Protein AF-0000000066704402 (afdb_homodimer)

pLDDT: mean 85.17, std 9.84, range [38.25, 98.12]

Nearest PDB structures (foldseek):
  8tnw-assembly1_B  TM=9.140E-01  e=1.285E-34  Homo sapiens
  7lhv-assembly1_B  TM=8.878E-01  e=1.174E-30  Arabidopsis thaliana
  5iof-assembly1_A  TM=8.509E-01  e=1.534E-12  Deinococcus geothermalis DSM 11300
  6ki1-assembly1_A  TM=8.478E-01  e=1.401E-11  Synechocystis sp. PCC 6803
  6ki1-assembly2_B  TM=8.402E-01  e=5.428E-11  Synechocystis sp. PCC 6803

Solvent-accessible surface area (backbone atoms only — not comparable to full-atom values): 57068 Å² total; per-residue (Å²): 70,51,48,16,54,52,30,71,45,60,45,54,34,28,52,44,13,34,25,54,26,24,54,48,28,55,73,48,37,60,53,47,43,63,48,33,15,72,32,66,63,59,22,41,53,48,19,52,54,48,52,55,49,51,47,54,54,53,63,72,35,66,79,51,45,70,65,51,71,70,49,58,66,66,56,54,50,47,46,51,42,8,24,42,12,26,46,20,10,49,50,31,42,50,35,40,74,67,62,50,54,64,61,46,34,62,56,31,63,39,34,48,44,17,31,46,37,16,34,46,50,51,54,50,60,69,42,49,38,51,36,28,58,45,87,75,82,90,61,67,40,78,94,46,29,40,26,52,62,52,47,52,51,52,48,65,70,48,53,80,66,45,36,64,67,38,34,50,51,19,53,50,43,37,49,51,45,50,44,34,63,70,55,46,32,61,58,41,34,75,75,37,75,60,71,73,64,48,67,58,50,50,47,51,50,44,19,51,49,30,59,75,65,40,31,50,78,77,65,63,41,59,49,67,38,89,33,72,57,63,80,70,68,76,40,80,55,55,67,88,51,45,75,78,37,45,66,61,18,50,53,50,36,51,51,35,49,38,50,30,52,50,49,40,50,54,53,21,57,75,70,70,52,78,67,53,57,61,49,38,38,44,20,52,14,50,21,16,39,53,20,8,28,42,49,7,50,61,54,22,46,44,64,70,57,23,48,50,35,49,68,63,58,53,84,38,44,60,56,45,48,52,52,22,51,52,48,49,47,38,38,62,69,43,26,65,71,46,25,42,22,38,45,27,53,35,46,28,51,50,58,61,60,43,49,68,46,54,59,45,58,57,52,53,58,52,25,64,69,54,34,64,67,51,28,50,36,18,47,45,5,20,48,35,13,44,36,37,35,59,68,61,5,49,53,51,21,41,53,48,50,54,48,48,55,52,45,46,52,42,39,60,91,38,36,40,74,40,49,45,12,36,36,78,97,53,88,45,67,42,47,39,90,79,37,77,74,34,51,74,56,85,45,48,45,34,43,33,42,30,29,49,32,28,46,66,28,33,64,59,51,48,53,51,51,50,51,53,49,55,59,46,52,72,74,47,57,93,88,60,65,40,36,39,34,37,39,32,56,24,39,43,43,67,40,71,53,19,52,53,46,50,50,50,46,51,53,53,31,50,77,68,58,32,47,72,31,41,14,28,62,40,70,72,50,49,52,46,37,61,56,64,52,43,51,81,77,48,52,68,86,38,54,29,79,34,62,58,57,46,50,52,49,51,52,52,52,49,51,53,51,51,50,53,52,53,56,52,68,74,98,68,49,47,18,54,52,31,69,46,60,45,54,34,28,53,42,11,34,24,53,28,23,56,46,28,54,73,47,37,60,50,47,43,63,50,34,14,73,31,65,62,59,22,40,52,48,19,52,53,49,52,54,50,51,47,52,57,52,64,72,34,66,80,51,44,70,64,50,70,70,49,57,66,65,57,54,49,47,45,50,42,8,24,42,13,26,46,21,10,48,52,31,42,51,35,39,76,67,61,50,53,65,61,46,35,60,57,32,63,39,34,49,45,16,31,45,36,15,35,45,51,52,53,49,59,70,42,49,38,51,35,27,57,45,86,74,82,91,62,68,40,79,95,45,29,41,25,51,62,52,48,53,52,50,49,64,69,47,53,81,66,43,36,64,68,38,34,50,51,19,51,50,44,37,49,52,45,49,44,34,62,68,55,46,33,62,58,42,34,74,75,38,75,59,72,74,65,48,69,58,50,50,47,52,50,43,18,50,49,29,59,75,64,39,31,49,75,76,66,62,42,60,48,67,38,89,32,72,56,64,80,70,68,75,40,80,55,54,66,88,51,47,75,77,37,46,67,60,20,49,53,50,35,51,50,35,49,38,50,30,52,49,50,40,51,55,53,21,57,73,68,70,50,76,66,52,57,60,48,38,40,42,21,52,14,49,20,16,38,54,20,9,28,41,50,8,51,63,52,22,44,44,65,70,58,24,49,49,35,50,68,65,57,52,82,37,43,61,55,44,48,52,53,23,50,50,48,50,46,37,39,61,69,44,24,64,72,46,25,44,22,38,45,25,51,35,45,26,52,50,58,61,62,44,48,68,47,55,58,46,58,58,50,54,59,52,24,64,69,54,34,64,66,51,30,48,36,18,48,45,4,19,49,34,13,42,35,38,34,57,70,60,4,49,53,51,22,42,51,47,50,55,48,47,55,52,44,46,53,42,39,61,89,39,35,38,75,40,49,45,12,39,36,80,99,53,88,46,66,42,46,40,92,79,36,77,74,34,53,71,57,86,46,48,46,34,42,32,41,30,30,52,33,29,46,67,27,32,64,59,51,47,53,49,52,51,51,53,49,55,60,47,52,73,75,45,57,93,88,60,63,40,36,40,34,36,36,32,57,24,39,41,44,67,40,71,53,20,51,53,47,50,51,50,45,51,54,54,31,50,75,68,58,33,47,72,32,42,14,29,62,41,70,71,51,49,53,45,38,61,56,64,52,42,53,81,78,47,52,68,86,39,53,29,79,33,60,58,58,46,50,52,49,50,53,51,53,48,51,52,52,51,50,53,52,51,55,52,66,74,97

Sequence (1142 aa):
MAYSALANVNAVIGLYTSLFPTLVYVIFGTSKHINLGMFAVVALMTGNALERRMEDIFDKNTTDLYNLQMIDNTILTVRLMATLTFTVGFVMAIFAILQLHFLTVYLADPVVGGFTIGAACHVFASQMPKLIGIQIPSRYGPFGLFKLPYFLFDFVTLLKDANLCVVIISVISIVILMLGKYILNPSIQQRIRIPMPFELFVMILGTLMTYMLELNVKQKVAIVGFIPSKLPMPTLPEFKYFSAFILDALVIAIVIYSFTASVGKVFAKKHGYHINPSQELKAIALCQLIGGILSCHPASASLSRALLNSELGATSELSSVVAALVVLLVILLVGPLLYYLPTCVLVSVIVVALQGMFLRANEAVHYWKTSKIDLLIWLISFLGTFLWNVSEGLGVAIIFAILTVIIRTQWFEFAKAVTLGEIKDTELYRDICRYSESLVSPTIVIYRYDAPLLFLNSDLFIKKALAIVDDKMKMLNESETLYLIIDASGFTCIDYTGIERLKDLSQELRNRNVEIFMAASKAEARILFAKCNIYEVIPSINFFPSIHDAVLFANNAQQIKQKKNICKEQKMAYSALANVNAVIGLYTSLFPTLVYVIFGTSKHINLGMFAVVALMTGNALERRMEDIFDKNTTDLYNLQMIDNTILTVRLMATLTFTVGFVMAIFAILQLHFLTVYLADPVVGGFTIGAACHVFASQMPKLIGIQIPSRYGPFGLFKLPYFLFDFVTLLKDANLCVVIISVISIVILMLGKYILNPSIQQRIRIPMPFELFVMILGTLMTYMLELNVKQKVAIVGFIPSKLPMPTLPEFKYFSAFILDALVIAIVIYSFTASVGKVFAKKHGYHINPSQELKAIALCQLIGGILSCHPASASLSRALLNSELGATSELSSVVAALVVLLVILLVGPLLYYLPTCVLVSVIVVALQGMFLRANEAVHYWKTSKIDLLIWLISFLGTFLWNVSEGLGVAIIFAILTVIIRTQWFEFAKAVTLGEIKDTELYRDICRYSESLVSPTIVIYRYDAPLLFLNSDLFIKKALAIVDDKMKMLNESETLYLIIDASGFTCIDYTGIERLKDLSQELRNRNVEIFMAASKAEARILFAKCNIYEVIPSINFFPSIHDAVLFANNAQQIKQKKNICKEQK

Organism: Brugia malayi (NCBI:txid6279)

Foldseek 3Di:
DLLCVLLVAAPLLQLLQQFQLLVLCQVQFDFFLWGKTDDNLLSNLNSVLLVVVVCVVCVVCPPCVVVVVPVDPRVVSLLQQLQLLQLLLVLLVVCLVVVVLVLLVLCDPLLCLQLLQLSLLVSLLSLVCLQFVHDDDFDADVVRWQRNVVSVVRCVVCSVVGQPVSNVLLVVLLVQVVCLVPPVQVVVCVVPVARDPSLVVSQLVQLVVCVVVVCCPVRVFAASAAQALDFADFDDHDCVCSVVSNLSSNLSSSVQLSQQVVLRQVVCVVVVHDTDSSSNSNSLSVSSNRCSRRSHHRMHTDNVSSVSSVSSPRDGSVVSVVVSVVSNCCSNPVRRSRRRGGSSSSSSVSNSVSVVSNVSVCVLVVCVVPPPLSNVLNNQLNCLCNGHNSRRSSVRSSVSSVVVVLCLQADDVRFDKFKWFAAPPDLDTDGCVVDVRGDDDLQETEIETQHAQEPRHLVVVLVVQVVVVVVSVVVDDPLGEHEYEYECLNRPDYDPNSLVSVLVSLVVCVVVRYHYAYEQHDPRRVVVCVVNVVCVRPPPVRYYDHPSVNVVVVVVVRVVSVVVVVVVVVD/DLLCVLLVAAPLLQLLQQFQLLVLCQVQFDFFLWGKTDDNLLSNLNSVLLVVVVCVVCVVCPPCVVVVVPVDPRVVSLLQLLQLLQLLLVLLVVCLVVVVLVLLVLCDPLLCLQLLQLSLLVSLLSLVCLQFVHDDDFDADVVRWQRNVVSVVRCVVCSVVGQPVSNVLLVVLLVQVVCLVPPVQVVVCVVPLARDPSLVVSQLVQLVVCVVVVCCPVRVFAASAAQALDFAAFDDHDCVCSVVSNLSSNLSSSVQLSQQVVLSQVVCVVVVHDTDSSSNSNSLSVSSNRCSRRSHGRMHTDNVSSVSSVSSPRDGSVVSVVVSVVSNCCSNPVRRSRRRGGSSSSSSVSNSVSVVSNVSVCVLVVCVVPPPLSNVLNNQLNCLCNGHNSSRSSVRSSVSSVVVVLCLQADDVNFDKFKWFADPPDLDTDGCVVDVRGDDDLQETEIETQHAQEPRHLVVVLVVQVVVVVVSVVVDDPLGEHEYEYECLNRPDYDPNSLVSVLVSLVVCVVVRHHYAYEQHDPRRVVVCVVNVVCVRPPPVRYYDHPSVNVVVVVVVRVVSVVVVVVVVVD

Structure (mmCIF, N/CA/C/O backbone):
data_AF-0000000066704402-model_v1
#
loop_
_entity.id
_entity.type
_entity.pdbx_description
1 polymer 'STAS domain-containing protein'
#
loop_
_atom_site.group_PDB
_atom_site.id
_atom_site.type_symbol
_atom_site.label_atom_id
_atom_site.label_alt_id
_atom_site.label_comp_id
_atom_site.label_asym_id
_atom_site.label_entity_id
_atom_site.label_seq_id
_atom_site.pdbx_PDB_ins_code
_atom_site.Cartn_x
_atom_site.Cartn_y
_atom_site.Cartn_z
_atom_site.occupancy
_atom_site.B_iso_or_equiv
_atom_site.auth_seq_id
_atom_site.auth_comp_id
_atom_site.auth_asym_id
_atom_site.auth_atom_id
_atom_site.pdbx_PDB_model_num
ATOM 1 N N . MET A 1 1 ? -15.234 -32.188 -14.461 1 78.44 1 MET A N 1
ATOM 2 C CA . MET A 1 1 ? -16.562 -32.5 -13.945 1 78.44 1 MET A CA 1
ATOM 3 C C . MET A 1 1 ? -16.594 -32.375 -12.422 1 78.44 1 MET A C 1
ATOM 5 O O . MET A 1 1 ? -17.547 -31.844 -11.867 1 78.44 1 MET A O 1
ATOM 9 N N . ALA A 1 2 ? -15.578 -32.844 -11.844 1 78.06 2 ALA A N 1
ATOM 10 C CA . ALA A 1 2 ? -15.516 -32.75 -10.383 1 78.06 2 ALA A CA 1
ATOM 11 C C . ALA A 1 2 ? -15.531 -31.312 -9.914 1 78.06 2 ALA A C 1
ATOM 13 O O . ALA A 1 2 ? -16.188 -30.984 -8.922 1 78.06 2 ALA A O 1
ATOM 14 N N . TYR A 1 3 ? -14.914 -30.453 -10.594 1 86.5 3 TYR A N 1
ATOM 15 C CA . TYR A 1 3 ? -14.812 -29.062 -10.188 1 86.5 3 TYR A CA 1
ATOM 16 C C . TYR A 1 3 ? -16.125 -28.312 -10.445 1 86.5 3 TYR A C 1
ATOM 18 O O . TYR A 1 3 ? -16.391 -27.281 -9.844 1 86.5 3 TYR A O 1
ATOM 26 N N . SER A 1 4 ? -16.922 -28.828 -11.32 1 86.62 4 SER A N 1
ATOM 27 C CA . SER A 1 4 ? -18.234 -28.25 -11.539 1 86.62 4 SER A CA 1
ATOM 28 C C . SER A 1 4 ? -19.109 -28.359 -10.289 1 86.62 4 SER A C 1
ATOM 30 O O . SER A 1 4 ? -19.906 -27.453 -10 1 86.62 4 SER A O 1
ATOM 32 N N . ALA A 1 5 ? -18.906 -29.438 -9.68 1 79.94 5 ALA A N 1
ATOM 33 C CA . ALA A 1 5 ? -19.625 -29.609 -8.422 1 79.94 5 ALA A CA 1
ATOM 34 C C . ALA A 1 5 ? -19.188 -28.562 -7.395 1 79.94 5 ALA A C 1
ATOM 36 O O . ALA A 1 5 ? -20.016 -28.094 -6.605 1 79.94 5 ALA A O 1
ATOM 37 N N . LEU A 1 6 ? -17.984 -28.266 -7.449 1 82 6 LEU A N 1
ATOM 38 C CA . LEU A 1 6 ? -17.438 -27.25 -6.543 1 82 6 LEU A CA 1
ATOM 39 C C . LEU A 1 6 ? -18.031 -25.875 -6.84 1 82 6 LEU A C 1
ATOM 41 O O . LEU A 1 6 ? -18.219 -25.062 -5.93 1 82 6 LEU A O 1
ATOM 45 N N . ALA A 1 7 ? -18.328 -25.625 -8.031 1 88.06 7 ALA A N 1
ATOM 46 C CA . ALA A 1 7 ? -18.922 -24.359 -8.461 1 88.06 7 ALA A CA 1
ATOM 47 C C . ALA A 1 7 ? -20.453 -24.422 -8.398 1 88.06 7 ALA A C 1
ATOM 49 O O . ALA A 1 7 ? -21.125 -23.453 -8.742 1 88.06 7 ALA A O 1
ATOM 50 N N . ASN A 1 8 ? -20.984 -25.594 -8.016 1 82.69 8 ASN A N 1
ATOM 51 C CA . ASN A 1 8 ? -22.422 -25.812 -7.91 1 82.69 8 ASN A CA 1
ATOM 52 C C . ASN A 1 8 ? -23.109 -25.672 -9.266 1 82.69 8 ASN A C 1
ATOM 54 O O . ASN A 1 8 ? -24.141 -25.016 -9.375 1 82.69 8 ASN A O 1
ATOM 58 N N . VAL A 1 9 ? -22.484 -26.141 -10.266 1 88.06 9 VAL A N 1
ATOM 59 C CA . VAL A 1 9 ? -23.062 -26.156 -11.602 1 88.06 9 VAL A CA 1
ATOM 60 C C . VAL A 1 9 ? -23.062 -27.578 -12.156 1 88.06 9 VAL A C 1
ATOM 62 O O . VAL A 1 9 ? -22.484 -28.484 -11.547 1 88.06 9 VAL A O 1
ATOM 65 N N . ASN A 1 10 ? -23.734 -27.719 -13.242 1 86.75 10 ASN A N 1
ATOM 66 C CA . ASN A 1 10 ? -23.844 -29.031 -13.875 1 86.75 10 ASN A CA 1
ATOM 67 C C . ASN A 1 10 ? -22.484 -29.531 -14.352 1 86.75 10 ASN A C 1
ATOM 69 O O . ASN A 1 10 ? -21.656 -28.734 -14.805 1 86.75 10 ASN A O 1
ATOM 73 N N . ALA A 1 11 ? -22.266 -30.812 -14.32 1 86.5 11 ALA A N 1
ATOM 74 C CA . ALA A 1 11 ? -21 -31.453 -14.633 1 86.5 11 ALA A CA 1
ATOM 75 C C . ALA A 1 11 ? -20.578 -31.156 -16.078 1 86.5 11 ALA A C 1
ATOM 77 O O . ALA A 1 11 ? -19.375 -31.094 -16.375 1 86.5 11 ALA A O 1
ATOM 78 N N . VAL A 1 12 ? -21.562 -30.906 -16.922 1 88.19 12 VAL A N 1
ATOM 79 C CA . VAL A 1 12 ? -21.266 -30.703 -18.328 1 88.19 12 VAL A CA 1
ATOM 80 C C . VAL A 1 12 ? -20.453 -29.422 -18.516 1 88.19 12 VAL A C 1
ATOM 82 O O . VAL A 1 12 ? -19.672 -29.297 -19.469 1 88.19 12 VAL A O 1
ATOM 85 N N . ILE A 1 13 ? -20.625 -28.516 -17.625 1 91.69 13 ILE A N 1
ATOM 86 C CA . ILE A 1 13 ? -19.922 -27.234 -17.688 1 91.69 13 ILE A CA 1
ATOM 87 C C . ILE A 1 13 ? -18.406 -27.469 -17.609 1 91.69 13 ILE A C 1
ATOM 89 O O . ILE A 1 13 ? -17.641 -26.75 -18.25 1 91.69 13 ILE A O 1
ATOM 93 N N . GLY A 1 14 ? -18.047 -28.422 -16.828 1 91.62 14 GLY A N 1
ATOM 94 C CA . GLY A 1 14 ? -16.625 -28.781 -16.766 1 91.62 14 GLY A CA 1
ATOM 95 C C . GLY A 1 14 ? -16.062 -29.203 -18.109 1 91.62 14 GLY A C 1
ATOM 96 O O . GLY A 1 14 ? -14.938 -28.844 -18.453 1 91.62 14 GLY A O 1
ATOM 97 N N . LEU A 1 15 ? -16.875 -29.922 -18.828 1 90.44 15 LEU A N 1
ATOM 98 C CA . LEU A 1 15 ? -16.453 -30.391 -20.141 1 90.44 15 LEU A CA 1
ATOM 99 C C . LEU A 1 15 ? -16.406 -29.234 -21.141 1 90.44 15 LEU A C 1
ATOM 101 O O . LEU A 1 15 ? -15.453 -29.109 -21.906 1 90.44 15 LEU A O 1
ATOM 105 N N . TYR A 1 16 ? -17.438 -28.406 -21.109 1 93.94 16 TYR A N 1
ATOM 106 C CA . TYR A 1 16 ? -17.453 -27.234 -21.969 1 93.94 16 TYR A CA 1
ATOM 107 C C . TYR A 1 16 ? -16.219 -26.359 -21.734 1 93.94 16 TYR A C 1
ATOM 109 O O . TYR A 1 16 ? -15.609 -25.859 -22.672 1 93.94 16 TYR A O 1
ATOM 117 N N . THR A 1 17 ? -15.867 -26.219 -20.453 1 95.44 17 THR A N 1
ATOM 118 C CA . THR A 1 17 ? -14.781 -25.328 -20.047 1 95.44 17 THR A CA 1
ATOM 119 C C . THR A 1 17 ? -13.43 -25.891 -20.484 1 95.44 17 THR A C 1
ATOM 121 O O . THR A 1 17 ? -12.477 -25.125 -20.688 1 95.44 17 THR A O 1
ATOM 124 N N . SER A 1 18 ? -13.328 -27.156 -20.609 1 93.62 18 SER A N 1
ATOM 125 C CA . SER A 1 18 ? -12.086 -27.781 -21.062 1 93.62 18 SER A CA 1
ATOM 126 C C . SER A 1 18 ? -11.992 -27.797 -22.578 1 93.62 18 SER A C 1
ATOM 128 O O . SER A 1 18 ? -10.914 -28.047 -23.141 1 93.62 18 SER A O 1
ATOM 130 N N . LEU A 1 19 ? -13.086 -27.547 -23.25 1 94.19 19 LEU A N 1
ATOM 131 C CA . LEU A 1 19 ? -13.133 -27.641 -24.703 1 94.19 19 LEU A CA 1
ATOM 132 C C . LEU A 1 19 ? -12.922 -26.266 -25.344 1 94.19 19 LEU A C 1
ATOM 134 O O . LEU A 1 19 ? -11.891 -26.031 -25.969 1 94.19 19 LEU A O 1
ATOM 138 N N . PHE A 1 20 ? -13.766 -25.344 -25.078 1 95.5 20 PHE A N 1
ATOM 139 C CA . PHE A 1 20 ? -13.812 -24.109 -25.844 1 95.5 20 PHE A CA 1
ATOM 140 C C . PHE A 1 20 ? -12.648 -23.188 -25.484 1 95.5 20 PHE A C 1
ATOM 142 O O . PHE A 1 20 ? -11.922 -22.719 -26.359 1 95.5 20 PHE A O 1
ATOM 149 N N . PRO A 1 21 ? -12.477 -22.922 -24.188 1 95.75 21 PRO A N 1
ATOM 150 C CA . PRO A 1 21 ? -11.336 -22.078 -23.859 1 95.75 21 PRO A CA 1
ATOM 151 C C . PRO A 1 21 ? -10.008 -22.656 -24.344 1 95.75 21 PRO A C 1
ATOM 153 O O . PRO A 1 21 ? -9.109 -21.891 -24.734 1 95.75 21 PRO A O 1
ATOM 156 N N . THR A 1 22 ? -9.891 -23.938 -24.281 1 94.69 22 THR A N 1
ATOM 157 C CA . THR A 1 22 ? -8.664 -24.578 -24.75 1 94.69 22 THR A CA 1
ATOM 158 C C . THR A 1 22 ? -8.445 -24.312 -26.234 1 94.69 22 THR A C 1
ATOM 160 O O . THR A 1 22 ? -7.328 -24.016 -26.656 1 94.69 22 THR A O 1
ATOM 163 N N . LEU A 1 23 ? -9.469 -24.375 -27.016 1 94.75 23 LEU A N 1
ATOM 164 C CA . LEU A 1 23 ? -9.375 -24.141 -28.453 1 94.75 23 LEU A CA 1
ATOM 165 C C . LEU A 1 23 ? -9 -22.688 -28.734 1 94.75 23 LEU A C 1
ATOM 167 O O . LEU A 1 23 ? -8.211 -22.406 -29.641 1 94.75 23 LEU A O 1
ATOM 171 N N . VAL A 1 24 ? -9.578 -21.828 -28 1 95.31 24 VAL A N 1
ATOM 172 C CA . VAL A 1 24 ? -9.273 -20.406 -28.172 1 95.31 24 VAL A CA 1
ATOM 173 C C . VAL A 1 24 ? -7.82 -20.141 -27.766 1 95.31 24 VAL A C 1
ATOM 175 O O . VAL A 1 24 ? -7.113 -19.391 -28.453 1 95.31 24 VAL A O 1
ATOM 178 N N . TYR A 1 25 ? -7.379 -20.75 -26.688 1 95.31 25 TYR A N 1
ATOM 179 C CA . TYR A 1 25 ? -6.031 -20.516 -26.172 1 95.31 25 TYR A CA 1
ATOM 180 C C . TYR A 1 25 ? -4.98 -21.016 -27.156 1 95.31 25 TYR A C 1
ATOM 182 O O . TYR A 1 25 ? -3.91 -20.422 -27.281 1 95.31 25 TYR A O 1
ATOM 190 N N . VAL A 1 26 ? -5.262 -22.062 -27.844 1 93.12 26 VAL A N 1
ATOM 191 C CA . VAL A 1 26 ? -4.324 -22.641 -28.797 1 93.12 26 VAL A CA 1
ATOM 192 C C . VAL A 1 26 ? -4.031 -21.609 -29.906 1 93.12 26 VAL A C 1
ATOM 194 O O . VAL A 1 26 ? -2.906 -21.547 -30.406 1 93.12 26 VAL A O 1
ATOM 197 N N . ILE A 1 27 ? -4.977 -20.812 -30.172 1 93.62 27 ILE A N 1
ATOM 198 C CA . ILE A 1 27 ? -4.844 -19.844 -31.266 1 93.62 27 ILE A CA 1
ATOM 199 C C . ILE A 1 27 ? -4.09 -18.609 -30.766 1 93.62 27 ILE A C 1
ATOM 201 O O . ILE A 1 27 ? -3.225 -18.078 -31.453 1 93.62 27 ILE A O 1
ATOM 205 N N . PHE A 1 28 ? -4.375 -18.219 -29.531 1 94.25 28 PHE A N 1
ATOM 206 C CA . PHE A 1 28 ? -3.891 -16.906 -29.125 1 94.25 28 PHE A CA 1
ATOM 207 C C . PHE A 1 28 ? -2.838 -17.047 -28.031 1 94.25 28 PHE A C 1
ATOM 209 O O . PHE A 1 28 ? -2.102 -16.094 -27.75 1 94.25 28 PHE A O 1
ATOM 216 N N . GLY A 1 29 ? -2.77 -18.141 -27.375 1 92 29 GLY A N 1
ATOM 217 C CA . GLY A 1 29 ? -1.843 -18.328 -26.266 1 92 29 GLY A CA 1
ATOM 218 C C . GLY A 1 29 ? -0.403 -18.484 -26.703 1 92 29 GLY A C 1
ATOM 219 O O . GLY A 1 29 ? -0.138 -18.719 -27.891 1 92 29 GLY A O 1
ATOM 220 N N . THR A 1 30 ? 0.527 -18.328 -25.75 1 90.56 30 THR A N 1
ATOM 221 C CA . THR A 1 30 ? 1.942 -18.422 -26.094 1 90.56 30 THR A CA 1
ATOM 222 C C . THR A 1 30 ? 2.584 -19.641 -25.438 1 90.56 30 THR A C 1
ATOM 224 O O . THR A 1 30 ? 3.723 -20 -25.75 1 90.56 30 THR A O 1
ATOM 227 N N . SER A 1 31 ? 1.905 -20.297 -24.562 1 91 31 SER A N 1
ATOM 228 C CA . SER A 1 31 ? 2.451 -21.484 -23.922 1 91 31 SER A CA 1
ATOM 229 C C . SER A 1 31 ? 2.068 -22.75 -24.672 1 91 31 SER A C 1
ATOM 231 O O . SER A 1 31 ? 0.92 -22.906 -25.094 1 91 31 SER A O 1
ATOM 233 N N . LYS A 1 32 ? 2.973 -23.609 -24.75 1 90 32 LYS A N 1
ATOM 234 C CA . LYS A 1 32 ? 2.756 -24.859 -25.484 1 90 32 LYS A CA 1
ATOM 235 C C . LYS A 1 32 ? 2.234 -25.953 -24.578 1 90 32 LYS A C 1
ATOM 237 O O . LYS A 1 32 ? 1.709 -26.969 -25.047 1 90 32 LYS A O 1
ATOM 242 N N . HIS A 1 33 ? 2.316 -25.734 -23.375 1 89.06 33 HIS A N 1
ATOM 243 C CA . HIS A 1 33 ? 2.061 -26.844 -22.438 1 89.06 33 HIS A CA 1
ATOM 244 C C . HIS A 1 33 ? 0.813 -26.578 -21.609 1 89.06 33 HIS A C 1
ATOM 246 O O . HIS A 1 33 ? 0.329 -27.469 -20.906 1 89.06 33 HIS A O 1
ATOM 252 N N . ILE A 1 34 ? 0.255 -25.375 -21.719 1 90 34 ILE A N 1
ATOM 253 C CA . ILE A 1 34 ? -0.893 -25.031 -20.891 1 90 34 ILE A CA 1
ATOM 254 C C . ILE A 1 34 ? -2.182 -25.484 -21.578 1 90 34 ILE A C 1
ATOM 256 O O . ILE A 1 34 ? -2.381 -25.234 -22.766 1 90 34 ILE A O 1
ATOM 260 N N . ASN A 1 35 ? -3.002 -26.188 -20.828 1 90.12 35 ASN A N 1
ATOM 261 C CA . ASN A 1 35 ? -4.387 -26.484 -21.172 1 90.12 35 ASN A CA 1
ATOM 262 C C . ASN A 1 35 ? -5.363 -25.844 -20.188 1 90.12 35 ASN A C 1
ATOM 264 O O . ASN A 1 35 ? -5.312 -26.125 -19 1 90.12 35 ASN A O 1
ATOM 268 N N . LEU A 1 36 ? -6.23 -25.078 -20.781 1 93 36 LEU A N 1
ATOM 269 C CA . LEU A 1 36 ? -7.152 -24.359 -19.906 1 93 36 LEU A CA 1
ATOM 270 C C . LEU A 1 36 ? -8.32 -25.25 -19.5 1 93 36 LEU A C 1
ATOM 272 O O . LEU A 1 36 ? -8.734 -26.125 -20.266 1 93 36 LEU A O 1
ATOM 276 N N . GLY A 1 37 ? -8.82 -25.156 -18.391 1 93.44 37 GLY A N 1
ATOM 277 C CA . GLY A 1 37 ? -9.961 -25.844 -17.812 1 93.44 37 GLY A CA 1
ATOM 278 C C . GLY A 1 37 ? -10.383 -25.281 -16.469 1 93.44 37 GLY A C 1
ATOM 279 O O . GLY A 1 37 ? -10.141 -24.094 -16.188 1 93.44 37 GLY A O 1
ATOM 280 N N . MET A 1 38 ? -11.039 -26.062 -15.781 1 92.56 38 MET A N 1
ATOM 281 C CA . MET A 1 38 ? -11.469 -25.594 -14.461 1 92.56 38 MET A CA 1
ATOM 282 C C . MET A 1 38 ? -10.375 -25.828 -13.422 1 92.56 38 MET A C 1
ATOM 284 O O . MET A 1 38 ? -9.547 -26.734 -13.57 1 92.56 38 MET A O 1
ATOM 288 N N . PHE A 1 39 ? -10.344 -25 -12.539 1 89.19 39 PHE A N 1
ATOM 289 C CA . PHE A 1 39 ? -9.391 -25.016 -11.445 1 89.19 39 PHE A CA 1
ATOM 290 C C . PHE A 1 39 ? -10.102 -24.906 -10.102 1 89.19 39 PHE A C 1
ATOM 292 O O . PHE A 1 39 ? -11.078 -24.172 -9.969 1 89.19 39 PHE A O 1
ATOM 299 N N . ALA A 1 40 ? -9.633 -25.672 -9.172 1 85.75 40 ALA A N 1
ATOM 300 C CA . ALA A 1 40 ? -10.328 -25.859 -7.902 1 85.75 40 ALA A CA 1
ATOM 301 C C . ALA A 1 40 ? -10.602 -24.516 -7.23 1 85.75 40 ALA A C 1
ATOM 303 O O . ALA A 1 40 ? -11.727 -24.234 -6.805 1 85.75 40 ALA A O 1
ATOM 304 N N . VAL A 1 41 ? -9.625 -23.719 -7.156 1 85.94 41 VAL A N 1
ATOM 305 C CA . VAL A 1 41 ? -9.734 -22.453 -6.434 1 85.94 41 VAL A CA 1
ATOM 306 C C . VAL A 1 41 ? -10.719 -21.531 -7.152 1 85.94 41 VAL A C 1
ATOM 308 O O . VAL A 1 41 ? -11.562 -20.906 -6.516 1 85.94 41 VAL A O 1
ATOM 311 N N . VAL A 1 42 ? -10.625 -21.453 -8.383 1 92.19 42 VAL A N 1
ATOM 312 C CA . VAL A 1 42 ? -11.5 -20.609 -9.172 1 92.19 42 VAL A CA 1
ATOM 313 C C . VAL A 1 42 ? -12.938 -21.141 -9.102 1 92.19 42 VAL A C 1
ATOM 315 O O . VAL A 1 42 ? -13.891 -20.359 -9.07 1 92.19 42 VAL A O 1
ATOM 318 N N . ALA A 1 43 ? -13.016 -22.453 -9.07 1 92.81 43 ALA A N 1
ATOM 319 C CA . ALA A 1 43 ? -14.336 -23.078 -8.953 1 92.81 43 ALA A CA 1
ATOM 320 C C . ALA A 1 43 ? -15 -22.688 -7.641 1 92.81 43 ALA A C 1
ATOM 322 O O . ALA A 1 43 ? -16.188 -22.375 -7.609 1 92.81 43 ALA A O 1
ATOM 323 N N . LEU A 1 44 ? -14.234 -22.781 -6.684 1 87.19 44 LEU A N 1
ATOM 324 C CA . LEU A 1 44 ? -14.758 -22.406 -5.375 1 87.19 44 LEU A CA 1
ATOM 325 C C . LEU A 1 44 ? -15.172 -20.938 -5.355 1 87.19 44 LEU A C 1
ATOM 327 O O . LEU A 1 44 ? -16.234 -20.594 -4.84 1 87.19 44 LEU A O 1
ATOM 331 N N . MET A 1 45 ? -14.336 -20.078 -5.891 1 90.31 45 MET A N 1
ATOM 332 C CA . MET A 1 45 ? -14.625 -18.641 -5.926 1 90.31 45 MET A CA 1
ATOM 333 C C . MET A 1 45 ? -15.883 -18.359 -6.734 1 90.31 45 MET A C 1
ATOM 335 O O . MET A 1 45 ? -16.703 -17.531 -6.34 1 90.31 45 MET A O 1
ATOM 339 N N . THR A 1 46 ? -15.977 -19 -7.781 1 93.81 46 THR A N 1
ATOM 340 C CA . THR A 1 46 ? -17.156 -18.844 -8.633 1 93.81 46 THR A CA 1
ATOM 341 C C . THR A 1 46 ? -18.406 -19.328 -7.914 1 93.81 46 THR A C 1
ATOM 343 O O . THR A 1 46 ? -19.453 -18.672 -7.969 1 93.81 46 THR A O 1
ATOM 346 N N . GLY A 1 47 ? -18.312 -20.5 -7.32 1 90.25 47 GLY A N 1
ATOM 347 C CA . GLY A 1 47 ? -19.438 -21.016 -6.559 1 90.25 47 GLY A CA 1
ATOM 348 C C . GLY A 1 47 ? -19.922 -20.062 -5.484 1 90.25 47 GLY A C 1
ATOM 349 O O . GLY A 1 47 ? -21.125 -19.844 -5.336 1 90.25 47 GLY A O 1
ATOM 350 N N . ASN A 1 48 ? -19 -19.531 -4.805 1 86 48 ASN A N 1
ATOM 351 C CA . ASN A 1 48 ? -19.344 -18.578 -3.758 1 86 48 ASN A CA 1
ATOM 352 C C . ASN A 1 48 ? -20.031 -17.344 -4.328 1 86 48 ASN A C 1
ATOM 354 O O . ASN A 1 48 ? -20.984 -16.828 -3.742 1 86 48 ASN A O 1
ATOM 358 N N . ALA A 1 49 ? -19.5 -16.844 -5.375 1 90.75 49 ALA A N 1
ATOM 359 C CA . ALA A 1 49 ? -20.078 -15.664 -6.023 1 90.75 49 ALA A CA 1
ATOM 360 C C . ALA A 1 49 ? -21.5 -15.938 -6.477 1 90.75 49 ALA A C 1
ATOM 362 O O . ALA A 1 49 ? -22.391 -15.094 -6.312 1 90.75 49 ALA A O 1
ATOM 363 N N . LEU A 1 50 ? -21.719 -17.109 -7.039 1 91.56 50 LEU A N 1
ATOM 364 C CA . LEU A 1 50 ? -23.047 -17.5 -7.516 1 91.56 50 LEU A CA 1
ATOM 365 C C . LEU A 1 50 ? -24.016 -17.625 -6.355 1 91.56 50 LEU A C 1
ATOM 367 O O . LEU A 1 50 ? -25.172 -17.188 -6.457 1 91.56 50 LEU A O 1
ATOM 371 N N . GLU A 1 51 ? -23.547 -18.266 -5.332 1 85.75 51 GLU A N 1
ATOM 372 C CA . GLU A 1 51 ? -24.391 -18.438 -4.152 1 85.75 51 GLU A CA 1
ATOM 373 C C . GLU A 1 51 ? -24.828 -17.094 -3.586 1 85.75 51 GLU A C 1
ATOM 375 O O . GLU A 1 51 ? -25.984 -16.906 -3.221 1 85.75 51 GLU A O 1
ATOM 380 N N . ARG A 1 52 ? -23.969 -16.188 -3.502 1 84.81 52 ARG A N 1
ATOM 381 C CA . ARG A 1 52 ? -24.281 -14.867 -2.973 1 84.81 52 ARG A CA 1
ATOM 382 C C . ARG A 1 52 ? -25.297 -14.141 -3.855 1 84.81 52 ARG A C 1
ATOM 384 O O . ARG A 1 52 ? -26.188 -13.469 -3.352 1 84.81 52 ARG A O 1
ATOM 391 N N . ARG A 1 53 ? -25.109 -14.266 -5.125 1 87.38 53 ARG A N 1
ATOM 392 C CA . ARG A 1 53 ? -26.016 -13.594 -6.055 1 87.38 53 ARG A CA 1
ATOM 393 C C . ARG A 1 53 ? -27.406 -14.227 -6.035 1 87.38 53 ARG A C 1
ATOM 395 O O . ARG A 1 53 ? -28.406 -13.523 -6.145 1 87.38 53 ARG A O 1
ATOM 402 N N . MET A 1 54 ? -27.391 -15.531 -5.965 1 85.44 54 MET A N 1
ATOM 403 C CA . MET A 1 54 ? -28.672 -16.234 -5.891 1 85.44 54 MET A CA 1
ATOM 404 C C . MET A 1 54 ? -29.438 -15.852 -4.629 1 85.44 54 MET A C 1
ATOM 406 O O . MET A 1 54 ? -30.656 -15.68 -4.664 1 85.44 54 MET A O 1
ATOM 410 N N . GLU A 1 55 ? -28.719 -15.68 -3.582 1 81.5 55 GLU A N 1
ATOM 411 C CA . GLU A 1 55 ? -29.344 -15.227 -2.338 1 81.5 55 GLU A CA 1
ATOM 412 C C . GLU A 1 55 ? -29.922 -13.828 -2.479 1 81.5 55 GLU A C 1
ATOM 414 O O . GLU A 1 55 ? -31 -13.531 -1.956 1 81.5 55 GLU A O 1
ATOM 419 N N . ASP A 1 56 ? -29.219 -12.992 -3.146 1 80.19 56 ASP A N 1
ATOM 420 C CA . ASP A 1 56 ? -29.672 -11.625 -3.381 1 80.19 56 ASP A CA 1
ATOM 421 C C . ASP A 1 56 ? -30.953 -11.602 -4.207 1 80.19 56 ASP A C 1
ATOM 423 O O . ASP A 1 56 ? -31.844 -10.781 -3.969 1 80.19 56 ASP A O 1
ATOM 427 N N . ILE A 1 57 ? -31.031 -12.508 -5.137 1 76.94 57 ILE A N 1
ATOM 428 C CA . ILE A 1 57 ? -32.188 -12.57 -6.039 1 76.94 57 ILE A CA 1
ATOM 429 C C . ILE A 1 57 ? -33.375 -13.148 -5.305 1 76.94 57 ILE A C 1
ATOM 431 O O . ILE A 1 57 ? -34.5 -12.664 -5.465 1 76.94 57 ILE A O 1
ATOM 435 N N . PHE A 1 58 ? -33.094 -14.117 -4.465 1 71.06 58 PHE A N 1
ATOM 436 C CA . PHE A 1 58 ? -34.188 -14.781 -3.756 1 71.06 58 PHE A CA 1
ATOM 437 C C . PHE A 1 58 ? -34.625 -13.945 -2.57 1 71.06 58 PHE A C 1
ATOM 439 O O . PHE A 1 58 ? -35.812 -13.961 -2.215 1 71.06 58 PHE A O 1
ATOM 446 N N . ASP A 1 59 ? -33.75 -13.32 -1.799 1 60.56 59 ASP A N 1
ATOM 447 C CA . ASP A 1 59 ? -34.094 -12.484 -0.658 1 60.56 59 ASP A CA 1
ATOM 448 C C . ASP A 1 59 ? -34.875 -11.25 -1.106 1 60.56 59 ASP A C 1
ATOM 450 O O . ASP A 1 59 ? -35.844 -10.852 -0.453 1 60.56 59 ASP A O 1
ATOM 454 N N . LYS A 1 60 ? -34.438 -10.531 -1.924 1 54.03 60 LYS A N 1
ATOM 455 C CA . LYS A 1 60 ? -35.125 -9.305 -2.322 1 54.03 60 LYS A CA 1
ATOM 456 C C . LYS A 1 60 ? -36.5 -9.602 -2.918 1 54.03 60 LYS A C 1
ATOM 458 O O . LYS A 1 60 ? -37.375 -8.758 -2.865 1 54.03 60 LYS A O 1
ATOM 463 N N . ASN A 1 61 ? -36.688 -10.5 -3.688 1 49.22 61 ASN A N 1
ATOM 464 C CA . ASN A 1 61 ? -37.969 -10.75 -4.359 1 49.22 61 ASN A CA 1
ATOM 465 C C . ASN A 1 61 ? -38.844 -11.68 -3.545 1 49.22 61 ASN A C 1
ATOM 467 O O . ASN A 1 61 ? -38.812 -12.898 -3.703 1 49.22 61 ASN A O 1
ATOM 471 N N . THR A 1 62 ? -39.25 -11.492 -2.412 1 43.44 62 THR A N 1
ATOM 472 C CA . THR A 1 62 ? -40.344 -12.148 -1.725 1 43.44 62 THR A CA 1
ATOM 473 C C . THR A 1 62 ? -41.469 -12.469 -2.701 1 43.44 62 THR A C 1
ATOM 475 O O . THR A 1 62 ? -42.094 -13.523 -2.594 1 43.44 62 THR A O 1
ATOM 478 N N . THR A 1 63 ? -42 -11.438 -3.328 1 38.69 63 THR A N 1
ATOM 479 C CA . THR A 1 63 ? -43.219 -11.586 -4.137 1 38.69 63 THR A CA 1
ATOM 480 C C . THR A 1 63 ? -42.969 -12.516 -5.312 1 38.69 63 THR A C 1
ATOM 482 O O . THR A 1 63 ? -43.875 -13.211 -5.77 1 38.69 63 THR A O 1
ATOM 485 N N . ASP A 1 64 ? -41.875 -12.414 -6.004 1 38.84 64 ASP A N 1
ATOM 486 C CA . ASP A 1 64 ? -41.688 -13.18 -7.234 1 38.84 64 ASP A CA 1
ATOM 487 C C . ASP A 1 64 ? -41.219 -14.602 -6.938 1 38.84 64 ASP A C 1
ATOM 489 O O . ASP A 1 64 ? -40.719 -15.297 -7.824 1 38.84 64 ASP A O 1
ATOM 493 N N . LEU A 1 65 ? -41.031 -14.984 -5.82 1 40.91 65 LEU A N 1
ATOM 494 C CA . LEU A 1 65 ? -40.781 -16.359 -5.371 1 40.91 65 LEU A CA 1
ATOM 495 C C . LEU A 1 65 ? -41.688 -17.328 -6.113 1 40.91 65 LEU A C 1
ATOM 497 O O . LEU A 1 65 ? -41.281 -18.453 -6.438 1 40.91 65 LEU A O 1
ATOM 501 N N . TYR A 1 66 ? -42.906 -16.922 -6.219 1 38.72 66 TYR A N 1
ATOM 502 C CA . TYR A 1 66 ? -43.844 -17.766 -6.93 1 38.72 66 TYR A CA 1
ATOM 503 C C . TYR A 1 66 ? -43.375 -18.031 -8.359 1 38.72 66 TYR A C 1
ATOM 505 O O . TYR A 1 66 ? -43.469 -19.156 -8.859 1 38.72 66 TYR A O 1
ATOM 513 N N . ASN A 1 67 ? -42.938 -17.016 -9.047 1 39.84 67 ASN A N 1
ATOM 514 C CA . ASN A 1 67 ? -42.562 -17.188 -10.445 1 39.84 67 ASN A CA 1
ATOM 515 C C . ASN A 1 67 ? -41.188 -17.859 -10.57 1 39.84 67 ASN A C 1
ATOM 517 O O . ASN A 1 67 ? -40.906 -18.469 -11.602 1 39.84 67 ASN A O 1
ATOM 521 N N . LEU A 1 68 ? -40.312 -17.719 -9.68 1 43.59 68 LEU A N 1
ATOM 522 C CA . LEU A 1 68 ? -38.969 -18.328 -9.711 1 43.59 68 LEU A CA 1
ATOM 523 C C . LEU A 1 68 ? -39.031 -19.797 -9.289 1 43.59 68 LEU A C 1
ATOM 525 O O . LEU A 1 68 ? -38.062 -20.531 -9.422 1 43.59 68 LEU A O 1
ATOM 529 N N . GLN A 1 69 ? -40 -20.203 -8.531 1 42.19 69 GLN A N 1
ATOM 530 C CA . GLN A 1 69 ? -40.188 -21.625 -8.297 1 42.19 69 GLN A CA 1
ATOM 531 C C . GLN A 1 69 ? -40.188 -22.406 -9.602 1 42.19 69 GLN A C 1
ATOM 533 O O . GLN A 1 69 ? -39.812 -23.578 -9.633 1 42.19 69 GLN A O 1
ATOM 538 N N . MET A 1 70 ? -40.781 -21.797 -10.648 1 42.56 70 MET A N 1
ATOM 539 C CA . MET A 1 70 ? -40.906 -22.516 -11.914 1 42.56 70 MET A CA 1
ATOM 540 C C . MET A 1 70 ? -39.594 -22.469 -12.695 1 42.56 70 MET A C 1
ATOM 542 O O . MET A 1 70 ? -39.469 -23.141 -13.719 1 42.56 70 MET A O 1
ATOM 546 N N . ILE A 1 71 ? -38.812 -21.391 -12.633 1 47.47 71 ILE A N 1
ATOM 547 C CA . ILE A 1 71 ? -37.594 -21.391 -13.414 1 47.47 71 ILE A CA 1
ATOM 548 C C . ILE A 1 71 ? -36.594 -22.359 -12.812 1 47.47 71 ILE A C 1
ATOM 550 O O . ILE A 1 71 ? -36.312 -22.328 -11.609 1 47.47 71 ILE A O 1
ATOM 554 N N . ASP A 1 72 ? -36.188 -23.422 -13.484 1 62.53 72 ASP A N 1
ATOM 555 C CA . ASP A 1 72 ? -35.188 -24.453 -13.18 1 62.53 72 ASP A CA 1
ATOM 556 C C . ASP A 1 72 ? -33.906 -23.828 -12.633 1 62.53 72 ASP A C 1
ATOM 558 O O . ASP A 1 72 ? -33.219 -23.094 -13.336 1 62.53 72 ASP A O 1
ATOM 562 N N . ASN A 1 73 ? -33.781 -23.703 -11.328 1 73.81 73 ASN A N 1
ATOM 56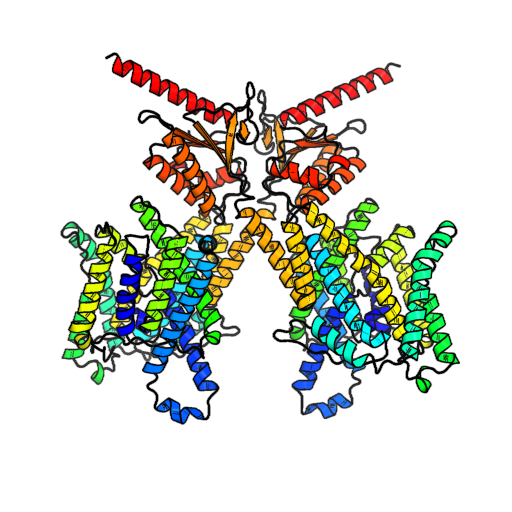3 C CA . ASN A 1 73 ? -32.625 -23.203 -10.57 1 73.81 73 ASN A CA 1
ATOM 564 C C . ASN A 1 73 ? -31.312 -23.547 -11.258 1 73.81 73 ASN A C 1
ATOM 566 O O . ASN A 1 73 ? -30.359 -22.75 -11.211 1 73.81 73 ASN A O 1
ATOM 570 N N . THR A 1 74 ? -31.406 -24.562 -12.023 1 78.19 74 THR A N 1
ATOM 571 C CA . THR A 1 74 ? -30.188 -25.016 -12.688 1 78.19 74 THR A CA 1
ATOM 572 C C . THR A 1 74 ? -29.875 -24.125 -13.891 1 78.19 74 THR A C 1
ATOM 574 O O . THR A 1 74 ? -28.703 -23.797 -14.133 1 78.19 74 THR A O 1
ATOM 577 N N . ILE A 1 75 ? -30.906 -23.672 -14.555 1 82.19 75 ILE A N 1
ATOM 578 C CA . ILE A 1 75 ? -30.719 -22.844 -15.742 1 82.19 75 ILE A CA 1
ATOM 579 C C . ILE A 1 75 ? -30.25 -21.438 -15.328 1 82.19 75 ILE A C 1
ATOM 581 O O . ILE A 1 75 ? -29.375 -20.859 -15.961 1 82.19 75 ILE A O 1
ATOM 585 N N . LEU A 1 76 ? -30.844 -21.031 -14.281 1 86.94 76 LEU A N 1
ATOM 586 C CA . LEU A 1 76 ? -30.469 -19.703 -13.789 1 86.94 76 LEU A CA 1
ATOM 587 C C . LEU A 1 76 ? -29.016 -19.688 -13.312 1 86.94 76 LEU A C 1
ATOM 589 O O . LEU A 1 76 ? -28.297 -18.734 -13.562 1 86.94 76 LEU A O 1
ATOM 593 N N . THR A 1 77 ? -28.625 -20.719 -12.664 1 89.44 77 THR A N 1
ATOM 594 C CA . THR A 1 77 ? -27.25 -20.812 -12.156 1 89.44 77 THR A CA 1
ATOM 595 C C . THR A 1 77 ? -26.25 -20.797 -13.305 1 89.44 77 THR A C 1
ATOM 597 O O . THR A 1 77 ? -25.188 -20.172 -13.203 1 89.44 77 THR A O 1
ATOM 600 N N . VAL A 1 78 ? -26.625 -21.453 -14.367 1 90 78 VAL A N 1
ATOM 601 C CA . VAL A 1 78 ? -25.75 -21.531 -15.523 1 90 78 VAL A CA 1
ATOM 602 C C . VAL A 1 78 ? -25.656 -20.172 -16.203 1 90 78 VAL A C 1
ATOM 604 O O . VAL A 1 78 ? -24.578 -19.75 -16.625 1 90 78 VAL A O 1
ATOM 607 N N . ARG A 1 79 ? -26.734 -19.484 -16.203 1 91.38 79 ARG A N 1
ATOM 608 C CA . ARG A 1 79 ? -26.75 -18.156 -16.812 1 91.38 79 ARG A CA 1
ATOM 609 C C . ARG A 1 79 ? -25.938 -17.172 -15.992 1 91.38 79 ARG A C 1
ATOM 611 O O . ARG A 1 79 ? -25.219 -16.328 -16.547 1 91.38 79 ARG A O 1
ATOM 618 N N . LEU A 1 80 ? -26.078 -17.297 -14.742 1 93.81 80 LEU A N 1
ATOM 619 C CA . LEU A 1 80 ? -25.312 -16.438 -13.852 1 93.81 80 LEU A CA 1
ATOM 620 C C . LEU A 1 80 ? -23.828 -16.734 -13.961 1 93.81 80 LEU A C 1
ATOM 622 O O . LEU A 1 80 ? -23 -15.812 -13.961 1 93.81 80 LEU A O 1
ATOM 626 N N . MET A 1 81 ? -23.516 -17.969 -14.047 1 94.69 81 MET A N 1
ATOM 627 C CA . MET A 1 81 ? -22.109 -18.359 -14.195 1 94.69 81 MET A CA 1
ATOM 628 C C . MET A 1 81 ? -21.531 -17.828 -15.492 1 94.69 81 MET A C 1
ATOM 630 O O . MET A 1 81 ? -20.422 -17.297 -15.516 1 94.69 81 MET A O 1
ATOM 634 N N . ALA A 1 82 ? -22.344 -18 -16.516 1 95.06 82 ALA A N 1
ATOM 635 C CA . ALA A 1 82 ? -21.906 -17.516 -17.828 1 95.06 82 ALA A CA 1
ATOM 636 C C . ALA A 1 82 ? -21.688 -16 -17.797 1 95.06 82 ALA A C 1
ATOM 638 O O . ALA A 1 82 ? -20.734 -15.5 -18.391 1 95.06 82 ALA A O 1
ATOM 639 N N . THR A 1 83 ? -22.531 -15.359 -17.141 1 95.81 83 THR A N 1
ATOM 640 C CA . THR A 1 83 ? -22.406 -13.914 -17 1 95.81 83 THR A CA 1
ATOM 641 C C . THR A 1 83 ? -21.141 -13.555 -16.219 1 95.81 83 THR A C 1
ATOM 643 O O . THR A 1 83 ? -20.438 -12.617 -16.578 1 95.81 83 THR A O 1
ATOM 646 N N . LEU A 1 84 ? -20.922 -14.25 -15.18 1 96.62 84 LEU A N 1
ATOM 647 C CA . LEU A 1 84 ? -19.719 -14.031 -14.391 1 96.62 84 LEU A CA 1
ATOM 648 C C . LEU A 1 84 ? -18.469 -14.273 -15.227 1 96.62 84 LEU A C 1
ATOM 650 O O . LEU A 1 84 ? -17.516 -13.484 -15.18 1 96.62 84 LEU A O 1
ATOM 654 N N . THR A 1 85 ? -18.484 -15.336 -15.984 1 97.5 85 THR A N 1
ATOM 655 C CA . THR A 1 85 ? -17.344 -15.664 -16.844 1 97.5 85 THR A CA 1
ATOM 656 C C . THR A 1 85 ? -17.094 -14.555 -17.859 1 97.5 85 THR A C 1
ATOM 658 O O . THR A 1 85 ? -15.945 -14.156 -18.078 1 97.5 85 THR A O 1
ATOM 661 N N . PHE A 1 86 ? -18.125 -14.109 -18.375 1 97.19 86 PHE A N 1
ATOM 662 C CA . PHE A 1 86 ? -18.016 -13.016 -19.328 1 97.19 86 PHE A CA 1
ATOM 663 C C . PHE A 1 86 ? -17.469 -11.766 -18.641 1 97.19 86 PHE A C 1
ATOM 665 O O . PHE A 1 86 ? -16.641 -11.055 -19.219 1 97.19 86 PHE A O 1
ATOM 672 N N . THR A 1 87 ? -17.984 -11.508 -17.516 1 96.81 87 THR A N 1
ATOM 673 C CA . THR A 1 87 ? -17.531 -10.344 -16.766 1 96.81 87 THR A CA 1
ATOM 674 C C . THR A 1 87 ? -16.047 -10.461 -16.438 1 96.81 87 THR A C 1
ATOM 676 O O . THR A 1 87 ? -15.312 -9.469 -16.469 1 96.81 87 THR A O 1
ATOM 679 N N . VAL A 1 88 ? -15.57 -11.625 -16.094 1 97.19 88 VAL A N 1
ATOM 680 C CA . VAL A 1 88 ? -14.156 -11.875 -15.852 1 97.19 88 VAL A CA 1
ATOM 681 C C . VAL A 1 88 ? -13.352 -11.562 -17.109 1 97.19 88 VAL A C 1
ATOM 683 O O . VAL A 1 88 ? -12.305 -10.914 -17.047 1 97.19 88 VAL A O 1
ATOM 686 N N . GLY A 1 89 ? -13.898 -12.047 -18.188 1 97.44 89 GLY A N 1
ATOM 687 C CA . GLY A 1 89 ? -13.25 -11.75 -19.469 1 97.44 89 GLY A CA 1
ATOM 688 C C . GLY A 1 89 ? -13.203 -10.266 -19.781 1 97.44 89 GLY A C 1
ATOM 689 O O . GLY A 1 89 ? -12.188 -9.766 -20.266 1 97.44 89 GLY A O 1
ATOM 690 N N . PHE A 1 90 ? -14.211 -9.617 -19.453 1 96.38 90 PHE A N 1
ATOM 691 C CA . PHE A 1 90 ? -14.289 -8.18 -19.688 1 96.38 90 PHE A CA 1
ATOM 692 C C . PHE A 1 90 ? -13.258 -7.441 -18.844 1 96.38 90 PHE A C 1
ATOM 694 O O . PHE A 1 90 ? -12.562 -6.559 -19.344 1 96.38 90 PHE A O 1
ATOM 701 N N . VAL A 1 91 ? -13.227 -7.789 -17.656 1 95.56 91 VAL A N 1
ATOM 702 C CA . VAL A 1 91 ? -12.258 -7.18 -16.75 1 95.56 91 VAL A CA 1
ATOM 703 C C . VAL A 1 91 ? -10.836 -7.441 -17.266 1 95.56 91 VAL A C 1
ATOM 705 O O . VAL A 1 91 ? -10 -6.535 -17.266 1 95.56 91 VAL A O 1
ATOM 708 N N . MET A 1 92 ? -10.57 -8.617 -17.672 1 96.62 92 MET A N 1
ATOM 709 C CA . MET A 1 92 ? -9.25 -8.969 -18.188 1 96.62 92 MET A CA 1
ATOM 710 C C . MET A 1 92 ? -8.953 -8.211 -19.469 1 96.62 92 MET A C 1
ATOM 712 O O . MET A 1 92 ? -7.801 -7.855 -19.734 1 96.62 92 MET A O 1
ATOM 716 N N . ALA A 1 93 ? -10.008 -8.023 -20.219 1 96.5 93 ALA A N 1
ATOM 717 C CA . ALA A 1 93 ? -9.828 -7.234 -21.438 1 96.5 93 ALA A CA 1
ATOM 718 C C . ALA A 1 93 ? -9.414 -5.805 -21.109 1 96.5 93 ALA A C 1
ATOM 720 O O . ALA A 1 93 ? -8.555 -5.227 -21.781 1 96.5 93 ALA A O 1
ATOM 721 N N . ILE A 1 94 ? -10 -5.32 -20.125 1 95.25 94 ILE A N 1
ATOM 722 C CA . ILE A 1 94 ? -9.633 -3.984 -19.688 1 95.25 94 ILE A CA 1
ATOM 723 C C . ILE A 1 94 ? -8.18 -3.984 -19.203 1 95.25 94 ILE A C 1
ATOM 725 O O . ILE A 1 94 ? -7.414 -3.068 -19.516 1 95.25 94 ILE A O 1
ATOM 729 N N . PHE A 1 95 ? -7.84 -5.02 -18.469 1 93.44 95 PHE A N 1
ATOM 730 C CA . PHE A 1 95 ? -6.453 -5.152 -18.031 1 93.44 95 PHE A CA 1
ATOM 731 C C . PHE A 1 95 ? -5.508 -5.176 -19.219 1 93.44 95 PHE A C 1
ATOM 733 O O . PHE A 1 95 ? -4.438 -4.57 -19.188 1 93.44 95 PHE A O 1
ATOM 740 N N . ALA A 1 96 ? -5.918 -5.879 -20.219 1 93.75 96 ALA A N 1
ATOM 741 C CA . ALA A 1 96 ? -5.082 -6.035 -21.406 1 93.75 96 ALA A CA 1
ATOM 742 C C . ALA A 1 96 ? -4.922 -4.711 -22.141 1 93.75 96 ALA A C 1
ATOM 744 O O . ALA A 1 96 ? -3.826 -4.371 -22.594 1 93.75 96 ALA A O 1
ATOM 745 N N . ILE A 1 97 ? -5.992 -4.008 -22.219 1 93.62 97 ILE A N 1
ATOM 746 C CA . ILE A 1 97 ? -5.969 -2.723 -22.906 1 93.62 97 ILE A CA 1
ATOM 747 C C . ILE A 1 97 ? -5.094 -1.74 -22.141 1 93.62 97 ILE A C 1
ATOM 749 O O . ILE A 1 97 ? -4.328 -0.98 -22.734 1 93.62 97 ILE A O 1
ATOM 753 N N . LEU A 1 98 ? -5.125 -1.885 -20.859 1 89.81 98 LEU A N 1
ATOM 754 C CA . LEU A 1 98 ? -4.352 -0.984 -20.016 1 89.81 98 LEU A CA 1
ATOM 755 C C . LEU A 1 98 ? -2.939 -1.52 -19.797 1 89.81 98 LEU A C 1
ATOM 757 O O . LEU A 1 98 ? -2.16 -0.941 -19.031 1 89.81 98 LEU A O 1
ATOM 761 N N . GLN A 1 99 ? -2.641 -2.678 -20.375 1 87.06 99 GLN A N 1
ATOM 762 C CA . GLN A 1 99 ? -1.328 -3.312 -20.312 1 87.06 99 GLN A CA 1
ATOM 763 C C . GLN A 1 99 ? -0.917 -3.598 -18.875 1 87.06 99 GLN A C 1
ATOM 765 O O . GLN A 1 99 ? 0.213 -3.305 -18.469 1 87.06 99 GLN A O 1
ATOM 770 N N . LEU A 1 100 ? -1.916 -4.078 -18.141 1 84.5 100 LEU A N 1
ATOM 771 C CA . LEU A 1 100 ? -1.673 -4.375 -16.734 1 84.5 100 LEU A CA 1
ATOM 772 C C . LEU A 1 100 ? -1.16 -5.801 -16.562 1 84.5 100 LEU A C 1
ATOM 774 O O . LEU A 1 100 ? -1.575 -6.504 -15.641 1 84.5 100 LEU A O 1
ATOM 778 N N . HIS A 1 101 ? -0.302 -6.203 -17.5 1 80.25 101 HIS A N 1
ATOM 779 C CA . HIS A 1 101 ? 0.252 -7.551 -17.406 1 80.25 101 HIS A CA 1
ATOM 780 C C . HIS A 1 101 ? 1.28 -7.645 -16.281 1 80.25 101 HIS A C 1
ATOM 782 O O . HIS A 1 101 ? 1.649 -8.742 -15.867 1 80.25 101 HIS A O 1
ATOM 788 N N . PHE A 1 102 ? 1.612 -6.492 -15.688 1 76.69 102 PHE A N 1
ATOM 789 C CA . PHE A 1 102 ? 2.594 -6.461 -14.609 1 76.69 102 PHE A CA 1
ATOM 790 C C . PHE A 1 102 ? 1.959 -6.875 -13.289 1 76.69 102 PHE A C 1
ATOM 792 O O . PHE A 1 102 ? 2.662 -7.117 -12.305 1 76.69 102 PHE A O 1
ATOM 799 N N . LEU A 1 103 ? 0.714 -7.07 -13.297 1 76.31 103 LEU A N 1
ATOM 800 C CA . LEU A 1 103 ? -0.013 -7.406 -12.078 1 76.31 103 LEU A CA 1
ATOM 801 C C . LEU A 1 103 ? 0.489 -8.727 -11.5 1 76.31 103 LEU A C 1
ATOM 803 O O . LEU A 1 103 ? 0.345 -8.969 -10.297 1 76.31 103 LEU A O 1
ATOM 807 N N . THR A 1 104 ? 1.128 -9.539 -12.32 1 76.31 104 THR A N 1
ATOM 808 C CA . THR A 1 104 ? 1.604 -10.836 -11.867 1 76.31 104 THR A CA 1
ATOM 809 C C . THR A 1 104 ? 2.742 -10.68 -10.859 1 76.31 104 THR A C 1
ATOM 811 O O . THR A 1 104 ? 3.01 -11.586 -10.07 1 76.31 104 THR A O 1
ATOM 814 N N . VAL A 1 105 ? 3.324 -9.5 -10.867 1 77.81 105 VAL A N 1
ATOM 815 C CA . VAL A 1 105 ? 4.516 -9.297 -10.047 1 77.81 105 VAL A CA 1
ATOM 816 C C . VAL A 1 105 ? 4.117 -9.203 -8.578 1 77.81 105 VAL A C 1
ATOM 818 O O . VAL A 1 105 ? 4.922 -9.492 -7.691 1 77.81 105 VAL A O 1
ATOM 821 N N . TYR A 1 106 ? 2.904 -8.938 -8.359 1 77.38 106 TYR A N 1
ATOM 822 C CA . TYR A 1 106 ? 2.457 -8.75 -6.98 1 77.38 106 TYR A CA 1
ATOM 823 C C . TYR A 1 106 ? 2.164 -10.086 -6.316 1 77.38 106 TYR A C 1
ATOM 825 O O . TYR A 1 106 ? 2.012 -10.164 -5.094 1 77.38 106 TYR A O 1
ATOM 833 N N . LEU A 1 107 ? 2.119 -11.094 -7.098 1 78.88 107 LEU A N 1
ATOM 834 C CA . LEU A 1 107 ? 1.977 -12.43 -6.539 1 78.88 107 LEU A CA 1
ATOM 835 C C . LEU A 1 107 ? 3.34 -13.086 -6.352 1 78.88 107 LEU A C 1
ATOM 837 O O . LEU A 1 107 ? 3.697 -14.008 -7.09 1 78.88 107 LEU A O 1
ATOM 841 N N . ALA A 1 108 ? 4.043 -12.672 -5.312 1 83.06 108 ALA A N 1
ATOM 842 C CA . ALA A 1 108 ? 5.34 -13.242 -4.949 1 83.06 108 ALA A CA 1
ATOM 843 C C . ALA A 1 108 ? 5.215 -14.727 -4.629 1 83.06 108 ALA A C 1
ATOM 845 O O . ALA A 1 108 ? 4.121 -15.219 -4.355 1 83.06 108 ALA A O 1
ATOM 846 N N . ASP A 1 109 ? 6.254 -15.375 -4.645 1 83.12 109 ASP A N 1
ATOM 847 C CA . ASP A 1 109 ? 6.266 -16.812 -4.402 1 83.12 109 ASP A CA 1
ATOM 848 C C . ASP A 1 109 ? 5.66 -17.141 -3.039 1 83.12 109 ASP A C 1
ATOM 850 O O . ASP A 1 109 ? 4.812 -18.031 -2.93 1 83.12 109 ASP A O 1
ATOM 854 N N . PRO A 1 110 ? 6.039 -16.375 -2.062 1 88.81 110 PRO A N 1
ATOM 855 C CA . PRO A 1 110 ? 5.457 -16.703 -0.757 1 88.81 110 PRO A CA 1
ATOM 856 C C . PRO A 1 110 ? 3.951 -16.438 -0.703 1 88.81 110 PRO A C 1
ATOM 858 O O . PRO A 1 110 ? 3.225 -17.141 0.008 1 88.81 110 PRO A O 1
ATOM 861 N N . VAL A 1 111 ? 3.482 -15.422 -1.393 1 88.81 111 VAL A N 1
ATOM 862 C CA . VAL A 1 111 ? 2.053 -15.133 -1.442 1 88.81 111 VAL A CA 1
ATOM 863 C C . VAL A 1 111 ? 1.314 -16.297 -2.088 1 88.81 111 VAL A C 1
ATOM 865 O O . VAL A 1 111 ? 0.319 -16.797 -1.547 1 88.81 111 VAL A O 1
ATOM 868 N N . VAL A 1 112 ? 1.822 -16.766 -3.213 1 83.06 112 VAL A N 1
ATOM 869 C CA . VAL A 1 112 ? 1.198 -17.859 -3.955 1 83.06 112 VAL A CA 1
ATOM 870 C C . VAL A 1 112 ? 1.221 -19.141 -3.119 1 83.06 112 VAL A C 1
ATOM 872 O O . VAL A 1 112 ? 0.234 -19.875 -3.076 1 83.06 112 VAL A O 1
ATOM 875 N N . GLY A 1 113 ? 2.357 -19.391 -2.475 1 85.19 113 GLY A N 1
ATOM 876 C CA . GLY A 1 113 ? 2.479 -20.578 -1.649 1 85.19 113 GLY A CA 1
ATOM 877 C C . GLY A 1 113 ? 1.466 -20.625 -0.521 1 85.19 113 GLY A C 1
ATOM 878 O O . GLY A 1 113 ? 0.712 -21.594 -0.4 1 85.19 113 GLY A O 1
ATOM 879 N N . GLY A 1 114 ? 1.42 -19.609 0.291 1 90.12 114 GLY A N 1
ATOM 880 C CA . GLY A 1 114 ? 0.484 -19.547 1.402 1 90.12 114 GLY A CA 1
ATOM 881 C C . GLY A 1 114 ? -0.968 -19.562 0.961 1 90.12 114 GLY A C 1
ATOM 882 O O . GLY A 1 114 ? -1.796 -20.266 1.543 1 90.12 114 GLY A O 1
ATOM 883 N N . PHE A 1 115 ? -1.237 -18.828 -0.023 1 87.25 115 PHE A N 1
ATOM 884 C CA . PHE A 1 115 ? -2.588 -18.734 -0.563 1 87.25 115 PHE A CA 1
ATOM 885 C C . PHE A 1 115 ? -3.07 -20.078 -1.073 1 87.25 115 PHE A C 1
ATOM 887 O O . PHE A 1 115 ? -4.219 -20.469 -0.849 1 87.25 115 PHE A O 1
ATOM 894 N N . THR A 1 116 ? -2.215 -20.75 -1.808 1 83.62 116 THR A N 1
ATOM 895 C CA . THR A 1 116 ? -2.564 -22.047 -2.395 1 83.62 116 THR A CA 1
ATOM 896 C C . THR A 1 116 ? -2.955 -23.047 -1.31 1 83.62 116 THR A C 1
ATOM 898 O O . THR A 1 116 ? -3.949 -23.766 -1.447 1 83.62 116 THR A O 1
ATOM 901 N N . ILE A 1 117 ? -2.254 -23.078 -0.256 1 89.62 117 ILE A N 1
ATOM 902 C CA . ILE A 1 117 ? -2.57 -24 0.83 1 89.62 117 ILE A CA 1
ATOM 903 C C . ILE A 1 117 ? -3.869 -23.562 1.509 1 89.62 117 ILE A C 1
ATOM 905 O O . ILE A 1 117 ? -4.703 -24.406 1.854 1 89.62 117 ILE A O 1
ATOM 909 N N . GLY A 1 118 ? -3.951 -22.297 1.764 1 90.75 118 GLY A N 1
ATOM 910 C CA . GLY A 1 118 ? -5.195 -21.812 2.334 1 90.75 118 GLY A CA 1
ATOM 911 C C . GLY A 1 118 ? -6.41 -22.141 1.483 1 90.75 118 GLY A C 1
ATOM 912 O O . GLY A 1 118 ? -7.434 -22.594 2 1 90.75 118 GLY A O 1
ATOM 913 N N . ALA A 1 119 ? -6.262 -21.906 0.215 1 86.81 119 ALA A N 1
ATOM 914 C CA . ALA A 1 119 ? -7.348 -22.203 -0.718 1 86.81 119 ALA A CA 1
ATOM 915 C C . ALA A 1 119 ? -7.641 -23.703 -0.756 1 86.81 119 ALA A C 1
ATOM 917 O O . ALA A 1 119 ? -8.805 -24.109 -0.861 1 86.81 119 ALA A O 1
ATOM 918 N N . ALA A 1 120 ? -6.602 -24.5 -0.725 1 88.94 120 ALA A N 1
ATOM 919 C CA . ALA A 1 120 ? -6.77 -25.953 -0.704 1 88.94 120 ALA A CA 1
ATOM 920 C C . ALA A 1 120 ? -7.598 -26.391 0.503 1 88.94 120 ALA A C 1
ATOM 922 O O . ALA A 1 120 ? -8.43 -27.297 0.398 1 88.94 120 ALA A O 1
ATOM 923 N N . CYS A 1 121 ? -7.387 -25.75 1.591 1 91.12 121 CYS A N 1
ATOM 924 C CA . CYS A 1 121 ? -8.156 -26.062 2.791 1 91.12 121 CYS A CA 1
ATOM 925 C C . CYS A 1 121 ? -9.633 -25.766 2.584 1 91.12 121 CYS A C 1
ATOM 927 O O . CYS A 1 121 ? -10.5 -26.531 3.006 1 91.12 121 CYS A O 1
ATOM 929 N N . HIS A 1 122 ? -9.859 -24.688 1.979 1 88.19 122 HIS A N 1
ATOM 930 C CA . HIS A 1 122 ? -11.25 -24.328 1.711 1 88.19 122 HIS A CA 1
ATOM 931 C C . HIS A 1 122 ? -11.898 -25.312 0.74 1 88.19 122 HIS A C 1
ATOM 933 O O . HIS A 1 122 ? -13.055 -25.688 0.917 1 88.19 122 HIS A O 1
ATOM 939 N N . VAL A 1 123 ? -11.188 -25.656 -0.292 1 86.5 123 VAL A N 1
ATOM 940 C CA . VAL A 1 123 ? -11.703 -26.625 -1.265 1 86.5 123 VAL A CA 1
ATOM 941 C C . VAL A 1 123 ? -11.969 -27.953 -0.581 1 86.5 123 VAL A C 1
ATOM 943 O O . VAL A 1 123 ? -13.031 -28.562 -0.762 1 86.5 123 VAL A O 1
ATOM 946 N N . PHE A 1 124 ? -11.07 -28.375 0.2 1 89.5 124 PHE A N 1
ATOM 947 C CA . PHE A 1 124 ? -11.211 -29.641 0.916 1 89.5 124 PHE A CA 1
ATOM 948 C C . PHE A 1 124 ? -12.422 -29.609 1.835 1 89.5 124 PHE A C 1
ATOM 950 O O . PHE A 1 124 ? -13.211 -30.547 1.859 1 89.5 124 PHE A O 1
ATOM 957 N N . ALA A 1 125 ? -12.539 -28.562 2.553 1 88.19 125 ALA A N 1
ATOM 958 C CA . ALA A 1 125 ? -13.656 -28.422 3.479 1 88.19 125 ALA A CA 1
ATOM 959 C C . ALA A 1 125 ? -14.984 -28.438 2.732 1 88.19 125 ALA A C 1
ATOM 961 O O . ALA A 1 125 ? -15.969 -29.016 3.211 1 88.19 125 ALA A O 1
ATOM 962 N N . SER A 1 126 ? -15.008 -27.844 1.626 1 84.44 126 SER A N 1
ATOM 963 C CA . SER A 1 126 ? -16.234 -27.781 0.837 1 84.44 126 SER A CA 1
ATOM 964 C C . SER A 1 126 ? -16.625 -29.141 0.301 1 84.44 126 SER A C 1
ATOM 966 O O . SER A 1 126 ? -17.812 -29.406 0.047 1 84.44 126 SER A O 1
ATOM 968 N N . GLN A 1 127 ? -15.664 -30 0.153 1 85.62 127 GLN A N 1
ATOM 969 C CA . GLN A 1 127 ? -15.93 -31.297 -0.437 1 85.62 127 GLN A CA 1
ATOM 970 C C . GLN A 1 127 ? -16.172 -32.344 0.643 1 85.62 127 GLN A C 1
ATOM 972 O O . GLN A 1 127 ? -16.797 -33.375 0.38 1 85.62 127 GLN A O 1
ATOM 977 N N . MET A 1 128 ? -15.883 -32.125 1.821 1 88.69 128 MET A N 1
ATOM 978 C CA . MET A 1 128 ? -15.922 -33.094 2.916 1 88.69 128 MET A CA 1
ATOM 979 C C . MET A 1 128 ? -17.344 -33.625 3.123 1 88.69 128 MET A C 1
ATOM 981 O O . MET A 1 128 ? -17.547 -34.812 3.266 1 88.69 128 MET A O 1
ATOM 985 N N . PRO A 1 129 ? -18.344 -32.781 3.102 1 88.81 129 PRO A N 1
ATOM 986 C CA . PRO A 1 129 ? -19.703 -33.281 3.309 1 88.81 129 PRO A CA 1
ATOM 987 C C . PRO A 1 129 ? -20.141 -34.281 2.217 1 88.81 129 PRO A C 1
ATOM 989 O O . PRO A 1 129 ? -20.859 -35.219 2.496 1 88.81 129 PRO A O 1
ATOM 992 N N . LYS A 1 130 ? -19.688 -34.094 1.041 1 88.25 130 LYS A N 1
ATOM 993 C CA . LYS A 1 130 ? -20.062 -34.969 -0.087 1 88.25 130 LYS A CA 1
ATOM 994 C C . LYS A 1 130 ? -19.375 -36.312 0.001 1 88.25 130 LYS A C 1
ATOM 996 O O . LYS A 1 130 ? -19.828 -37.281 -0.588 1 88.25 130 LYS A O 1
ATOM 1001 N N . LEU A 1 131 ? -18.281 -36.344 0.732 1 90.75 131 LEU A N 1
ATOM 1002 C CA . LEU A 1 131 ? -17.562 -37.594 0.924 1 90.75 131 LEU A CA 1
ATOM 1003 C C . LEU A 1 131 ? -18.297 -38.5 1.896 1 90.75 131 LEU A C 1
ATOM 1005 O O . LEU A 1 131 ? -18.125 -39.719 1.87 1 90.75 131 LEU A O 1
ATOM 1009 N N . ILE A 1 132 ? -19.172 -37.875 2.717 1 91.12 132 ILE A N 1
ATOM 1010 C CA . ILE A 1 132 ? -19.875 -38.656 3.723 1 91.12 132 ILE A CA 1
ATOM 1011 C C . ILE A 1 132 ? -21.375 -38.594 3.461 1 91.12 132 ILE A C 1
ATOM 1013 O O . ILE A 1 132 ? -22.172 -39.219 4.195 1 91.12 132 ILE A O 1
ATOM 1017 N N . GLY A 1 133 ? -21.812 -37.938 2.467 1 88.88 133 GLY A N 1
ATOM 1018 C CA . GLY A 1 133 ? -23.203 -37.906 2.029 1 88.88 133 GLY A CA 1
ATOM 1019 C C . GLY A 1 133 ? -24.094 -37.062 2.916 1 88.88 133 GLY A C 1
ATOM 1020 O O . GLY A 1 133 ? -25.234 -37.438 3.201 1 88.88 133 GLY A O 1
ATOM 1021 N N . ILE A 1 134 ? -23.562 -36.031 3.48 1 85.81 134 ILE A N 1
ATOM 1022 C CA . ILE A 1 134 ? -24.359 -35.156 4.328 1 85.81 134 ILE A CA 1
ATOM 1023 C C . ILE A 1 134 ? -24.375 -33.75 3.75 1 85.81 134 ILE A C 1
ATOM 1025 O O . ILE A 1 134 ? -23.547 -33.406 2.896 1 85.81 134 ILE A O 1
ATOM 1029 N N . GLN A 1 135 ? -25.406 -33.062 4.078 1 82.5 135 GLN A N 1
ATOM 1030 C CA . GLN A 1 135 ? -25.484 -31.641 3.699 1 82.5 135 GLN A CA 1
ATOM 1031 C C . GLN A 1 135 ? -25.297 -30.734 4.91 1 82.5 135 GLN A C 1
ATOM 1033 O O . GLN A 1 135 ? -25.922 -30.938 5.949 1 82.5 135 GLN A O 1
ATOM 1038 N N . ILE A 1 136 ? -24.297 -29.891 4.805 1 80.62 136 ILE A N 1
ATOM 1039 C CA . ILE A 1 136 ? -24.031 -28.953 5.891 1 80.62 136 ILE A CA 1
ATOM 1040 C C . ILE A 1 136 ? -24.266 -27.516 5.41 1 80.62 136 ILE A C 1
ATOM 1042 O O . ILE A 1 136 ? -23.688 -27.078 4.422 1 80.62 136 ILE A O 1
ATOM 1046 N N . PRO A 1 137 ? -25.156 -26.859 6.039 1 73.69 137 PRO A N 1
ATOM 1047 C CA . PRO A 1 137 ? -25.391 -25.469 5.645 1 73.69 137 PRO A CA 1
ATOM 1048 C C . PRO A 1 137 ? -24.188 -24.562 5.945 1 73.69 137 PRO A C 1
ATOM 1050 O O . PRO A 1 137 ? -23.438 -24.828 6.887 1 73.69 137 PRO A O 1
ATOM 1053 N N . SER A 1 138 ? -23.953 -23.594 5.156 1 69.75 138 SER A N 1
ATOM 1054 C CA . SER A 1 138 ? -22.812 -22.688 5.328 1 69.75 138 SER A CA 1
ATOM 1055 C C . SER A 1 138 ? -23.094 -21.672 6.441 1 69.75 138 SER A C 1
ATOM 1057 O O . SER A 1 138 ? -24.188 -21.109 6.52 1 69.75 138 SER A O 1
ATOM 1059 N N . ARG A 1 139 ? -22.25 -21.641 7.531 1 68.5 139 ARG A N 1
ATOM 1060 C CA . ARG A 1 139 ? -22.312 -20.656 8.609 1 68.5 139 ARG A CA 1
ATOM 1061 C C . ARG A 1 139 ? -21.125 -19.703 8.555 1 68.5 139 ARG A C 1
ATOM 1063 O O . ARG A 1 139 ? -20.016 -20.109 8.203 1 68.5 139 ARG A O 1
ATOM 1070 N N . TYR A 1 140 ? -21.5 -18.438 8.594 1 65.94 140 TYR A N 1
ATOM 1071 C CA . TYR A 1 140 ? -20.422 -17.453 8.586 1 65.94 140 TYR A CA 1
ATOM 1072 C C . TYR A 1 140 ? -20.328 -16.75 9.93 1 65.94 140 TYR A C 1
ATOM 1074 O O . TYR A 1 140 ? -21.344 -16.578 10.617 1 65.94 140 TYR A O 1
ATOM 1082 N N . GLY A 1 141 ? -19.094 -16.609 10.438 1 62.66 141 GLY A N 1
ATOM 1083 C CA . GLY A 1 141 ? -18.906 -15.789 11.625 1 62.66 141 GLY A CA 1
ATOM 1084 C C . GLY A 1 141 ? -19.016 -14.297 11.352 1 62.66 141 GLY A C 1
ATOM 1085 O O . GLY A 1 141 ? -19.359 -13.891 10.242 1 62.66 141 GLY A O 1
ATOM 1086 N N . PRO A 1 142 ? -18.719 -13.555 12.445 1 64.5 142 PRO A N 1
ATOM 1087 C CA . PRO A 1 142 ? -18.719 -12.109 12.242 1 64.5 142 PRO A CA 1
ATOM 1088 C C . PRO A 1 142 ? -17.703 -11.664 11.195 1 64.5 142 PRO A C 1
ATOM 1090 O O . PRO A 1 142 ? -16.594 -12.227 11.117 1 64.5 142 PRO A O 1
ATOM 1093 N N . PHE A 1 143 ? -18.062 -10.875 10.297 1 60.38 143 PHE A N 1
ATOM 1094 C CA . PHE A 1 143 ? -17.266 -10.32 9.219 1 60.38 143 PHE A CA 1
ATOM 1095 C C . PHE A 1 143 ? -16.844 -11.414 8.234 1 60.38 143 PHE A C 1
ATOM 1097 O O . PHE A 1 143 ? -15.875 -11.258 7.496 1 60.38 143 PHE A O 1
ATOM 1104 N N . GLY A 1 144 ? -17.547 -12.562 8.352 1 66.62 144 GLY A N 1
ATOM 1105 C CA . GLY A 1 144 ? -17.266 -13.656 7.434 1 66.62 144 GLY A CA 1
ATOM 1106 C C . GLY A 1 144 ? -16.031 -14.445 7.812 1 66.62 144 GLY A C 1
ATOM 1107 O O . GLY A 1 144 ? -15.516 -15.234 7.016 1 66.62 144 GLY A O 1
ATOM 1108 N N . LEU A 1 145 ? -15.586 -14.117 9.102 1 74.88 145 LEU A N 1
ATOM 1109 C CA . LEU A 1 145 ? -14.359 -14.758 9.555 1 74.88 145 LEU A CA 1
ATOM 1110 C C . LEU A 1 145 ? -14.648 -16.109 10.188 1 74.88 145 LEU A C 1
ATOM 1112 O O . LEU A 1 145 ? -15.773 -16.375 10.609 1 74.88 145 LEU A O 1
ATOM 1116 N N . PHE A 1 146 ? -13.719 -17.016 10.125 1 79.81 146 PHE A N 1
ATOM 1117 C CA . PHE A 1 146 ? -13.719 -18.312 10.797 1 79.81 146 PHE A CA 1
ATOM 1118 C C . PHE A 1 146 ? -14.727 -19.25 10.156 1 79.81 146 PHE A C 1
ATOM 1120 O O . PHE A 1 146 ? -15.398 -20.016 10.852 1 79.81 146 PHE A O 1
ATOM 1127 N N . LYS A 1 147 ? -14.875 -19.109 8.945 1 80 147 LYS A N 1
ATOM 1128 C CA . LYS A 1 147 ? -15.766 -20 8.203 1 80 147 LYS A CA 1
ATOM 1129 C C . LYS A 1 147 ? -15.336 -21.453 8.359 1 80 147 LYS A C 1
ATOM 1131 O O . LYS A 1 147 ? -16.172 -22.328 8.633 1 80 147 LYS A O 1
ATOM 1136 N N . LEU A 1 148 ? -14.086 -21.703 8.281 1 85.25 148 LEU A N 1
ATOM 1137 C CA . LEU A 1 148 ? -13.578 -23.062 8.273 1 85.25 148 LEU A CA 1
ATOM 1138 C C . LEU A 1 148 ? -13.672 -23.703 9.656 1 85.25 148 LEU A C 1
ATOM 1140 O O . LEU A 1 148 ? -14.125 -24.844 9.797 1 85.25 148 LEU A O 1
ATOM 1144 N N . PRO A 1 149 ? -13.328 -22.922 10.703 1 82 149 PRO A N 1
ATOM 1145 C CA . PRO A 1 149 ? -13.484 -23.516 12.031 1 82 149 PRO A CA 1
ATOM 1146 C C . PRO A 1 149 ? -14.93 -23.844 12.367 1 82 149 PRO A C 1
ATOM 1148 O O . PRO A 1 149 ? -15.211 -24.875 12.992 1 82 149 PRO A O 1
ATOM 1151 N N . TYR A 1 150 ? -15.852 -23.016 12.023 1 83.19 150 TYR A N 1
ATOM 1152 C CA . TYR A 1 150 ? -17.266 -23.297 12.242 1 83.19 150 TYR A CA 1
ATOM 1153 C C . TYR A 1 150 ? -17.703 -24.531 11.453 1 83.19 150 TYR A C 1
ATOM 1155 O O . TYR A 1 150 ? -18.469 -25.359 11.953 1 83.19 150 TYR A O 1
ATOM 1163 N N . PHE A 1 151 ? -17.25 -24.594 10.234 1 84.56 151 PHE A N 1
ATOM 1164 C CA . PHE A 1 151 ? -17.578 -25.734 9.391 1 84.56 151 PHE A CA 1
ATOM 1165 C C . PHE A 1 151 ? -17.078 -27.031 10.016 1 84.56 151 PHE A C 1
ATOM 1167 O O . PHE A 1 151 ? -17.797 -28.047 10.023 1 84.56 151 PHE A O 1
ATOM 1174 N N . LEU A 1 152 ? -15.836 -26.984 10.547 1 84.81 152 LEU A N 1
ATOM 1175 C CA . LEU A 1 152 ? -15.25 -28.188 11.141 1 84.81 152 LEU A CA 1
ATOM 1176 C C . LEU A 1 152 ? -16.047 -28.625 12.359 1 84.81 152 LEU A C 1
ATOM 1178 O O . LEU A 1 152 ? -16.234 -29.828 12.57 1 84.81 152 LEU A O 1
ATOM 1182 N N . PHE A 1 153 ? -16.5 -27.656 13.047 1 84.25 153 PHE A N 1
ATOM 1183 C CA . PHE A 1 153 ? -17.312 -27.969 14.219 1 84.25 153 PHE A CA 1
ATOM 1184 C C . PHE A 1 153 ? -18.625 -28.641 13.797 1 84.25 153 PHE A C 1
ATOM 1186 O O . PHE A 1 153 ? -19.016 -29.641 14.383 1 84.25 153 PHE A O 1
ATOM 1193 N N . ASP A 1 154 ? -19.234 -28.109 12.82 1 85.88 154 ASP A N 1
ATOM 1194 C CA . ASP A 1 154 ? -20.5 -28.672 12.336 1 85.88 154 ASP A CA 1
ATOM 1195 C C . ASP A 1 154 ? -20.297 -30.047 11.695 1 85.88 154 ASP A C 1
ATOM 1197 O O . ASP A 1 154 ? -21.141 -30.922 11.82 1 85.88 154 ASP A O 1
ATOM 1201 N N . PHE A 1 155 ? -19.266 -30.172 11.062 1 88.62 155 PHE A N 1
ATOM 1202 C CA . PHE A 1 155 ? -18.953 -31.438 10.391 1 88.62 155 PHE A CA 1
ATOM 1203 C C . PHE A 1 155 ? -18.797 -32.562 11.406 1 88.62 155 PHE A C 1
ATOM 1205 O O . PHE A 1 155 ? -19.312 -33.656 11.203 1 88.62 155 PHE A O 1
ATOM 1212 N N . VAL A 1 156 ? -18.125 -32.281 12.5 1 87.62 156 VAL A N 1
ATOM 1213 C CA . VAL A 1 156 ? -17.875 -33.281 13.523 1 87.62 156 VAL A CA 1
ATOM 1214 C C . VAL A 1 156 ? -19.203 -33.688 14.195 1 87.62 156 VAL A C 1
ATOM 1216 O O . VAL A 1 156 ? -19.422 -34.844 14.523 1 87.62 156 VAL A O 1
ATOM 1219 N N . THR A 1 157 ? -20.062 -32.719 14.305 1 86.94 157 THR A N 1
ATOM 1220 C CA . THR A 1 157 ? -21.344 -32.969 14.969 1 86.94 157 THR A CA 1
ATOM 1221 C C . THR A 1 157 ? -22.25 -33.812 14.086 1 86.94 157 THR A C 1
ATOM 1223 O O . THR A 1 157 ? -23.078 -34.562 14.594 1 86.94 157 THR A O 1
ATOM 1226 N N . LEU A 1 158 ? -22.109 -33.75 12.766 1 87.62 158 LEU A N 1
ATOM 1227 C CA . LEU A 1 158 ? -23.016 -34.406 11.859 1 87.62 158 LEU A CA 1
ATOM 1228 C C . LEU A 1 158 ? -22.406 -35.719 11.336 1 87.62 158 LEU A C 1
ATOM 1230 O O . LEU A 1 158 ? -22.984 -36.375 10.477 1 87.62 158 LEU A O 1
ATOM 1234 N N . LEU A 1 159 ? -21.297 -36.062 11.836 1 88.25 159 LEU A N 1
ATOM 1235 C CA . LEU A 1 159 ? -20.594 -37.25 11.406 1 88.25 159 LEU A CA 1
ATOM 1236 C C . LEU A 1 159 ? -21.438 -38.5 11.688 1 88.25 159 LEU A C 1
ATOM 1238 O O . LEU A 1 159 ? -21.328 -39.5 10.961 1 88.25 159 LEU A O 1
ATOM 1242 N N . LYS A 1 160 ? -22.281 -38.375 12.648 1 87.38 160 LYS A N 1
ATOM 1243 C CA . LYS A 1 160 ? -23.109 -39.5 13.031 1 87.38 160 LYS A CA 1
ATOM 1244 C C . LYS A 1 160 ? -24.172 -39.781 11.977 1 87.38 160 LYS A C 1
ATOM 1246 O O . LYS A 1 160 ? -24.656 -40.906 11.859 1 87.38 160 LYS A O 1
ATOM 1251 N N . ASP A 1 161 ? -24.5 -38.812 11.219 1 88.81 161 ASP A N 1
ATOM 1252 C CA . ASP A 1 161 ? -25.547 -38.938 10.203 1 88.81 161 ASP A CA 1
ATOM 1253 C C . ASP A 1 161 ? -24.953 -39.312 8.852 1 88.81 161 ASP A C 1
ATOM 1255 O O . ASP A 1 161 ? -25.625 -39.281 7.828 1 88.81 161 ASP A O 1
ATOM 1259 N N . ALA A 1 162 ? -23.766 -39.844 8.883 1 91.75 162 ALA A N 1
ATOM 1260 C CA . ALA A 1 162 ? -23.062 -40.125 7.633 1 91.75 162 ALA A CA 1
ATOM 1261 C C . ALA A 1 162 ? -23.672 -41.375 6.957 1 91.75 162 ALA A C 1
ATOM 1263 O O . ALA A 1 162 ? -24.078 -42.312 7.629 1 91.75 162 ALA A O 1
ATOM 1264 N N . ASN A 1 163 ? -23.781 -41.281 5.641 1 92.19 163 ASN A N 1
ATOM 1265 C CA . ASN A 1 163 ? -24.188 -42.438 4.844 1 92.19 163 ASN A CA 1
ATOM 1266 C C . ASN A 1 163 ? -23.031 -43.406 4.656 1 92.19 163 ASN A C 1
ATOM 1268 O O . ASN A 1 163 ? -22.094 -43.125 3.916 1 92.19 163 ASN A O 1
ATOM 1272 N N . LEU A 1 164 ? -23.094 -44.469 5.199 1 92.12 164 LEU A N 1
ATOM 1273 C CA . LEU A 1 164 ? -22 -45.469 5.234 1 92.12 164 LEU A CA 1
ATOM 1274 C C . LEU A 1 164 ? -21.656 -45.938 3.826 1 92.12 164 LEU A C 1
ATOM 1276 O O . LEU A 1 164 ? -20.484 -46.219 3.531 1 92.12 164 LEU A O 1
ATOM 1280 N N . CYS A 1 165 ? -22.656 -46.031 3.012 1 92.38 165 CYS A N 1
ATOM 1281 C CA . CYS A 1 165 ? -22.406 -46.438 1.636 1 92.38 165 CYS A CA 1
ATOM 1282 C C . CYS A 1 165 ? -21.547 -45.406 0.902 1 92.38 165 CYS A C 1
ATOM 1284 O O . CYS A 1 165 ? -20.609 -45.781 0.183 1 92.38 165 CYS A O 1
ATOM 1286 N N . VAL A 1 166 ? -21.859 -44.219 1.126 1 93.94 166 VAL A N 1
ATOM 1287 C CA . VAL A 1 166 ? -21.125 -43.125 0.485 1 93.94 166 VAL A CA 1
ATOM 1288 C C . VAL A 1 166 ? -19.688 -43.094 1.009 1 93.94 166 VAL A C 1
ATOM 1290 O O . VAL A 1 166 ? -18.75 -42.906 0.239 1 93.94 166 VAL A O 1
ATOM 1293 N N . VAL A 1 167 ? -19.484 -43.375 2.234 1 94.19 167 VAL A N 1
ATOM 1294 C CA . VAL A 1 167 ? -18.172 -43.344 2.861 1 94.19 167 VAL A CA 1
ATOM 1295 C C . VAL A 1 167 ? -17.312 -44.469 2.283 1 94.19 167 VAL A C 1
ATOM 1297 O O . VAL A 1 167 ? -16.141 -44.281 1.979 1 94.19 167 VAL A O 1
ATOM 1300 N N . ILE A 1 168 ? -17.906 -45.531 2.115 1 94.25 168 ILE A N 1
ATOM 1301 C CA . ILE A 1 168 ? -17.188 -46.719 1.606 1 94.25 168 ILE A CA 1
ATOM 1302 C C . ILE A 1 168 ? -16.766 -46.469 0.165 1 94.25 168 ILE A C 1
ATOM 1304 O O . ILE A 1 168 ? -15.609 -46.719 -0.2 1 94.25 168 ILE A O 1
ATOM 1308 N N . ILE A 1 169 ? -17.672 -45.969 -0.586 1 93.88 169 ILE A N 1
ATOM 1309 C CA . ILE A 1 169 ? -17.359 -45.688 -1.979 1 93.88 169 ILE A CA 1
ATOM 1310 C C . ILE A 1 169 ? -16.234 -44.656 -2.047 1 93.88 169 ILE A C 1
ATOM 1312 O O . ILE A 1 169 ? -15.305 -44.812 -2.848 1 93.88 169 ILE A O 1
ATOM 1316 N N . SER A 1 170 ? -16.297 -43.688 -1.216 1 95.06 170 SER A N 1
ATOM 1317 C CA . SER A 1 170 ? -15.289 -42.625 -1.195 1 95.06 170 SER A CA 1
ATOM 1318 C C . SER A 1 170 ? -13.922 -43.188 -0.793 1 95.06 170 SER A C 1
ATOM 1320 O O . SER A 1 170 ? -12.914 -42.906 -1.441 1 95.06 170 SER A O 1
ATOM 1322 N N . VAL A 1 171 ? -13.859 -43.938 0.221 1 95.19 171 VAL A N 1
ATOM 1323 C CA . VAL A 1 171 ? -12.602 -44.5 0.724 1 95.19 171 VAL A CA 1
ATOM 1324 C C . VAL A 1 171 ? -11.977 -45.406 -0.329 1 95.19 171 VAL A C 1
ATOM 1326 O O . VAL A 1 171 ? -10.773 -45.312 -0.589 1 95.19 171 VAL A O 1
ATOM 1329 N N . ILE A 1 172 ? -12.828 -46.188 -0.919 1 94.69 172 ILE A N 1
ATOM 1330 C CA . ILE A 1 172 ? -12.344 -47.094 -1.941 1 94.69 172 ILE A CA 1
ATOM 1331 C C . ILE A 1 172 ? -11.805 -46.312 -3.133 1 94.69 172 ILE A C 1
ATOM 1333 O O . ILE A 1 172 ? -10.742 -46.625 -3.676 1 94.69 172 ILE A O 1
ATOM 1337 N N . SER A 1 173 ? -12.586 -45.375 -3.514 1 94.62 173 SER A N 1
ATOM 1338 C CA . SER A 1 173 ? -12.164 -44.531 -4.633 1 94.62 173 SER A CA 1
ATOM 1339 C C . SER A 1 173 ? -10.836 -43.844 -4.332 1 94.62 173 SER A C 1
ATOM 1341 O O . SER A 1 173 ? -9.93 -43.844 -5.176 1 94.62 173 SER A O 1
ATOM 1343 N N . ILE A 1 174 ? -10.641 -43.281 -3.188 1 94.12 174 ILE A N 1
ATOM 1344 C CA . ILE A 1 174 ? -9.43 -42.594 -2.793 1 94.12 174 ILE A CA 1
ATOM 1345 C C . ILE A 1 174 ? -8.258 -43.562 -2.754 1 94.12 174 ILE A C 1
ATOM 1347 O O . ILE A 1 174 ? -7.164 -43.25 -3.234 1 94.12 174 ILE A O 1
ATOM 1351 N N . VAL A 1 175 ? -8.477 -44.688 -2.238 1 94.19 175 VAL A N 1
ATOM 1352 C CA . VAL A 1 175 ? -7.438 -45.719 -2.117 1 94.19 175 VAL A CA 1
ATOM 1353 C C . VAL A 1 175 ? -6.969 -46.125 -3.506 1 94.19 175 VAL A C 1
ATOM 1355 O O . VAL A 1 175 ? -5.766 -46.25 -3.756 1 94.19 175 VAL A O 1
ATOM 1358 N N . ILE A 1 176 ? -7.902 -46.375 -4.402 1 93.25 176 ILE A N 1
ATOM 1359 C CA . ILE A 1 176 ? -7.562 -46.812 -5.758 1 93.25 176 ILE A CA 1
ATOM 1360 C C . ILE A 1 176 ? -6.762 -45.688 -6.449 1 93.25 176 ILE A C 1
ATOM 1362 O O . ILE A 1 176 ? -5.766 -45.969 -7.121 1 93.25 176 ILE A O 1
ATOM 1366 N N . LEU A 1 177 ? -7.188 -44.531 -6.285 1 91.69 177 LEU A N 1
ATOM 1367 C CA . LEU A 1 177 ? -6.508 -43.406 -6.906 1 91.69 177 LEU A CA 1
ATOM 1368 C C . LEU A 1 177 ? -5.105 -43.219 -6.332 1 91.69 177 LEU A C 1
ATOM 1370 O O . LEU A 1 177 ? -4.152 -42.969 -7.074 1 91.69 177 LEU A O 1
ATOM 1374 N N . MET A 1 178 ? -4.984 -43.375 -5.051 1 91.38 178 MET A N 1
ATOM 1375 C CA . MET A 1 178 ? -3.684 -43.25 -4.398 1 91.38 178 MET A CA 1
ATOM 1376 C C . MET A 1 178 ? -2.742 -44.375 -4.816 1 91.38 178 MET A C 1
ATOM 1378 O O . MET A 1 178 ? -1.559 -44.125 -5.066 1 91.38 178 MET A O 1
ATOM 1382 N N . LEU A 1 179 ? -3.262 -45.531 -4.844 1 90.31 179 LEU A N 1
ATOM 1383 C CA . LEU A 1 179 ? -2.475 -46.688 -5.285 1 90.31 179 LEU A CA 1
ATOM 1384 C C . LEU A 1 179 ? -2.061 -46.531 -6.746 1 90.31 179 LEU A C 1
ATOM 1386 O O . LEU A 1 179 ? -0.944 -46.875 -7.121 1 90.31 179 LEU A O 1
ATOM 1390 N N . GLY A 1 180 ? -2.932 -46.125 -7.48 1 87.56 180 GLY A N 1
ATOM 1391 C CA . GLY A 1 180 ? -2.613 -45.844 -8.875 1 87.56 180 GLY A CA 1
ATOM 1392 C C . GLY A 1 180 ? -1.54 -44.812 -9.055 1 87.56 180 GLY A C 1
ATOM 1393 O O . GLY A 1 180 ? -0.595 -45 -9.82 1 87.56 180 GLY A O 1
ATOM 1394 N N . LYS A 1 181 ? -1.659 -43.781 -8.328 1 82.69 181 LYS A N 1
ATOM 1395 C CA . LYS A 1 181 ? -0.756 -42.656 -8.453 1 82.69 181 LYS A CA 1
ATOM 1396 C C . LYS A 1 181 ? 0.637 -43 -7.93 1 82.69 181 LYS A C 1
ATOM 1398 O O . LYS A 1 181 ? 1.642 -42.656 -8.555 1 82.69 181 LYS A O 1
ATOM 1403 N N . TYR A 1 182 ? 0.8 -43.688 -6.875 1 83.69 182 TYR A N 1
ATOM 1404 C CA . TYR A 1 182 ? 2.088 -43.844 -6.207 1 83.69 182 TYR A CA 1
ATOM 1405 C C . TYR A 1 182 ? 2.703 -45.188 -6.512 1 83.69 182 TYR A C 1
ATOM 1407 O O . TYR A 1 182 ? 3.928 -45.344 -6.531 1 83.69 182 TYR A O 1
ATOM 1415 N N . ILE A 1 183 ? 1.941 -46.156 -6.801 1 82.81 183 ILE A N 1
ATOM 1416 C CA . ILE A 1 183 ? 2.49 -47.5 -6.934 1 82.81 183 ILE A CA 1
ATOM 1417 C C . ILE A 1 183 ? 2.428 -47.938 -8.398 1 82.81 183 ILE A C 1
ATOM 1419 O O . ILE A 1 183 ? 3.434 -48.375 -8.961 1 82.81 183 ILE A O 1
ATOM 1423 N N . LEU A 1 184 ? 1.307 -47.781 -8.953 1 82.44 184 LEU A N 1
ATOM 1424 C CA . LEU A 1 184 ? 1.1 -48.406 -10.266 1 82.44 184 LEU A CA 1
ATOM 1425 C C . LEU A 1 184 ? 1.664 -47.5 -11.375 1 82.44 184 LEU A C 1
ATOM 1427 O O . LEU A 1 184 ? 2.287 -48 -12.312 1 82.44 184 LEU A O 1
ATOM 1431 N N . ASN A 1 185 ? 1.437 -46.25 -11.258 1 80 185 ASN A N 1
ATOM 1432 C CA . ASN A 1 185 ? 1.84 -45.344 -12.328 1 80 185 ASN A CA 1
ATOM 1433 C C . ASN A 1 185 ? 3.355 -45.344 -12.508 1 80 185 ASN A C 1
ATOM 1435 O O . ASN A 1 185 ? 3.85 -45.375 -13.641 1 80 185 ASN A O 1
ATOM 1439 N N . PRO A 1 186 ? 4.16 -45.219 -11.414 1 77.12 186 PRO A N 1
ATOM 1440 C CA . PRO A 1 186 ? 5.609 -45.25 -11.617 1 77.12 186 PRO A CA 1
ATOM 1441 C C . PRO A 1 186 ? 6.09 -46.531 -12.289 1 77.12 186 PRO A C 1
ATOM 1443 O O . PRO A 1 186 ? 7.012 -46.5 -13.109 1 77.12 186 PRO A O 1
ATOM 1446 N N . SER A 1 187 ? 5.477 -47.562 -12.023 1 76.19 187 SER A N 1
ATOM 1447 C CA . SER A 1 187 ? 5.848 -48.875 -12.609 1 76.19 187 SER A CA 1
ATOM 1448 C C . SER A 1 187 ? 5.379 -48.969 -14.055 1 76.19 187 SER A C 1
ATOM 1450 O O . SER A 1 187 ? 6.078 -49.531 -14.898 1 76.19 187 SER A O 1
ATOM 1452 N N . ILE A 1 188 ? 4.238 -48.469 -14.289 1 76.5 188 ILE A N 1
ATOM 1453 C CA . ILE A 1 188 ? 3.66 -48.562 -15.625 1 76.5 188 ILE A CA 1
ATOM 1454 C C . ILE A 1 188 ? 4.383 -47.594 -16.562 1 76.5 188 ILE A C 1
ATOM 1456 O O . ILE A 1 188 ? 4.602 -47.906 -17.734 1 76.5 188 ILE A O 1
ATOM 1460 N N . GLN A 1 189 ? 4.633 -46.406 -16.016 1 73.06 189 GLN A N 1
ATOM 1461 C CA . GLN A 1 189 ? 5.305 -45.406 -16.812 1 73.06 189 GLN A CA 1
ATOM 1462 C C . GLN A 1 189 ? 6.68 -45.875 -17.281 1 73.06 189 GLN A C 1
ATOM 1464 O O . GLN A 1 189 ? 7.188 -45.438 -18.312 1 73.06 189 GLN A O 1
ATOM 1469 N N . GLN A 1 190 ? 7.367 -46.688 -16.469 1 66 190 GLN A N 1
ATOM 1470 C CA . GLN A 1 190 ? 8.633 -47.312 -16.891 1 66 190 GLN A CA 1
ATOM 1471 C C . GLN A 1 190 ? 8.445 -48.156 -18.141 1 66 190 GLN A C 1
ATOM 1473 O O . GLN A 1 190 ? 9.352 -48.281 -18.953 1 66 190 GLN A O 1
ATOM 1478 N N . ARG A 1 191 ? 7.305 -48.656 -18.219 1 65.44 191 ARG A N 1
ATOM 1479 C CA . ARG A 1 191 ? 7.062 -49.562 -19.328 1 65.44 191 ARG A CA 1
ATOM 1480 C C . ARG A 1 191 ? 6.363 -48.844 -20.484 1 65.44 191 ARG A C 1
ATOM 1482 O O . ARG A 1 191 ? 6.758 -49 -21.641 1 65.44 191 ARG A O 1
ATOM 1489 N N . ILE A 1 192 ? 5.293 -48.031 -20.062 1 68.5 192 ILE A N 1
ATOM 1490 C CA . ILE A 1 192 ? 4.543 -47.281 -21.062 1 68.5 192 ILE A CA 1
ATOM 1491 C C . ILE A 1 192 ? 4.656 -45.781 -20.797 1 68.5 192 ILE A C 1
ATOM 1493 O O . ILE A 1 192 ? 4.492 -45.344 -19.656 1 68.5 192 ILE A O 1
ATOM 1497 N N . ARG A 1 193 ? 5.129 -45.062 -21.5 1 63.16 193 ARG A N 1
ATOM 1498 C CA . ARG A 1 193 ? 5.477 -43.656 -21.375 1 63.16 193 ARG A CA 1
ATOM 1499 C C . ARG A 1 193 ? 4.242 -42.812 -21.078 1 63.16 193 ARG A C 1
ATOM 1501 O O . ARG A 1 193 ? 4.348 -41.594 -20.875 1 63.16 193 ARG A O 1
ATOM 1508 N N . ILE A 1 194 ? 3.021 -43.625 -21.125 1 66.62 194 ILE A N 1
ATOM 1509 C CA . ILE A 1 194 ? 1.8 -42.875 -20.922 1 66.62 194 ILE A CA 1
ATOM 1510 C C . ILE A 1 194 ? 1.211 -43.219 -19.547 1 66.62 194 ILE A C 1
ATOM 1512 O O . ILE A 1 194 ? 0.998 -44.375 -19.234 1 66.62 194 ILE A O 1
ATOM 1516 N N . PRO A 1 195 ? 0.975 -42.219 -18.734 1 70.31 195 PRO A N 1
ATOM 1517 C CA . PRO A 1 195 ? 0.359 -42.531 -17.453 1 70.31 195 PRO A CA 1
ATOM 1518 C C . PRO A 1 195 ? -1.086 -43 -17.578 1 70.31 195 PRO A C 1
ATOM 1520 O O . PRO A 1 195 ? -1.823 -42.5 -18.438 1 70.31 195 PRO A O 1
ATOM 1523 N N . MET A 1 196 ? -1.413 -44.062 -16.953 1 73.31 196 MET A N 1
ATOM 1524 C CA . MET A 1 196 ? -2.773 -44.594 -16.969 1 73.31 196 MET A CA 1
ATOM 1525 C C . MET A 1 196 ? -3.73 -43.656 -16.25 1 73.31 196 MET A C 1
ATOM 1527 O O . MET A 1 196 ? -3.426 -43.188 -15.148 1 73.31 196 MET A O 1
ATOM 1531 N N . PRO A 1 197 ? -4.805 -43.25 -16.938 1 78.56 197 PRO A N 1
ATOM 1532 C CA . PRO A 1 197 ? -5.789 -42.375 -16.312 1 78.56 197 PRO A CA 1
ATOM 1533 C C . PRO A 1 197 ? -6.637 -43.094 -15.266 1 78.56 197 PRO A C 1
ATOM 1535 O O . PRO A 1 197 ? -7.801 -43.406 -15.516 1 78.56 197 PRO A O 1
ATOM 1538 N N . PHE A 1 198 ? -6.109 -43.312 -14.055 1 82.38 198 PHE A N 1
ATOM 1539 C CA . PHE A 1 198 ? -6.809 -44.031 -12.984 1 82.38 198 PHE A CA 1
ATOM 1540 C C . PHE A 1 198 ? -8.102 -43.312 -12.617 1 82.38 198 PHE A C 1
ATOM 1542 O O . PHE A 1 198 ? -9.062 -43.938 -12.164 1 82.38 198 PHE A O 1
ATOM 1549 N N . GLU A 1 199 ? -8.141 -42.031 -12.789 1 84.56 199 GLU A N 1
ATOM 1550 C CA . GLU A 1 199 ? -9.352 -41.281 -12.523 1 84.56 199 GLU A CA 1
ATOM 1551 C C . GLU A 1 199 ? -10.508 -41.75 -13.398 1 84.56 199 GLU A C 1
ATOM 1553 O O . GLU A 1 199 ? -11.633 -41.875 -12.922 1 84.56 199 GLU A O 1
ATOM 1558 N N . LEU A 1 200 ? -10.18 -42 -14.648 1 81.94 200 LEU A N 1
ATOM 1559 C CA . LEU A 1 200 ? -11.203 -42.469 -15.562 1 81.94 200 LEU A CA 1
ATOM 1560 C C . LEU A 1 200 ? -11.695 -43.875 -15.148 1 81.94 200 LEU A C 1
ATOM 1562 O O . LEU A 1 200 ? -12.898 -44.156 -15.227 1 81.94 200 LEU A O 1
ATOM 1566 N N . PHE A 1 201 ? -10.773 -44.625 -14.734 1 85.69 201 PHE A N 1
ATOM 1567 C CA . PHE A 1 201 ? -11.125 -45.969 -14.328 1 85.69 201 PHE A CA 1
ATOM 1568 C C . PHE A 1 201 ? -12.055 -45.969 -13.125 1 85.69 201 PHE A C 1
ATOM 1570 O O . PHE A 1 201 ? -13.047 -46.688 -13.086 1 85.69 201 PHE A O 1
ATOM 1577 N N . VAL A 1 202 ? -11.688 -45.188 -12.172 1 90.06 202 VAL A N 1
ATOM 1578 C CA . VAL A 1 202 ? -12.492 -45.094 -10.961 1 90.06 202 VAL A CA 1
ATOM 1579 C C . VAL A 1 202 ? -13.875 -44.562 -11.305 1 90.06 202 VAL A C 1
ATOM 1581 O O . VAL A 1 202 ? -14.883 -45 -10.727 1 90.06 202 VAL A O 1
ATOM 1584 N N . MET A 1 203 ? -13.984 -43.688 -12.195 1 88.31 203 MET A N 1
ATOM 1585 C CA . MET A 1 203 ? -15.266 -43.125 -12.602 1 88.31 203 MET A CA 1
ATOM 1586 C C . MET A 1 203 ? -16.125 -44.156 -13.305 1 88.31 203 MET A C 1
ATOM 1588 O O . MET A 1 203 ? -17.328 -44.25 -13.055 1 88.31 203 MET A O 1
ATOM 1592 N N . ILE A 1 204 ? -15.508 -44.906 -14.164 1 87.94 204 ILE A N 1
ATOM 1593 C CA . ILE A 1 204 ? -16.219 -45.969 -14.883 1 87.94 204 ILE A CA 1
ATOM 1594 C C . ILE A 1 204 ? -16.719 -47.031 -13.906 1 87.94 204 ILE A C 1
ATOM 1596 O O . ILE A 1 204 ? -17.875 -47.438 -13.945 1 87.94 204 ILE A O 1
ATOM 1600 N N . LEU A 1 205 ? -15.781 -47.375 -13.102 1 91.12 205 LEU A N 1
ATOM 1601 C CA . LEU A 1 205 ? -16.125 -48.406 -12.117 1 91.12 205 LEU A CA 1
ATOM 1602 C C . LEU A 1 205 ? -17.234 -47.906 -11.195 1 91.12 205 LEU A C 1
ATOM 1604 O O . LEU A 1 205 ? -18.141 -48.656 -10.859 1 91.12 205 LEU A O 1
ATOM 1608 N N . GLY A 1 206 ? -17.094 -46.719 -10.711 1 91.62 206 GLY A N 1
ATOM 1609 C CA . GLY A 1 206 ? -18.125 -46.156 -9.859 1 91.62 206 GLY A CA 1
ATOM 1610 C C . GLY A 1 206 ? -19.484 -46.094 -10.539 1 91.62 206 GLY A C 1
ATOM 1611 O O . GLY A 1 206 ? -20.5 -46.375 -9.922 1 91.62 206 GLY A O 1
ATOM 1612 N N . THR A 1 207 ? -19.5 -45.719 -11.781 1 91 207 THR A N 1
ATOM 1613 C CA . THR A 1 207 ? -20.734 -45.625 -12.555 1 91 207 THR A CA 1
ATOM 1614 C C . THR A 1 207 ? -21.375 -47 -12.719 1 91 207 THR A C 1
ATOM 1616 O O . THR A 1 207 ? -22.578 -47.156 -12.539 1 91 207 THR A O 1
ATOM 1619 N N . LEU A 1 208 ? -20.562 -47.969 -13.047 1 92.44 208 LEU A N 1
ATOM 1620 C CA . LEU A 1 208 ? -21.062 -49.312 -13.273 1 92.44 208 LEU A CA 1
ATOM 1621 C C . LEU A 1 208 ? -21.609 -49.906 -11.984 1 92.44 208 LEU A C 1
ATOM 1623 O O . LEU A 1 208 ? -22.656 -50.562 -12.008 1 92.44 208 LEU A O 1
ATOM 1627 N N . MET A 1 209 ? -20.938 -49.688 -10.969 1 93 209 MET A N 1
ATOM 1628 C CA . MET A 1 209 ? -21.375 -50.219 -9.688 1 93 209 MET A CA 1
ATOM 1629 C C . MET A 1 209 ? -22.703 -49.594 -9.273 1 93 209 MET A C 1
ATOM 1631 O O . MET A 1 209 ? -23.594 -50.312 -8.781 1 93 209 MET A O 1
ATOM 1635 N N . THR A 1 210 ? -22.828 -48.344 -9.375 1 92.19 210 THR A N 1
ATOM 1636 C CA . THR A 1 210 ? -24.062 -47.656 -8.992 1 92.19 210 THR A CA 1
ATOM 1637 C C . THR A 1 210 ? -25.219 -48.062 -9.891 1 92.19 210 THR A C 1
ATOM 1639 O O . THR A 1 210 ? -26.359 -48.188 -9.438 1 92.19 210 THR A O 1
ATOM 1642 N N . TYR A 1 211 ? -24.922 -48.281 -11.148 1 90.62 211 TYR A N 1
ATOM 1643 C CA . TYR A 1 211 ? -25.938 -48.719 -12.094 1 90.62 211 TYR A CA 1
ATOM 1644 C C . TYR A 1 211 ? -26.406 -50.125 -11.781 1 90.62 211 TYR A C 1
ATOM 1646 O O . TYR A 1 211 ? -27.609 -50.406 -11.727 1 90.62 211 TYR A O 1
ATOM 1654 N N . MET A 1 212 ? -25.516 -51.031 -11.5 1 92.81 212 MET A N 1
ATOM 1655 C CA . MET A 1 212 ? -25.828 -52.438 -11.297 1 92.81 212 MET A CA 1
ATOM 1656 C C . MET A 1 212 ? -26.5 -52.656 -9.938 1 92.81 212 MET A C 1
ATOM 1658 O O . MET A 1 212 ? -27.422 -53.469 -9.828 1 92.81 212 MET A O 1
ATOM 1662 N N . LEU A 1 213 ? -26.078 -51.906 -8.969 1 92.62 213 LEU A N 1
ATOM 1663 C CA . LEU A 1 213 ? -26.578 -52.125 -7.621 1 92.62 213 LEU A CA 1
ATOM 1664 C C . LEU A 1 213 ? -27.656 -51.125 -7.262 1 92.62 213 LEU A C 1
ATOM 1666 O O . LEU A 1 213 ? -28.219 -51.156 -6.168 1 92.62 213 LEU A O 1
ATOM 1670 N N . GLU A 1 214 ? -28.016 -50.188 -8.148 1 90.12 214 GLU A N 1
ATOM 1671 C CA . GLU A 1 214 ? -29.031 -49.156 -7.941 1 90.12 214 GLU A CA 1
ATOM 1672 C C . GLU A 1 214 ? -28.797 -48.406 -6.625 1 90.12 214 GLU A C 1
ATOM 1674 O O . GLU A 1 214 ? -29.719 -48.281 -5.812 1 90.12 214 GLU A O 1
ATOM 1679 N N . LEU A 1 215 ? -27.703 -48.062 -6.438 1 89.19 215 LEU A N 1
ATOM 1680 C CA . LEU A 1 215 ? -27.312 -47.469 -5.172 1 89.19 215 LEU A CA 1
ATOM 1681 C C . LEU A 1 215 ? -27.969 -46.094 -5.004 1 89.19 215 LEU A C 1
ATOM 1683 O O . LEU A 1 215 ? -28.125 -45.594 -3.881 1 89.19 215 LEU A O 1
ATOM 1687 N N . ASN A 1 216 ? -28.312 -45.406 -6.039 1 87.81 216 ASN A N 1
ATOM 1688 C CA . ASN A 1 216 ? -28.969 -44.125 -5.988 1 87.81 216 ASN A CA 1
ATOM 1689 C C . ASN A 1 216 ? -30.344 -44.188 -5.344 1 87.81 216 ASN A C 1
ATOM 1691 O O . ASN A 1 216 ? -30.75 -43.281 -4.613 1 87.81 216 ASN A O 1
ATOM 1695 N N . VAL A 1 217 ? -31 -45.188 -5.559 1 85.56 217 VAL A N 1
ATOM 1696 C CA . VAL A 1 217 ? -32.375 -45.375 -5.059 1 85.56 217 VAL A CA 1
ATOM 1697 C C . VAL A 1 217 ? -32.344 -46.062 -3.699 1 85.56 217 VAL A C 1
ATOM 1699 O O . VAL A 1 217 ? -32.969 -45.594 -2.744 1 85.56 217 VAL A O 1
ATOM 1702 N N . LYS A 1 218 ? -31.516 -47.062 -3.615 1 87.38 218 LYS A N 1
ATOM 1703 C CA . LYS A 1 218 ? -31.531 -47.906 -2.426 1 87.38 218 LYS A CA 1
ATOM 1704 C C . LYS A 1 218 ? -30.75 -47.281 -1.282 1 87.38 218 LYS A C 1
ATOM 1706 O O . LYS A 1 218 ? -31.156 -47.375 -0.12 1 87.38 218 LYS A O 1
ATOM 1711 N N . GLN A 1 219 ? -29.719 -46.625 -1.61 1 87.88 219 GLN A N 1
ATOM 1712 C CA . GLN A 1 219 ? -28.844 -46.125 -0.559 1 87.88 219 GLN A CA 1
ATOM 1713 C C . GLN A 1 219 ? -28.734 -44.625 -0.602 1 87.88 219 GLN A C 1
ATOM 1715 O O . GLN A 1 219 ? -27.906 -44.031 0.097 1 87.88 219 GLN A O 1
ATOM 1720 N N . LYS A 1 220 ? -29.391 -44 -1.431 1 88.56 220 LYS A N 1
ATOM 1721 C CA . LYS A 1 220 ? -29.469 -42.531 -1.526 1 88.56 220 LYS A CA 1
ATOM 1722 C C . LYS A 1 220 ? -28.109 -41.938 -1.855 1 88.56 220 LYS A C 1
ATOM 1724 O O . LYS A 1 220 ? -27.703 -40.938 -1.262 1 88.56 220 LYS A O 1
ATOM 1729 N N . VAL A 1 221 ? -27.438 -42.656 -2.646 1 89.38 221 VAL A N 1
ATOM 1730 C CA . VAL A 1 221 ? -26.156 -42.125 -3.125 1 89.38 221 VAL A CA 1
ATOM 1731 C C . VAL A 1 221 ? -26.422 -41.031 -4.18 1 89.38 221 VAL A C 1
ATOM 1733 O O . VAL A 1 221 ? -27.156 -41.281 -5.148 1 89.38 221 VAL A O 1
ATOM 1736 N N . ALA A 1 222 ? -25.859 -39.906 -3.93 1 88.81 222 ALA A N 1
ATOM 1737 C CA . ALA A 1 222 ? -26.047 -38.812 -4.879 1 88.81 222 ALA A CA 1
ATOM 1738 C C . ALA A 1 222 ? -25.312 -39.094 -6.184 1 88.81 222 ALA A C 1
ATOM 1740 O O . ALA A 1 222 ? -24.156 -39.531 -6.172 1 88.81 222 ALA A O 1
ATOM 1741 N N . ILE A 1 223 ? -25.953 -38.875 -7.293 1 88.31 223 ILE A N 1
ATOM 1742 C CA . ILE A 1 223 ? -25.359 -39.125 -8.602 1 88.31 223 ILE A CA 1
ATOM 1743 C C . ILE A 1 223 ? -25.328 -37.812 -9.406 1 88.31 223 ILE A C 1
ATOM 1745 O O . ILE A 1 223 ? -26 -36.844 -9.047 1 88.31 223 ILE A O 1
ATOM 1749 N N . VAL A 1 224 ? -24.562 -37.719 -10.438 1 85.06 224 VAL A N 1
ATOM 1750 C CA . VAL A 1 224 ? -24.375 -36.531 -11.281 1 85.06 224 VAL A CA 1
ATOM 1751 C C . VAL A 1 224 ? -25.672 -36.25 -12.039 1 85.06 224 VAL A C 1
ATOM 1753 O O . VAL A 1 224 ? -26.078 -35.094 -12.141 1 85.06 224 VAL A O 1
ATOM 1756 N N . GLY A 1 225 ? -26.344 -37.219 -12.523 1 81.31 225 GLY A N 1
ATOM 1757 C CA . GLY A 1 225 ? -27.609 -37.031 -13.219 1 81.31 225 GLY A CA 1
ATOM 1758 C C . GLY A 1 225 ? -27.438 -36.812 -14.711 1 81.31 225 GLY A C 1
ATOM 1759 O O . GLY A 1 225 ? -26.469 -37.281 -15.305 1 81.31 225 GLY A O 1
ATOM 1760 N N . PHE A 1 226 ? -28.297 -36.062 -15.305 1 79.75 226 PHE A N 1
ATOM 1761 C CA . PHE A 1 226 ? -28.391 -35.969 -16.75 1 79.75 226 PHE A CA 1
ATOM 1762 C C . PHE A 1 226 ? -27.328 -35 -17.297 1 79.75 226 PHE A C 1
ATOM 1764 O O . PHE A 1 226 ? -27.219 -33.875 -16.844 1 79.75 226 PHE A O 1
ATOM 1771 N N . ILE A 1 227 ? -26.453 -35.531 -18.188 1 80.31 227 ILE A N 1
ATOM 1772 C CA . ILE A 1 227 ? -25.484 -34.719 -18.922 1 80.31 227 ILE A CA 1
ATOM 1773 C C . ILE A 1 227 ? -25.922 -34.594 -20.375 1 80.31 227 ILE A C 1
ATOM 1775 O O . ILE A 1 227 ? -25.969 -35.562 -21.109 1 80.31 227 ILE A O 1
ATOM 1779 N N . PRO A 1 228 ? -26.266 -33.375 -20.781 1 80.25 228 PRO A N 1
ATOM 1780 C CA . PRO A 1 228 ? -26.703 -33.219 -22.156 1 80.25 228 PRO A CA 1
ATOM 1781 C C . PRO A 1 228 ? -25.609 -33.562 -23.172 1 80.25 228 PRO A C 1
ATOM 1783 O O . PRO A 1 228 ? -24.422 -33.25 -22.938 1 80.25 228 PRO A O 1
ATOM 1786 N N . SER A 1 229 ? -25.938 -34.281 -24.219 1 82.69 229 SER A N 1
ATOM 1787 C CA . SER A 1 229 ? -25 -34.625 -25.266 1 82.69 229 SER A CA 1
ATOM 1788 C C . SER A 1 229 ? -25.016 -33.594 -26.391 1 82.69 229 SER A C 1
ATOM 1790 O O . SER A 1 229 ? -25.125 -33.969 -27.562 1 82.69 229 SER A O 1
ATOM 1792 N N . LYS A 1 230 ? -25.141 -32.375 -26.016 1 84.25 230 LYS A N 1
ATOM 1793 C CA . LYS A 1 230 ? -25.156 -31.297 -27 1 84.25 230 LYS A CA 1
ATOM 1794 C C . LYS A 1 230 ? -24.219 -30.156 -26.609 1 84.25 230 LYS A C 1
ATOM 1796 O O . LYS A 1 230 ? -23.844 -30.031 -25.438 1 84.25 230 LYS A O 1
ATOM 1801 N N . LEU A 1 231 ? -23.844 -29.547 -27.609 1 89.38 231 LEU A N 1
ATOM 1802 C CA . LEU A 1 231 ? -23.031 -28.359 -27.375 1 89.38 231 LEU A CA 1
ATOM 1803 C C . LEU A 1 231 ? -23.891 -27.188 -26.922 1 89.38 231 LEU A C 1
ATOM 1805 O O . LEU A 1 231 ? -25.078 -27.109 -27.266 1 89.38 231 LEU A O 1
ATOM 1809 N N . PRO A 1 232 ? -23.359 -26.422 -26.062 1 88.62 232 PRO A N 1
ATOM 1810 C CA . PRO A 1 232 ? -24.156 -25.297 -25.562 1 88.62 232 PRO A CA 1
ATOM 1811 C C . PRO A 1 232 ? -24.484 -24.281 -26.656 1 88.62 232 PRO A C 1
ATOM 1813 O O . PRO A 1 232 ? -23.672 -24.062 -27.562 1 88.62 232 PRO A O 1
ATOM 1816 N N . MET A 1 233 ? -25.625 -23.734 -26.578 1 88.5 233 MET A N 1
ATOM 1817 C CA . MET A 1 233 ? -26 -22.641 -27.484 1 88.5 233 MET A CA 1
ATOM 1818 C C . MET A 1 233 ? -25.438 -21.312 -26.984 1 88.5 233 MET A C 1
ATOM 1820 O O . MET A 1 233 ? -25.469 -21.016 -25.781 1 88.5 233 MET A O 1
ATOM 1824 N N . PRO A 1 234 ? -24.828 -20.625 -27.906 1 92.31 234 PRO A N 1
ATOM 1825 C CA . PRO A 1 234 ? -24.312 -19.312 -27.5 1 92.31 234 PRO A CA 1
ATOM 1826 C C . PRO A 1 234 ? -25.391 -18.406 -26.906 1 92.31 234 PRO A C 1
ATOM 1828 O O . PRO A 1 234 ? -26.5 -18.328 -27.453 1 92.31 234 PRO A O 1
ATOM 1831 N N . THR A 1 235 ? -25.188 -17.984 -25.766 1 89.44 235 THR A N 1
ATOM 1832 C CA . THR A 1 235 ? -26.125 -17.094 -25.109 1 89.44 235 THR A CA 1
ATOM 1833 C C . THR A 1 235 ? -25.406 -15.836 -24.625 1 89.44 235 THR A C 1
ATOM 1835 O O . THR A 1 235 ? -24.25 -15.898 -24.188 1 89.44 235 THR A O 1
ATOM 1838 N N . LEU A 1 236 ? -26.125 -14.742 -24.734 1 89.75 236 LEU A N 1
ATOM 1839 C CA . LEU A 1 236 ? -25.562 -13.492 -24.266 1 89.75 236 LEU A CA 1
ATOM 1840 C C . LEU A 1 236 ? -25.672 -13.391 -22.75 1 89.75 236 LEU A C 1
ATOM 1842 O O . LEU A 1 236 ? -26.656 -13.836 -22.156 1 89.75 236 LEU A O 1
ATOM 1846 N N . PRO A 1 237 ? -24.672 -12.867 -22.188 1 88.75 237 PRO A N 1
ATOM 1847 C CA . PRO A 1 237 ? -24.719 -12.695 -20.734 1 88.75 237 PRO A CA 1
ATOM 1848 C C . PRO A 1 237 ? -25.844 -11.773 -20.281 1 88.75 237 PRO A C 1
ATOM 1850 O O . PRO A 1 237 ? -26.328 -10.953 -21.062 1 88.75 237 PRO A O 1
ATOM 1853 N N . GLU A 1 238 ? -26.266 -12.016 -19.141 1 90.38 238 GLU A N 1
ATOM 1854 C CA . GLU A 1 238 ? -27.266 -11.125 -18.547 1 90.38 238 GLU A CA 1
ATOM 1855 C C . GLU A 1 238 ? -26.609 -9.875 -17.969 1 90.38 238 GLU A C 1
ATOM 1857 O O . GLU A 1 238 ? -26.188 -9.867 -16.812 1 90.38 238 GLU A O 1
ATOM 1862 N N . PHE A 1 239 ? -26.719 -8.844 -18.609 1 89.44 239 PHE A N 1
ATOM 1863 C CA . PHE A 1 239 ? -25.984 -7.625 -18.281 1 89.44 239 PHE A CA 1
ATOM 1864 C C . PHE A 1 239 ? -26.516 -6.98 -17.016 1 89.44 239 PHE A C 1
ATOM 1866 O O . PHE A 1 239 ? -25.828 -6.18 -16.375 1 89.44 239 PHE A O 1
ATOM 1873 N N . LYS A 1 240 ? -27.75 -7.355 -16.641 1 88.44 240 LYS A N 1
ATOM 1874 C CA . LYS A 1 240 ? -28.344 -6.801 -15.422 1 88.44 240 LYS A CA 1
ATOM 1875 C C . LYS A 1 240 ? -27.516 -7.156 -14.195 1 88.44 240 LYS A C 1
ATOM 1877 O O . LYS A 1 240 ? -27.5 -6.414 -13.211 1 88.44 240 LYS A O 1
ATOM 1882 N N . TYR A 1 241 ? -26.859 -8.266 -14.367 1 88.56 241 TYR A N 1
ATOM 1883 C CA . TYR A 1 241 ? -26.109 -8.719 -13.211 1 88.56 241 TYR A CA 1
ATOM 1884 C C . TYR A 1 241 ? -24.625 -8.352 -13.336 1 88.56 241 TYR A C 1
ATOM 1886 O O . TYR A 1 241 ? -23.828 -8.688 -12.469 1 88.56 241 TYR A O 1
ATOM 1894 N N . PHE A 1 242 ? -24.297 -7.617 -14.258 1 89.81 242 PHE A N 1
ATOM 1895 C CA . PHE A 1 242 ? -22.906 -7.281 -14.578 1 89.81 242 PHE A CA 1
ATOM 1896 C C . PHE A 1 242 ? -22.281 -6.469 -13.461 1 89.81 242 PHE A C 1
ATOM 1898 O O . PHE A 1 242 ? -21.172 -6.77 -13.016 1 89.81 242 PHE A O 1
ATOM 1905 N N . SER A 1 243 ? -22.953 -5.516 -12.93 1 87.62 243 SER A N 1
ATOM 1906 C CA . SER A 1 243 ? -22.422 -4.633 -11.906 1 87.62 243 SER A CA 1
ATOM 1907 C C . SER A 1 243 ? -22.234 -5.371 -10.586 1 87.62 243 SER A C 1
ATOM 1909 O O . SER A 1 243 ? -21.281 -5.094 -9.844 1 87.62 243 SER A O 1
ATOM 1911 N N . ALA A 1 244 ? -23.094 -6.281 -10.383 1 87.88 244 ALA A N 1
ATOM 1912 C CA . ALA A 1 244 ? -23.031 -7.027 -9.125 1 87.88 244 ALA A CA 1
ATOM 1913 C C . ALA A 1 244 ? -21.828 -7.973 -9.109 1 87.88 244 ALA A C 1
ATOM 1915 O O . ALA A 1 244 ? -21.328 -8.32 -8.039 1 87.88 244 ALA A O 1
ATOM 1916 N N . PHE A 1 245 ? -21.375 -8.398 -10.305 1 93 245 PHE A N 1
ATOM 1917 C CA . PHE A 1 245 ? -20.312 -9.398 -10.383 1 93 245 PHE A CA 1
ATOM 1918 C C . PHE A 1 245 ? -18.953 -8.742 -10.562 1 93 245 PHE A C 1
ATOM 1920 O O . PHE A 1 245 ? -17.922 -9.422 -10.562 1 93 245 PHE A O 1
ATOM 1927 N N . ILE A 1 246 ? -18.844 -7.484 -10.633 1 92 246 ILE A N 1
ATOM 1928 C CA . ILE A 1 246 ? -17.625 -6.801 -11.031 1 92 246 ILE A CA 1
ATOM 1929 C C . ILE A 1 246 ? -16.531 -7.051 -10 1 92 246 ILE A C 1
ATOM 1931 O O . ILE A 1 246 ? -15.383 -7.301 -10.359 1 92 246 ILE A O 1
ATOM 1935 N N . LEU A 1 247 ? -16.859 -6.984 -8.758 1 86.56 247 LEU A N 1
ATOM 1936 C CA . LEU A 1 247 ? -15.859 -7.168 -7.719 1 86.56 247 LEU A CA 1
ATOM 1937 C C . LEU A 1 247 ? -15.359 -8.609 -7.691 1 86.56 247 LEU A C 1
ATOM 1939 O O . LEU A 1 247 ? -14.164 -8.859 -7.562 1 86.56 247 LEU A O 1
ATOM 1943 N N . ASP A 1 248 ? -16.281 -9.539 -7.789 1 90.56 248 ASP A N 1
ATOM 1944 C CA . ASP A 1 248 ? -15.891 -10.945 -7.863 1 90.56 248 ASP A CA 1
ATOM 1945 C C . ASP A 1 248 ? -15.031 -11.211 -9.094 1 90.56 248 ASP A C 1
ATOM 1947 O O . ASP A 1 248 ? -14.031 -11.93 -9.016 1 90.56 248 ASP A O 1
ATOM 1951 N N . ALA A 1 249 ? -15.508 -10.562 -10.148 1 95.25 249 ALA A N 1
ATOM 1952 C CA . ALA A 1 249 ? -14.812 -10.773 -11.422 1 95.25 249 ALA A CA 1
ATOM 1953 C C . ALA A 1 249 ? -13.383 -10.242 -11.352 1 95.25 249 ALA A C 1
ATOM 1955 O O . ALA A 1 249 ? -12.469 -10.836 -11.922 1 95.25 249 ALA A O 1
ATOM 1956 N N . LEU A 1 250 ? -13.172 -9.195 -10.695 1 91.12 250 LEU A N 1
ATOM 1957 C CA . LEU A 1 250 ? -11.852 -8.594 -10.562 1 91.12 250 LEU A CA 1
ATOM 1958 C C . LEU A 1 250 ? -10.898 -9.539 -9.836 1 91.12 250 LEU A C 1
ATOM 1960 O O . LEU A 1 250 ? -9.781 -9.766 -10.297 1 91.12 250 LEU A O 1
ATOM 1964 N N . VAL A 1 251 ? -11.328 -10.117 -8.797 1 86.75 251 VAL A N 1
ATOM 1965 C CA . VAL A 1 251 ? -10.5 -10.984 -7.977 1 86.75 251 VAL A CA 1
ATOM 1966 C C . VAL A 1 251 ? -10.203 -12.281 -8.727 1 86.75 251 VAL A C 1
ATOM 1968 O O . VAL A 1 251 ? -9.062 -12.742 -8.766 1 86.75 251 VAL A O 1
ATOM 1971 N N . ILE A 1 252 ? -11.219 -12.797 -9.328 1 93.5 252 ILE A N 1
ATOM 1972 C CA . ILE A 1 252 ? -11.07 -14.047 -10.07 1 93.5 252 ILE A CA 1
ATOM 1973 C C . ILE A 1 252 ? -10.125 -13.828 -11.25 1 93.5 252 ILE A C 1
ATOM 1975 O O . ILE A 1 252 ? -9.281 -14.68 -11.539 1 93.5 252 ILE A O 1
ATOM 1979 N N . ALA A 1 253 ? -10.266 -12.672 -11.859 1 94.5 253 ALA A N 1
ATOM 1980 C CA . ALA A 1 253 ? -9.406 -12.344 -12.992 1 94.5 253 ALA A CA 1
ATOM 1981 C C . ALA A 1 253 ? -7.941 -12.312 -12.578 1 94.5 253 ALA A C 1
ATOM 1983 O O . ALA A 1 253 ? -7.078 -12.852 -13.273 1 94.5 253 ALA A O 1
ATOM 1984 N N . ILE A 1 254 ? -7.688 -11.766 -11.484 1 88.62 254 ILE A N 1
ATOM 1985 C CA . ILE A 1 254 ? -6.316 -11.641 -11 1 88.62 254 ILE A CA 1
ATOM 1986 C C . ILE A 1 254 ? -5.758 -13.023 -10.672 1 88.62 254 ILE A C 1
ATOM 1988 O O . ILE A 1 254 ? -4.621 -13.344 -11.031 1 88.62 254 ILE A O 1
ATOM 1992 N N . VAL A 1 255 ? -6.551 -13.844 -10.117 1 86.44 255 VAL A N 1
ATOM 1993 C CA . VAL A 1 255 ? -6.121 -15.18 -9.727 1 86.44 255 VAL A CA 1
ATOM 1994 C C . VAL A 1 255 ? -5.84 -16.031 -10.969 1 86.44 255 VAL A C 1
ATOM 1996 O O . VAL A 1 255 ? -4.785 -16.656 -11.07 1 86.44 255 VAL A O 1
ATOM 1999 N N . ILE A 1 256 ? -6.77 -15.953 -11.844 1 93.06 256 ILE A N 1
ATOM 2000 C CA . ILE A 1 256 ? -6.633 -16.766 -13.047 1 93.06 256 ILE A CA 1
ATOM 2001 C C . ILE A 1 256 ? -5.395 -16.344 -13.82 1 93.06 256 ILE A C 1
ATOM 2003 O O . ILE A 1 256 ? -4.582 -17.172 -14.219 1 93.06 256 ILE A O 1
ATOM 2007 N N . TYR A 1 257 ? -5.234 -15.086 -13.992 1 91.75 257 TYR A N 1
ATOM 2008 C CA . TYR A 1 257 ? -4.105 -14.609 -14.781 1 91.75 257 TYR A CA 1
ATOM 2009 C C . TYR A 1 257 ? -2.785 -14.914 -14.086 1 91.75 257 TYR A C 1
ATOM 2011 O O . TYR A 1 257 ? -1.85 -15.422 -14.711 1 91.75 257 TYR A O 1
ATOM 2019 N N . SER A 1 258 ? -2.74 -14.609 -12.867 1 82.69 258 SER A N 1
ATOM 2020 C CA . SER A 1 258 ? -1.495 -14.797 -12.125 1 82.69 258 SER A CA 1
ATOM 2021 C C . SER A 1 258 ? -1.086 -16.266 -12.094 1 82.69 258 SER A C 1
ATOM 2023 O O . SER A 1 258 ? 0.083 -16.594 -12.305 1 82.69 258 SER A O 1
ATOM 2025 N N . PHE A 1 259 ? -2.049 -17.094 -11.852 1 82.25 259 PHE A N 1
ATOM 2026 C CA . PHE A 1 259 ? -1.757 -18.516 -11.766 1 82.25 259 PHE A CA 1
ATOM 2027 C C . PHE A 1 259 ? -1.402 -19.078 -13.141 1 82.25 259 PHE A C 1
ATOM 2029 O O . PHE A 1 259 ? -0.441 -19.844 -13.273 1 82.25 259 PHE A O 1
ATOM 2036 N N . THR A 1 260 ? -2.158 -18.703 -14.102 1 90.44 260 THR A N 1
ATOM 2037 C CA . THR A 1 260 ? -1.927 -19.203 -15.445 1 90.44 260 THR A CA 1
ATOM 2038 C C . THR A 1 260 ? -0.579 -18.734 -15.984 1 90.44 260 THR A C 1
ATOM 2040 O O . THR A 1 260 ? 0.173 -19.516 -16.562 1 90.44 260 THR A O 1
ATOM 2043 N N . ALA A 1 261 ? -0.279 -17.484 -15.75 1 85.12 261 ALA A N 1
ATOM 2044 C CA . ALA A 1 261 ? 1 -16.938 -16.188 1 85.12 261 ALA A CA 1
ATOM 2045 C C . ALA A 1 261 ? 2.164 -17.609 -15.469 1 85.12 261 ALA A C 1
ATOM 2047 O O . ALA A 1 261 ? 3.201 -17.891 -16.078 1 85.12 261 ALA A O 1
ATOM 2048 N N . SER A 1 262 ? 1.999 -17.891 -14.273 1 77.88 262 SER A N 1
ATOM 2049 C CA . SER A 1 262 ? 3.047 -18.531 -13.492 1 77.88 262 SER A CA 1
ATOM 2050 C C . SER A 1 262 ? 3.312 -19.953 -13.977 1 77.88 262 SER A C 1
ATOM 2052 O O . SER A 1 262 ? 4.469 -20.359 -14.117 1 77.88 262 SER A O 1
ATOM 2054 N N . VAL A 1 263 ? 2.266 -20.672 -14.195 1 83 263 VAL A N 1
ATOM 2055 C CA . VAL A 1 263 ? 2.396 -22.031 -14.711 1 83 263 VAL A CA 1
ATOM 2056 C C . VAL A 1 263 ? 3.064 -22.016 -16.078 1 83 263 VAL A C 1
ATOM 2058 O O . VAL A 1 263 ? 3.947 -22.828 -16.359 1 83 263 VAL A O 1
ATOM 2061 N N . GLY A 1 264 ? 2.641 -21.094 -16.859 1 85.38 264 GLY A N 1
ATOM 2062 C CA . GLY A 1 264 ? 3.258 -20.938 -18.156 1 85.38 264 GLY A CA 1
ATOM 2063 C C . GLY A 1 264 ? 4.746 -20.672 -18.094 1 85.38 264 GLY A C 1
ATOM 2064 O O . GLY A 1 264 ? 5.527 -21.25 -18.844 1 85.38 264 GLY A O 1
ATOM 2065 N N . LYS A 1 265 ? 5.168 -19.891 -17.219 1 76.56 265 LYS A N 1
ATOM 2066 C CA . LYS A 1 265 ? 6.574 -19.531 -17.078 1 76.56 265 LYS A CA 1
ATOM 2067 C C . LYS A 1 265 ? 7.402 -20.734 -16.609 1 76.56 265 LYS A C 1
ATOM 2069 O O . LYS A 1 265 ? 8.539 -20.906 -17.047 1 76.56 265 LYS A O 1
ATOM 2074 N N . VAL A 1 266 ? 6.852 -21.5 -15.789 1 75.38 266 VAL A N 1
ATOM 2075 C CA . VAL A 1 266 ? 7.539 -22.672 -15.258 1 75.38 266 VAL A CA 1
ATOM 2076 C C . VAL A 1 266 ? 7.887 -23.625 -16.391 1 75.38 266 VAL A C 1
ATOM 2078 O O . VAL A 1 266 ? 9.023 -24.094 -16.5 1 75.38 266 VAL A O 1
ATOM 2081 N N . PHE A 1 267 ? 7.012 -23.875 -17.25 1 82.69 267 PHE A N 1
ATOM 2082 C CA . PHE A 1 267 ? 7.238 -24.875 -18.281 1 82.69 267 PHE A CA 1
ATOM 2083 C C . PHE A 1 267 ? 7.973 -24.266 -19.469 1 82.69 267 PHE A C 1
ATOM 2085 O O . PHE A 1 267 ? 8.688 -24.953 -20.188 1 82.69 267 PHE A O 1
ATOM 2092 N N . ALA A 1 268 ? 7.758 -22.922 -19.578 1 81.56 268 ALA A N 1
ATOM 2093 C CA . ALA A 1 268 ? 8.57 -22.25 -20.594 1 81.56 268 ALA A CA 1
ATOM 2094 C C . ALA A 1 268 ? 10.055 -22.328 -20.25 1 81.56 268 ALA A C 1
ATOM 2096 O O . ALA A 1 268 ? 10.891 -22.609 -21.109 1 81.56 268 ALA A O 1
ATOM 2097 N N . LYS A 1 269 ? 10.336 -22.188 -19.109 1 70.88 269 LYS A N 1
ATOM 2098 C CA . LYS A 1 269 ? 11.711 -22.297 -18.625 1 70.88 269 LYS A CA 1
ATOM 2099 C C . LYS A 1 269 ? 12.242 -23.719 -18.781 1 70.88 269 LYS A C 1
ATOM 2101 O O . LYS A 1 269 ? 13.367 -23.922 -19.234 1 70.88 269 LYS A O 1
ATOM 2106 N N . LYS A 1 270 ? 11.445 -24.609 -18.375 1 75.06 270 LYS A N 1
ATOM 2107 C CA . LYS A 1 270 ? 11.836 -26.016 -18.422 1 75.06 270 LYS A CA 1
ATOM 2108 C C . LYS A 1 270 ? 12.133 -26.453 -19.844 1 75.06 270 LYS A C 1
ATOM 2110 O O . LYS A 1 270 ? 13.047 -27.25 -20.078 1 75.06 270 LYS A O 1
ATOM 2115 N N . HIS A 1 271 ? 11.422 -25.922 -20.719 1 81.88 271 HIS A N 1
ATOM 2116 C CA . HIS A 1 271 ? 11.547 -26.406 -22.094 1 81.88 271 HIS A CA 1
ATOM 2117 C C . HIS A 1 271 ? 12.258 -25.391 -22.969 1 81.88 271 HIS A C 1
ATOM 2119 O O . HIS A 1 271 ? 12.305 -25.531 -24.188 1 81.88 271 HIS A O 1
ATOM 2125 N N . GLY A 1 272 ? 12.656 -24.281 -22.375 1 73.12 272 GLY A N 1
ATOM 2126 C CA . GLY A 1 272 ? 13.57 -23.375 -23.047 1 73.12 272 GLY A CA 1
ATOM 2127 C C . GLY A 1 272 ? 12.867 -22.438 -24.031 1 73.12 272 GLY A C 1
ATOM 2128 O O . GLY A 1 272 ? 13.305 -22.281 -25.172 1 73.12 272 GLY A O 1
ATOM 2129 N N . TYR A 1 273 ? 11.648 -22.031 -23.812 1 79.38 273 TYR A N 1
ATOM 2130 C CA . TYR A 1 273 ? 10.992 -21.016 -24.609 1 79.38 273 TYR A CA 1
ATOM 2131 C C . TYR A 1 273 ? 10.477 -19.875 -23.719 1 79.38 273 TYR A C 1
ATOM 2133 O O . TYR A 1 273 ? 10.75 -19.844 -22.531 1 79.38 273 TYR A O 1
ATOM 2141 N N . HIS A 1 274 ? 9.938 -18.781 -24.391 1 78.19 274 HIS A N 1
ATOM 2142 C CA . HIS A 1 274 ? 9.477 -17.625 -23.609 1 78.19 274 HIS A CA 1
ATOM 2143 C C . HIS A 1 274 ? 7.992 -17.359 -23.859 1 78.19 274 HIS A C 1
ATOM 2145 O O . HIS A 1 274 ? 7.488 -17.609 -24.953 1 78.19 274 HIS A O 1
ATOM 2151 N N . ILE A 1 275 ? 7.363 -16.953 -22.812 1 84.44 275 ILE A N 1
ATOM 2152 C CA . ILE A 1 275 ? 5.969 -16.547 -22.922 1 84.44 275 ILE A CA 1
ATOM 2153 C C . ILE A 1 275 ? 5.871 -15.023 -22.875 1 84.44 275 ILE A C 1
ATOM 2155 O O . ILE A 1 275 ? 6.645 -14.367 -22.156 1 84.44 275 ILE A O 1
ATOM 2159 N N . ASN A 1 276 ? 5.004 -14.477 -23.625 1 86.62 276 ASN A N 1
ATOM 2160 C CA . ASN A 1 276 ? 4.734 -13.039 -23.609 1 86.62 276 ASN A CA 1
ATOM 2161 C C . ASN A 1 276 ? 3.566 -12.703 -22.688 1 86.62 276 ASN A C 1
ATOM 2163 O O . ASN A 1 276 ? 2.41 -12.961 -23.016 1 86.62 276 ASN A O 1
ATOM 2167 N N . PRO A 1 277 ? 3.857 -12.07 -21.656 1 85.69 277 PRO A N 1
ATOM 2168 C CA . PRO A 1 277 ? 2.807 -11.82 -20.672 1 85.69 277 PRO A CA 1
ATOM 2169 C C . PRO A 1 277 ? 1.652 -10.992 -21.234 1 85.69 277 PRO A C 1
ATOM 2171 O O . PRO A 1 277 ? 0.491 -11.234 -20.891 1 85.69 277 PRO A O 1
ATOM 2174 N N . SER A 1 278 ? 1.93 -10.039 -22.031 1 88.69 278 SER A N 1
ATOM 2175 C CA . SER A 1 278 ? 0.887 -9.203 -22.625 1 88.69 278 SER A CA 1
ATOM 2176 C C . SER A 1 278 ? -0.042 -10.016 -23.516 1 88.69 278 SER A C 1
ATOM 2178 O O . SER A 1 278 ? -1.263 -9.859 -23.469 1 88.69 278 SER A O 1
ATOM 2180 N N . GLN A 1 279 ? 0.576 -10.867 -24.25 1 92.44 279 GLN A N 1
ATOM 2181 C CA . GLN A 1 279 ? -0.209 -11.727 -25.125 1 92.44 279 GLN A CA 1
ATOM 2182 C C . GLN A 1 279 ? -0.993 -12.766 -24.328 1 92.44 279 GLN A C 1
ATOM 2184 O O . GLN A 1 279 ? -2.109 -13.125 -24.703 1 92.44 279 GLN A O 1
ATOM 2189 N N . GLU A 1 280 ? -0.398 -13.242 -23.344 1 93.44 280 GLU A N 1
ATOM 2190 C CA . GLU A 1 280 ? -1.091 -14.203 -22.484 1 93.44 280 GLU A CA 1
ATOM 2191 C C . GLU A 1 280 ? -2.352 -13.586 -21.875 1 93.44 280 GLU A C 1
ATOM 2193 O O . GLU A 1 280 ? -3.4 -14.234 -21.828 1 93.44 280 GLU A O 1
ATOM 2198 N N . LEU A 1 281 ? -2.223 -12.375 -21.422 1 94.81 281 LEU A N 1
ATOM 2199 C CA . LEU A 1 281 ? -3.369 -11.695 -20.828 1 94.81 281 LEU A CA 1
ATOM 2200 C C . LEU A 1 281 ? -4.488 -11.523 -21.844 1 94.81 281 LEU A C 1
ATOM 2202 O O . LEU A 1 281 ? -5.66 -11.766 -21.547 1 94.81 281 LEU A O 1
ATOM 2206 N N . LYS A 1 282 ? -4.148 -11.156 -23.047 1 96.12 282 LYS A N 1
ATOM 2207 C CA . LYS A 1 282 ? -5.133 -11.008 -24.109 1 96.12 282 LYS A CA 1
ATOM 2208 C C . LYS A 1 282 ? -5.781 -12.352 -24.453 1 96.12 282 LYS A C 1
ATOM 2210 O O . LYS A 1 282 ? -7 -12.422 -24.641 1 96.12 282 LYS A O 1
ATOM 2215 N N . ALA A 1 283 ? -4.949 -13.32 -24.531 1 96.25 283 ALA A N 1
ATOM 2216 C CA . ALA A 1 283 ? -5.438 -14.656 -24.875 1 96.25 283 ALA A CA 1
ATOM 2217 C C . ALA A 1 283 ? -6.418 -15.164 -23.828 1 96.25 283 ALA A C 1
ATOM 2219 O O . ALA A 1 283 ? -7.492 -15.672 -24.156 1 96.25 283 ALA A O 1
ATOM 2220 N N . ILE A 1 284 ? -6.117 -15.055 -22.594 1 96.69 284 ILE A N 1
ATOM 2221 C CA . ILE A 1 284 ? -6.965 -15.555 -21.516 1 96.69 284 ILE A CA 1
ATOM 2222 C C . ILE A 1 284 ? -8.25 -14.742 -21.453 1 96.69 284 ILE A C 1
ATOM 2224 O O . ILE A 1 284 ? -9.32 -15.281 -21.156 1 96.69 284 ILE A O 1
ATOM 2228 N N . ALA A 1 285 ? -8.109 -13.422 -21.688 1 97.5 285 ALA A N 1
ATOM 2229 C CA . ALA A 1 285 ? -9.297 -12.578 -21.734 1 97.5 285 ALA A CA 1
ATOM 2230 C C . ALA A 1 285 ? -10.281 -13.07 -22.797 1 97.5 285 ALA A C 1
ATOM 2232 O O . ALA A 1 285 ? -11.477 -13.188 -22.531 1 97.5 285 ALA A O 1
ATOM 2233 N N . LEU A 1 286 ? -9.766 -13.344 -23.922 1 97.38 286 LEU A N 1
ATOM 2234 C CA . LEU A 1 286 ? -10.609 -13.82 -25.016 1 97.38 286 LEU A CA 1
ATOM 2235 C C . LEU A 1 286 ? -11.219 -15.18 -24.672 1 97.38 286 LEU A C 1
ATOM 2237 O O . LEU A 1 286 ? -12.352 -15.461 -25.062 1 97.38 286 LEU A O 1
ATOM 2241 N N . CYS A 1 287 ? -10.453 -16.016 -24.047 1 97.5 287 CYS A N 1
ATOM 2242 C CA . CYS A 1 287 ? -10.961 -17.312 -23.625 1 97.5 287 CYS A CA 1
ATOM 2243 C C . CYS A 1 287 ? -12.172 -17.156 -22.719 1 97.5 287 CYS A C 1
ATOM 2245 O O . CYS A 1 287 ? -13.164 -17.891 -22.859 1 97.5 287 CYS A O 1
ATOM 2247 N N . GLN A 1 288 ? -12.078 -16.203 -21.781 1 98.12 288 GLN A N 1
ATOM 2248 C CA . GLN A 1 288 ? -13.188 -15.992 -20.859 1 98.12 288 GLN A CA 1
ATOM 2249 C C . GLN A 1 288 ? -14.391 -15.383 -21.578 1 98.12 288 GLN A C 1
ATOM 2251 O O . GLN A 1 288 ? -15.531 -15.758 -21.312 1 98.12 288 GLN A O 1
ATOM 2256 N N . LEU A 1 289 ? -14.156 -14.422 -22.484 1 97.25 289 LEU A N 1
ATOM 2257 C CA . LEU A 1 289 ? -15.242 -13.766 -23.203 1 97.25 289 LEU A CA 1
ATOM 2258 C C . LEU A 1 289 ? -16.016 -14.766 -24.047 1 97.25 289 LEU A C 1
ATOM 2260 O O . LEU A 1 289 ? -17.25 -14.828 -23.984 1 97.25 289 LEU A O 1
ATOM 2264 N N . ILE A 1 290 ? -15.289 -15.547 -24.766 1 96.69 290 ILE A N 1
ATOM 2265 C CA . ILE A 1 290 ? -15.922 -16.547 -25.625 1 96.69 290 ILE A CA 1
ATOM 2266 C C . ILE A 1 290 ? -16.531 -17.656 -24.766 1 96.69 290 ILE A C 1
ATOM 2268 O O . ILE A 1 290 ? -17.641 -18.125 -25.062 1 96.69 290 ILE A O 1
ATOM 2272 N N . GLY A 1 291 ? -15.836 -18.031 -23.75 1 96.06 291 GLY A N 1
ATOM 2273 C CA . GLY A 1 291 ? -16.375 -19.031 -22.844 1 96.06 291 GLY A CA 1
ATOM 2274 C C . GLY A 1 291 ? -17.672 -18.594 -22.188 1 96.06 291 GLY A C 1
ATOM 2275 O O . GLY A 1 291 ? -18.578 -19.406 -22.016 1 96.06 291 GLY A O 1
ATOM 2276 N N . GLY A 1 292 ? -17.703 -17.297 -21.812 1 96 292 GLY A N 1
ATOM 2277 C CA . GLY A 1 292 ? -18.906 -16.781 -21.203 1 96 292 GLY A CA 1
ATOM 2278 C C . GLY A 1 292 ? -20.109 -16.859 -22.125 1 96 292 GLY A C 1
ATOM 2279 O O . GLY A 1 292 ? -21.234 -17.109 -21.672 1 96 292 GLY A O 1
ATOM 2280 N N . ILE A 1 293 ? -19.906 -16.75 -23.359 1 95.94 293 ILE A N 1
ATOM 2281 C CA . ILE A 1 293 ? -20.984 -16.797 -24.344 1 95.94 293 ILE A CA 1
ATOM 2282 C C . ILE A 1 293 ? -21.406 -18.25 -24.578 1 95.94 293 ILE A C 1
ATOM 2284 O O . ILE A 1 293 ? -22.562 -18.531 -24.875 1 95.94 293 ILE A O 1
ATOM 2288 N N . LEU A 1 294 ? -20.5 -19.172 -24.328 1 95.81 294 LEU A N 1
ATOM 2289 C CA . LEU A 1 294 ? -20.75 -20.578 -24.578 1 95.81 294 LEU A CA 1
ATOM 2290 C C . LEU A 1 294 ? -20.984 -21.328 -23.281 1 95.81 294 LEU A C 1
ATOM 2292 O O . LEU A 1 294 ? -20.672 -22.531 -23.172 1 95.81 294 LEU A O 1
ATOM 2296 N N . SER A 1 295 ? -21.328 -20.609 -22.234 1 93.69 295 SER A N 1
ATOM 2297 C CA . SER A 1 295 ? -21.75 -21.172 -20.953 1 93.69 295 SER A CA 1
ATOM 2298 C C . SER A 1 295 ? -20.609 -21.938 -20.281 1 93.69 295 SER A C 1
ATOM 2300 O O . SER A 1 295 ? -20.828 -23.016 -19.734 1 93.69 295 SER A O 1
ATOM 2302 N N . CYS A 1 296 ? -19.453 -21.422 -20.438 1 95.88 296 CYS A N 1
ATOM 2303 C CA . CYS A 1 296 ? -18.297 -22.016 -19.766 1 95.88 296 CYS A CA 1
ATOM 2304 C C . CYS A 1 296 ? -18.016 -21.344 -18.438 1 95.88 296 CYS A C 1
ATOM 2306 O O . CYS A 1 296 ? -18.453 -20.203 -18.219 1 95.88 296 CYS A O 1
ATOM 2308 N N . HIS A 1 297 ? -17.453 -22.094 -17.594 1 96.31 297 HIS A N 1
ATOM 2309 C CA . HIS A 1 297 ? -16.875 -21.578 -16.344 1 96.31 297 HIS A CA 1
ATOM 2310 C C . HIS A 1 297 ? -15.578 -20.812 -16.625 1 96.31 297 HIS A C 1
ATOM 2312 O O . HIS A 1 297 ? -14.953 -20.984 -17.672 1 96.31 297 HIS A O 1
ATOM 2318 N N . PRO A 1 298 ? -15.227 -19.844 -15.766 1 97.06 298 PRO A N 1
ATOM 2319 C CA . PRO A 1 298 ? -13.906 -19.234 -15.953 1 97.06 298 PRO A CA 1
ATOM 2320 C C . PRO A 1 298 ? -12.789 -20.281 -16.031 1 97.06 298 PRO A C 1
ATOM 2322 O O . PRO A 1 298 ? -12.656 -21.109 -15.133 1 97.06 298 PRO A O 1
ATOM 2325 N N . ALA A 1 299 ? -12.094 -20.156 -17.031 1 96.75 299 ALA A N 1
ATOM 2326 C CA . ALA A 1 299 ? -11.078 -21.172 -17.312 1 96.75 299 ALA A CA 1
ATOM 2327 C C . ALA A 1 299 ? -9.703 -20.719 -16.812 1 96.75 299 ALA A C 1
ATOM 2329 O O . ALA A 1 299 ? -9.367 -19.531 -16.906 1 96.75 299 ALA A O 1
ATOM 2330 N N . SER A 1 300 ? -8.969 -21.609 -16.281 1 94.38 300 SER A N 1
ATOM 2331 C CA . SER A 1 300 ? -7.625 -21.344 -15.766 1 94.38 300 SER A CA 1
ATOM 2332 C C . SER A 1 300 ? -6.684 -22.5 -16.078 1 94.38 300 SER A C 1
ATOM 2334 O O . SER A 1 300 ? -7.129 -23.594 -16.453 1 94.38 300 SER A O 1
ATOM 2336 N N . ALA A 1 301 ? -5.406 -22.188 -15.945 1 91.12 301 ALA A N 1
ATOM 2337 C CA . ALA A 1 301 ? -4.402 -23.234 -16.062 1 91.12 301 ALA A CA 1
ATOM 2338 C C . ALA A 1 301 ? -4.316 -24.062 -14.781 1 91.12 301 ALA A C 1
ATOM 2340 O O . ALA A 1 301 ? -4.859 -23.656 -13.742 1 91.12 301 ALA A O 1
ATOM 2341 N N . SER A 1 302 ? -3.811 -25.25 -14.945 1 84.44 302 SER A N 1
ATOM 2342 C CA . SER A 1 302 ? -3.539 -26.141 -13.82 1 84.44 302 SER A CA 1
ATOM 2343 C C . SER A 1 302 ? -2.125 -26.703 -13.891 1 84.44 302 SER A C 1
ATOM 2345 O O . SER A 1 302 ? -1.639 -27.031 -14.977 1 84.44 302 SER A O 1
ATOM 2347 N N . LEU A 1 303 ? -1.528 -26.719 -12.781 1 76.94 303 LEU A N 1
ATOM 2348 C CA . LEU A 1 303 ? -0.168 -27.234 -12.734 1 76.94 303 LEU A CA 1
ATOM 2349 C C . LEU A 1 303 ? -0.145 -28.719 -13.094 1 76.94 303 LEU A C 1
ATOM 2351 O O . LEU A 1 303 ? 0.754 -29.188 -13.797 1 76.94 303 LEU A O 1
ATOM 2355 N N . SER A 1 304 ? -1.11 -29.453 -12.555 1 74.62 304 SER A N 1
ATOM 2356 C CA . SER A 1 304 ? -1.168 -30.891 -12.789 1 74.62 304 SER A CA 1
ATOM 2357 C C . SER A 1 304 ? -1.366 -31.203 -14.266 1 74.62 304 SER A C 1
ATOM 2359 O O . SER A 1 304 ? -0.686 -32.062 -14.82 1 74.62 304 SER A O 1
ATOM 2361 N N . ARG A 1 305 ? -2.217 -30.5 -14.93 1 82.19 305 ARG A N 1
ATOM 2362 C CA . ARG A 1 305 ? -2.475 -30.719 -16.344 1 82.19 305 ARG A CA 1
ATOM 2363 C C . ARG A 1 305 ? -1.269 -30.328 -17.203 1 82.19 305 ARG A C 1
ATOM 2365 O O . ARG A 1 305 ? -0.925 -31.016 -18.156 1 82.19 305 ARG A O 1
ATOM 2372 N N . ALA A 1 306 ? -0.69 -29.234 -16.828 1 85.31 306 ALA A N 1
ATOM 2373 C CA . ALA A 1 306 ? 0.482 -28.781 -17.578 1 85.31 306 ALA A CA 1
ATOM 2374 C C . ALA A 1 306 ? 1.652 -29.734 -17.406 1 85.31 306 ALA A C 1
ATOM 2376 O O . ALA A 1 306 ? 2.4 -30 -18.359 1 85.31 306 ALA A O 1
ATOM 2377 N N . LEU A 1 307 ? 1.791 -30.25 -16.234 1 79.19 307 LEU A N 1
ATOM 2378 C CA . LEU A 1 307 ? 2.848 -31.203 -15.969 1 79.19 307 LEU A CA 1
ATOM 2379 C C . LEU A 1 307 ? 2.65 -32.469 -16.781 1 79.19 307 LEU A C 1
ATOM 2381 O O . LEU A 1 307 ? 3.609 -33.031 -17.344 1 79.19 307 LEU A O 1
ATOM 2385 N N . LEU A 1 308 ? 1.463 -32.906 -16.797 1 76.25 308 LEU A N 1
ATOM 2386 C CA . LEU A 1 308 ? 1.148 -34.094 -17.578 1 76.25 308 LEU A CA 1
ATOM 2387 C C . LEU A 1 308 ? 1.455 -33.875 -19.047 1 76.25 308 LEU A C 1
ATOM 2389 O O . LEU A 1 308 ? 2.012 -34.75 -19.719 1 76.25 308 LEU A O 1
ATOM 2393 N N . ASN A 1 309 ? 1.058 -32.75 -19.516 1 84.5 309 ASN A N 1
ATOM 2394 C CA . ASN A 1 309 ? 1.337 -32.406 -20.906 1 84.5 309 ASN A CA 1
ATOM 2395 C C . ASN A 1 309 ? 2.838 -32.344 -21.188 1 84.5 309 ASN A C 1
ATOM 2397 O O . ASN A 1 309 ? 3.289 -32.781 -22.234 1 84.5 309 ASN A O 1
ATOM 2401 N N . SER A 1 310 ? 3.592 -31.828 -20.312 1 82.81 310 SER A N 1
ATOM 2402 C CA . SER A 1 310 ? 5.043 -31.75 -20.438 1 82.81 310 SER A CA 1
ATOM 2403 C C . SER A 1 310 ? 5.68 -33.125 -20.422 1 82.81 310 SER A C 1
ATOM 2405 O O . SER A 1 310 ? 6.57 -33.438 -21.219 1 82.81 310 SER A O 1
ATOM 2407 N N . GLU A 1 311 ? 5.172 -33.938 -19.531 1 76.56 311 GLU A N 1
ATOM 2408 C CA . GLU A 1 311 ? 5.738 -35.281 -19.359 1 76.56 311 GLU A CA 1
ATOM 2409 C C . GLU A 1 311 ? 5.41 -36.188 -20.562 1 76.56 311 GLU A C 1
ATOM 2411 O O . GLU A 1 311 ? 6.184 -37.094 -20.891 1 76.56 311 GLU A O 1
ATOM 2416 N N . LEU A 1 312 ? 4.32 -35.906 -21.141 1 78.75 312 LEU A N 1
ATOM 2417 C CA . LEU A 1 312 ? 3.91 -36.656 -22.312 1 78.75 312 LEU A CA 1
ATOM 2418 C C . LEU A 1 312 ? 4.645 -36.188 -23.562 1 78.75 312 LEU A C 1
ATOM 2420 O O . LEU A 1 312 ? 4.457 -36.75 -24.641 1 78.75 312 LEU A O 1
ATOM 2424 N N . GLY A 1 313 ? 5.465 -35.156 -23.344 1 76.06 313 GLY A N 1
ATOM 2425 C CA . GLY A 1 313 ? 6.344 -34.719 -24.422 1 76.06 313 GLY A CA 1
ATOM 2426 C C . GLY A 1 313 ? 5.676 -33.75 -25.391 1 76.06 313 GLY A C 1
ATOM 2427 O O . GLY A 1 313 ? 6.023 -33.719 -26.578 1 76.06 313 GLY A O 1
ATOM 2428 N N . ALA A 1 314 ? 4.684 -33.125 -24.922 1 80.25 314 ALA A N 1
ATOM 2429 C CA . ALA A 1 314 ? 4.02 -32.156 -25.797 1 80.25 314 ALA A CA 1
ATOM 2430 C C . ALA A 1 314 ? 5 -31.094 -26.281 1 80.25 314 ALA A C 1
ATOM 2432 O O . ALA A 1 314 ? 5.785 -30.562 -25.484 1 80.25 314 ALA A O 1
ATOM 2433 N N . THR A 1 315 ? 5.066 -30.906 -27.609 1 77.44 315 THR A N 1
ATOM 2434 C CA . THR A 1 315 ? 6.023 -29.953 -28.156 1 77.44 315 THR A CA 1
ATOM 2435 C C . THR A 1 315 ? 5.301 -28.781 -28.828 1 77.44 315 THR A C 1
ATOM 2437 O O . THR A 1 315 ? 5.926 -27.781 -29.172 1 77.44 315 THR A O 1
ATOM 2440 N N . SER A 1 316 ? 4.051 -29 -29 1 81.12 316 SER A N 1
ATOM 2441 C CA . SER A 1 316 ? 3.312 -27.922 -29.672 1 81.12 316 SER A CA 1
ATOM 2442 C C . SER A 1 316 ? 1.915 -27.766 -29.078 1 81.12 316 SER A C 1
ATOM 2444 O O . SER A 1 316 ? 1.471 -28.609 -28.297 1 81.12 316 SER A O 1
ATOM 2446 N N . GLU A 1 317 ? 1.26 -26.719 -29.516 1 82.62 317 GLU A N 1
ATOM 2447 C CA . GLU A 1 317 ? -0.092 -26.438 -29.047 1 82.62 317 GLU A CA 1
ATOM 2448 C C . GLU A 1 317 ? -1.102 -27.422 -29.625 1 82.62 317 GLU A C 1
ATOM 2450 O O . GLU A 1 317 ? -2.23 -27.516 -29.141 1 82.62 317 GLU A O 1
ATOM 2455 N N . LEU A 1 318 ? -0.65 -28.25 -30.484 1 82.81 318 LEU A N 1
ATOM 2456 C CA . LEU A 1 318 ? -1.525 -29.219 -31.141 1 82.81 318 LEU A CA 1
ATOM 2457 C C . LEU A 1 318 ? -1.99 -30.281 -30.141 1 82.81 318 LEU A C 1
ATOM 2459 O O . LEU A 1 318 ? -3.072 -30.859 -30.312 1 82.81 318 LEU A O 1
ATOM 2463 N N . SER A 1 319 ? -1.158 -30.531 -29.172 1 84.12 319 SER A N 1
ATOM 2464 C CA . SER A 1 319 ? -1.549 -31.469 -28.125 1 84.12 319 SER A CA 1
ATOM 2465 C C . SER A 1 319 ? -2.828 -31.016 -27.422 1 84.12 319 SER A C 1
ATOM 2467 O O . SER A 1 319 ? -3.67 -31.844 -27.062 1 84.12 319 SER A O 1
ATOM 2469 N N . SER A 1 320 ? -2.984 -29.75 -27.328 1 88.12 320 SER A N 1
ATOM 2470 C CA . SER A 1 320 ? -4.176 -29.203 -26.672 1 88.12 320 SER A CA 1
ATOM 2471 C C . SER A 1 320 ? -5.402 -29.328 -27.578 1 88.12 320 SER A C 1
ATOM 2473 O O . SER A 1 320 ? -6.523 -29.5 -27.094 1 88.12 320 SER A O 1
ATOM 2475 N N . VAL A 1 321 ? -5.195 -29.312 -28.844 1 90.81 321 VAL A N 1
ATOM 2476 C CA . VAL A 1 321 ? -6.285 -29.484 -29.797 1 90.81 321 VAL A CA 1
ATOM 2477 C C . VAL A 1 321 ? -6.805 -30.906 -29.734 1 90.81 321 VAL A C 1
ATOM 2479 O O . VAL A 1 321 ? -8.016 -31.141 -29.734 1 90.81 321 VAL A O 1
ATOM 2482 N N . VAL A 1 322 ? -5.922 -31.781 -29.656 1 88.44 322 VAL A N 1
ATOM 2483 C CA . VAL A 1 322 ? -6.293 -33.188 -29.562 1 88.44 322 VAL A CA 1
ATOM 2484 C C . VAL A 1 322 ? -7.055 -33.438 -28.266 1 88.44 322 VAL A C 1
ATOM 2486 O O . VAL A 1 322 ? -8.078 -34.125 -28.25 1 88.44 322 VAL A O 1
ATOM 2489 N N . ALA A 1 323 ? -6.512 -32.875 -27.234 1 87 323 ALA A N 1
ATOM 2490 C CA . ALA A 1 323 ? -7.191 -33.031 -25.938 1 87 323 ALA A CA 1
ATOM 2491 C C . ALA A 1 323 ? -8.609 -32.469 -26.016 1 87 323 ALA A C 1
ATOM 2493 O O . ALA A 1 323 ? -9.547 -33.062 -25.484 1 87 323 ALA A O 1
ATOM 2494 N N . ALA A 1 324 ? -8.742 -31.344 -26.672 1 90.88 324 ALA A N 1
ATOM 2495 C CA . ALA A 1 324 ? -10.047 -30.719 -26.812 1 90.88 324 ALA A CA 1
ATOM 2496 C C . ALA A 1 324 ? -10.984 -31.578 -27.656 1 90.88 324 ALA A C 1
ATOM 2498 O O . ALA A 1 324 ? -12.18 -31.688 -27.359 1 90.88 324 ALA A O 1
ATOM 2499 N N . LEU A 1 325 ? -10.492 -32.156 -28.625 1 90.81 325 LEU A N 1
ATOM 2500 C CA . LEU A 1 325 ? -11.289 -33.031 -29.5 1 90.81 325 LEU A CA 1
ATOM 2501 C C . LEU A 1 325 ? -11.75 -34.281 -28.75 1 90.81 325 LEU A C 1
ATOM 2503 O O . LEU A 1 325 ? -12.867 -34.75 -28.969 1 90.81 325 LEU A O 1
ATOM 2507 N N . VAL A 1 326 ? -10.906 -34.75 -27.969 1 87.81 326 VAL A N 1
ATOM 2508 C CA . VAL A 1 326 ? -11.273 -35.906 -27.156 1 87.81 326 VAL A CA 1
ATOM 2509 C C . VAL A 1 326 ? -12.414 -35.531 -26.203 1 87.81 326 VAL A C 1
ATOM 2511 O O . VAL A 1 326 ? -13.352 -36.312 -26.016 1 87.81 326 VAL A O 1
ATOM 2514 N N . VAL A 1 327 ? -12.305 -34.406 -25.609 1 89.75 327 VAL A N 1
ATOM 2515 C CA . VAL A 1 327 ? -13.352 -33.938 -24.719 1 89.75 327 VAL A CA 1
ATOM 2516 C C . VAL A 1 327 ? -14.656 -33.781 -25.5 1 89.75 327 VAL A C 1
ATOM 2518 O O . VAL A 1 327 ? -15.734 -34.094 -24.984 1 89.75 327 VAL A O 1
ATOM 2521 N N . LEU A 1 328 ? -14.547 -33.25 -26.672 1 90.56 328 LEU A N 1
ATOM 2522 C CA . LEU A 1 328 ? -15.719 -33.125 -27.531 1 90.56 328 LEU A CA 1
ATOM 2523 C C . LEU A 1 328 ? -16.375 -34.469 -27.781 1 90.56 328 LEU A C 1
ATOM 2525 O O . LEU A 1 328 ? -17.609 -34.594 -27.719 1 90.56 328 LEU A O 1
ATOM 2529 N N . LEU A 1 329 ? -15.586 -35.438 -28 1 88.12 329 LEU A N 1
ATOM 2530 C CA . LEU A 1 329 ? -16.109 -36.781 -28.219 1 88.12 329 LEU A CA 1
ATOM 2531 C C . LEU A 1 329 ? -16.781 -37.312 -26.953 1 88.12 329 LEU A C 1
ATOM 2533 O O . LEU A 1 329 ? -17.812 -38 -27.031 1 88.12 329 LEU A O 1
ATOM 2537 N N . VAL A 1 330 ? -16.172 -37 -25.906 1 85.19 330 VAL A N 1
ATOM 2538 C CA . VAL A 1 330 ? -16.75 -37.438 -24.641 1 85.19 330 VAL A CA 1
ATOM 2539 C C . VAL A 1 330 ? -18.109 -36.781 -24.438 1 85.19 330 VAL A C 1
ATOM 2541 O O . VAL A 1 330 ? -19.062 -37.438 -24 1 85.19 330 VAL A O 1
ATOM 2544 N N . ILE A 1 331 ? -18.25 -35.562 -24.719 1 86.56 331 ILE A N 1
ATOM 2545 C CA . ILE A 1 331 ? -19.5 -34.844 -24.562 1 86.56 331 ILE A CA 1
ATOM 2546 C C . ILE A 1 331 ? -20.578 -35.469 -25.453 1 86.56 331 ILE A C 1
ATOM 2548 O O . ILE A 1 331 ? -21.703 -35.688 -25.016 1 86.56 331 ILE A O 1
ATOM 2552 N N . LEU A 1 332 ? -20.219 -35.812 -26.641 1 86.25 332 LEU A N 1
ATOM 2553 C CA . LEU A 1 332 ? -21.188 -36.25 -27.641 1 86.25 332 LEU A CA 1
ATOM 2554 C C . LEU A 1 332 ? -21.547 -37.719 -27.469 1 86.25 332 LEU A C 1
ATOM 2556 O O . LEU A 1 332 ? -22.688 -38.125 -27.703 1 86.25 332 LEU A O 1
ATOM 2560 N N . LEU A 1 333 ? -20.531 -38.531 -26.953 1 85.12 333 LEU A N 1
ATOM 2561 C CA . LEU A 1 333 ? -20.75 -39.969 -26.969 1 85.12 333 LEU A CA 1
ATOM 2562 C C . LEU A 1 333 ? -20.875 -40.5 -25.562 1 85.12 333 LEU A C 1
ATOM 2564 O O . LEU A 1 333 ? -21.625 -41.469 -25.312 1 85.12 333 LEU A O 1
ATOM 2568 N N . VAL A 1 334 ? -20.172 -40 -24.656 1 81.81 334 VAL A N 1
ATOM 2569 C CA . VAL A 1 334 ? -20.016 -40.625 -23.344 1 81.81 334 VAL A CA 1
ATOM 2570 C C . VAL A 1 334 ? -20.906 -39.906 -22.328 1 81.81 334 VAL A C 1
ATOM 2572 O O . VAL A 1 334 ? -21.219 -40.469 -21.281 1 81.81 334 VAL A O 1
ATOM 2575 N N . GLY A 1 335 ? -21.312 -38.781 -22.562 1 78.19 335 GLY A N 1
ATOM 2576 C CA . GLY A 1 335 ? -22.078 -37.938 -21.656 1 78.19 335 GLY A CA 1
ATOM 2577 C C . GLY A 1 335 ? -23.234 -38.688 -21 1 78.19 335 GLY A C 1
ATOM 2578 O O . GLY A 1 335 ? -23.266 -38.812 -19.766 1 78.19 335 GLY A O 1
ATOM 2579 N N . PRO A 1 336 ? -24.109 -39.281 -21.734 1 79.5 336 PRO A N 1
ATOM 2580 C CA . PRO A 1 336 ? -25.281 -39.969 -21.172 1 79.5 336 PRO A CA 1
ATOM 2581 C C . PRO A 1 336 ? -24.906 -41.188 -20.328 1 79.5 336 PRO A C 1
ATOM 2583 O O . PRO A 1 336 ? -25.641 -41.562 -19.406 1 79.5 336 PRO A O 1
ATOM 2586 N N . LEU A 1 337 ? -23.734 -41.688 -20.594 1 83.06 337 LEU A N 1
ATOM 2587 C CA . LEU A 1 337 ? -23.297 -42.875 -19.891 1 83.06 337 LEU A CA 1
ATOM 2588 C C . LEU A 1 337 ? -22.844 -42.531 -18.469 1 83.06 337 LEU A C 1
ATOM 2590 O O . LEU A 1 337 ? -22.766 -43.406 -17.609 1 83.06 337 LEU A O 1
ATOM 2594 N N . LEU A 1 338 ? -22.609 -41.312 -18.266 1 83.81 338 LEU A N 1
ATOM 2595 C CA . LEU A 1 338 ? -22.094 -40.906 -16.969 1 83.81 338 LEU A CA 1
ATOM 2596 C C . LEU A 1 338 ? -23.219 -40.469 -16.031 1 83.81 338 LEU A C 1
ATOM 2598 O O . LEU A 1 338 ? -22.969 -39.906 -14.961 1 83.81 338 LEU A O 1
ATOM 2602 N N . TYR A 1 339 ? -24.391 -40.781 -16.344 1 85.12 339 TYR A N 1
ATOM 2603 C CA . TYR A 1 339 ? -25.578 -40.438 -15.57 1 85.12 339 TYR A CA 1
ATOM 2604 C C . TYR A 1 339 ? -25.5 -40.969 -14.148 1 85.12 339 TYR A C 1
ATOM 2606 O O . TYR A 1 339 ? -25.781 -40.25 -13.188 1 85.12 339 TYR A O 1
ATOM 2614 N N . TYR A 1 340 ? -25.016 -42.156 -14 1 89.69 340 TYR A N 1
ATOM 2615 C CA . TYR A 1 340 ? -25.062 -42.844 -12.711 1 89.69 340 TYR A CA 1
ATOM 2616 C C . TYR A 1 340 ? -23.75 -42.656 -11.953 1 89.69 340 TYR A C 1
ATOM 2618 O O . TYR A 1 340 ? -23.5 -43.312 -10.945 1 89.69 340 TYR A O 1
ATOM 2626 N N . LEU A 1 341 ? -22.969 -41.781 -12.398 1 90.5 341 LEU A N 1
ATOM 2627 C CA . LEU A 1 341 ? -21.703 -41.5 -11.719 1 90.5 341 LEU A CA 1
ATOM 2628 C C . LEU A 1 341 ? -21.953 -40.906 -10.344 1 90.5 341 LEU A C 1
ATOM 2630 O O . LEU A 1 341 ? -22.578 -39.844 -10.227 1 90.5 341 LEU A O 1
ATOM 2634 N N . PRO A 1 342 ? -21.5 -41.625 -9.32 1 91.62 342 PRO A N 1
ATOM 2635 C CA . PRO A 1 342 ? -21.688 -41.062 -7.98 1 91.62 342 PRO A CA 1
ATOM 2636 C C . PRO A 1 342 ? -20.875 -39.812 -7.75 1 91.62 342 PRO A C 1
ATOM 2638 O O . PRO A 1 342 ? -19.703 -39.75 -8.117 1 91.62 342 PRO A O 1
ATOM 2641 N N . THR A 1 343 ? -21.422 -38.875 -7.117 1 89.5 343 THR A N 1
ATOM 2642 C CA . THR A 1 343 ? -20.766 -37.594 -6.832 1 89.5 343 THR A CA 1
ATOM 2643 C C . THR A 1 343 ? -19.562 -37.781 -5.902 1 89.5 343 THR A C 1
ATOM 2645 O O . THR A 1 343 ? -18.562 -37.094 -6.012 1 89.5 343 THR A O 1
ATOM 2648 N N . CYS A 1 344 ? -19.625 -38.719 -5.066 1 91.56 344 CYS A N 1
ATOM 2649 C CA . CYS A 1 344 ? -18.547 -38.938 -4.109 1 91.56 344 CYS A CA 1
ATOM 2650 C C . CYS A 1 344 ? -17.281 -39.406 -4.816 1 91.56 344 CYS A C 1
ATOM 2652 O O . CYS A 1 344 ? -16.172 -39.188 -4.324 1 91.56 344 CYS A O 1
ATOM 2654 N N . VAL A 1 345 ? -17.453 -40.062 -5.93 1 91.12 345 VAL A N 1
ATOM 2655 C CA . VAL A 1 345 ? -16.312 -40.469 -6.719 1 91.12 345 VAL A CA 1
ATOM 2656 C C . VAL A 1 345 ? -15.594 -39.25 -7.281 1 91.12 345 VAL A C 1
ATOM 2658 O O . VAL A 1 345 ? -14.359 -39.156 -7.25 1 91.12 345 VAL A O 1
ATOM 2661 N N . LEU A 1 346 ? -16.344 -38.344 -7.766 1 85.81 346 LEU A N 1
ATOM 2662 C CA . LEU A 1 346 ? -15.789 -37.125 -8.289 1 85.81 346 LEU A CA 1
ATOM 2663 C C . LEU A 1 346 ? -15.062 -36.344 -7.195 1 85.81 346 LEU A C 1
ATOM 2665 O O . LEU A 1 346 ? -13.977 -35.812 -7.422 1 85.81 346 LEU A O 1
ATOM 2669 N N . VAL A 1 347 ? -15.609 -36.281 -6.078 1 89.62 347 VAL A N 1
ATOM 2670 C CA . VAL A 1 347 ? -15.031 -35.562 -4.941 1 89.62 347 VAL A CA 1
ATOM 2671 C C . VAL A 1 347 ? -13.719 -36.219 -4.531 1 89.62 347 VAL A C 1
ATOM 2673 O O . VAL A 1 347 ? -12.758 -35.531 -4.152 1 89.62 347 VAL A O 1
ATOM 2676 N N . SER A 1 348 ? -13.727 -37.531 -4.617 1 91.31 348 SER A N 1
ATOM 2677 C CA . SER A 1 348 ? -12.516 -38.281 -4.281 1 91.31 348 SER A CA 1
ATOM 2678 C C . SER A 1 348 ? -11.359 -37.906 -5.207 1 91.31 348 SER A C 1
ATOM 2680 O O . SER A 1 348 ? -10.211 -37.812 -4.773 1 91.31 348 SER A O 1
ATOM 2682 N N . VAL A 1 349 ? -11.742 -37.688 -6.395 1 86.31 349 VAL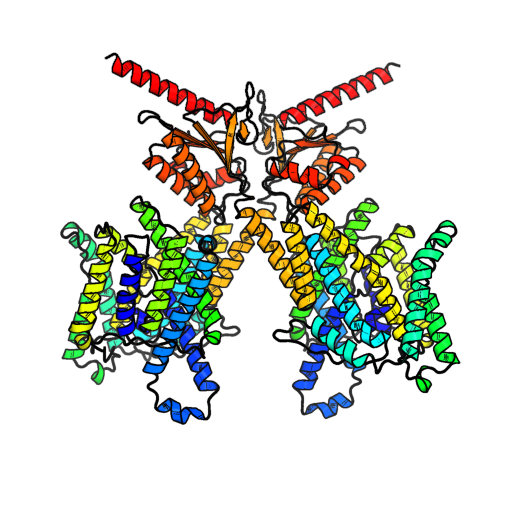 A N 1
ATOM 2683 C CA . VAL A 1 349 ? -10.734 -37.25 -7.367 1 86.31 349 VAL A CA 1
ATOM 2684 C C . VAL A 1 349 ? -10.172 -35.906 -6.977 1 86.31 349 VAL A C 1
ATOM 2686 O O . VAL A 1 349 ? -8.961 -35.688 -7.043 1 86.31 349 VAL A O 1
ATOM 2689 N N . ILE A 1 350 ? -10.953 -35.031 -6.539 1 85.38 350 ILE A N 1
ATOM 2690 C CA . ILE A 1 350 ? -10.539 -33.688 -6.133 1 85.38 350 ILE A CA 1
ATOM 2691 C C . ILE A 1 350 ? -9.609 -33.75 -4.93 1 85.38 350 ILE A C 1
ATOM 2693 O O . ILE A 1 350 ? -8.562 -33.094 -4.898 1 85.38 350 ILE A O 1
ATOM 2697 N N . VAL A 1 351 ? -9.969 -34.531 -4 1 88.81 351 VAL A N 1
ATOM 2698 C CA . VAL A 1 351 ? -9.234 -34.656 -2.748 1 88.81 351 VAL A CA 1
ATOM 2699 C C . VAL A 1 351 ? -7.816 -35.156 -3.023 1 88.81 351 VAL A C 1
ATOM 2701 O O . VAL A 1 351 ? -6.848 -34.625 -2.455 1 88.81 351 VAL A O 1
ATOM 2704 N N . VAL A 1 352 ? -7.754 -36.125 -3.914 1 87 352 VAL A N 1
ATOM 2705 C CA . VAL A 1 352 ? -6.441 -36.656 -4.238 1 87 352 VAL A CA 1
ATOM 2706 C C . VAL A 1 352 ? -5.629 -35.625 -5.012 1 87 352 VAL A C 1
ATOM 2708 O O . VAL A 1 352 ? -4.414 -35.531 -4.84 1 87 352 VAL A O 1
ATOM 2711 N N . ALA A 1 353 ? -6.297 -34.938 -5.828 1 80.38 353 ALA A N 1
ATOM 2712 C CA . ALA A 1 353 ? -5.629 -33.906 -6.617 1 80.38 353 ALA A CA 1
ATOM 2713 C C . ALA A 1 353 ? -5.094 -32.781 -5.727 1 80.38 353 ALA A C 1
ATOM 2715 O O . ALA A 1 353 ? -4.102 -32.125 -6.066 1 80.38 353 ALA A O 1
ATOM 2716 N N . LEU A 1 354 ? -5.676 -32.531 -4.602 1 86.56 354 LEU A N 1
ATOM 2717 C CA . LEU A 1 354 ? -5.309 -31.453 -3.686 1 86.56 354 LEU A CA 1
ATOM 2718 C C . LEU A 1 354 ? -4 -31.781 -2.971 1 86.56 354 LEU A C 1
ATOM 2720 O O . LEU A 1 354 ? -3.377 -30.891 -2.383 1 86.56 354 LEU A O 1
ATOM 2724 N N . GLN A 1 355 ? -3.582 -33 -3.045 1 86.12 355 GLN A N 1
ATOM 2725 C CA . GLN A 1 355 ? -2.381 -33.438 -2.328 1 86.12 355 GLN A CA 1
ATOM 2726 C C . GLN A 1 355 ? -1.168 -32.625 -2.764 1 86.12 355 GLN A C 1
ATOM 2728 O O . GLN A 1 355 ? -0.347 -32.219 -1.934 1 86.12 355 GLN A O 1
ATOM 2733 N N . GLY A 1 356 ? -1.081 -32.344 -4.039 1 79.38 356 GLY A N 1
ATOM 2734 C CA . GLY A 1 356 ? 0.025 -31.547 -4.547 1 79.38 356 GLY A CA 1
ATOM 2735 C C . GLY A 1 356 ? 0.061 -30.141 -3.975 1 79.38 356 GLY A C 1
ATOM 2736 O O . GLY A 1 356 ? 1.137 -29.594 -3.723 1 79.38 356 GLY A O 1
ATOM 2737 N N . MET A 1 357 ? -1.05 -29.625 -3.754 1 81.81 357 MET A N 1
ATOM 2738 C CA . MET A 1 357 ? -1.147 -28.281 -3.207 1 81.81 357 MET A CA 1
ATOM 2739 C C . MET A 1 357 ? -0.742 -28.266 -1.736 1 81.81 357 MET A C 1
ATOM 2741 O O . MET A 1 357 ? -0.044 -27.344 -1.294 1 81.81 357 MET A O 1
ATOM 2745 N N . PHE A 1 358 ? -1.06 -29.312 -1.022 1 87.31 358 PHE A N 1
ATOM 2746 C CA . PHE A 1 358 ? -0.768 -29.391 0.405 1 87.31 358 PHE A CA 1
ATOM 2747 C C . PHE A 1 358 ? 0.724 -29.594 0.643 1 87.31 358 PHE A C 1
ATOM 2749 O O . PHE A 1 358 ? 1.255 -29.188 1.677 1 87.31 358 PHE A O 1
ATOM 2756 N N . LEU A 1 359 ? 1.39 -30.156 -0.322 1 84.88 359 LEU A N 1
ATOM 2757 C CA . LEU A 1 359 ? 2.822 -30.406 -0.192 1 84.88 359 LEU A CA 1
ATOM 2758 C C . LEU A 1 359 ? 3.602 -29.094 -0.214 1 84.88 359 LEU A C 1
ATOM 2760 O O . LEU A 1 359 ? 4.75 -29.047 0.226 1 84.88 359 LEU A O 1
ATOM 2764 N N . ARG A 1 360 ? 3.014 -28.062 -0.684 1 82.19 360 ARG A N 1
ATOM 2765 C CA . ARG A 1 360 ? 3.672 -26.75 -0.72 1 82.19 360 ARG A CA 1
ATOM 2766 C C . ARG A 1 360 ? 3.82 -26.172 0.683 1 82.19 360 ARG A C 1
ATOM 2768 O O . ARG A 1 360 ? 4.488 -25.156 0.873 1 82.19 360 ARG A O 1
ATOM 2775 N N . ALA A 1 361 ? 3.258 -26.812 1.627 1 88.69 361 ALA A N 1
ATOM 2776 C CA . ALA A 1 361 ? 3.393 -26.391 3.016 1 88.69 361 ALA A CA 1
ATOM 2777 C C . ALA A 1 361 ? 4.848 -26.453 3.471 1 88.69 361 ALA A C 1
ATOM 2779 O O . ALA A 1 361 ? 5.258 -25.703 4.367 1 88.69 361 ALA A O 1
ATOM 2780 N N . ASN A 1 362 ? 5.609 -27.281 2.742 1 89.69 362 ASN A N 1
ATOM 2781 C CA . ASN A 1 362 ? 7.02 -27.438 3.076 1 89.69 362 ASN A CA 1
ATOM 2782 C C . ASN A 1 362 ? 7.809 -26.156 2.781 1 89.69 362 ASN A C 1
ATOM 2784 O O . ASN A 1 362 ? 8.906 -25.969 3.305 1 89.69 362 ASN A O 1
ATOM 2788 N N . GLU A 1 363 ? 7.25 -25.359 1.98 1 88.62 363 GLU A N 1
ATOM 2789 C CA . GLU A 1 363 ? 7.91 -24.094 1.65 1 88.62 363 GLU A CA 1
ATOM 2790 C C . GLU A 1 363 ? 8.07 -23.219 2.887 1 88.62 363 GLU A C 1
ATOM 2792 O O . GLU A 1 363 ? 9 -22.406 2.965 1 88.62 363 GLU A O 1
ATOM 2797 N N . ALA A 1 364 ? 7.16 -23.391 3.844 1 91.62 364 ALA A N 1
ATOM 2798 C CA . ALA A 1 364 ? 7.223 -22.609 5.074 1 91.62 364 ALA A CA 1
ATOM 2799 C C . ALA A 1 364 ? 8.523 -22.859 5.824 1 91.62 364 ALA A C 1
ATOM 2801 O O . ALA A 1 364 ? 9.109 -21.953 6.398 1 91.62 364 ALA A O 1
ATOM 2802 N N . VAL A 1 365 ? 8.953 -24.109 5.742 1 90.56 365 VAL A N 1
ATOM 2803 C CA . VAL A 1 365 ? 10.195 -24.469 6.414 1 90.56 365 VAL A CA 1
ATOM 2804 C C . VAL A 1 365 ? 11.383 -23.844 5.699 1 90.56 365 VAL A C 1
ATOM 2806 O O . VAL A 1 365 ? 12.328 -23.375 6.344 1 90.56 365 VAL A O 1
ATOM 2809 N N . HIS A 1 366 ? 11.242 -23.844 4.465 1 87.94 366 HIS A N 1
ATOM 2810 C CA . HIS A 1 366 ? 12.305 -23.234 3.672 1 87.94 366 HIS A CA 1
ATOM 2811 C C . HIS A 1 366 ? 12.406 -21.734 3.951 1 87.94 366 HIS A C 1
ATOM 2813 O O . HIS A 1 366 ? 13.5 -21.203 4.129 1 87.94 366 HIS A O 1
ATOM 2819 N N . TYR A 1 367 ? 11.281 -21.078 4.012 1 90.5 367 TYR A N 1
ATOM 2820 C CA . TYR A 1 367 ? 11.289 -19.641 4.277 1 90.5 367 TYR A CA 1
ATOM 2821 C C . TYR A 1 367 ? 11.781 -19.359 5.691 1 90.5 367 TYR A C 1
ATOM 2823 O O . TYR A 1 367 ? 12.422 -18.328 5.934 1 90.5 367 TYR A O 1
ATOM 2831 N N . TRP A 1 368 ? 11.469 -20.281 6.613 1 89.88 368 TRP A N 1
ATOM 2832 C CA . TRP A 1 368 ? 11.914 -20.125 7.996 1 89.88 368 TRP A CA 1
ATOM 2833 C C . TRP A 1 368 ? 13.438 -20.078 8.078 1 89.88 368 TRP A C 1
ATOM 2835 O O . TRP A 1 368 ? 14 -19.328 8.875 1 89.88 368 TRP A O 1
ATOM 2845 N N . LYS A 1 369 ? 14.062 -20.781 7.168 1 88.56 369 LYS A N 1
ATOM 2846 C CA . LYS A 1 369 ? 15.516 -20.891 7.176 1 88.56 369 LYS A CA 1
ATOM 2847 C C . LYS A 1 369 ? 16.156 -19.766 6.363 1 88.56 369 LYS A C 1
ATOM 2849 O O . LYS A 1 369 ? 17.328 -19.438 6.547 1 88.56 369 LYS A O 1
ATOM 2854 N N . THR A 1 370 ? 15.453 -19.188 5.555 1 87.06 370 THR A N 1
ATOM 2855 C CA . THR A 1 370 ? 16.062 -18.266 4.609 1 87.06 370 THR A CA 1
ATOM 2856 C C . THR A 1 370 ? 15.711 -16.812 4.953 1 87.06 370 THR A C 1
ATOM 2858 O O . THR A 1 370 ? 16.594 -15.961 5.078 1 87.06 370 THR A O 1
ATOM 2861 N N . SER A 1 371 ? 14.367 -16.5 5.086 1 88 371 SER A N 1
ATOM 2862 C CA . SER A 1 371 ? 13.961 -15.117 5.301 1 88 371 SER A CA 1
ATOM 2863 C C . SER A 1 371 ? 12.719 -15.039 6.176 1 88 371 SER A C 1
ATOM 2865 O O . SER A 1 371 ? 11.664 -15.562 5.812 1 88 371 SER A O 1
ATOM 2867 N N . LYS A 1 372 ? 12.781 -14.281 7.152 1 87.88 372 LYS A N 1
ATOM 2868 C CA . LYS A 1 372 ? 11.664 -14.141 8.078 1 87.88 372 LYS A CA 1
ATOM 2869 C C . LYS A 1 372 ? 10.555 -13.289 7.477 1 87.88 372 LYS A C 1
ATOM 2871 O O . LYS A 1 372 ? 9.375 -13.523 7.746 1 87.88 372 LYS A O 1
ATOM 2876 N N . ILE A 1 373 ? 10.93 -12.367 6.688 1 87.12 373 ILE A N 1
ATOM 2877 C CA . ILE A 1 373 ? 9.922 -11.508 6.062 1 87.12 373 ILE A CA 1
ATOM 2878 C C . ILE A 1 373 ? 9.109 -12.32 5.055 1 87.12 373 ILE A C 1
ATOM 2880 O O . ILE A 1 373 ? 7.883 -12.211 5.004 1 87.12 373 ILE A O 1
ATOM 2884 N N . ASP A 1 374 ? 9.773 -13.109 4.297 1 90.31 374 ASP A N 1
ATOM 2885 C CA . ASP A 1 374 ? 9.078 -13.938 3.322 1 90.31 374 ASP A CA 1
ATOM 2886 C C . ASP A 1 374 ? 8.203 -14.984 4.012 1 90.31 374 ASP A C 1
ATOM 2888 O O . ASP A 1 374 ? 7.141 -15.344 3.51 1 90.31 374 ASP A O 1
ATOM 2892 N N . LEU A 1 375 ? 8.695 -15.438 5.156 1 93.12 375 LEU A N 1
ATOM 2893 C CA . LEU A 1 375 ? 7.875 -16.344 5.953 1 93.12 375 LEU A CA 1
ATOM 2894 C C . LEU A 1 375 ? 6.598 -15.656 6.422 1 93.12 375 LEU A C 1
ATOM 2896 O O . LEU A 1 375 ? 5.52 -16.25 6.391 1 93.12 375 LEU A O 1
ATOM 2900 N N . LEU A 1 376 ? 6.738 -14.469 6.832 1 93.38 376 LEU A N 1
ATOM 2901 C CA . LEU A 1 376 ? 5.574 -13.727 7.301 1 93.38 376 LEU A CA 1
ATOM 2902 C C . LEU A 1 376 ? 4.57 -13.523 6.172 1 93.38 376 LEU A C 1
ATOM 2904 O O . LEU A 1 376 ? 3.357 -13.57 6.398 1 93.38 376 LEU A O 1
ATOM 2908 N N . ILE A 1 377 ? 5.094 -13.242 5 1 92.31 377 ILE A N 1
ATOM 2909 C CA . ILE A 1 377 ? 4.215 -13.094 3.846 1 92.31 377 ILE A CA 1
ATOM 2910 C C . ILE A 1 377 ? 3.459 -14.398 3.602 1 92.31 377 ILE A C 1
ATOM 2912 O O . ILE A 1 377 ? 2.244 -14.383 3.393 1 92.31 377 ILE A O 1
ATOM 2916 N N . TRP A 1 378 ? 4.191 -15.469 3.672 1 93.12 378 TRP A N 1
ATOM 2917 C CA . TRP A 1 378 ? 3.594 -16.781 3.475 1 93.12 378 TRP A CA 1
ATOM 2918 C C . TRP A 1 378 ? 2.537 -17.062 4.539 1 93.12 378 TRP A C 1
ATOM 2920 O O . TRP A 1 378 ? 1.43 -17.516 4.219 1 93.12 378 TRP A O 1
ATOM 2930 N N . LEU A 1 379 ? 2.795 -16.766 5.781 1 95.69 379 LEU A N 1
ATOM 2931 C CA . LEU A 1 379 ? 1.907 -17.047 6.906 1 95.69 379 LEU A CA 1
ATOM 2932 C C . LEU A 1 379 ? 0.65 -16.188 6.832 1 95.69 379 LEU A C 1
ATOM 2934 O O . LEU A 1 379 ? -0.454 -16.672 7.09 1 95.69 379 LEU A O 1
ATOM 2938 N N . ILE A 1 380 ? 0.796 -14.984 6.531 1 94.31 380 ILE A N 1
ATOM 2939 C CA . ILE A 1 380 ? -0.35 -14.086 6.438 1 94.31 380 ILE A CA 1
ATOM 2940 C C . ILE A 1 380 ? -1.229 -14.492 5.258 1 94.31 380 ILE A C 1
ATOM 2942 O O . ILE A 1 380 ? -2.457 -14.43 5.34 1 94.31 380 ILE A O 1
ATOM 2946 N N . SER A 1 381 ? -0.564 -14.797 4.191 1 92.12 381 SER A N 1
ATOM 2947 C CA . SER A 1 381 ? -1.311 -15.297 3.041 1 92.12 381 SER A CA 1
ATOM 2948 C C . SER A 1 381 ? -2.115 -16.547 3.4 1 92.12 381 SER A C 1
ATOM 2950 O O . SER A 1 381 ? -3.299 -16.641 3.07 1 92.12 381 SER A O 1
ATOM 2952 N N . PHE A 1 382 ? -1.521 -17.484 4.125 1 93.5 382 PHE A N 1
ATOM 2953 C CA . PHE A 1 382 ? -2.17 -18.719 4.535 1 93.5 382 PHE A CA 1
ATOM 2954 C C . PHE A 1 382 ? -3.281 -18.453 5.539 1 93.5 382 PHE A C 1
ATOM 2956 O O . PHE A 1 382 ? -4.43 -18.844 5.328 1 93.5 382 PHE A O 1
ATOM 2963 N N . LEU A 1 383 ? -2.957 -17.719 6.559 1 94.12 383 LEU A N 1
ATOM 2964 C CA . LEU A 1 383 ? -3.904 -17.469 7.641 1 94.12 383 LEU A CA 1
ATOM 2965 C C . LEU A 1 383 ? -5.051 -16.578 7.168 1 94.12 383 LEU A C 1
ATOM 2967 O O . LEU A 1 383 ? -6.195 -16.766 7.586 1 94.12 383 LEU A O 1
ATOM 2971 N N . GLY A 1 384 ? -4.699 -15.562 6.352 1 91.5 384 GLY A N 1
ATOM 2972 C CA . GLY A 1 384 ? -5.754 -14.727 5.797 1 91.5 384 GLY A CA 1
ATOM 2973 C C . GLY A 1 384 ? -6.758 -15.508 4.969 1 91.5 384 GLY A C 1
ATOM 2974 O O . GLY A 1 384 ? -7.969 -15.305 5.098 1 91.5 384 GLY A O 1
ATOM 2975 N N . THR A 1 385 ? -6.285 -16.422 4.152 1 88.88 385 THR A 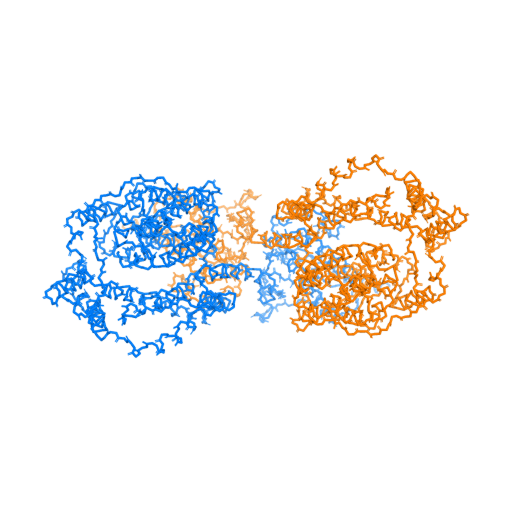N 1
ATOM 2976 C CA . THR A 1 385 ? -7.164 -17.234 3.326 1 88.88 385 THR A CA 1
ATOM 2977 C C . THR A 1 385 ? -7.887 -18.281 4.176 1 88.88 385 THR A C 1
ATOM 2979 O O . THR A 1 385 ? -9.094 -18.469 4.035 1 88.88 385 THR A O 1
ATOM 2982 N N . PHE A 1 386 ? -7.191 -18.875 5.113 1 90.5 386 PHE A N 1
ATOM 2983 C CA . PHE A 1 386 ? -7.73 -19.938 5.949 1 90.5 386 PHE A CA 1
ATOM 2984 C C . PHE A 1 386 ? -8.812 -19.406 6.879 1 90.5 386 PHE A C 1
ATOM 2986 O O . PHE A 1 386 ? -9.859 -20.031 7.051 1 90.5 386 PHE A O 1
ATOM 2993 N N . LEU A 1 387 ? -8.617 -18.234 7.438 1 89.44 387 LEU A N 1
ATOM 2994 C CA . LEU A 1 387 ? -9.508 -17.703 8.469 1 89.44 387 LEU A CA 1
ATOM 2995 C C . LEU A 1 387 ? -10.641 -16.906 7.848 1 89.44 387 LEU A C 1
ATOM 2997 O O . LEU A 1 387 ? -11.703 -16.75 8.453 1 89.44 387 LEU A O 1
ATOM 3001 N N . TRP A 1 388 ? -10.484 -16.344 6.695 1 86.81 388 TRP A N 1
ATOM 3002 C CA . TRP A 1 388 ? -11.516 -15.531 6.059 1 86.81 388 TRP A CA 1
ATOM 3003 C C . TRP A 1 388 ? -12.125 -16.266 4.863 1 86.81 388 TRP A C 1
ATOM 3005 O O . TRP A 1 388 ? -12.844 -17.25 5.035 1 86.81 388 TRP A O 1
ATOM 3015 N N . ASN A 1 389 ? -11.758 -16.016 3.662 1 84.12 389 ASN A N 1
ATOM 3016 C CA . ASN A 1 389 ? -12.141 -16.641 2.396 1 84.12 389 ASN A CA 1
ATOM 3017 C C . ASN A 1 389 ? -11.047 -16.469 1.342 1 84.12 389 ASN A C 1
ATOM 3019 O O . ASN A 1 389 ? -10.102 -15.703 1.538 1 84.12 389 ASN A O 1
ATOM 3023 N N . VAL A 1 390 ? -11.25 -17.156 0.357 1 83.69 390 VAL A N 1
ATOM 3024 C CA . VAL A 1 390 ? -10.227 -17.219 -0.684 1 83.69 390 VAL A CA 1
ATOM 3025 C C . VAL A 1 390 ? -10.031 -15.828 -1.296 1 83.69 390 VAL A C 1
ATOM 3027 O O . VAL A 1 390 ? -8.906 -15.359 -1.447 1 83.69 390 VAL A O 1
ATOM 3030 N N . SER A 1 391 ? -11.117 -15.125 -1.579 1 82.12 391 SER A N 1
ATOM 3031 C CA . SER A 1 391 ? -11.031 -13.828 -2.242 1 82.12 391 SER A CA 1
ATOM 3032 C C . SER A 1 391 ? -10.422 -12.773 -1.317 1 82.12 391 SER A C 1
ATOM 3034 O O . SER A 1 391 ? -9.484 -12.07 -1.698 1 82.12 391 SER A O 1
ATOM 3036 N N . GLU A 1 392 ? -10.922 -12.703 -0.093 1 83.44 392 GLU A N 1
ATOM 3037 C CA . GLU A 1 392 ? -10.43 -11.734 0.877 1 83.44 392 GLU A CA 1
ATOM 3038 C C . GLU A 1 392 ? -9 -12.062 1.313 1 83.44 392 GLU A C 1
ATOM 3040 O O . GLU A 1 392 ? -8.195 -11.164 1.543 1 83.44 392 GLU A O 1
ATOM 3045 N N . GLY A 1 393 ? -8.781 -13.328 1.412 1 86.69 393 GLY A N 1
ATOM 3046 C CA . GLY A 1 393 ? -7.441 -13.75 1.795 1 86.69 393 GLY A CA 1
ATOM 3047 C C . GLY A 1 393 ? -6.379 -13.32 0.803 1 86.69 393 GLY A C 1
ATOM 3048 O O . GLY A 1 393 ? -5.297 -12.875 1.197 1 86.69 393 GLY A O 1
ATOM 3049 N N . LEU A 1 394 ? -6.715 -13.43 -0.429 1 84.69 394 LEU A N 1
ATOM 3050 C CA . LEU A 1 394 ? -5.773 -12.992 -1.453 1 84.69 394 LEU A CA 1
ATOM 3051 C C . LEU A 1 394 ? -5.523 -11.492 -1.361 1 84.69 394 LEU A C 1
ATOM 3053 O O . LEU A 1 394 ? -4.383 -11.039 -1.482 1 84.69 394 LEU A O 1
ATOM 3057 N N . GLY A 1 395 ? -6.609 -10.773 -1.225 1 85.19 395 GLY A N 1
ATOM 3058 C CA . GLY A 1 395 ? -6.469 -9.336 -1.063 1 85.19 395 GLY A CA 1
ATOM 3059 C C . GLY A 1 395 ? -5.547 -8.953 0.078 1 85.19 395 GLY A C 1
ATOM 3060 O O . GLY A 1 395 ? -4.652 -8.117 -0.092 1 85.19 395 GLY A O 1
ATOM 3061 N N . VAL A 1 396 ? -5.707 -9.602 1.171 1 87.88 396 VAL A N 1
ATOM 3062 C CA . VAL A 1 396 ? -4.895 -9.336 2.354 1 87.88 396 VAL A CA 1
ATOM 3063 C C . VAL A 1 396 ? -3.438 -9.703 2.072 1 87.88 396 VAL A C 1
ATOM 3065 O O . VAL A 1 396 ? -2.521 -8.992 2.494 1 87.88 396 VAL A O 1
ATOM 3068 N N . ALA A 1 397 ? -3.275 -10.789 1.429 1 89.75 397 ALA A N 1
ATOM 3069 C CA . ALA A 1 397 ? -1.93 -11.273 1.124 1 89.75 397 ALA A CA 1
ATOM 3070 C C . ALA A 1 397 ? -1.184 -10.281 0.233 1 89.75 397 ALA A C 1
ATOM 3072 O O . ALA A 1 397 ? -0.023 -9.953 0.493 1 89.75 397 ALA A O 1
ATOM 3073 N N . ILE A 1 398 ? -1.835 -9.773 -0.756 1 85.75 398 ILE A N 1
ATOM 3074 C CA . ILE A 1 398 ? -1.219 -8.852 -1.697 1 85.75 398 ILE A CA 1
ATOM 3075 C C . ILE A 1 398 ? -0.894 -7.535 -0.989 1 85.75 398 ILE A C 1
ATOM 3077 O O . ILE A 1 398 ? 0.209 -7.004 -1.131 1 85.75 398 ILE A O 1
ATOM 3081 N N . ILE A 1 399 ? -1.796 -7.055 -0.208 1 86.38 399 ILE A N 1
ATOM 3082 C CA . ILE A 1 399 ? -1.603 -5.809 0.523 1 86.38 399 ILE A CA 1
ATOM 3083 C C . ILE A 1 399 ? -0.415 -5.945 1.474 1 86.38 399 ILE A C 1
ATOM 3085 O O . ILE A 1 399 ? 0.422 -5.043 1.566 1 86.38 399 ILE A O 1
ATOM 3089 N N . PHE A 1 400 ? -0.356 -7.047 2.09 1 88.94 400 PHE A N 1
ATOM 3090 C CA . PHE A 1 400 ? 0.737 -7.258 3.031 1 88.94 400 PHE A CA 1
ATOM 3091 C C . PHE A 1 400 ? 2.07 -7.352 2.301 1 88.94 400 PHE A C 1
ATOM 3093 O O . PHE A 1 400 ? 3.08 -6.824 2.77 1 88.94 400 PHE A O 1
ATOM 3100 N N . ALA A 1 401 ? 2.047 -8.062 1.231 1 88.62 401 ALA A N 1
ATOM 3101 C CA . ALA A 1 401 ? 3.27 -8.164 0.44 1 88.62 401 ALA A CA 1
ATOM 3102 C C . ALA A 1 401 ? 3.775 -6.781 0.037 1 88.62 401 ALA A C 1
ATOM 3104 O O . ALA A 1 401 ? 4.973 -6.5 0.121 1 88.62 401 ALA A O 1
ATOM 3105 N N . ILE A 1 402 ? 2.873 -5.957 -0.354 1 84.12 402 ILE A N 1
ATOM 3106 C CA . ILE A 1 402 ? 3.217 -4.598 -0.754 1 84.12 402 ILE A CA 1
ATOM 3107 C C . ILE A 1 402 ? 3.744 -3.822 0.452 1 84.12 402 ILE A C 1
ATOM 3109 O O . ILE A 1 402 ? 4.723 -3.08 0.342 1 84.12 402 ILE A O 1
ATOM 3113 N N . LEU A 1 403 ? 3.117 -4.031 1.57 1 84.44 403 LEU A N 1
ATOM 3114 C CA . LEU A 1 403 ? 3.521 -3.346 2.793 1 84.44 403 LEU A CA 1
ATOM 3115 C C . LEU A 1 403 ? 4.934 -3.754 3.203 1 84.44 403 LEU A C 1
ATOM 3117 O O . LEU A 1 403 ? 5.664 -2.957 3.795 1 84.44 403 LEU A O 1
ATOM 3121 N N . THR A 1 404 ? 5.316 -4.969 2.92 1 85.62 404 THR A N 1
ATOM 3122 C CA . THR A 1 404 ? 6.648 -5.43 3.293 1 85.62 404 THR A CA 1
ATOM 3123 C C . THR A 1 404 ? 7.719 -4.695 2.486 1 85.62 404 THR A C 1
ATOM 3125 O O . THR A 1 404 ? 8.844 -4.527 2.951 1 85.62 404 THR A O 1
ATOM 3128 N N . VAL A 1 405 ? 7.41 -4.297 1.309 1 82.69 405 VAL A N 1
ATOM 3129 C CA . VAL A 1 405 ? 8.352 -3.518 0.509 1 82.69 405 VAL A CA 1
ATOM 3130 C C . VAL A 1 405 ? 8.602 -2.166 1.174 1 82.69 405 VAL A C 1
ATOM 3132 O O . VAL A 1 405 ? 9.734 -1.688 1.219 1 82.69 405 VAL A O 1
ATOM 3135 N N . ILE A 1 406 ? 7.562 -1.673 1.678 1 81.88 406 ILE A N 1
ATOM 3136 C CA . ILE A 1 406 ? 7.652 -0.394 2.373 1 81.88 406 ILE A CA 1
ATOM 3137 C C . ILE A 1 406 ? 8.445 -0.564 3.666 1 81.88 406 ILE A C 1
ATOM 3139 O O . ILE A 1 406 ? 9.32 0.251 3.977 1 81.88 406 ILE A O 1
ATOM 3143 N N . ILE A 1 407 ? 8.195 -1.639 4.312 1 79.06 407 ILE A N 1
ATOM 3144 C CA . ILE A 1 407 ? 8.852 -1.906 5.586 1 79.06 407 ILE A CA 1
ATOM 3145 C C . ILE A 1 407 ? 10.344 -2.152 5.359 1 79.06 407 ILE A C 1
ATOM 3147 O O . ILE A 1 407 ? 11.18 -1.714 6.152 1 79.06 407 ILE A O 1
ATOM 3151 N N . ARG A 1 408 ? 10.617 -2.785 4.27 1 77 408 ARG A N 1
ATOM 3152 C CA . ARG A 1 408 ? 12.016 -3.049 3.934 1 77 408 ARG A CA 1
ATOM 3153 C C . ARG A 1 408 ? 12.758 -1.752 3.641 1 77 408 ARG A C 1
ATOM 3155 O O . ARG A 1 408 ? 13.953 -1.64 3.922 1 77 408 ARG A O 1
ATOM 3162 N N . THR A 1 409 ? 12.07 -0.894 3.094 1 73.62 409 THR A N 1
ATOM 3163 C CA . THR A 1 409 ? 12.672 0.391 2.762 1 73.62 409 THR A CA 1
ATOM 3164 C C . THR A 1 409 ? 12.812 1.262 4.004 1 73.62 409 THR A C 1
ATOM 3166 O O . THR A 1 409 ? 13.758 2.045 4.117 1 73.62 409 THR A O 1
ATOM 3169 N N . GLN A 1 410 ? 11.859 1.102 4.906 1 70.5 410 GLN A N 1
ATOM 3170 C CA . GLN A 1 410 ? 11.805 1.98 6.07 1 70.5 410 GLN A CA 1
ATOM 3171 C C . GLN A 1 410 ? 12.664 1.438 7.211 1 70.5 410 GLN A C 1
ATOM 3173 O O . GLN A 1 410 ? 13.344 2.201 7.902 1 70.5 410 GLN A O 1
ATOM 3178 N N . TRP A 1 411 ? 12.5 0.17 7.523 1 62.41 411 TRP A N 1
ATOM 3179 C CA . TRP A 1 411 ? 12.992 -0.34 8.797 1 62.41 411 TRP A CA 1
ATOM 3180 C C . TRP A 1 411 ? 14.492 -0.63 8.727 1 62.41 411 TRP A C 1
ATOM 3182 O O . TRP A 1 411 ? 15.008 -0.994 7.672 1 62.41 411 TRP A O 1
ATOM 3192 N N . PHE A 1 412 ? 15.023 -0.244 9.766 1 58.28 412 PHE A N 1
ATOM 3193 C CA . PHE A 1 412 ? 16.406 -0.093 10.195 1 58.28 412 PHE A CA 1
ATOM 3194 C C . PHE A 1 412 ? 17.234 -1.303 9.789 1 58.28 412 PHE A C 1
ATOM 3196 O O . PHE A 1 412 ? 18.406 -1.164 9.414 1 58.28 412 PHE A O 1
ATOM 3203 N N . GLU A 1 413 ? 16.531 -2.357 9.914 1 55.75 413 GLU A N 1
ATOM 3204 C CA . GLU A 1 413 ? 17.375 -3.537 9.711 1 55.75 413 GLU A CA 1
ATOM 3205 C C . GLU A 1 413 ? 17.75 -3.689 8.242 1 55.75 413 GLU A C 1
ATOM 3207 O O . GLU A 1 413 ? 18.797 -4.27 7.922 1 55.75 413 GLU A O 1
ATOM 3212 N N . PHE A 1 414 ? 17.047 -2.795 7.543 1 51.41 414 PHE A N 1
ATOM 3213 C CA . PHE A 1 414 ? 17.297 -3.008 6.125 1 51.41 414 PHE A CA 1
ATOM 3214 C C . PHE A 1 414 ? 17.938 -1.774 5.496 1 51.41 414 PHE A C 1
ATOM 3216 O O . PHE A 1 414 ? 18.781 -1.892 4.605 1 51.41 414 PHE A O 1
ATOM 3223 N N . ALA A 1 415 ? 17.531 -0.652 6.035 1 56.56 415 ALA A N 1
ATOM 3224 C CA . ALA A 1 415 ? 18.234 0.567 5.641 1 56.56 415 ALA A CA 1
ATOM 3225 C C . ALA A 1 415 ? 19.5 0.763 6.469 1 56.56 415 ALA A C 1
ATOM 3227 O O . ALA A 1 415 ? 19.5 1.508 7.453 1 56.56 415 ALA A O 1
ATOM 3228 N N . LYS A 1 416 ? 20.531 0.01 6.102 1 66 416 LYS A N 1
ATOM 3229 C CA . LYS A 1 416 ? 21.734 -0.075 6.926 1 66 416 LYS A CA 1
ATOM 3230 C C . LYS A 1 416 ? 22.594 1.175 6.77 1 66 416 LYS A C 1
ATOM 3232 O O . LYS A 1 416 ? 22.828 1.642 5.652 1 66 416 LYS A O 1
ATOM 3237 N N . ALA A 1 417 ? 22.734 1.787 7.891 1 71.06 417 ALA A N 1
ATOM 3238 C CA . ALA A 1 417 ? 23.672 2.906 8.008 1 71.06 417 ALA A CA 1
ATOM 3239 C C . ALA A 1 417 ? 25 2.451 8.586 1 71.06 417 ALA A C 1
ATOM 3241 O O . ALA A 1 417 ? 25.062 1.949 9.711 1 71.06 417 ALA A O 1
ATOM 3242 N N . VAL A 1 418 ? 26.031 2.428 7.66 1 75.69 418 VAL A N 1
ATOM 3243 C CA . VAL A 1 418 ? 27.312 1.876 8.102 1 75.69 418 VAL A CA 1
ATOM 3244 C C . VAL A 1 418 ? 28.391 2.945 8.008 1 75.69 418 VAL A C 1
ATOM 3246 O O . VAL A 1 418 ? 28.312 3.848 7.176 1 75.69 418 VAL A O 1
ATOM 3249 N N . THR A 1 419 ? 29.234 2.871 8.898 1 81.38 419 THR A N 1
ATOM 3250 C CA . THR A 1 419 ? 30.438 3.695 8.836 1 81.38 419 THR A CA 1
ATOM 3251 C C . THR A 1 419 ? 31.562 2.947 8.133 1 81.38 419 THR A C 1
ATOM 3253 O O . THR A 1 419 ? 31.797 1.763 8.398 1 81.38 419 THR A O 1
ATOM 3256 N N . LEU A 1 420 ? 32.125 3.564 7.188 1 82.62 420 LEU A N 1
ATOM 3257 C CA . LEU A 1 420 ? 33.156 2.898 6.367 1 82.62 420 LEU A CA 1
ATOM 3258 C C . LEU A 1 420 ? 34.562 3.279 6.82 1 82.62 420 LEU A C 1
ATOM 3260 O O . LEU A 1 420 ? 34.75 4.363 7.363 1 82.62 420 LEU A O 1
ATOM 3264 N N . GLY A 1 421 ? 35.375 2.311 6.738 1 82.75 421 GLY A N 1
ATOM 3265 C CA . GLY A 1 421 ? 36.812 2.496 6.918 1 82.75 421 GLY A CA 1
ATOM 3266 C C . GLY A 1 421 ? 37.625 2.045 5.719 1 82.75 421 GLY A C 1
ATOM 3267 O O . GLY A 1 421 ? 37.125 1.265 4.895 1 82.75 421 GLY A O 1
ATOM 3268 N N . GLU A 1 422 ? 38.719 2.605 5.539 1 85.38 422 GLU A N 1
ATOM 3269 C CA . GLU A 1 422 ? 39.562 2.275 4.398 1 85.38 422 GLU A CA 1
ATOM 3270 C C . GLU A 1 422 ? 40.281 0.958 4.625 1 85.38 422 GLU A C 1
ATOM 3272 O O . GLU A 1 422 ? 40.812 0.703 5.719 1 85.38 422 GLU A O 1
ATOM 3277 N N . ILE A 1 423 ? 40.219 0.098 3.611 1 79.44 423 ILE A N 1
ATOM 3278 C CA . ILE A 1 423 ? 41.031 -1.11 3.66 1 79.44 423 ILE A CA 1
ATOM 3279 C C . ILE A 1 423 ? 42.469 -0.777 3.279 1 79.44 423 ILE A C 1
ATOM 3281 O O . ILE A 1 423 ? 42.719 -0.18 2.23 1 79.44 423 ILE A O 1
ATOM 3285 N N . LYS A 1 424 ? 43.344 -1.222 4.047 1 77.69 424 LYS A N 1
ATOM 3286 C CA . LYS A 1 424 ? 44.75 -0.868 3.896 1 77.69 424 LYS A CA 1
ATOM 3287 C C . LYS A 1 424 ? 45.25 -1.171 2.486 1 77.69 424 LYS A C 1
ATOM 3289 O O . LYS A 1 424 ? 44.969 -2.232 1.934 1 77.69 424 LYS A O 1
ATOM 3294 N N . ASP A 1 425 ? 45.875 -0.241 1.842 1 72.88 425 ASP A N 1
ATOM 3295 C CA . ASP A 1 425 ? 46.594 -0.368 0.568 1 72.88 425 ASP A CA 1
ATOM 3296 C C . ASP A 1 425 ? 45.594 -0.533 -0.587 1 72.88 425 ASP A C 1
ATOM 3298 O O . ASP A 1 425 ? 45.938 -1.133 -1.612 1 72.88 425 ASP A O 1
ATOM 3302 N N . THR A 1 426 ? 44.375 -0.174 -0.291 1 74.94 426 THR A N 1
ATOM 3303 C CA . THR A 1 426 ? 43.375 -0.224 -1.367 1 74.94 426 THR A CA 1
ATOM 3304 C C . THR A 1 426 ? 42.562 1.062 -1.412 1 74.94 426 THR A C 1
ATOM 3306 O O . THR A 1 426 ? 42.719 1.934 -0.553 1 74.94 426 THR A O 1
ATOM 3309 N N . GLU A 1 427 ? 41.812 1.252 -2.391 1 77 427 GLU A N 1
ATOM 3310 C CA . GLU A 1 427 ? 40.906 2.389 -2.502 1 77 427 GLU A CA 1
ATOM 3311 C C . GLU A 1 427 ? 39.469 1.981 -2.191 1 77 427 GLU A C 1
ATOM 3313 O O . GLU A 1 427 ? 38.531 2.635 -2.635 1 77 427 GLU A O 1
ATOM 3318 N N . LEU A 1 428 ? 39.5 0.855 -1.404 1 79.88 428 LEU A N 1
ATOM 3319 C CA . LEU A 1 428 ? 38.188 0.34 -1.082 1 79.88 428 LEU A CA 1
ATOM 3320 C C . LEU A 1 428 ? 37.781 0.699 0.348 1 79.88 428 LEU A C 1
ATOM 3322 O O . LEU A 1 428 ? 38.625 0.674 1.25 1 79.88 428 LEU A O 1
ATOM 3326 N N . TYR A 1 429 ? 36.688 1.091 0.534 1 83.69 429 TYR A N 1
ATOM 3327 C CA . TYR A 1 429 ? 36.125 1.434 1.833 1 83.69 429 TYR A CA 1
ATOM 3328 C C . TYR A 1 429 ? 35 0.455 2.223 1 83.69 429 TYR A C 1
ATOM 3330 O O . TYR A 1 429 ? 34.094 0.197 1.438 1 83.69 429 TYR A O 1
ATOM 3338 N N . ARG A 1 430 ? 35.156 -0.137 3.375 1 80.88 430 ARG A N 1
ATOM 3339 C CA . ARG A 1 430 ? 34.219 -1.162 3.807 1 80.88 430 ARG A CA 1
ATOM 3340 C C . ARG A 1 430 ? 33.719 -0.904 5.234 1 80.88 430 ARG A C 1
ATOM 3342 O O . ARG A 1 430 ? 34.281 -0.055 5.934 1 80.88 430 ARG A O 1
ATOM 3349 N N . ASP A 1 431 ? 32.75 -1.638 5.582 1 80.94 431 ASP A N 1
ATOM 3350 C CA . ASP A 1 431 ? 32.125 -1.5 6.895 1 80.94 431 ASP A CA 1
ATOM 3351 C C . ASP A 1 431 ? 33.125 -1.804 8.008 1 80.94 431 ASP A C 1
ATOM 3353 O O . ASP A 1 431 ? 33.719 -2.889 8.055 1 80.94 431 ASP A O 1
ATOM 3357 N N . ILE A 1 432 ? 33.188 -0.88 8.914 1 79.56 432 ILE A N 1
ATOM 3358 C CA . ILE A 1 432 ? 34.188 -0.989 9.977 1 79.56 432 ILE A CA 1
ATOM 3359 C C . ILE A 1 432 ? 33.812 -2.119 10.93 1 79.56 432 ILE A C 1
ATOM 3361 O O . ILE A 1 432 ? 34.688 -2.738 11.547 1 79.56 432 ILE A O 1
ATOM 3365 N N . CYS A 1 433 ? 32.562 -2.336 11.047 1 75.44 433 CYS A N 1
ATOM 3366 C CA . CYS A 1 433 ? 32.094 -3.352 11.984 1 75.44 433 CYS A CA 1
ATOM 3367 C C . CYS A 1 433 ? 32.344 -4.754 11.445 1 75.44 433 CYS A C 1
ATOM 3369 O O . CYS A 1 433 ? 32.5 -5.699 12.219 1 75.44 433 CYS A O 1
ATOM 3371 N N . ARG A 1 434 ? 32.531 -4.887 10.203 1 77.81 434 ARG A N 1
ATOM 3372 C CA . ARG A 1 434 ? 32.688 -6.203 9.602 1 77.81 434 ARG A CA 1
ATOM 3373 C C . ARG A 1 434 ? 34.156 -6.477 9.258 1 77.81 434 ARG A C 1
ATOM 3375 O O . ARG A 1 434 ? 34.562 -7.629 9.234 1 77.81 434 ARG A O 1
ATOM 3382 N N . TYR A 1 435 ? 34.812 -5.359 8.992 1 74.62 435 TYR A N 1
ATOM 3383 C CA . TYR A 1 435 ? 36.219 -5.492 8.641 1 74.62 435 TYR A CA 1
ATOM 3384 C C . TYR A 1 435 ? 37.094 -4.824 9.672 1 74.62 435 TYR A C 1
ATOM 3386 O O . TYR A 1 435 ? 37.281 -3.605 9.648 1 74.62 435 TYR A O 1
ATOM 3394 N N . SER A 1 436 ? 37.625 -5.527 10.523 1 73.44 436 SER A N 1
ATOM 3395 C CA . SER A 1 436 ? 38.375 -5.043 11.68 1 73.44 436 SER A CA 1
ATOM 3396 C C . SER A 1 436 ? 39.656 -4.359 11.242 1 73.44 436 SER A C 1
ATOM 3398 O O . SER A 1 436 ? 40.188 -3.518 11.969 1 73.44 436 SER A O 1
ATOM 3400 N N . GLU A 1 437 ? 40.125 -4.617 10.117 1 73.75 437 GLU A N 1
ATOM 3401 C CA . GLU A 1 437 ? 41.438 -4.074 9.719 1 73.75 437 GLU A CA 1
ATOM 3402 C C . GLU A 1 437 ? 41.25 -2.742 8.992 1 73.75 437 GLU A C 1
ATOM 3404 O O . GLU A 1 437 ? 42.219 -2.229 8.398 1 73.75 437 GLU A O 1
ATOM 3409 N N . SER A 1 438 ? 40.188 -2.143 9.188 1 79.38 438 SER A N 1
ATOM 3410 C CA . SER A 1 438 ? 39.938 -0.89 8.477 1 79.38 438 SER A CA 1
ATOM 3411 C C . SER A 1 438 ? 40.562 0.293 9.227 1 79.38 438 SER A C 1
ATOM 3413 O O . SER A 1 438 ? 40.562 0.307 10.461 1 79.38 438 SER A O 1
ATOM 3415 N N . LEU A 1 439 ? 41.188 1.171 8.477 1 79.56 439 LEU A N 1
ATOM 3416 C CA . LEU A 1 439 ? 41.75 2.398 9.031 1 79.56 439 LEU A CA 1
ATOM 3417 C C . LEU A 1 439 ? 40.688 3.467 9.18 1 79.56 439 LEU A C 1
ATOM 3419 O O . LEU A 1 439 ? 39.938 3.754 8.227 1 79.56 439 LEU A O 1
ATOM 3423 N N . VAL A 1 440 ? 40.562 3.896 10.438 1 83.06 440 VAL A N 1
ATOM 3424 C CA . VAL A 1 440 ? 39.562 4.91 10.711 1 83.06 440 VAL A CA 1
ATOM 3425 C C . VAL A 1 440 ? 40.25 6.23 11.086 1 83.06 440 VAL A C 1
ATOM 3427 O O . VAL A 1 440 ? 41.156 6.254 11.922 1 83.06 440 VAL A O 1
ATOM 3430 N N . SER A 1 441 ? 39.938 7.219 10.328 1 84.25 441 SER A N 1
ATOM 3431 C CA . SER A 1 441 ? 40.438 8.555 10.633 1 84.25 441 SER A CA 1
ATOM 3432 C C . SER A 1 441 ? 39.688 9.164 11.812 1 84.25 441 SER A C 1
ATOM 3434 O O . SER A 1 441 ? 38.469 8.977 11.953 1 84.25 441 SER A O 1
ATOM 3436 N N . PRO A 1 442 ? 40.375 9.883 12.617 1 84.25 442 PRO A N 1
ATOM 3437 C CA . PRO A 1 442 ? 39.719 10.516 13.758 1 84.25 442 PRO A CA 1
ATOM 3438 C C . PRO A 1 442 ? 38.812 11.688 13.352 1 84.25 442 PRO A C 1
ATOM 3440 O O . PRO A 1 442 ? 37.875 12.023 14.062 1 84.25 442 PRO A O 1
ATOM 3443 N N . THR A 1 443 ? 39.094 12.305 12.219 1 89.88 443 THR A N 1
ATOM 3444 C CA . THR A 1 443 ? 38.375 13.531 11.867 1 89.88 443 THR A CA 1
ATOM 3445 C C . THR A 1 443 ? 37.438 13.289 10.688 1 89.88 443 THR A C 1
ATOM 3447 O O . THR A 1 443 ? 36.75 14.211 10.242 1 89.88 443 THR A O 1
ATOM 3450 N N . ILE A 1 444 ? 37.469 12.117 10.203 1 92.06 444 ILE A N 1
ATOM 3451 C CA . ILE A 1 444 ? 36.625 11.82 9.055 1 92.06 444 ILE A CA 1
ATOM 3452 C C . ILE A 1 444 ? 35.688 10.648 9.383 1 92.06 444 ILE A C 1
ATOM 3454 O O . ILE A 1 444 ? 36.156 9.625 9.914 1 92.06 444 ILE A O 1
ATOM 3458 N N . VAL A 1 445 ? 34.5 10.844 9.109 1 91.94 445 VAL A N 1
ATOM 3459 C CA . VAL A 1 445 ? 33.531 9.766 9.258 1 91.94 445 VAL A CA 1
ATOM 3460 C C . VAL A 1 445 ? 32.781 9.555 7.941 1 91.94 445 VAL A C 1
ATOM 3462 O O . VAL A 1 445 ? 32.312 10.523 7.324 1 91.94 445 VAL A O 1
ATOM 3465 N N . ILE A 1 446 ? 32.75 8.344 7.469 1 92.19 446 ILE A N 1
ATOM 3466 C CA . ILE A 1 446 ? 32.062 7.992 6.234 1 92.19 446 ILE A CA 1
ATOM 3467 C C . ILE A 1 446 ? 30.781 7.246 6.559 1 92.19 446 ILE A C 1
ATOM 3469 O O . ILE A 1 446 ? 30.812 6.188 7.191 1 92.19 446 ILE A O 1
ATOM 3473 N N . TYR A 1 447 ? 29.688 7.848 6.168 1 91.56 447 TYR A N 1
ATOM 3474 C CA . TYR A 1 447 ? 28.344 7.32 6.414 1 91.56 447 TYR A CA 1
ATOM 3475 C C . TYR A 1 447 ? 27.719 6.789 5.129 1 91.56 447 TYR A C 1
ATOM 3477 O O . TYR A 1 447 ? 27.438 7.555 4.203 1 91.56 447 TYR A O 1
ATOM 3485 N N . ARG A 1 448 ? 27.562 5.5 5.043 1 89.12 448 ARG A N 1
ATOM 3486 C CA . ARG A 1 448 ? 26.906 4.906 3.887 1 89.12 448 ARG A CA 1
ATOM 3487 C C . ARG A 1 448 ? 25.469 4.492 4.23 1 89.12 448 ARG A C 1
ATOM 3489 O O . ARG A 1 448 ? 25.234 3.844 5.25 1 89.12 448 ARG A O 1
ATOM 3496 N N . TYR A 1 449 ? 24.578 4.898 3.436 1 86.69 449 TYR A N 1
ATOM 3497 C CA . TYR A 1 449 ? 23.172 4.562 3.588 1 86.69 449 TYR A CA 1
ATOM 3498 C C . TYR A 1 449 ? 22.703 3.662 2.451 1 86.69 449 TYR A C 1
ATOM 3500 O O . TYR A 1 449 ? 22.625 4.098 1.298 1 86.69 449 TYR A O 1
ATOM 3508 N N . ASP A 1 450 ? 22.359 2.377 2.754 1 84.25 450 ASP A N 1
ATOM 3509 C CA . ASP A 1 450 ? 22.016 1.391 1.73 1 84.25 450 ASP A CA 1
ATOM 3510 C C . ASP A 1 450 ? 20.516 1.337 1.496 1 84.25 450 ASP A C 1
ATOM 3512 O O . ASP A 1 450 ? 19.891 0.287 1.67 1 84.25 450 ASP A O 1
ATOM 3516 N N . ALA A 1 451 ? 19.969 2.398 1.107 1 85.19 451 ALA A N 1
ATOM 3517 C CA . ALA A 1 451 ? 18.531 2.518 0.801 1 85.19 451 ALA A CA 1
ATOM 3518 C C . ALA A 1 451 ? 18.266 3.768 -0.03 1 85.19 451 ALA A C 1
ATOM 3520 O O . ALA A 1 451 ? 19.062 4.699 -0.052 1 85.19 451 ALA A O 1
ATOM 3521 N N . PRO A 1 452 ? 17.156 3.684 -0.743 1 84.88 452 PRO A N 1
ATOM 3522 C CA . PRO A 1 452 ? 16.75 4.953 -1.357 1 84.88 452 PRO A CA 1
ATOM 3523 C C . PRO A 1 452 ? 16.438 6.031 -0.326 1 84.88 452 PRO A C 1
ATOM 3525 O O . PRO A 1 452 ? 16.125 5.719 0.827 1 84.88 452 PRO A O 1
ATOM 3528 N N . LEU A 1 453 ? 16.641 7.207 -0.677 1 88.75 453 LEU A N 1
ATOM 3529 C CA . LEU A 1 453 ? 16.328 8.312 0.22 1 88.75 453 LEU A CA 1
ATOM 3530 C C . LEU A 1 453 ? 14.969 8.922 -0.134 1 88.75 453 LEU A C 1
ATOM 3532 O O . LEU A 1 453 ? 14.898 9.867 -0.923 1 88.75 453 LEU A O 1
ATOM 3536 N N . LEU A 1 454 ? 14 8.414 0.467 1 88.56 454 LEU A N 1
ATOM 3537 C CA . LEU A 1 454 ? 12.617 8.805 0.211 1 88.56 454 LEU A CA 1
ATOM 3538 C C . LEU A 1 454 ? 11.977 9.398 1.462 1 88.56 454 LEU A C 1
ATOM 3540 O O . LEU A 1 454 ? 12.594 9.406 2.531 1 88.56 454 LEU A O 1
ATOM 3544 N N . PHE A 1 455 ? 10.828 9.906 1.307 1 85.12 455 PHE A N 1
ATOM 3545 C CA . PHE A 1 455 ? 10.117 10.5 2.432 1 85.12 455 PHE A CA 1
ATOM 3546 C C . PHE A 1 455 ? 9.93 9.484 3.553 1 85.12 455 PHE A C 1
ATOM 3548 O O . PHE A 1 455 ? 9.883 9.852 4.727 1 85.12 455 PHE A O 1
ATOM 3555 N N . LEU A 1 456 ? 9.938 8.203 3.25 1 81.81 456 LEU A N 1
ATOM 3556 C CA . LEU A 1 456 ? 9.648 7.117 4.18 1 81.81 456 LEU A CA 1
ATOM 3557 C C . LEU A 1 456 ? 10.797 6.934 5.172 1 81.81 456 LEU A C 1
ATOM 3559 O O . LEU A 1 456 ? 10.57 6.516 6.309 1 81.81 456 LEU A O 1
ATOM 3563 N N . ASN A 1 457 ? 12.016 7.203 4.711 1 86.19 457 ASN A N 1
ATOM 3564 C CA . ASN A 1 457 ? 13.148 6.828 5.551 1 86.19 457 ASN A CA 1
ATOM 3565 C C . ASN A 1 457 ? 14.102 8.008 5.766 1 86.19 457 ASN A C 1
ATOM 3567 O O . ASN A 1 457 ? 15.156 7.848 6.375 1 86.19 457 ASN A O 1
ATOM 3571 N N . SER A 1 458 ? 13.766 9.133 5.277 1 86.25 458 SER A N 1
ATOM 3572 C CA . SER A 1 458 ? 14.648 10.297 5.352 1 86.25 458 SER A CA 1
ATOM 3573 C C . SER A 1 458 ? 14.898 10.711 6.797 1 86.25 458 SER A C 1
ATOM 3575 O O . SER A 1 458 ? 16 11.125 7.148 1 86.25 458 SER A O 1
ATOM 3577 N N . ASP A 1 459 ? 13.891 10.562 7.648 1 80.81 459 ASP A N 1
ATOM 3578 C CA . ASP A 1 459 ? 14.062 10.922 9.055 1 80.81 459 ASP A CA 1
ATOM 3579 C C . ASP A 1 459 ? 15.039 9.969 9.75 1 80.81 459 ASP A C 1
ATOM 3581 O O . ASP A 1 459 ? 15.844 10.398 10.578 1 80.81 459 ASP A O 1
ATOM 3585 N N . LEU A 1 460 ? 14.914 8.75 9.422 1 82.44 460 LEU A N 1
ATOM 3586 C CA . LEU A 1 460 ? 15.836 7.77 9.984 1 82.44 460 LEU A CA 1
ATOM 3587 C C . LEU A 1 460 ? 17.266 8.031 9.516 1 82.44 460 LEU A C 1
ATOM 3589 O O . LEU A 1 460 ? 18.219 7.887 10.289 1 82.44 460 LEU A O 1
ATOM 3593 N N . PHE A 1 461 ? 17.391 8.398 8.297 1 88.69 461 PHE A N 1
ATOM 3594 C CA . PHE A 1 461 ? 18.688 8.742 7.719 1 88.69 461 PHE A CA 1
ATOM 3595 C C . PHE A 1 461 ? 19.344 9.867 8.5 1 88.69 461 PHE A C 1
ATOM 3597 O O . PHE A 1 461 ? 20.531 9.781 8.852 1 88.69 461 PHE A O 1
ATOM 3604 N N . ILE A 1 462 ? 18.609 10.883 8.789 1 87.19 462 ILE A N 1
ATOM 3605 C CA . ILE A 1 462 ? 19.125 12.039 9.492 1 87.19 462 ILE A CA 1
ATOM 3606 C C . ILE A 1 462 ? 19.469 11.664 10.93 1 87.19 462 ILE A C 1
ATOM 3608 O O . ILE A 1 462 ? 20.531 12.031 11.445 1 87.19 462 ILE A O 1
ATOM 3612 N N . LYS A 1 463 ? 18.578 10.93 11.523 1 83.62 463 LYS A N 1
ATOM 3613 C CA . LYS A 1 463 ? 18.781 10.531 12.914 1 83.62 463 LYS A CA 1
ATOM 3614 C C . LYS A 1 463 ? 20.062 9.711 13.062 1 83.62 463 LYS A C 1
ATOM 3616 O O . LYS A 1 463 ? 20.844 9.93 14 1 83.62 463 LYS A O 1
ATOM 3621 N N . LYS A 1 464 ? 20.312 8.859 12.156 1 87.94 464 LYS A N 1
ATOM 3622 C CA . LYS A 1 464 ? 21.516 8.023 12.211 1 87.94 464 LYS A CA 1
ATOM 3623 C C . LYS A 1 464 ? 22.766 8.844 11.914 1 87.94 464 LYS A C 1
ATOM 3625 O O . LYS A 1 464 ? 23.812 8.641 12.539 1 87.94 464 LYS A O 1
ATOM 3630 N N . ALA A 1 465 ? 22.656 9.672 10.93 1 91 465 ALA A N 1
ATOM 3631 C CA . ALA A 1 465 ? 23.781 10.531 10.602 1 91 465 ALA A CA 1
ATOM 3632 C C . ALA A 1 465 ? 24.188 11.383 11.797 1 91 465 ALA A C 1
ATOM 3634 O O . ALA A 1 465 ? 25.375 11.477 12.125 1 91 465 ALA A O 1
ATOM 3635 N N . LEU A 1 466 ? 23.234 11.945 12.453 1 89.19 466 LEU A N 1
ATOM 3636 C CA . LEU A 1 466 ? 23.516 12.82 13.586 1 89.19 466 LEU A CA 1
ATOM 3637 C C . LEU A 1 466 ? 24.062 12.016 14.766 1 89.19 466 LEU A C 1
ATOM 3639 O O . LEU A 1 466 ? 24.938 12.492 15.5 1 89.19 466 LEU A O 1
ATOM 3643 N N . ALA A 1 467 ? 23.547 10.828 14.914 1 87.81 467 ALA A N 1
ATOM 3644 C CA . ALA A 1 467 ? 24.062 9.969 15.977 1 87.81 467 ALA A CA 1
ATOM 3645 C C . ALA A 1 467 ? 25.531 9.633 15.766 1 87.81 467 ALA A C 1
ATOM 3647 O O . ALA A 1 467 ? 26.312 9.633 16.719 1 87.81 467 ALA A O 1
ATOM 3648 N N . ILE A 1 468 ? 25.875 9.375 14.523 1 88.94 468 ILE A N 1
ATOM 3649 C CA . ILE A 1 468 ? 27.25 9.055 14.172 1 88.94 468 ILE A CA 1
ATOM 3650 C C . ILE A 1 468 ? 28.141 10.266 14.43 1 88.94 468 ILE A C 1
ATOM 3652 O O . ILE A 1 468 ? 29.25 10.133 14.977 1 88.94 468 ILE A O 1
ATOM 3656 N N . VAL A 1 469 ? 27.703 11.391 14.039 1 90.88 469 VAL A N 1
ATOM 3657 C CA . VAL A 1 469 ? 28.453 12.633 14.203 1 90.88 469 VAL A CA 1
ATOM 3658 C C . VAL A 1 469 ? 28.625 12.938 15.695 1 90.88 469 VAL A C 1
ATOM 3660 O O . VAL A 1 469 ? 29.719 13.312 16.141 1 90.88 469 VAL A O 1
ATOM 3663 N N . ASP A 1 470 ? 27.562 12.75 16.469 1 88.56 470 ASP A N 1
ATOM 3664 C CA . ASP A 1 470 ? 27.609 13.023 17.906 1 88.56 470 ASP A CA 1
ATOM 3665 C C . ASP A 1 470 ? 28.625 12.117 18.609 1 88.56 470 ASP A C 1
ATOM 3667 O O . ASP A 1 470 ? 29.359 12.562 19.484 1 88.56 470 ASP A O 1
ATOM 3671 N N . ASP A 1 471 ? 28.641 10.93 18.203 1 87.5 471 ASP A N 1
ATOM 3672 C CA . ASP A 1 471 ? 29.562 9.961 18.797 1 87.5 471 ASP A CA 1
ATOM 3673 C C . ASP A 1 471 ? 31 10.312 18.484 1 87.5 471 ASP A C 1
ATOM 3675 O O . ASP A 1 471 ? 31.891 10.18 19.328 1 87.5 471 ASP A O 1
ATOM 3679 N N . LYS A 1 472 ? 31.219 10.781 17.281 1 87.94 472 LYS A N 1
ATOM 3680 C CA . LYS A 1 472 ? 32.562 11.117 16.859 1 87.94 472 LYS A CA 1
ATOM 3681 C C . LYS A 1 472 ? 33.031 12.438 17.469 1 87.94 472 LYS A C 1
ATOM 3683 O O . LYS A 1 472 ? 34.219 12.609 17.766 1 87.94 472 LYS A O 1
ATOM 3688 N N . MET A 1 473 ? 32.188 13.32 17.625 1 88.75 473 MET A N 1
ATOM 3689 C CA . MET A 1 473 ? 32.531 14.633 18.172 1 88.75 473 MET A CA 1
ATOM 3690 C C . MET A 1 473 ? 32.969 14.523 19.609 1 88.75 473 MET A C 1
ATOM 3692 O O . MET A 1 473 ? 33.812 15.312 20.078 1 88.75 473 MET A O 1
ATOM 3696 N N . LYS A 1 474 ? 32.5 13.555 20.281 1 86.56 474 LYS A N 1
ATOM 3697 C CA . LYS A 1 474 ? 32.906 13.328 21.672 1 86.56 474 LYS A CA 1
ATOM 3698 C C . LYS A 1 474 ? 34.375 12.969 21.766 1 86.56 474 LYS A C 1
ATOM 3700 O O . LYS A 1 474 ? 35 13.203 22.781 1 86.56 474 LYS A O 1
ATOM 3705 N N . MET A 1 475 ? 34.812 12.453 20.688 1 83.19 475 MET A N 1
ATOM 3706 C CA . MET A 1 475 ? 36.188 11.938 20.688 1 83.19 475 MET A CA 1
ATOM 3707 C C . MET A 1 475 ? 37.156 12.977 20.125 1 83.19 475 MET A C 1
ATOM 3709 O O . MET A 1 475 ? 38.375 12.766 20.141 1 83.19 475 MET A O 1
ATOM 3713 N N . LEU A 1 476 ? 36.594 14.062 19.625 1 83.94 476 LEU A N 1
ATOM 3714 C CA . LEU A 1 476 ? 37.438 15.07 18.953 1 83.94 476 LEU A CA 1
ATOM 3715 C C . LEU A 1 476 ? 37.75 16.219 19.906 1 83.94 476 LEU A C 1
ATOM 3717 O O . LEU A 1 476 ? 37 16.5 20.828 1 83.94 476 LEU A O 1
ATOM 3721 N N . ASN A 1 477 ? 38.875 16.797 19.594 1 78.81 477 ASN A N 1
ATOM 3722 C CA . ASN A 1 477 ? 39.281 18.016 20.312 1 78.81 477 ASN A CA 1
ATOM 3723 C C . ASN A 1 477 ? 38.562 19.25 19.766 1 78.81 477 ASN A C 1
ATOM 3725 O O . ASN A 1 477 ? 38.125 19.234 18.609 1 78.81 477 ASN A O 1
ATOM 3729 N N . GLU A 1 478 ? 38.406 20.297 20.516 1 73.31 478 GLU A N 1
ATOM 3730 C CA . GLU A 1 478 ? 37.656 21.5 20.188 1 73.31 478 GLU A CA 1
ATOM 3731 C C . GLU A 1 478 ? 38.219 22.188 18.938 1 73.31 478 GLU A C 1
ATOM 3733 O O . GLU A 1 478 ? 37.469 22.844 18.203 1 73.31 478 GLU A O 1
ATOM 3738 N N . SER A 1 479 ? 39.438 21.953 18.625 1 75.62 479 SER A N 1
ATOM 3739 C CA . SER A 1 479 ? 40.094 22.688 17.516 1 75.62 479 SER A CA 1
ATOM 3740 C C . SER A 1 479 ? 39.969 21.906 16.203 1 75.62 479 SER A C 1
ATOM 3742 O O . SER A 1 479 ? 40.188 22.453 15.133 1 75.62 479 SER A O 1
ATOM 3744 N N . GLU A 1 480 ? 39.438 20.734 16.297 1 83.44 480 GLU A N 1
ATOM 3745 C CA . GLU A 1 480 ? 39.406 19.891 15.117 1 83.44 480 GLU A CA 1
ATOM 3746 C C . GLU A 1 480 ? 38.062 19.953 14.422 1 83.44 480 GLU A C 1
ATOM 3748 O O . GLU A 1 480 ? 37.031 20.062 15.07 1 83.44 480 GLU A O 1
ATOM 3753 N N . THR A 1 481 ? 38.125 20.016 13.109 1 88.25 481 THR A N 1
ATOM 3754 C CA . THR A 1 481 ? 36.938 20.016 12.289 1 88.25 481 THR A CA 1
ATOM 3755 C C . THR A 1 481 ? 36.562 18.594 11.867 1 88.25 481 THR A C 1
ATOM 3757 O O . THR A 1 481 ? 37.438 17.828 11.43 1 88.25 481 THR A O 1
ATOM 3760 N N . LEU A 1 482 ? 35.406 18.266 12.078 1 92.94 482 LEU A N 1
ATOM 3761 C CA . LEU A 1 482 ? 34.938 16.953 11.672 1 92.94 482 LEU A CA 1
ATOM 3762 C C . LEU A 1 482 ? 34.344 16.984 10.258 1 92.94 482 LEU A C 1
ATOM 3764 O O . LEU A 1 482 ? 33.625 17.922 9.906 1 92.94 482 LEU A O 1
ATOM 3768 N N . TYR A 1 483 ? 34.719 16.016 9.453 1 93.94 483 TYR A N 1
ATOM 3769 C CA . TYR A 1 483 ? 34.219 15.867 8.094 1 93.94 483 TYR A CA 1
ATOM 3770 C C . TYR A 1 483 ? 33.312 14.648 7.984 1 93.94 483 TYR A C 1
ATOM 3772 O O . TYR A 1 483 ? 33.719 13.523 8.266 1 93.94 483 TYR A O 1
ATOM 3780 N N . LEU A 1 484 ? 32.062 14.898 7.613 1 95.31 484 LEU A N 1
ATOM 3781 C CA . LEU A 1 484 ? 31.141 13.805 7.363 1 95.31 484 LEU A CA 1
ATOM 3782 C C . LEU A 1 484 ? 31 13.547 5.867 1 95.31 484 LEU A C 1
ATOM 3784 O O . LEU A 1 484 ? 30.531 14.414 5.121 1 95.31 484 LEU A O 1
ATOM 3788 N N . ILE A 1 485 ? 31.406 12.391 5.438 1 94.69 485 ILE A N 1
ATOM 3789 C CA . ILE A 1 485 ? 31.266 11.992 4.039 1 94.69 485 ILE A CA 1
ATOM 3790 C C . ILE A 1 485 ? 30.062 11.047 3.887 1 94.69 485 ILE A C 1
ATOM 3792 O O . ILE A 1 485 ? 30.062 9.953 4.449 1 94.69 485 ILE A O 1
ATOM 3796 N N . ILE A 1 486 ? 29.062 11.508 3.145 1 94.88 486 ILE A N 1
ATOM 3797 C CA . ILE A 1 486 ? 27.906 10.672 2.861 1 94.88 486 ILE A CA 1
ATOM 3798 C C . ILE A 1 486 ? 28.141 9.883 1.574 1 94.88 486 ILE A C 1
ATOM 3800 O O . ILE A 1 486 ? 28.328 10.469 0.506 1 94.88 486 ILE A O 1
ATOM 3804 N N . ASP A 1 487 ? 28.188 8.586 1.724 1 92.75 487 ASP A N 1
ATOM 3805 C CA . ASP A 1 487 ? 28.234 7.711 0.559 1 92.75 487 ASP A CA 1
ATOM 3806 C C . ASP A 1 487 ? 26.844 7.516 -0.043 1 92.75 487 ASP A C 1
ATOM 3808 O O . ASP A 1 487 ? 26.047 6.723 0.464 1 92.75 487 ASP A O 1
ATOM 3812 N N . ALA A 1 488 ? 26.625 8.156 -1.164 1 90.38 488 ALA A N 1
ATOM 3813 C CA . ALA A 1 488 ? 25.297 8.141 -1.785 1 90.38 488 ALA A CA 1
ATOM 3814 C C . ALA A 1 488 ? 25.203 7.031 -2.828 1 90.38 488 ALA A C 1
ATOM 3816 O O . ALA A 1 488 ? 24.297 7.051 -3.674 1 90.38 488 ALA A O 1
ATOM 3817 N N . SER A 1 489 ? 26.094 6.086 -2.773 1 84.81 489 SER A N 1
ATOM 3818 C CA . SER A 1 489 ? 26.078 4.992 -3.736 1 84.81 489 SER A CA 1
ATOM 3819 C C . SER A 1 489 ? 24.828 4.129 -3.576 1 84.81 489 SER A C 1
ATOM 3821 O O . SER A 1 489 ? 24.359 3.525 -4.543 1 84.81 489 SER A O 1
ATOM 3823 N N . GLY A 1 490 ? 24.297 4.145 -2.391 1 82.19 490 GLY A N 1
ATOM 3824 C CA . GLY A 1 490 ? 23.125 3.342 -2.105 1 82.19 490 GLY A CA 1
ATOM 3825 C C . GLY A 1 490 ? 21.828 4.055 -2.426 1 82.19 490 GLY A C 1
ATOM 3826 O O . GLY A 1 490 ? 20.75 3.453 -2.373 1 82.19 490 GLY A O 1
ATOM 3827 N N . PHE A 1 491 ? 21.922 5.363 -2.824 1 86.44 491 PHE A N 1
ATOM 3828 C CA . PHE A 1 491 ? 20.734 6.117 -3.178 1 86.44 491 PHE A CA 1
ATOM 3829 C C . PHE A 1 491 ? 20.203 5.688 -4.543 1 86.44 491 PHE A C 1
ATOM 3831 O O . PHE A 1 491 ? 20.5 6.32 -5.555 1 86.44 491 PHE A O 1
ATOM 3838 N N . THR A 1 492 ? 19.469 4.645 -4.551 1 81.88 492 THR A N 1
ATOM 3839 C CA . THR A 1 492 ? 18.922 4.18 -5.824 1 81.88 492 THR A CA 1
ATOM 3840 C C . THR A 1 492 ? 17.859 5.145 -6.348 1 81.88 492 THR A C 1
ATOM 3842 O O . THR A 1 492 ? 17.672 5.266 -7.559 1 81.88 492 THR A O 1
ATOM 3845 N N . CYS A 1 493 ? 17.203 5.773 -5.445 1 83.75 493 CYS A N 1
ATOM 3846 C CA . CYS A 1 493 ? 16.219 6.789 -5.773 1 83.75 493 CYS A CA 1
ATOM 3847 C C . CYS A 1 493 ? 16.125 7.836 -4.668 1 83.75 493 CYS A C 1
ATOM 3849 O O . CYS A 1 493 ? 16.375 7.535 -3.502 1 83.75 493 CYS A O 1
ATOM 3851 N N . ILE A 1 494 ? 15.836 9.062 -5.109 1 87.38 494 ILE A N 1
ATOM 3852 C CA . ILE A 1 494 ? 15.656 10.156 -4.156 1 87.38 494 ILE A CA 1
ATOM 3853 C C . ILE A 1 494 ? 14.414 10.969 -4.523 1 87.38 494 ILE A C 1
ATOM 3855 O O . ILE A 1 494 ? 14.148 11.203 -5.707 1 87.38 494 ILE A O 1
ATOM 3859 N N . ASP A 1 495 ? 13.68 11.32 -3.584 1 87.75 495 ASP A N 1
ATOM 3860 C CA . ASP A 1 495 ? 12.516 12.156 -3.863 1 87.75 495 ASP A CA 1
ATOM 3861 C C . ASP A 1 495 ? 12.695 13.562 -3.289 1 87.75 495 ASP A C 1
ATOM 3863 O O . ASP A 1 495 ? 13.742 13.883 -2.732 1 87.75 495 ASP A O 1
ATOM 3867 N N . TYR A 1 496 ? 11.734 14.367 -3.5 1 87.38 496 TYR A N 1
ATOM 3868 C CA . TYR A 1 496 ? 11.805 15.766 -3.084 1 87.38 496 TYR A CA 1
ATOM 3869 C C . TYR A 1 496 ? 11.977 15.883 -1.574 1 87.38 496 TYR A C 1
ATOM 3871 O O . TYR A 1 496 ? 12.812 16.656 -1.097 1 87.38 496 TYR A O 1
ATOM 3879 N N . THR A 1 497 ? 11.195 15.172 -0.829 1 86.38 497 THR A N 1
ATOM 3880 C CA . THR A 1 497 ? 11.281 15.203 0.626 1 86.38 497 THR A CA 1
ATOM 3881 C C . THR A 1 497 ? 12.664 14.766 1.098 1 86.38 497 THR A C 1
ATOM 3883 O O . THR A 1 497 ? 13.211 15.328 2.053 1 86.38 497 THR A O 1
ATOM 3886 N N . GLY A 1 498 ? 13.18 13.766 0.418 1 88.69 498 GLY A N 1
ATOM 3887 C CA . GLY A 1 498 ? 14.531 13.32 0.738 1 88.69 498 GLY A CA 1
ATOM 3888 C C . GLY A 1 498 ? 15.57 14.414 0.571 1 88.69 498 GLY A C 1
ATOM 3889 O O . GLY A 1 498 ? 16.453 14.57 1.415 1 88.69 498 GLY A O 1
ATOM 3890 N N . ILE A 1 499 ? 15.477 15.141 -0.472 1 90.31 499 ILE A N 1
ATOM 3891 C CA . ILE A 1 499 ? 16.422 16.219 -0.746 1 90.31 499 ILE A CA 1
ATOM 3892 C C . ILE A 1 499 ? 16.266 17.328 0.298 1 90.31 499 ILE A C 1
ATOM 3894 O O . ILE A 1 499 ? 17.266 17.875 0.776 1 90.31 499 ILE A O 1
ATOM 3898 N N . GLU A 1 500 ? 15.055 17.625 0.602 1 86.44 500 GLU A N 1
ATOM 3899 C CA . GLU A 1 500 ? 14.812 18.672 1.601 1 86.44 500 GLU A CA 1
ATOM 3900 C C . GLU A 1 500 ? 15.391 18.266 2.959 1 86.44 500 GLU A C 1
ATOM 3902 O O . GLU A 1 500 ? 15.93 19.109 3.678 1 86.44 500 GLU A O 1
ATOM 3907 N N . ARG A 1 501 ? 15.266 17.047 3.24 1 87.56 501 ARG A N 1
ATOM 3908 C CA . ARG A 1 501 ? 15.82 16.562 4.5 1 87.56 501 ARG A CA 1
ATOM 3909 C C . ARG A 1 501 ? 17.344 16.578 4.477 1 87.56 501 ARG A C 1
ATOM 3911 O O . ARG A 1 501 ? 17.984 16.797 5.512 1 87.56 501 ARG A O 1
ATOM 3918 N N . LEU A 1 502 ? 17.891 16.297 3.332 1 91.56 502 LEU A N 1
ATOM 3919 C CA . LEU A 1 502 ? 19.344 16.406 3.17 1 91.56 502 LEU A CA 1
ATOM 3920 C C . LEU A 1 502 ? 19.812 17.828 3.391 1 91.56 502 LEU A C 1
ATOM 3922 O O . LEU A 1 502 ? 20.859 18.062 4.004 1 91.56 502 LEU A O 1
ATOM 3926 N N . LYS A 1 503 ? 19.062 18.766 2.904 1 90.62 503 LYS A N 1
ATOM 3927 C CA . LYS A 1 503 ? 19.359 20.188 3.143 1 90.62 503 LYS A CA 1
ATOM 3928 C C . LYS A 1 503 ? 19.297 20.516 4.633 1 90.62 503 LYS A C 1
ATOM 3930 O O . LYS A 1 503 ? 20.156 21.219 5.156 1 90.62 503 LYS A O 1
ATOM 3935 N N . ASP A 1 504 ? 18.297 19.953 5.25 1 86.25 504 ASP A N 1
ATOM 3936 C CA . ASP A 1 504 ? 18.141 20.141 6.688 1 86.25 504 ASP A CA 1
ATOM 3937 C C . ASP A 1 504 ? 19.344 19.594 7.449 1 86.25 504 ASP A C 1
ATOM 3939 O O . ASP A 1 504 ? 19.812 20.219 8.406 1 86.25 504 ASP A O 1
ATOM 3943 N N . LEU A 1 505 ? 19.781 18.469 7.027 1 91 505 LEU A N 1
ATOM 3944 C CA . LEU A 1 505 ? 20.953 17.859 7.656 1 91 505 LEU A CA 1
ATOM 3945 C C . LEU A 1 505 ? 22.188 18.75 7.504 1 91 505 LEU A C 1
ATOM 3947 O O . LEU A 1 505 ? 22.953 18.922 8.453 1 91 505 LEU A O 1
ATOM 3951 N N . SER A 1 506 ? 22.375 19.266 6.34 1 93.06 506 SER A N 1
ATOM 3952 C CA . SER A 1 506 ? 23.516 20.141 6.074 1 93.06 506 SER A CA 1
ATOM 3953 C C . SER A 1 506 ? 23.484 21.359 6.984 1 93.06 506 SER A C 1
ATOM 3955 O O . SER A 1 506 ? 24.516 21.75 7.523 1 93.06 506 SER A O 1
ATOM 3957 N N . GLN A 1 507 ? 22.344 21.906 7.129 1 87.19 507 GLN A N 1
ATOM 3958 C CA . GLN A 1 507 ? 22.203 23.078 7.984 1 87.19 507 GLN A CA 1
ATOM 3959 C C . GLN A 1 507 ? 22.5 22.734 9.445 1 87.19 507 GLN A C 1
ATOM 3961 O O . GLN A 1 507 ? 23.172 23.5 10.141 1 87.19 507 GLN A O 1
ATOM 3966 N N . GLU A 1 508 ? 22.016 21.656 9.844 1 86.88 508 GLU A N 1
ATOM 3967 C CA . GLU A 1 508 ? 22.266 21.219 11.211 1 86.88 508 GLU A CA 1
ATOM 3968 C C . GLU A 1 508 ? 23.75 20.969 11.461 1 86.88 508 GLU A C 1
ATOM 3970 O O . GLU A 1 508 ? 24.266 21.266 12.531 1 86.88 508 GLU A O 1
ATOM 3975 N N . LEU A 1 509 ? 24.391 20.375 10.5 1 91.81 509 LEU A N 1
ATOM 3976 C CA . LEU A 1 509 ? 25.812 20.078 10.617 1 91.81 509 LEU A CA 1
ATOM 3977 C C . LEU A 1 509 ? 26.641 21.359 10.617 1 91.81 509 LEU A C 1
ATOM 3979 O O . LEU A 1 509 ? 27.641 21.453 11.328 1 91.81 509 LEU A O 1
ATOM 3983 N N . ARG A 1 510 ? 26.172 22.266 9.859 1 88.31 510 ARG A N 1
ATOM 3984 C CA . ARG A 1 510 ? 26.859 23.562 9.844 1 88.31 510 ARG A CA 1
ATOM 3985 C C . ARG A 1 510 ? 26.812 24.219 11.219 1 88.31 510 ARG A C 1
ATOM 3987 O O . ARG A 1 510 ? 27.797 24.812 11.656 1 88.31 510 ARG A O 1
ATOM 3994 N N . ASN A 1 511 ? 25.719 24.125 11.844 1 83.88 511 ASN A N 1
ATOM 3995 C CA . ASN A 1 511 ? 25.562 24.672 13.188 1 83.88 511 ASN A CA 1
ATOM 3996 C C . ASN A 1 511 ? 26.484 23.984 14.188 1 83.88 511 ASN A C 1
ATOM 3998 O O . ASN A 1 511 ? 26.875 24.578 15.188 1 83.88 511 ASN A O 1
ATOM 4002 N N . ARG A 1 512 ? 26.906 22.812 13.867 1 85.38 512 ARG A N 1
ATOM 4003 C CA . ARG A 1 512 ? 27.781 22.031 14.742 1 85.38 512 ARG A CA 1
ATOM 4004 C C . ARG A 1 512 ? 29.234 22.125 14.297 1 85.38 512 ARG A C 1
ATOM 4006 O O . ARG A 1 512 ? 30.094 21.422 14.812 1 85.38 512 ARG A O 1
ATOM 4013 N N . ASN A 1 513 ? 29.5 22.859 13.289 1 88.25 513 ASN A N 1
ATOM 4014 C CA . ASN A 1 513 ? 30.828 23.031 12.711 1 88.25 513 ASN A CA 1
ATOM 4015 C C . ASN A 1 513 ? 31.359 21.75 12.078 1 88.25 513 ASN A C 1
ATOM 4017 O O . ASN A 1 513 ? 32.5 21.375 12.297 1 88.25 513 ASN A O 1
ATOM 4021 N N . VAL A 1 514 ? 30.5 21.016 11.508 1 93.38 514 VAL A N 1
ATOM 4022 C CA . VAL A 1 514 ? 30.828 19.812 10.75 1 93.38 514 VAL A CA 1
ATOM 4023 C C . VAL A 1 514 ? 30.625 20.062 9.258 1 93.38 514 VAL A C 1
ATOM 4025 O O . VAL A 1 514 ? 29.625 20.656 8.852 1 93.38 514 VAL A O 1
ATOM 4028 N N . GLU A 1 515 ? 31.594 19.672 8.484 1 94 515 GLU A N 1
ATOM 4029 C CA . GLU A 1 515 ? 31.484 19.828 7.035 1 94 515 GLU A CA 1
ATOM 4030 C C . GLU A 1 515 ? 30.953 18.562 6.379 1 94 515 GLU A C 1
ATOM 4032 O O . GLU A 1 515 ? 31.406 17.453 6.695 1 94 515 GLU A O 1
ATOM 4037 N N . ILE A 1 516 ? 30.031 18.75 5.496 1 95.56 516 ILE A N 1
ATOM 4038 C CA . ILE A 1 516 ? 29.391 17.609 4.855 1 95.56 516 ILE A CA 1
ATOM 4039 C C . ILE A 1 516 ? 29.891 17.469 3.424 1 95.56 516 ILE A C 1
ATOM 4041 O O . ILE A 1 516 ? 30.047 18.453 2.707 1 95.56 516 ILE A O 1
ATOM 4045 N N . PHE A 1 517 ? 30.312 16.281 3.035 1 95.81 517 PHE A N 1
ATOM 4046 C CA . PHE A 1 517 ? 30.703 15.914 1.678 1 95.81 517 PHE A CA 1
ATOM 4047 C C . PHE A 1 517 ? 29.781 14.828 1.131 1 95.81 517 PHE A C 1
ATOM 4049 O O . PHE A 1 517 ? 29.375 13.93 1.865 1 95.81 517 PHE A O 1
ATOM 4056 N N . MET A 1 518 ? 29.422 14.938 -0.106 1 95.19 518 MET A N 1
ATOM 4057 C CA . MET A 1 518 ? 28.656 13.914 -0.8 1 95.19 518 MET A CA 1
ATOM 4058 C C . MET A 1 518 ? 29.516 13.164 -1.807 1 95.19 518 MET A C 1
ATOM 4060 O O . MET A 1 518 ? 30.203 13.789 -2.615 1 95.19 518 MET A O 1
ATOM 4064 N N . ALA A 1 519 ? 29.5 11.883 -1.7 1 93.31 519 ALA A N 1
ATOM 4065 C CA . ALA A 1 519 ? 30.312 11.086 -2.605 1 93.31 519 ALA A CA 1
ATOM 4066 C C . ALA A 1 519 ? 29.484 10.039 -3.332 1 93.31 519 ALA A C 1
ATOM 4068 O O . ALA A 1 519 ? 28.516 9.516 -2.777 1 93.31 519 ALA A O 1
ATOM 4069 N N . ALA A 1 520 ? 29.812 9.727 -4.586 1 89.75 520 ALA A N 1
ATOM 4070 C CA . ALA A 1 520 ? 29.312 8.602 -5.375 1 89.75 520 ALA A CA 1
ATOM 4071 C C . ALA A 1 520 ? 27.812 8.734 -5.637 1 89.75 520 ALA A C 1
ATOM 4073 O O . ALA A 1 520 ? 27.078 7.746 -5.559 1 89.75 520 ALA A O 1
ATOM 4074 N N . SER A 1 521 ? 27.391 9.953 -5.875 1 88.62 521 SER A N 1
ATOM 4075 C CA . SER A 1 521 ? 25.984 10.164 -6.215 1 88.62 521 SER A CA 1
ATOM 4076 C C . SER A 1 521 ? 25.688 9.703 -7.637 1 88.62 521 SER A C 1
ATOM 4078 O O . SER A 1 521 ? 26.453 9.992 -8.562 1 88.62 521 SER A O 1
ATOM 4080 N N . LYS A 1 522 ? 24.672 9 -7.777 1 84.88 522 LYS A N 1
ATOM 4081 C CA . LYS A 1 522 ? 24.266 8.523 -9.094 1 84.88 522 LYS A CA 1
ATOM 4082 C C . LYS A 1 522 ? 23.703 9.664 -9.945 1 84.88 522 LYS A C 1
ATOM 4084 O O . LYS A 1 522 ? 23.375 10.727 -9.414 1 84.88 522 LYS A O 1
ATOM 4089 N N . ALA A 1 523 ? 23.594 9.453 -11.227 1 81.69 523 ALA A N 1
ATOM 4090 C CA . ALA A 1 523 ? 23.203 10.492 -12.172 1 81.69 523 ALA A CA 1
ATOM 4091 C C . ALA A 1 523 ? 21.797 11.008 -11.867 1 81.69 523 ALA A C 1
ATOM 4093 O O . ALA A 1 523 ? 21.547 12.211 -11.898 1 81.69 523 ALA A O 1
ATOM 4094 N N . GLU A 1 524 ? 20.969 10.133 -11.594 1 79.81 524 GLU A N 1
ATOM 4095 C CA . GLU A 1 524 ? 19.594 10.516 -11.336 1 79.81 524 GLU A CA 1
ATOM 4096 C C . GLU A 1 524 ? 19.484 11.391 -10.086 1 79.81 524 GLU A C 1
ATOM 4098 O O . GLU A 1 524 ? 18.672 12.312 -10.039 1 79.81 524 GLU A O 1
ATOM 4103 N N . ALA A 1 525 ? 20.219 11.062 -9.117 1 85.56 525 ALA A N 1
ATOM 4104 C CA . ALA A 1 525 ? 20.234 11.875 -7.902 1 85.56 525 ALA A CA 1
ATOM 4105 C C . ALA A 1 525 ? 20.781 13.266 -8.172 1 85.56 525 ALA A C 1
ATOM 4107 O O . ALA A 1 525 ? 20.266 14.266 -7.676 1 85.56 525 ALA A O 1
ATOM 4108 N N . ARG A 1 526 ? 21.812 13.305 -9 1 86.81 526 ARG A N 1
ATOM 4109 C CA . ARG A 1 526 ? 22.469 14.578 -9.305 1 86.81 526 ARG A CA 1
ATOM 4110 C C . ARG A 1 526 ? 21.516 15.508 -10.062 1 86.81 526 ARG A C 1
ATOM 4112 O O . ARG A 1 526 ? 21.531 16.719 -9.852 1 86.81 526 ARG A O 1
ATOM 4119 N N . ILE A 1 527 ? 20.75 14.914 -10.891 1 85.69 527 ILE A N 1
ATOM 4120 C CA . ILE A 1 527 ? 19.781 15.703 -11.641 1 85.69 527 ILE A CA 1
ATOM 4121 C C . ILE A 1 527 ? 18.797 16.359 -10.68 1 85.69 527 ILE A C 1
ATOM 4123 O O . ILE A 1 527 ? 18.5 17.547 -10.789 1 85.69 527 ILE A O 1
ATOM 4127 N N . LEU A 1 528 ? 18.391 15.602 -9.781 1 86.88 528 LEU A N 1
ATOM 4128 C CA . LEU A 1 528 ? 17.406 16.141 -8.828 1 86.88 528 LEU A CA 1
ATOM 4129 C C . LEU A 1 528 ? 18.062 17.125 -7.879 1 86.88 528 LEU A C 1
ATOM 4131 O O . LEU A 1 528 ? 17.438 18.094 -7.441 1 86.88 528 LEU A O 1
ATOM 4135 N N . PHE A 1 529 ? 19.344 16.875 -7.57 1 90.31 529 PHE A N 1
ATOM 4136 C CA . PHE A 1 529 ? 20.109 17.828 -6.766 1 90.31 529 PHE A CA 1
ATOM 4137 C C . PHE A 1 529 ? 20.094 19.219 -7.402 1 90.31 529 PHE A C 1
ATOM 4139 O O . PHE A 1 529 ? 19.812 20.219 -6.734 1 90.31 529 PHE A O 1
ATOM 4146 N N . ALA A 1 530 ? 20.297 19.172 -8.633 1 89.06 530 ALA A N 1
ATOM 4147 C CA . ALA A 1 530 ? 20.375 20.422 -9.375 1 89.06 530 ALA A CA 1
ATOM 4148 C C . ALA A 1 530 ? 19 21.094 -9.453 1 89.06 530 ALA A C 1
ATOM 4150 O O . ALA A 1 530 ? 18.891 22.312 -9.258 1 89.06 530 ALA A O 1
ATOM 4151 N N . LYS A 1 531 ? 18.047 20.312 -9.656 1 89.06 531 LYS A N 1
ATOM 4152 C CA . LYS A 1 531 ? 16.688 20.844 -9.812 1 89.06 531 LYS A CA 1
ATOM 4153 C C . LYS A 1 531 ? 16.172 21.422 -8.5 1 89.06 531 LYS A C 1
ATOM 4155 O O . LYS A 1 531 ? 15.391 22.375 -8.508 1 89.06 531 LYS A O 1
ATOM 4160 N N . CYS A 1 532 ? 16.641 20.891 -7.438 1 89.62 532 CYS A N 1
ATOM 4161 C CA . CYS A 1 532 ? 16.141 21.312 -6.137 1 89.62 532 CYS A CA 1
ATOM 4162 C C . CYS A 1 532 ? 17.062 22.344 -5.504 1 89.62 532 CYS A C 1
ATOM 4164 O O . CYS A 1 532 ? 16.953 22.641 -4.316 1 89.62 532 CYS A O 1
ATOM 4166 N N . ASN A 1 533 ? 18.016 22.812 -6.133 1 89.06 533 ASN A N 1
ATOM 4167 C CA . ASN A 1 533 ? 18.938 23.859 -5.703 1 89.06 533 ASN A CA 1
ATOM 4168 C C . ASN A 1 533 ? 19.688 23.469 -4.426 1 89.06 533 ASN A C 1
ATOM 4170 O O . ASN A 1 533 ? 19.766 24.25 -3.482 1 89.06 533 ASN A O 1
ATOM 4174 N N . ILE A 1 534 ? 20.141 22.266 -4.418 1 90.19 534 ILE A N 1
ATOM 4175 C CA . ILE A 1 534 ? 20.875 21.797 -3.244 1 90.19 534 ILE A CA 1
ATOM 4176 C C . ILE A 1 534 ? 22.219 22.5 -3.154 1 90.19 534 ILE A C 1
ATOM 4178 O O . ILE A 1 534 ? 22.781 22.641 -2.068 1 90.19 534 ILE A O 1
ATOM 4182 N N . TYR A 1 535 ? 22.734 22.984 -4.23 1 90.25 535 TYR A N 1
ATOM 4183 C CA . TYR A 1 535 ? 24.062 23.562 -4.316 1 90.25 535 TYR A CA 1
ATOM 4184 C C . TYR A 1 535 ? 24.109 24.922 -3.604 1 90.25 535 TYR A C 1
ATOM 4186 O O . TYR A 1 535 ? 25.188 25.438 -3.318 1 90.25 535 TYR A O 1
ATOM 4194 N N . GLU A 1 536 ? 22.922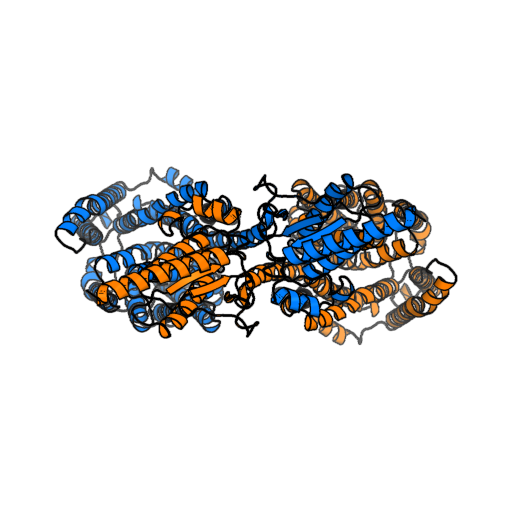 25.453 -3.289 1 90.12 536 GLU A N 1
ATOM 4195 C CA . GLU A 1 536 ? 22.844 26.672 -2.502 1 90.12 536 GLU A CA 1
ATOM 4196 C C . GLU A 1 536 ? 23.141 26.406 -1.027 1 90.12 536 GLU A C 1
ATOM 4198 O O . GLU A 1 536 ? 23.594 27.297 -0.303 1 90.12 536 GLU A O 1
ATOM 4203 N N . VAL A 1 537 ? 22.953 25.234 -0.666 1 90.31 537 VAL A N 1
ATOM 4204 C CA . VAL A 1 537 ? 23.125 24.859 0.735 1 90.31 537 VAL A CA 1
ATOM 4205 C C . VAL A 1 537 ? 24.422 24.078 0.913 1 90.31 537 VAL A C 1
ATOM 4207 O O . VAL A 1 537 ? 25.172 24.312 1.864 1 90.31 537 VAL A O 1
ATOM 4210 N N . ILE A 1 538 ? 24.672 23.125 -0.021 1 92.31 538 ILE A N 1
ATOM 4211 C CA . ILE A 1 538 ? 25.922 22.375 -0.093 1 92.31 538 ILE A CA 1
ATOM 4212 C C . ILE A 1 538 ? 26.688 22.766 -1.35 1 92.31 538 ILE A C 1
ATOM 4214 O O . ILE A 1 538 ? 26.266 22.469 -2.467 1 92.31 538 ILE A O 1
ATOM 4218 N N . PRO A 1 539 ? 27.766 23.359 -1.136 1 91.5 539 PRO A N 1
ATOM 4219 C CA . PRO A 1 539 ? 28.531 23.828 -2.299 1 91.5 539 PRO A CA 1
ATOM 4220 C C . PRO A 1 539 ? 28.875 22.703 -3.275 1 91.5 539 PRO A C 1
ATOM 4222 O O . PRO A 1 539 ? 29.156 21.578 -2.854 1 91.5 539 PRO A O 1
ATOM 4225 N N . SER A 1 540 ? 28.922 22.969 -4.523 1 91.75 540 SER A N 1
ATOM 4226 C CA . SER A 1 540 ? 29.188 21.984 -5.582 1 91.75 540 SER A CA 1
ATOM 4227 C C . SER A 1 540 ? 30.547 21.344 -5.418 1 91.75 540 SER A C 1
ATOM 4229 O O . SER A 1 540 ? 30.734 20.188 -5.801 1 91.75 540 SER A O 1
ATOM 4231 N N . ILE A 1 541 ? 31.469 22.031 -4.77 1 90.44 541 ILE A N 1
ATOM 4232 C CA . ILE A 1 541 ? 32.844 21.531 -4.582 1 90.44 541 ILE A CA 1
ATOM 4233 C C . ILE A 1 541 ? 32.844 20.375 -3.58 1 90.44 541 ILE A C 1
ATOM 4235 O O . ILE A 1 541 ? 33.781 19.578 -3.537 1 90.44 541 ILE A O 1
ATOM 4239 N N . ASN A 1 542 ? 31.781 20.281 -2.832 1 94.19 542 ASN A N 1
ATOM 4240 C CA . ASN A 1 542 ? 31.703 19.25 -1.806 1 94.19 542 ASN A CA 1
ATOM 4241 C C . ASN A 1 542 ? 31.078 17.953 -2.352 1 94.19 542 ASN A C 1
ATOM 4243 O O . ASN A 1 542 ? 30.75 17.047 -1.587 1 94.19 542 ASN A O 1
ATOM 4247 N N . PHE A 1 543 ? 30.906 17.859 -3.676 1 94.25 543 PHE A N 1
ATOM 4248 C CA . PHE A 1 543 ? 30.422 16.641 -4.324 1 94.25 543 PHE A CA 1
ATOM 4249 C C . PHE A 1 543 ? 31.547 15.938 -5.066 1 94.25 543 PHE A C 1
ATOM 4251 O O . PHE A 1 543 ? 32.219 16.531 -5.914 1 94.25 543 PHE A O 1
ATOM 4258 N N . PHE A 1 544 ? 31.703 14.68 -4.77 1 92.5 544 PHE A N 1
ATOM 4259 C CA . PHE A 1 544 ? 32.844 13.938 -5.309 1 92.5 544 PHE A CA 1
ATOM 4260 C C . PHE A 1 544 ? 32.375 12.695 -6.059 1 92.5 544 PHE A C 1
ATOM 4262 O O . PHE A 1 544 ? 31.344 12.109 -5.707 1 92.5 544 PHE A O 1
ATOM 4269 N N . PRO A 1 545 ? 33.031 12.297 -7.016 1 87.06 545 PRO A N 1
ATOM 4270 C CA . PRO A 1 545 ? 32.656 11.102 -7.773 1 87.06 545 PRO A CA 1
ATOM 4271 C C . PRO A 1 545 ? 32.875 9.812 -6.98 1 87.06 545 PRO A C 1
ATOM 4273 O O . PRO A 1 545 ? 32.156 8.828 -7.211 1 87.06 545 PRO A O 1
ATOM 4276 N N . SER A 1 546 ? 33.906 9.844 -6.102 1 88.5 546 SER A N 1
ATOM 4277 C CA . SER A 1 546 ? 34.156 8.648 -5.305 1 88.5 546 SER A CA 1
ATOM 4278 C C . SER A 1 546 ? 34.438 9.008 -3.846 1 88.5 546 SER A C 1
ATOM 4280 O O . SER A 1 546 ? 34.719 10.164 -3.529 1 88.5 546 SER A O 1
ATOM 4282 N N . ILE A 1 547 ? 34.312 7.992 -3.014 1 90.38 547 ILE A N 1
ATOM 4283 C CA . ILE A 1 547 ? 34.594 8.172 -1.592 1 90.38 547 ILE A CA 1
ATOM 4284 C C . ILE A 1 547 ? 36.062 8.531 -1.387 1 90.38 547 ILE A C 1
ATOM 4286 O O . ILE A 1 547 ? 36.375 9.391 -0.559 1 90.38 547 ILE A O 1
ATOM 4290 N N . HIS A 1 548 ? 36.875 7.887 -2.158 1 88.19 548 HIS A N 1
ATOM 4291 C CA . HIS A 1 548 ? 38.312 8.109 -2.037 1 88.19 548 HIS A CA 1
ATOM 4292 C C . HIS A 1 548 ? 38.688 9.562 -2.332 1 88.19 548 HIS A C 1
ATOM 4294 O O . HIS A 1 548 ? 39.5 10.156 -1.624 1 88.19 548 HIS A O 1
ATOM 4300 N N . ASP A 1 549 ? 38.094 10.148 -3.318 1 90.56 549 ASP A N 1
ATOM 4301 C CA . ASP A 1 549 ? 38.312 11.547 -3.66 1 90.56 549 ASP A CA 1
ATOM 4302 C C . ASP A 1 549 ? 37.906 12.469 -2.514 1 90.56 549 ASP A C 1
ATOM 4304 O O . ASP A 1 549 ? 38.594 13.461 -2.238 1 90.56 549 ASP A O 1
ATOM 4308 N N . ALA A 1 550 ? 36.812 12.141 -1.914 1 93.06 550 ALA A N 1
ATOM 4309 C CA . ALA A 1 550 ? 36.312 12.945 -0.803 1 93.06 550 ALA A CA 1
ATOM 4310 C C . ALA A 1 550 ? 37.25 12.883 0.393 1 93.06 550 ALA A C 1
ATOM 4312 O O . ALA A 1 550 ? 37.5 13.891 1.05 1 93.06 550 ALA A O 1
ATOM 4313 N N . VAL A 1 551 ? 37.75 11.68 0.643 1 91.75 551 VAL A N 1
ATOM 4314 C CA . VAL A 1 551 ? 38.656 11.484 1.766 1 91.75 551 VAL A CA 1
ATOM 4315 C C . VAL A 1 551 ? 39.969 12.25 1.516 1 91.75 551 VAL A C 1
ATOM 4317 O O . VAL A 1 551 ? 40.5 12.891 2.422 1 91.75 551 VAL A O 1
ATOM 4320 N N . LEU A 1 552 ? 40.469 12.164 0.282 1 90.81 552 LEU A N 1
ATOM 4321 C CA . LEU A 1 552 ? 41.688 12.875 -0.073 1 90.81 552 LEU A CA 1
ATOM 4322 C C . LEU A 1 552 ? 41.531 14.383 0.102 1 90.81 552 LEU A C 1
ATOM 4324 O O . LEU A 1 552 ? 42.438 15.062 0.604 1 90.81 552 LEU A O 1
ATOM 4328 N N . PHE A 1 553 ? 40.438 14.828 -0.292 1 92.88 553 PHE A N 1
ATOM 4329 C CA . PHE A 1 553 ? 40.156 16.25 -0.172 1 92.88 553 PHE A CA 1
ATOM 4330 C C . PHE A 1 553 ? 40.062 16.672 1.292 1 92.88 553 PHE A C 1
ATOM 4332 O O . PHE A 1 553 ? 40.625 17.719 1.674 1 92.88 553 PHE A O 1
ATOM 4339 N N . ALA A 1 554 ? 39.375 15.93 2.08 1 92.12 554 ALA A N 1
ATOM 4340 C CA . ALA A 1 554 ? 39.25 16.203 3.508 1 92.12 554 ALA A CA 1
ATOM 4341 C C . ALA A 1 554 ? 40.594 16.203 4.203 1 92.12 554 ALA A C 1
ATOM 4343 O O . ALA A 1 554 ? 40.875 17.062 5.059 1 92.12 554 ALA A O 1
ATOM 4344 N N . ASN A 1 555 ? 41.406 15.195 3.859 1 90.25 555 ASN A N 1
ATOM 4345 C CA . ASN A 1 555 ? 42.75 15.109 4.438 1 90.25 555 ASN A CA 1
ATOM 4346 C C . ASN A 1 555 ? 43.594 16.328 4.086 1 90.25 555 ASN A C 1
ATOM 4348 O O . ASN A 1 555 ? 44.344 16.828 4.926 1 90.25 555 ASN A O 1
ATOM 4352 N N . ASN A 1 556 ? 43.5 16.703 2.848 1 90.06 556 ASN A N 1
ATOM 4353 C CA . ASN A 1 556 ? 44.219 17.891 2.404 1 90.06 556 ASN A CA 1
ATOM 4354 C C . ASN A 1 556 ? 43.75 19.156 3.127 1 90.06 556 ASN A C 1
ATOM 4356 O O . ASN A 1 556 ? 44.562 20.016 3.482 1 90.06 556 ASN A O 1
ATOM 4360 N N . ALA A 1 557 ? 42.5 19.25 3.299 1 88.19 557 ALA A N 1
ATOM 4361 C CA . ALA A 1 557 ? 41.906 20.406 3.99 1 88.19 557 ALA A CA 1
ATOM 4362 C C . ALA A 1 557 ? 42.375 20.453 5.449 1 88.19 557 ALA A C 1
ATOM 4364 O O . ALA A 1 557 ? 42.625 21.516 5.992 1 88.19 557 ALA A O 1
ATOM 4365 N N . GLN A 1 558 ? 42.469 19.328 6.008 1 85.06 558 GLN A N 1
ATOM 4366 C CA . GLN A 1 558 ? 42.906 19.25 7.395 1 85.06 558 GLN A CA 1
ATOM 4367 C C . GLN A 1 558 ? 44.375 19.656 7.523 1 85.06 558 GLN A C 1
ATOM 4369 O O . GLN A 1 558 ? 44.75 20.312 8.492 1 85.06 558 GLN A O 1
ATOM 4374 N N . GLN A 1 559 ? 45.125 19.203 6.578 1 82.81 559 GLN A N 1
ATOM 4375 C CA . GLN A 1 559 ? 46.562 19.531 6.605 1 82.81 559 GLN A CA 1
ATOM 4376 C C . GLN A 1 559 ? 46.781 21.016 6.453 1 82.81 559 GLN A C 1
ATOM 4378 O O . GLN A 1 559 ? 47.656 21.594 7.105 1 82.81 559 GLN A O 1
ATOM 4383 N N . ILE A 1 560 ? 46 21.609 5.664 1 82.88 560 ILE A N 1
ATOM 4384 C CA . ILE A 1 560 ? 46.125 23.047 5.441 1 82.88 560 ILE A CA 1
ATOM 4385 C C . ILE A 1 560 ? 45.719 23.797 6.711 1 82.88 560 ILE A C 1
ATOM 4387 O O . ILE A 1 560 ? 46.375 24.766 7.09 1 82.88 560 ILE A O 1
ATOM 4391 N N . LYS A 1 561 ? 44.781 23.328 7.371 1 80.19 561 LYS A N 1
ATOM 4392 C CA . LYS A 1 561 ? 44.312 23.969 8.594 1 80.19 561 LYS A CA 1
ATOM 4393 C C . LYS A 1 561 ? 45.312 23.797 9.727 1 80.19 561 LYS A C 1
ATOM 4395 O O . LYS A 1 561 ? 45.531 24.703 10.516 1 80.19 561 LYS A O 1
ATOM 4400 N N . GLN A 1 562 ? 45.938 22.641 9.75 1 76.94 562 GLN A N 1
ATOM 4401 C CA . GLN A 1 562 ? 46.938 22.375 10.773 1 76.94 562 GLN A CA 1
ATOM 4402 C C . GLN A 1 562 ? 48.188 23.219 10.547 1 76.94 562 GLN A C 1
ATOM 4404 O O . GLN A 1 562 ? 48.812 23.703 11.5 1 76.94 562 GLN A O 1
ATOM 4409 N N . LYS A 1 563 ? 48.531 23.453 9.336 1 71.31 563 LYS A N 1
ATOM 4410 C CA . LYS A 1 563 ? 49.688 24.281 9.023 1 71.31 563 LYS A CA 1
ATOM 4411 C C . LYS A 1 563 ? 49.438 25.734 9.367 1 71.31 563 LYS A C 1
ATOM 4413 O O . LYS A 1 563 ? 50.312 26.422 9.883 1 71.31 563 LYS A O 1
ATOM 4418 N N . LYS A 1 564 ? 48.156 26.062 9.156 1 70.12 564 LYS A N 1
ATOM 4419 C CA . LYS A 1 564 ? 47.812 27.438 9.453 1 70.12 564 LYS A CA 1
ATOM 4420 C C . LYS A 1 564 ? 47.781 27.688 10.953 1 70.12 564 LYS A C 1
ATOM 4422 O O . LYS A 1 564 ? 48.188 28.766 11.414 1 70.12 564 LYS A O 1
ATOM 4427 N N . ASN A 1 565 ? 47.438 26.75 11.672 1 73.25 565 ASN A N 1
ATOM 4428 C CA . ASN A 1 565 ? 47.438 26.875 13.125 1 73.25 565 ASN A CA 1
ATOM 4429 C C . ASN A 1 565 ? 48.844 26.875 13.711 1 73.25 565 ASN A C 1
ATOM 4431 O O . ASN A 1 565 ? 49.125 27.609 14.664 1 73.25 565 ASN A O 1
ATOM 4435 N N . ILE A 1 566 ? 49.688 26.016 13.148 1 71.5 566 ILE A N 1
ATOM 4436 C CA . ILE A 1 566 ? 51.094 25.969 13.602 1 71.5 566 ILE A CA 1
ATOM 4437 C C . ILE A 1 566 ? 51.75 27.312 13.312 1 71.5 566 ILE A C 1
ATOM 4439 O O . ILE A 1 566 ? 52.531 27.812 14.148 1 71.5 566 ILE A O 1
ATOM 4443 N N . CYS A 1 567 ? 51.5 27.781 12.18 1 70.06 567 CYS A N 1
ATOM 4444 C CA . CYS A 1 567 ? 52.094 29.062 11.805 1 70.06 567 CYS A CA 1
ATOM 4445 C C . CYS A 1 567 ? 51.562 30.188 12.688 1 70.06 567 CYS A C 1
ATOM 4447 O O . CYS A 1 567 ? 52.312 31.125 13.008 1 70.06 567 CYS A O 1
ATOM 4449 N N . LYS A 1 568 ? 50.469 30.188 13.133 1 69.94 568 LYS A N 1
ATOM 4450 C CA . LYS A 1 568 ? 49.906 31.219 14 1 69.94 568 LYS A CA 1
ATOM 4451 C C . LYS A 1 568 ? 50.5 31.125 15.406 1 69.94 568 LYS A C 1
ATOM 4453 O O . LYS A 1 568 ? 50.688 32.156 16.062 1 69.94 568 LYS A O 1
ATOM 4458 N N . GLU A 1 569 ? 50.75 30 15.836 1 67.31 569 GLU A N 1
ATOM 4459 C CA . GLU A 1 569 ? 51.375 29.828 17.156 1 67.31 569 GLU A CA 1
ATOM 4460 C C . GLU A 1 569 ? 52.812 30.281 17.156 1 67.31 569 GLU A C 1
ATOM 4462 O O . GLU A 1 569 ? 53.344 30.719 18.172 1 67.31 569 GLU A O 1
ATOM 4467 N N . GLN A 1 570 ? 53.406 30.109 16.094 1 61.81 570 GLN A N 1
ATOM 4468 C CA . GLN A 1 570 ? 54.812 30.547 16.047 1 61.81 570 GLN A CA 1
ATOM 4469 C C . GLN A 1 570 ? 54.906 32.062 15.859 1 61.81 570 GLN A C 1
ATOM 4471 O O . GLN A 1 570 ? 55.969 32.625 16.062 1 61.81 570 GLN A O 1
ATOM 4476 N N . LYS A 1 571 ? 53.906 32.688 15.648 1 50.5 571 LYS A N 1
ATOM 4477 C CA . LYS A 1 571 ? 53.969 34.156 15.586 1 50.5 571 LYS A CA 1
ATOM 4478 C C . LYS A 1 571 ? 53.5 34.781 16.891 1 50.5 571 LYS A C 1
ATOM 4480 O O . LYS A 1 571 ? 52.469 34.375 17.453 1 50.5 571 LYS A O 1
ATOM 4485 N N . MET B 1 1 ? -12.953 30.172 19.031 1 78.75 1 MET B N 1
ATOM 4486 C CA . MET B 1 1 ? -14.406 30.344 19 1 78.75 1 MET B CA 1
ATOM 4487 C C . MET B 1 1 ? -14.938 30.188 17.578 1 78.75 1 MET B C 1
ATOM 4489 O O . MET B 1 1 ? -15.961 29.531 17.359 1 78.75 1 MET B O 1
ATOM 4493 N N . ALA B 1 2 ? -14.242 30.734 16.688 1 78.31 2 ALA B N 1
ATOM 4494 C CA . ALA B 1 2 ? -14.664 30.625 15.297 1 78.31 2 ALA B CA 1
ATOM 4495 C C . ALA B 1 2 ? -14.672 29.172 14.836 1 78.31 2 ALA B C 1
ATOM 4497 O O . ALA B 1 2 ? -15.586 28.75 14.125 1 78.31 2 ALA B O 1
ATOM 4498 N N . TYR B 1 3 ? -13.758 28.406 15.25 1 86.44 3 TYR B N 1
ATOM 4499 C CA . TYR B 1 3 ? -13.641 27.031 14.812 1 86.44 3 TYR B CA 1
ATOM 4500 C C . TYR B 1 3 ? -14.695 26.156 15.484 1 86.44 3 TYR B C 1
ATOM 4502 O O . TYR B 1 3 ? -15.031 25.078 14.977 1 86.44 3 TYR B O 1
ATOM 4510 N N . SER B 1 4 ? -15.203 26.578 16.578 1 86.81 4 SER B N 1
ATOM 4511 C CA . SER B 1 4 ? -16.297 25.859 17.219 1 86.81 4 SER B CA 1
ATOM 4512 C C . SER B 1 4 ? -17.531 25.844 16.344 1 86.81 4 SER B C 1
ATOM 4514 O O . SER B 1 4 ? -18.281 24.859 16.328 1 86.81 4 SER B O 1
ATOM 4516 N N . ALA B 1 5 ? -17.672 26.922 15.727 1 79.81 5 ALA B N 1
ATOM 4517 C CA . ALA B 1 5 ? -18.797 26.984 14.789 1 79.81 5 ALA B CA 1
ATOM 4518 C C . ALA B 1 5 ? -18.625 25.984 13.656 1 79.81 5 ALA B C 1
ATOM 4520 O O . ALA B 1 5 ? -19.594 25.406 13.18 1 79.81 5 ALA B O 1
ATOM 4521 N N . LEU B 1 6 ? -17.438 25.812 13.281 1 82.12 6 LEU B N 1
ATOM 4522 C CA . LEU B 1 6 ? -17.109 24.844 12.234 1 82.12 6 LEU B CA 1
ATOM 4523 C C . LEU B 1 6 ? -17.422 23.422 12.688 1 82.12 6 LEU B C 1
ATOM 4525 O O . LEU B 1 6 ? -17.812 22.578 11.875 1 82.12 6 LEU B O 1
ATOM 4529 N N . ALA B 1 7 ? -17.266 23.172 13.898 1 88.12 7 ALA B N 1
ATOM 4530 C CA . ALA B 1 7 ? -17.531 21.859 14.477 1 88.12 7 ALA B CA 1
ATOM 4531 C C . ALA B 1 7 ? -18.984 21.75 14.93 1 88.12 7 ALA B C 1
ATOM 4533 O O . ALA B 1 7 ? -19.406 20.703 15.461 1 88.12 7 ALA B O 1
ATOM 4534 N N . ASN B 1 8 ? -19.75 22.844 14.789 1 82.75 8 ASN B N 1
ATOM 4535 C CA . ASN B 1 8 ? -21.156 22.906 15.172 1 82.75 8 ASN B CA 1
ATOM 4536 C C . ASN B 1 8 ? -21.328 22.719 16.672 1 82.75 8 ASN B C 1
ATOM 4538 O O . ASN B 1 8 ? -22.172 21.953 17.125 1 82.75 8 ASN B O 1
ATOM 4542 N N . VAL B 1 9 ? -20.453 23.266 17.406 1 88.12 9 VAL B N 1
ATOM 4543 C CA . VAL B 1 9 ? -20.562 23.25 18.859 1 88.12 9 VAL B CA 1
ATOM 4544 C C . VAL B 1 9 ? -20.531 24.672 19.406 1 88.12 9 VAL B C 1
ATOM 4546 O O . VAL B 1 9 ? -20.297 25.625 18.656 1 88.12 9 VAL B O 1
ATOM 4549 N N . ASN B 1 10 ? -20.797 24.766 20.672 1 86.75 10 ASN B N 1
ATOM 4550 C CA . ASN B 1 10 ? -20.828 26.062 21.328 1 86.75 10 ASN B CA 1
ATOM 4551 C C . ASN B 1 10 ? -19.438 26.719 21.328 1 86.75 10 ASN B C 1
ATOM 4553 O O . ASN B 1 10 ? -18.422 26.031 21.453 1 86.75 10 ASN B O 1
ATOM 4557 N N . ALA B 1 11 ? -19.391 28.016 21.25 1 86.56 11 ALA B N 1
ATOM 4558 C CA . ALA B 1 11 ? -18.172 28.797 21.141 1 86.56 11 ALA B CA 1
ATOM 4559 C C . ALA B 1 11 ? -17.266 28.578 22.344 1 86.56 11 ALA B C 1
ATOM 4561 O O . ALA B 1 11 ? -16.047 28.656 22.219 1 86.56 11 ALA B O 1
ATOM 4562 N N . VAL B 1 12 ? -17.875 28.234 23.453 1 88.19 12 VAL B N 1
ATOM 4563 C CA . VAL B 1 12 ? -17.109 28.094 24.688 1 88.19 12 VAL B CA 1
ATOM 4564 C C . VAL B 1 12 ? -16.141 26.906 24.562 1 88.19 12 VAL B C 1
ATOM 4566 O O . VAL B 1 12 ? -15.086 26.906 25.203 1 88.19 12 VAL B O 1
ATOM 4569 N N . ILE B 1 13 ? -16.5 25.969 23.766 1 91.69 13 ILE B N 1
ATOM 4570 C CA . ILE B 1 13 ? -15.68 24.781 23.562 1 91.69 13 ILE B CA 1
ATOM 4571 C C . ILE B 1 13 ? -14.328 25.172 22.984 1 91.69 13 ILE B C 1
ATOM 4573 O O . ILE B 1 13 ? -13.305 24.562 23.312 1 91.69 13 ILE B O 1
ATOM 4577 N N . GLY B 1 14 ? -14.336 26.156 22.141 1 91.62 14 GLY B N 1
ATOM 4578 C CA . GLY B 1 14 ? -13.078 26.656 21.609 1 91.62 14 GLY B CA 1
ATOM 4579 C C . GLY B 1 14 ? -12.148 27.172 22.688 1 91.62 14 GLY B C 1
ATOM 4580 O O . GLY B 1 14 ? -10.938 26.938 22.641 1 91.62 14 GLY B O 1
ATOM 4581 N N . LEU B 1 15 ? -12.742 27.812 23.672 1 90.5 15 LEU B N 1
ATOM 4582 C CA . LEU B 1 15 ? -11.961 28.344 24.766 1 90.5 15 LEU B CA 1
ATOM 4583 C C . LEU B 1 15 ? -11.453 27.219 25.672 1 90.5 15 LEU B C 1
ATOM 4585 O O . LEU B 1 15 ? -10.289 27.219 26.078 1 90.5 15 LEU B O 1
ATOM 4589 N N . TYR B 1 16 ? -12.344 26.281 25.969 1 94 16 TYR B N 1
ATOM 4590 C CA . TYR B 1 16 ? -11.93 25.141 26.766 1 94 16 TYR B CA 1
ATOM 4591 C C . TYR B 1 16 ? -10.773 24.406 26.109 1 94 16 TYR B C 1
ATOM 4593 O O . TYR B 1 16 ? -9.828 23.984 26.781 1 94 16 TYR B O 1
ATOM 4601 N N . THR B 1 17 ? -10.844 24.266 24.781 1 95.44 17 THR B N 1
ATOM 4602 C CA . THR B 1 17 ? -9.867 23.5 24.016 1 95.44 17 THR B CA 1
ATOM 4603 C C . THR B 1 17 ? -8.523 24.219 23.969 1 95.44 17 THR B C 1
ATOM 4605 O O . THR B 1 17 ? -7.48 23.578 23.812 1 95.44 17 THR B O 1
ATOM 4608 N N . SER B 1 18 ? -8.523 25.484 24.094 1 93.69 18 SER B N 1
ATOM 4609 C CA . SER B 1 18 ? -7.285 26.266 24.094 1 93.69 18 SER B CA 1
ATOM 4610 C C . SER B 1 18 ? -6.684 26.312 25.5 1 93.69 18 SER B C 1
ATOM 4612 O O . SER B 1 18 ? -5.52 26.688 25.656 1 93.69 18 SER B O 1
ATOM 4614 N N . LEU B 1 19 ? -7.453 25.953 26.484 1 94.19 19 LEU B N 1
ATOM 4615 C CA . LEU B 1 19 ? -7.016 26.062 27.875 1 94.19 19 LEU B CA 1
ATOM 4616 C C . LEU B 1 19 ? -6.453 24.75 28.375 1 94.19 19 LEU B C 1
ATOM 4618 O O . LEU B 1 19 ? -5.25 24.625 28.625 1 94.19 19 LEU B O 1
ATOM 4622 N N . PHE B 1 20 ? -7.227 23.719 28.406 1 95.56 20 PHE B N 1
ATOM 4623 C CA . PHE B 1 20 ? -6.883 22.5 29.125 1 95.56 20 PHE B CA 1
ATOM 4624 C C . PHE B 1 20 ? -5.816 21.719 28.375 1 95.56 20 PHE B C 1
ATOM 4626 O O . PHE B 1 20 ? -4.793 21.344 28.938 1 95.56 20 PHE B O 1
ATOM 4633 N N . PRO B 1 21 ? -6.055 21.453 27.094 1 95.75 21 PRO B N 1
ATOM 4634 C CA . PRO B 1 21 ? -5.004 20.719 26.375 1 95.75 21 PRO B CA 1
ATOM 4635 C C . PRO B 1 21 ? -3.662 21.453 26.391 1 95.75 21 PRO B C 1
ATOM 4637 O O . PRO B 1 21 ? -2.609 20.812 26.453 1 95.75 21 PRO B O 1
ATOM 4640 N N . THR B 1 22 ? -3.715 22.75 26.312 1 94.69 22 THR B N 1
ATOM 4641 C CA . THR B 1 22 ? -2.486 23.531 26.359 1 94.69 22 THR B CA 1
ATOM 4642 C C . THR B 1 22 ? -1.753 23.312 27.688 1 94.69 22 THR B C 1
ATOM 4644 O O . THR B 1 22 ? -0.531 23.156 27.703 1 94.69 22 THR B O 1
ATOM 4647 N N . LEU B 1 23 ? -2.457 23.281 28.766 1 94.75 23 LEU B N 1
ATOM 4648 C CA . LEU B 1 23 ? -1.859 23.078 30.078 1 94.75 23 LEU B CA 1
ATOM 4649 C C . LEU B 1 23 ? -1.257 21.672 30.188 1 94.75 23 LEU B C 1
ATOM 4651 O O . LEU B 1 23 ? -0.183 21.5 30.781 1 94.75 23 LEU B O 1
ATOM 4655 N N . VAL B 1 24 ? -1.938 20.734 29.672 1 95.31 24 VAL B N 1
ATOM 4656 C CA . VAL B 1 24 ? -1.438 19.375 29.703 1 95.31 24 VAL B CA 1
ATOM 4657 C C . VAL B 1 24 ? -0.186 19.266 28.828 1 95.31 24 VAL B C 1
ATOM 4659 O O . VAL B 1 24 ? 0.787 18.609 29.219 1 95.31 24 VAL B O 1
ATOM 4662 N N . TYR B 1 25 ? -0.202 19.891 27.672 1 95.31 25 TYR B N 1
ATOM 4663 C CA . TYR B 1 25 ? 0.908 19.812 26.734 1 95.31 25 TYR B CA 1
ATOM 4664 C C . TYR B 1 25 ? 2.166 20.438 27.312 1 95.31 25 TYR B C 1
ATOM 4666 O O . TYR B 1 25 ? 3.279 19.969 27.062 1 95.31 25 TYR B O 1
ATOM 4674 N N . VAL B 1 26 ? 2.016 21.469 28.078 1 93.06 26 VAL B N 1
ATOM 4675 C CA . VAL B 1 26 ? 3.154 22.156 28.672 1 93.06 26 VAL B CA 1
ATOM 4676 C C . VAL B 1 26 ? 3.914 21.203 29.594 1 93.06 26 VAL B C 1
ATOM 4678 O O . VAL B 1 26 ? 5.141 21.266 29.688 1 93.06 26 VAL B O 1
ATOM 4681 N N . ILE B 1 27 ? 3.207 20.297 30.156 1 93.62 27 ILE B N 1
ATOM 4682 C CA . ILE B 1 27 ? 3.807 19.375 31.109 1 93.62 27 ILE B CA 1
ATOM 4683 C C . ILE B 1 27 ? 4.477 18.219 30.359 1 93.62 27 ILE B C 1
ATOM 4685 O O . ILE B 1 27 ? 5.582 17.812 30.719 1 93.62 27 ILE B O 1
ATOM 4689 N N . PHE B 1 28 ? 3.846 17.781 29.312 1 94.19 28 PHE B N 1
ATOM 4690 C CA . PHE B 1 28 ? 4.305 16.516 28.734 1 94.19 28 PHE B CA 1
ATOM 4691 C C . PHE B 1 28 ? 4.906 16.75 27.344 1 94.19 28 PHE B C 1
ATOM 4693 O O . PHE B 1 28 ? 5.609 15.883 26.812 1 94.19 28 PHE B O 1
ATOM 4700 N N . GLY B 1 29 ? 4.629 17.844 26.719 1 92.06 29 GLY B N 1
ATOM 4701 C CA . GLY B 1 29 ? 5.102 18.094 25.375 1 92.06 29 GLY B CA 1
ATOM 4702 C C . GLY B 1 29 ? 6.582 18.438 25.312 1 92.06 29 GLY B C 1
ATOM 4703 O O . GLY B 1 29 ? 7.195 18.734 26.344 1 92.06 29 GLY B O 1
ATOM 4704 N N . THR B 1 30 ? 7.148 18.359 24.109 1 90.69 30 THR B N 1
ATOM 4705 C CA . THR B 1 30 ? 8.578 18.609 23.953 1 90.69 30 THR B CA 1
ATOM 4706 C C . THR B 1 30 ? 8.812 19.891 23.141 1 90.69 30 THR B C 1
ATOM 4708 O O . THR B 1 30 ? 9.945 20.375 23.047 1 90.69 30 THR B O 1
ATOM 4711 N N . SER B 1 31 ? 7.82 20.438 22.562 1 91 31 SER B N 1
ATOM 4712 C CA . SER B 1 31 ? 7.977 21.672 21.781 1 91 31 SER B CA 1
ATOM 4713 C C . SER B 1 31 ? 7.734 22.906 22.641 1 91 31 SER B C 1
ATOM 4715 O O . SER B 1 31 ? 6.785 22.938 23.438 1 91 31 SER B O 1
ATOM 4717 N N . LYS B 1 32 ? 8.508 23.859 22.438 1 90.06 32 LYS B N 1
ATOM 4718 C CA . LYS B 1 32 ? 8.414 25.078 23.234 1 90.06 32 LYS B CA 1
ATOM 4719 C C . LYS B 1 32 ? 7.496 26.109 22.562 1 90.06 32 LYS B C 1
ATOM 4721 O O . LYS B 1 32 ? 7.051 27.062 23.203 1 90.06 32 LYS B O 1
ATOM 4726 N N . HIS B 1 33 ? 7.195 25.875 21.406 1 89.06 33 HIS B N 1
ATOM 4727 C CA . HIS B 1 33 ? 6.52 26.922 20.641 1 89.06 33 HIS B CA 1
ATOM 4728 C C . HIS B 1 33 ? 5.102 26.5 20.266 1 89.06 33 HIS B C 1
ATOM 4730 O O . HIS B 1 33 ? 4.312 27.328 19.781 1 89.06 33 HIS B O 1
ATOM 4736 N N . ILE B 1 34 ? 4.758 25.234 20.531 1 90 34 ILE B N 1
ATOM 4737 C CA . ILE B 1 34 ? 3.443 24.75 20.141 1 90 34 ILE B CA 1
ATOM 4738 C C . ILE B 1 34 ? 2.418 25.078 21.219 1 90 34 ILE B C 1
ATOM 4740 O O . ILE B 1 34 ? 2.664 24.844 22.406 1 90 34 ILE B O 1
ATOM 4744 N N . ASN B 1 35 ? 1.32 25.672 20.797 1 90.06 35 ASN B N 1
ATOM 4745 C CA . ASN B 1 35 ? 0.113 25.828 21.594 1 90.06 35 ASN B CA 1
ATOM 4746 C C . ASN B 1 35 ? -1.065 25.078 20.984 1 90.06 35 ASN B C 1
ATOM 4748 O O . ASN B 1 35 ? -1.46 25.344 19.859 1 90.06 35 ASN B O 1
ATOM 4752 N N . LEU B 1 36 ? -1.592 24.203 21.828 1 93.06 36 LEU B N 1
ATOM 4753 C CA . LEU B 1 36 ? -2.674 23.375 21.281 1 93.06 36 LEU B CA 1
ATOM 4754 C C . LEU B 1 36 ? -3.998 24.141 21.328 1 93.06 36 LEU B C 1
ATOM 4756 O O . LEU B 1 36 ? -4.215 24.969 22.203 1 93.06 36 LEU B O 1
ATOM 4760 N N . GLY B 1 37 ? -4.824 23.969 20.438 1 93.5 37 GLY B N 1
ATOM 4761 C CA . GLY B 1 37 ? -6.164 24.516 20.297 1 93.5 37 GLY B CA 1
ATOM 4762 C C . GLY B 1 37 ? -6.949 23.875 19.172 1 93.5 37 GLY B C 1
ATOM 4763 O O . GLY B 1 37 ? -6.695 22.719 18.797 1 93.5 37 GLY B O 1
ATOM 4764 N N . MET B 1 38 ? -7.883 24.562 18.75 1 92.62 38 MET B N 1
ATOM 4765 C CA . MET B 1 38 ? -8.68 24.031 17.656 1 92.62 38 MET B CA 1
ATOM 4766 C C . MET B 1 38 ? -8.031 24.359 16.312 1 92.62 38 MET B C 1
ATOM 4768 O O . MET B 1 38 ? -7.309 25.359 16.188 1 92.62 38 MET B O 1
ATOM 4772 N N . PHE B 1 39 ? -8.203 23.547 15.453 1 89.19 39 PHE B N 1
ATOM 4773 C CA . PHE B 1 39 ? -7.684 23.641 14.094 1 89.19 39 PHE B CA 1
ATOM 4774 C C . PHE B 1 39 ? -8.797 23.438 13.07 1 89.19 39 PHE B C 1
ATOM 4776 O O . PHE B 1 39 ? -9.664 22.578 13.258 1 89.19 39 PHE B O 1
ATOM 4783 N N . ALA B 1 40 ? -8.758 24.234 12.047 1 85.69 40 ALA B N 1
ATOM 4784 C CA . ALA B 1 40 ? -9.859 24.297 11.094 1 85.69 40 ALA B CA 1
ATOM 4785 C C . ALA B 1 40 ? -10.188 22.922 10.523 1 85.69 40 ALA B C 1
ATOM 4787 O O . ALA B 1 40 ? -11.352 22.531 10.484 1 85.69 40 ALA B O 1
ATOM 4788 N N . VAL B 1 41 ? -9.211 22.25 10.117 1 85.88 41 VAL B N 1
ATOM 4789 C CA . VAL B 1 41 ? -9.422 20.969 9.445 1 85.88 41 VAL B CA 1
ATOM 4790 C C . VAL B 1 41 ? -9.992 19.953 10.438 1 85.88 41 VAL B C 1
ATOM 4792 O O . VAL B 1 41 ? -10.922 19.219 10.109 1 85.88 41 VAL B O 1
ATOM 4795 N N . VAL B 1 42 ? -9.477 19.906 11.555 1 92.31 42 VAL B N 1
ATOM 4796 C CA . VAL B 1 42 ? -9.945 18.969 12.586 1 92.31 42 VAL B CA 1
ATOM 4797 C C . VAL B 1 42 ? -11.359 19.344 13.008 1 92.31 42 VAL B C 1
ATOM 4799 O O . VAL B 1 42 ? -12.18 18.453 13.289 1 92.31 42 VAL B O 1
ATOM 4802 N N . ALA B 1 43 ? -11.602 20.641 13.039 1 92.81 43 ALA B N 1
ATOM 4803 C CA . ALA B 1 43 ? -12.945 21.109 13.383 1 92.81 43 ALA B CA 1
ATOM 4804 C C . ALA B 1 43 ? -13.969 20.641 12.359 1 92.81 43 ALA B C 1
ATOM 4806 O O . ALA B 1 43 ? -15.062 20.188 12.727 1 92.81 43 ALA B O 1
ATOM 4807 N N . LEU B 1 44 ? -13.578 20.781 11.195 1 87.25 44 LEU B N 1
ATOM 4808 C CA . LEU B 1 44 ? -14.469 20.328 10.133 1 87.25 44 LEU B CA 1
ATOM 4809 C C . LEU B 1 44 ? -14.695 18.828 10.227 1 87.25 44 LEU B C 1
ATOM 4811 O O . LEU B 1 44 ? -15.828 18.359 10.086 1 87.25 44 LEU B O 1
ATOM 4815 N N . MET B 1 45 ? -13.641 18.062 10.43 1 90.31 45 MET B N 1
ATOM 4816 C CA . MET B 1 45 ? -13.742 16.609 10.531 1 90.31 45 MET B CA 1
ATOM 4817 C C . MET B 1 45 ? -14.617 16.203 11.711 1 90.31 45 MET B C 1
ATOM 4819 O O . MET B 1 45 ? -15.43 15.289 11.594 1 90.31 45 MET B O 1
ATOM 4823 N N . THR B 1 46 ? -14.422 16.859 12.742 1 93.88 46 THR B N 1
ATOM 4824 C CA . THR B 1 46 ? -15.211 16.594 13.938 1 93.88 46 THR B CA 1
ATOM 4825 C C . THR B 1 46 ? -16.688 16.922 13.695 1 93.88 46 THR B C 1
ATOM 4827 O O . THR B 1 46 ? -17.562 16.156 14.086 1 93.88 46 THR B O 1
ATOM 4830 N N . GLY B 1 47 ? -16.922 18.078 13.125 1 90.25 47 GLY B N 1
ATOM 4831 C CA . GLY B 1 47 ? -18.281 18.453 12.797 1 90.25 47 GLY B CA 1
ATOM 4832 C C . GLY B 1 47 ? -18.984 17.422 11.93 1 90.25 47 GLY B C 1
ATOM 4833 O O . GLY B 1 47 ? -20.141 17.078 12.195 1 90.25 47 GLY B O 1
ATOM 4834 N N . ASN B 1 48 ? -18.312 16.984 10.969 1 86.06 48 ASN B N 1
ATOM 4835 C CA . ASN B 1 48 ? -18.875 15.977 10.078 1 86.06 48 ASN B CA 1
ATOM 4836 C C . ASN B 1 48 ? -19.188 14.688 10.828 1 86.06 48 ASN B C 1
ATOM 4838 O O . ASN B 1 48 ? -20.219 14.055 10.586 1 86.06 48 ASN B O 1
ATOM 4842 N N . ALA B 1 49 ? -18.281 14.266 11.617 1 90.88 49 ALA B N 1
ATOM 4843 C CA . ALA B 1 49 ? -18.469 13.047 12.398 1 90.88 49 ALA B CA 1
ATOM 4844 C C . ALA B 1 49 ? -19.688 13.172 13.312 1 90.88 49 ALA B C 1
ATOM 4846 O O . ALA B 1 49 ? -20.469 12.227 13.445 1 90.88 49 ALA B O 1
ATOM 4847 N N . LEU B 1 50 ? -19.828 14.32 13.945 1 91.5 50 LEU B N 1
ATOM 4848 C CA . LEU B 1 50 ? -20.938 14.57 14.852 1 91.5 50 LEU B CA 1
ATOM 4849 C C . LEU B 1 50 ? -22.266 14.562 14.094 1 91.5 50 LEU B C 1
ATOM 4851 O O . LEU B 1 50 ? -23.266 14.008 14.57 1 91.5 50 LEU B O 1
ATOM 4855 N N . GLU B 1 51 ? -22.234 15.242 12.977 1 85.62 51 GLU B N 1
ATOM 4856 C CA . GLU B 1 51 ? -23.438 15.297 12.156 1 85.62 51 GLU B CA 1
ATOM 4857 C C . GLU B 1 51 ? -23.891 13.898 11.75 1 85.62 51 GLU B C 1
ATOM 4859 O O . GLU B 1 51 ? -25.078 13.586 11.789 1 85.62 51 GLU B O 1
ATOM 4864 N N . ARG B 1 52 ? -23.016 13.094 11.359 1 84.94 52 ARG B N 1
ATOM 4865 C CA . ARG B 1 52 ? -23.328 11.727 10.945 1 84.94 52 ARG B CA 1
ATOM 4866 C C . ARG B 1 52 ? -23.906 10.914 12.102 1 84.94 52 ARG B C 1
ATOM 4868 O O . ARG B 1 52 ? -24.844 10.133 11.914 1 84.94 52 ARG B O 1
ATOM 4875 N N . ARG B 1 53 ? -23.328 11.078 13.242 1 87.44 53 ARG B N 1
ATOM 4876 C CA . ARG B 1 53 ? -23.781 10.328 14.406 1 87.44 53 ARG B CA 1
ATOM 4877 C C . ARG B 1 53 ? -25.156 10.805 14.867 1 87.44 53 ARG B C 1
ATOM 4879 O O . ARG B 1 53 ? -25.984 10 15.305 1 87.44 53 ARG B O 1
ATOM 4886 N N . MET B 1 54 ? -25.328 12.102 14.828 1 85.44 54 MET B N 1
ATOM 4887 C CA . MET B 1 54 ? -26.625 12.656 15.195 1 85.44 54 MET B CA 1
ATOM 4888 C C . MET B 1 54 ? -27.719 12.156 14.266 1 85.44 54 MET B C 1
ATOM 4890 O O . MET B 1 54 ? -28.828 11.859 14.703 1 85.44 54 MET B O 1
ATOM 4894 N N . GLU B 1 55 ? -27.375 12.047 13.031 1 81.56 55 GLU B N 1
ATOM 4895 C CA . GLU B 1 55 ? -28.328 11.508 12.062 1 81.56 55 GLU B CA 1
ATOM 4896 C C . GLU B 1 55 ? -28.656 10.055 12.359 1 81.56 55 GLU B C 1
ATOM 4898 O O . GLU B 1 55 ? -29.812 9.633 12.219 1 81.56 55 GLU B O 1
ATOM 4903 N N . ASP B 1 56 ? -27.672 9.312 12.727 1 80.31 56 ASP B N 1
ATOM 4904 C CA . ASP B 1 56 ? -27.875 7.906 13.078 1 80.31 56 ASP B CA 1
ATOM 4905 C C . ASP B 1 56 ? -28.797 7.762 14.281 1 80.31 56 ASP B C 1
ATOM 4907 O O . ASP B 1 56 ? -29.609 6.84 14.344 1 80.31 56 ASP B O 1
ATOM 4911 N N . ILE B 1 57 ? -28.656 8.664 15.211 1 77.19 57 ILE B N 1
ATOM 4912 C CA . ILE B 1 57 ? -29.438 8.609 16.453 1 77.19 57 ILE B CA 1
ATOM 4913 C C . ILE B 1 57 ? -30.875 9.039 16.172 1 77.19 57 ILE B C 1
ATOM 4915 O O . ILE B 1 57 ? -31.812 8.445 16.703 1 77.19 57 ILE B O 1
ATOM 4919 N N . PHE B 1 58 ? -31 10.016 15.289 1 71.25 58 PHE B N 1
ATOM 4920 C CA . PHE B 1 58 ? -32.312 10.539 15.008 1 71.25 58 PHE B CA 1
ATOM 4921 C C . PHE B 1 58 ? -33.062 9.641 14.023 1 71.25 58 PHE B C 1
ATOM 4923 O O . PHE B 1 58 ? -34.281 9.523 14.086 1 71.25 58 PHE B O 1
ATOM 4930 N N . ASP B 1 59 ? -32.438 9.102 12.984 1 60.38 59 ASP B N 1
ATOM 4931 C CA . ASP B 1 59 ? -33.062 8.211 12.023 1 60.38 59 ASP B CA 1
ATOM 4932 C C . ASP B 1 59 ? -33.5 6.902 12.68 1 60.38 59 ASP B C 1
ATOM 4934 O O . ASP B 1 59 ? -34.562 6.379 12.383 1 60.38 59 ASP B O 1
ATOM 4938 N N . LYS B 1 60 ? -32.719 6.254 13.289 1 53.59 60 LYS B N 1
ATOM 4939 C CA . LYS B 1 60 ? -33.062 4.965 13.875 1 53.59 60 LYS B CA 1
ATOM 4940 C C . LYS B 1 60 ? -34.188 5.117 14.906 1 53.59 60 LYS B C 1
ATOM 4942 O O . LYS B 1 60 ? -34.938 4.18 15.141 1 53.59 60 LYS B O 1
ATOM 4947 N N . ASN B 1 61 ? -34.219 6.039 15.711 1 49.09 61 ASN B N 1
ATOM 4948 C CA . ASN B 1 61 ? -35.188 6.152 16.781 1 49.09 61 ASN B CA 1
ATOM 4949 C C . ASN B 1 61 ? -36.406 6.965 16.328 1 49.09 61 ASN B C 1
ATOM 4951 O O . ASN B 1 61 ? -36.438 8.18 16.5 1 49.09 61 ASN B O 1
ATOM 4955 N N . THR B 1 62 ? -37.125 6.695 15.375 1 43.41 62 THR B N 1
ATOM 4956 C CA . THR B 1 62 ? -38.469 7.211 15.117 1 43.41 62 THR B CA 1
ATOM 4957 C C . THR B 1 62 ? -39.219 7.434 16.422 1 43.41 62 THR B C 1
ATOM 4959 O O . THR B 1 62 ? -39.969 8.406 16.547 1 43.41 62 THR B O 1
ATOM 4962 N N . THR B 1 63 ? -39.406 6.359 17.172 1 38.25 63 THR B N 1
ATOM 4963 C CA . THR B 1 63 ? -40.281 6.395 18.344 1 38.25 63 THR B CA 1
ATOM 4964 C C . THR B 1 63 ? -39.75 7.371 19.391 1 38.25 63 THR B C 1
ATOM 4966 O O . THR B 1 63 ? -40.531 7.965 20.141 1 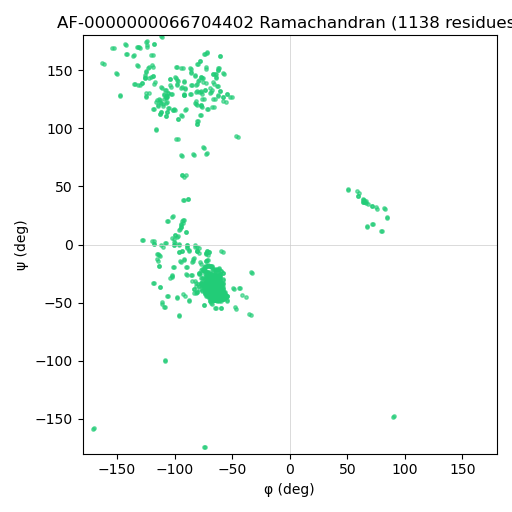38.25 63 THR B O 1
ATOM 4969 N N . ASP B 1 64 ? -38.5 7.387 19.641 1 38.72 64 ASP B N 1
ATOM 4970 C CA . ASP B 1 64 ? -38 8.188 20.766 1 38.72 64 ASP B CA 1
ATOM 4971 C C . ASP B 1 64 ? -37.844 9.648 20.359 1 38.72 64 ASP B C 1
ATOM 4973 O O . ASP B 1 64 ? -37.156 10.422 21.062 1 38.72 64 ASP B O 1
ATOM 4977 N N . LEU B 1 65 ? -38.062 10.039 19.25 1 40.75 65 LEU B N 1
ATOM 4978 C CA . LEU B 1 65 ? -38.156 11.406 18.766 1 40.75 65 LEU B CA 1
ATOM 4979 C C . LEU B 1 65 ? -38.844 12.297 19.781 1 40.75 65 LEU B C 1
ATOM 4981 O O . LEU B 1 65 ? -38.469 13.461 19.953 1 40.75 65 LEU B O 1
ATOM 4985 N N . TYR B 1 66 ? -39.906 11.758 20.281 1 38.62 66 TYR B N 1
ATOM 4986 C CA . TYR B 1 66 ? -40.656 12.516 21.281 1 38.62 66 TYR B CA 1
ATOM 4987 C C . TYR B 1 66 ? -39.75 12.852 22.469 1 38.62 66 TYR B C 1
ATOM 4989 O O . TYR B 1 66 ? -39.812 13.969 23 1 38.62 66 TYR B O 1
ATOM 4997 N N . ASN B 1 67 ? -39.031 11.922 22.953 1 39.44 67 ASN B N 1
ATOM 4998 C CA . ASN B 1 67 ? -38.219 12.156 24.156 1 39.44 67 ASN B CA 1
ATOM 4999 C C . ASN B 1 67 ? -36.969 12.969 23.828 1 39.44 67 ASN B C 1
ATOM 5001 O O . ASN B 1 67 ? -36.406 13.625 24.703 1 39.44 67 ASN B O 1
ATOM 5005 N N . LEU B 1 68 ? -36.406 12.914 22.672 1 43.34 68 LEU B N 1
ATOM 5006 C CA . LEU B 1 68 ? -35.25 13.664 22.266 1 43.34 68 LEU B CA 1
ATOM 5007 C C . LEU B 1 68 ? -35.594 15.102 21.922 1 43.34 68 LEU B C 1
ATOM 5009 O O . LEU B 1 68 ? -34.719 15.938 21.719 1 43.34 68 LEU B O 1
ATOM 5013 N N . GLN B 1 69 ? -36.781 15.375 21.547 1 41.97 69 GLN B N 1
ATOM 5014 C CA . GLN B 1 69 ? -37.219 16.766 21.406 1 41.97 69 GLN B CA 1
ATOM 5015 C C . GLN B 1 69 ? -36.844 17.578 22.656 1 41.97 69 GLN B C 1
ATOM 5017 O O . GLN B 1 69 ? -36.594 18.781 22.562 1 41.97 69 GLN B O 1
ATOM 5022 N N . MET B 1 70 ? -36.969 16.938 23.844 1 42.16 70 MET B N 1
ATOM 5023 C CA . MET B 1 70 ? -36.75 17.672 25.078 1 42.16 70 MET B CA 1
ATOM 5024 C C . MET B 1 70 ? -35.25 17.781 25.375 1 42.16 70 MET B C 1
ATOM 5026 O O . MET B 1 70 ? -34.844 18.484 26.297 1 42.16 70 MET B O 1
ATOM 5030 N N . ILE B 1 71 ? -34.406 16.812 25.031 1 47.44 71 ILE B N 1
ATOM 5031 C CA . ILE B 1 71 ? -33 16.953 25.359 1 47.44 71 ILE B CA 1
ATOM 5032 C C . ILE B 1 71 ? -32.375 18.016 24.469 1 47.44 71 ILE B C 1
ATOM 5034 O O . ILE B 1 71 ? -32.531 17.984 23.25 1 47.44 71 ILE B O 1
ATOM 5038 N N . ASP B 1 72 ? -31.891 19.109 25 1 62.31 72 ASP B N 1
ATOM 5039 C CA . ASP B 1 72 ? -31.188 20.25 24.391 1 62.31 72 ASP B CA 1
ATOM 5040 C C . ASP B 1 72 ? -30.094 19.766 23.438 1 62.31 72 ASP B C 1
ATOM 5042 O O . ASP B 1 72 ? -29.141 19.109 23.844 1 62.31 72 ASP B O 1
ATOM 5046 N N . ASN B 1 73 ? -30.391 19.625 22.141 1 73.5 73 ASN B N 1
ATOM 5047 C CA . ASN B 1 73 ? -29.516 19.234 21.047 1 73.5 73 ASN B CA 1
ATOM 5048 C C . ASN B 1 73 ? -28.078 19.734 21.25 1 73.5 73 ASN B C 1
ATOM 5050 O O . ASN B 1 73 ? -27.125 19.047 20.891 1 73.5 73 ASN B O 1
ATOM 5054 N N . THR B 1 74 ? -28.031 20.766 22.031 1 78.19 74 THR B N 1
ATOM 5055 C CA . THR B 1 74 ? -26.719 21.344 22.266 1 78.19 74 THR B CA 1
ATOM 5056 C C . THR B 1 74 ? -25.922 20.516 23.266 1 78.19 74 THR B C 1
ATOM 5058 O O . THR B 1 74 ? -24.719 20.312 23.109 1 78.19 74 THR B O 1
ATOM 5061 N N . ILE B 1 75 ? -26.625 19.969 24.234 1 82.25 75 ILE B N 1
ATOM 5062 C CA . ILE B 1 75 ? -25.953 19.188 25.266 1 82.25 75 ILE B CA 1
ATOM 5063 C C . ILE B 1 75 ? -25.5 17.844 24.703 1 82.25 75 ILE B C 1
ATOM 5065 O O . ILE B 1 75 ? -24.406 17.375 25 1 82.25 75 ILE B O 1
ATOM 5069 N N . LEU B 1 76 ? -26.344 17.328 23.906 1 86.94 76 LEU B N 1
ATOM 5070 C CA . LEU B 1 76 ? -26.016 16.047 23.297 1 86.94 76 LEU B CA 1
ATOM 5071 C C . LEU B 1 76 ? -24.828 16.188 22.359 1 86.94 76 LEU B C 1
ATOM 5073 O O . LEU B 1 76 ? -23.953 15.32 22.328 1 86.94 76 LEU B O 1
ATOM 5077 N N . THR B 1 77 ? -24.781 17.25 21.625 1 89.5 77 THR B N 1
ATOM 5078 C CA . THR B 1 77 ? -23.688 17.484 20.703 1 89.5 77 THR B CA 1
ATOM 5079 C C . THR B 1 77 ? -22.359 17.609 21.438 1 89.5 77 THR B C 1
ATOM 5081 O O . THR B 1 77 ? -21.328 17.094 20.969 1 89.5 77 THR B O 1
ATOM 5084 N N . VAL B 1 78 ? -22.438 18.234 22.578 1 89.94 78 VAL B N 1
ATOM 5085 C CA . VAL B 1 78 ? -21.219 18.438 23.375 1 89.94 78 VAL B CA 1
ATOM 5086 C C . VAL B 1 78 ? -20.766 17.094 23.953 1 89.94 78 VAL B C 1
ATOM 5088 O O . VAL B 1 78 ? -19.562 16.812 23.984 1 89.94 78 VAL B O 1
ATOM 5091 N N . ARG B 1 79 ? -21.688 16.297 24.312 1 91.44 79 ARG B N 1
ATOM 5092 C CA . ARG B 1 79 ? -21.359 14.984 24.859 1 91.44 79 ARG B CA 1
ATOM 5093 C C . ARG B 1 79 ? -20.75 14.078 23.797 1 91.44 79 ARG B C 1
ATOM 5095 O O . ARG B 1 79 ? -19.812 13.328 24.062 1 91.44 79 ARG B O 1
ATOM 5102 N N . LEU B 1 80 ? -21.328 14.172 22.672 1 93.81 80 LEU B N 1
ATOM 5103 C CA . LEU B 1 80 ? -20.812 13.383 21.562 1 93.81 80 LEU B CA 1
ATOM 5104 C C . LEU B 1 80 ? -19.422 13.844 21.156 1 93.81 80 LEU B C 1
ATOM 5106 O O . LEU B 1 80 ? -18.547 13.016 20.859 1 93.81 80 LEU B O 1
ATOM 5110 N N . MET B 1 81 ? -19.234 15.109 21.156 1 94.75 81 MET B N 1
ATOM 5111 C CA . MET B 1 81 ? -17.922 15.656 20.828 1 94.75 81 MET B CA 1
ATOM 5112 C C . MET B 1 81 ? -16.875 15.211 21.859 1 94.75 81 MET B C 1
ATOM 5114 O O . MET B 1 81 ? -15.781 14.805 21.484 1 94.75 81 MET B O 1
ATOM 5118 N N . ALA B 1 82 ? -17.312 15.32 23.094 1 95.06 82 ALA B N 1
ATOM 5119 C CA . ALA B 1 82 ? -16.422 14.898 24.172 1 95.06 82 ALA B CA 1
ATOM 5120 C C . ALA B 1 82 ? -16.047 13.43 24.047 1 95.06 82 ALA B C 1
ATOM 5122 O O . ALA B 1 82 ? -14.898 13.047 24.266 1 95.06 82 ALA B O 1
ATOM 5123 N N . THR B 1 83 ? -16.984 12.688 23.688 1 95.88 83 THR B N 1
ATOM 5124 C CA . THR B 1 83 ? -16.75 11.266 23.5 1 95.88 83 THR B CA 1
ATOM 5125 C C . THR B 1 83 ? -15.805 11.031 22.328 1 95.88 83 THR B C 1
ATOM 5127 O O . THR B 1 83 ? -14.914 10.188 22.391 1 95.88 83 THR B O 1
ATOM 5130 N N . LEU B 1 84 ? -16.016 11.727 21.281 1 96.62 84 LEU B N 1
ATOM 5131 C CA . LEU B 1 84 ? -15.133 11.633 20.125 1 96.62 84 LEU B CA 1
ATOM 5132 C C . LEU B 1 84 ? -13.703 12.023 20.5 1 96.62 84 LEU B C 1
ATOM 5134 O O . LEU B 1 84 ? -12.75 11.344 20.125 1 96.62 84 LEU B O 1
ATOM 5138 N N . THR B 1 85 ? -13.586 13.086 21.234 1 97.5 85 THR B N 1
ATOM 5139 C CA . THR B 1 85 ? -12.273 13.555 21.656 1 97.5 85 THR B CA 1
ATOM 5140 C C . THR B 1 85 ? -11.57 12.5 22.516 1 97.5 85 THR B C 1
ATOM 5142 O O . THR B 1 85 ? -10.383 12.234 22.328 1 97.5 85 THR B O 1
ATOM 5145 N N . PHE B 1 86 ? -12.312 11.961 23.344 1 97.25 86 PHE B N 1
ATOM 5146 C CA . PHE B 1 86 ? -11.758 10.898 24.188 1 97.25 86 PHE B CA 1
ATOM 5147 C C . PHE B 1 86 ? -11.344 9.703 23.328 1 97.25 86 PHE B C 1
ATOM 5149 O O . PHE B 1 86 ? -10.297 9.109 23.578 1 97.25 86 PHE B O 1
ATOM 5156 N N . THR B 1 87 ? -12.18 9.375 22.453 1 96.88 87 THR B N 1
ATOM 5157 C CA . THR B 1 87 ? -11.883 8.258 21.562 1 96.88 87 THR B CA 1
ATOM 5158 C C . THR B 1 87 ? -10.617 8.531 20.75 1 96.88 87 THR B C 1
ATOM 5160 O O . THR B 1 87 ? -9.82 7.625 20.516 1 96.88 87 THR B O 1
ATOM 5163 N N . VAL B 1 88 ? -10.414 9.734 20.281 1 97.25 88 VAL B N 1
ATOM 5164 C CA . VAL B 1 88 ? -9.203 10.133 19.578 1 97.25 88 VAL B CA 1
ATOM 5165 C C . VAL B 1 88 ? -7.992 9.938 20.5 1 97.25 88 VAL B C 1
ATOM 5167 O O . VAL B 1 88 ? -6.965 9.406 20.062 1 97.25 88 VAL B O 1
ATOM 5170 N N . GLY B 1 89 ? -8.195 10.375 21.719 1 97.38 89 GLY B N 1
ATOM 5171 C CA . GLY B 1 89 ? -7.133 10.172 22.688 1 97.38 89 GLY B CA 1
ATOM 5172 C C . GLY B 1 89 ? -6.816 8.711 22.922 1 97.38 89 GLY B C 1
ATOM 5173 O O . GLY B 1 89 ? -5.645 8.336 23.047 1 97.38 89 GLY B O 1
ATOM 5174 N N . PHE B 1 90 ? -7.801 7.957 22.953 1 96.44 90 PHE B N 1
ATOM 5175 C CA . PHE B 1 90 ? -7.637 6.523 23.172 1 96.44 90 PHE B CA 1
ATOM 5176 C C . PHE B 1 90 ? -6.875 5.887 22.016 1 96.44 90 PHE B C 1
ATOM 5178 O O . PHE B 1 90 ? -5.957 5.094 22.234 1 96.44 90 PHE B O 1
ATOM 5185 N N . VAL B 1 91 ? -7.27 6.203 20.906 1 95.62 91 VAL B N 1
ATOM 5186 C CA . VAL B 1 91 ? -6.605 5.688 19.703 1 95.62 91 VAL B CA 1
ATOM 5187 C C . VAL B 1 91 ? -5.137 6.113 19.703 1 95.62 91 VAL B C 1
ATOM 5189 O O . VAL B 1 91 ? -4.25 5.305 19.422 1 95.62 91 VAL B O 1
ATOM 5192 N N . MET B 1 92 ? -4.875 7.332 20.031 1 96.62 92 MET B N 1
ATOM 5193 C CA . MET B 1 92 ? -3.506 7.828 20.078 1 96.62 92 MET B CA 1
ATOM 5194 C C . MET B 1 92 ? -2.707 7.133 21.172 1 96.62 92 MET B C 1
ATOM 5196 O O . MET B 1 92 ? -1.503 6.914 21.031 1 96.62 92 MET B O 1
ATOM 5200 N N . ALA B 1 93 ? -3.426 6.844 22.234 1 96.5 93 ALA B N 1
ATOM 5201 C CA . ALA B 1 93 ? -2.76 6.102 23.297 1 96.5 93 ALA B CA 1
ATOM 5202 C C . ALA B 1 93 ? -2.324 4.719 22.812 1 96.5 93 ALA B C 1
ATOM 5204 O O . ALA B 1 93 ? -1.233 4.254 23.156 1 96.5 93 ALA B O 1
ATOM 5205 N N . ILE B 1 94 ? -3.146 4.156 22.078 1 95.25 94 ILE B N 1
ATOM 5206 C CA . ILE B 1 94 ? -2.803 2.861 21.5 1 95.25 94 ILE B CA 1
ATOM 5207 C C . ILE B 1 94 ? -1.607 3.014 20.562 1 95.25 94 ILE B C 1
ATOM 5209 O O . ILE B 1 94 ? -0.688 2.193 20.578 1 95.25 94 ILE B O 1
ATOM 5213 N N . PHE B 1 95 ? -1.655 4.066 19.781 1 93.5 95 PHE B N 1
ATOM 5214 C CA . PHE B 1 95 ? -0.52 4.344 18.906 1 93.5 95 PHE B CA 1
ATOM 5215 C C . PHE B 1 95 ? 0.761 4.492 19.719 1 93.5 95 PHE B C 1
ATOM 5217 O O . PHE B 1 95 ? 1.82 4.012 19.312 1 93.5 95 PHE B O 1
ATOM 5224 N N . ALA B 1 96 ? 0.633 5.168 20.797 1 93.69 96 ALA B N 1
ATOM 5225 C CA . ALA B 1 96 ? 1.798 5.438 21.641 1 93.69 96 ALA B CA 1
ATOM 5226 C C . ALA B 1 96 ? 2.344 4.152 22.25 1 93.69 96 ALA B C 1
ATOM 5228 O O . ALA B 1 96 ? 3.559 3.947 22.312 1 93.69 96 ALA B O 1
ATOM 5229 N N . ILE B 1 97 ? 1.444 3.346 22.688 1 93.56 97 ILE B N 1
ATOM 5230 C CA . ILE B 1 97 ? 1.84 2.084 23.312 1 93.56 97 ILE B CA 1
ATOM 5231 C C . ILE B 1 97 ? 2.512 1.189 22.266 1 93.56 97 ILE B C 1
ATOM 5233 O O . ILE B 1 97 ? 3.512 0.529 22.562 1 93.56 97 ILE B O 1
ATOM 5237 N N . LEU B 1 98 ? 2.037 1.303 21.062 1 89.81 98 LEU B N 1
ATOM 5238 C CA . LEU B 1 98 ? 2.574 0.479 20 1 89.81 98 LEU B CA 1
ATOM 5239 C C . LEU B 1 98 ? 3.762 1.164 19.328 1 89.81 98 LEU B C 1
ATOM 5241 O O . LEU B 1 98 ? 4.301 0.66 18.344 1 89.81 98 LEU B O 1
ATOM 5245 N N . GLN B 1 99 ? 4.105 2.365 19.797 1 87.25 99 GLN B N 1
ATOM 5246 C CA . GLN B 1 99 ? 5.242 3.143 19.312 1 87.25 99 GLN B CA 1
ATOM 5247 C C . GLN B 1 99 ? 5.113 3.441 17.828 1 87.25 99 GLN B C 1
ATOM 5249 O O . GLN B 1 99 ? 6.066 3.27 17.062 1 87.25 99 GLN B O 1
ATOM 5254 N N . LEU B 1 100 ? 3.879 3.783 17.484 1 84.62 100 LEU B N 1
ATOM 5255 C CA . LEU B 1 100 ? 3.6 4.078 16.078 1 84.62 100 LEU B CA 1
ATOM 5256 C C . LEU B 1 100 ? 3.857 5.547 15.773 1 84.62 100 LEU B C 1
ATOM 5258 O O . LEU B 1 100 ? 3.074 6.184 15.062 1 84.62 100 LEU B O 1
ATOM 5262 N N . HIS B 1 101 ? 4.934 6.066 16.375 1 80.19 101 HIS B N 1
ATOM 5263 C CA . HIS B 1 101 ? 5.266 7.465 16.125 1 80.19 101 HIS B CA 1
ATOM 5264 C C . HIS B 1 101 ? 5.836 7.656 14.719 1 80.19 101 HIS B C 1
ATOM 5266 O O . HIS B 1 101 ? 5.918 8.781 14.227 1 80.19 101 HIS B O 1
ATOM 5272 N N . PHE B 1 102 ? 6.074 6.527 14.031 1 76.69 102 PHE B N 1
ATOM 5273 C CA . PHE B 1 102 ? 6.633 6.59 12.688 1 76.69 102 PHE B CA 1
ATOM 5274 C C . PHE B 1 102 ? 5.543 6.902 11.664 1 76.69 102 PHE B C 1
ATOM 5276 O O . PHE B 1 102 ? 5.844 7.199 10.508 1 76.69 102 PHE B O 1
ATOM 5283 N N . LEU B 1 103 ? 4.363 6.953 12.094 1 76.38 103 LEU B N 1
ATOM 5284 C CA . LEU B 1 103 ? 3.234 7.18 11.195 1 76.38 103 LEU B CA 1
ATOM 5285 C C . LEU B 1 103 ? 3.354 8.531 10.5 1 76.38 103 LEU B C 1
ATOM 5287 O O . LEU B 1 103 ? 2.783 8.727 9.43 1 76.38 103 LEU B O 1
ATOM 5291 N N . THR B 1 104 ? 4.125 9.43 11.07 1 76.31 104 THR B N 1
ATOM 5292 C CA . THR B 1 104 ? 4.27 10.766 10.508 1 76.31 104 THR B CA 1
ATOM 5293 C C . THR B 1 104 ? 5.012 10.711 9.172 1 76.31 104 THR B C 1
ATOM 5295 O O . THR B 1 104 ? 4.891 11.625 8.352 1 76.31 104 THR B O 1
ATOM 5298 N N . VAL B 1 105 ? 5.691 9.609 8.961 1 77.81 105 VAL B N 1
ATOM 5299 C CA . VAL B 1 105 ? 6.547 9.523 7.785 1 77.81 105 VAL B CA 1
ATOM 5300 C C . VAL B 1 105 ? 5.691 9.352 6.531 1 77.81 105 VAL B C 1
ATOM 5302 O O . VAL B 1 105 ? 6.109 9.719 5.43 1 77.81 105 VAL B O 1
ATOM 5305 N N . TYR B 1 106 ? 4.508 8.961 6.723 1 77.5 106 TYR B N 1
ATOM 5306 C CA . TYR B 1 106 ? 3.645 8.703 5.574 1 77.5 106 TYR B CA 1
ATOM 5307 C C . TYR B 1 106 ? 2.998 9.992 5.078 1 77.5 106 TYR B C 1
ATOM 5309 O O . TYR B 1 106 ? 2.432 10.023 3.982 1 77.5 106 TYR B O 1
ATOM 5317 N N . LEU B 1 107 ? 3.1 10.984 5.855 1 78.81 107 LEU B N 1
ATOM 5318 C CA . LEU B 1 107 ? 2.633 12.297 5.406 1 78.81 107 LEU B CA 1
ATOM 5319 C C . LEU B 1 107 ? 3.773 13.094 4.789 1 78.81 107 LEU B C 1
ATOM 5321 O O . LEU B 1 107 ? 4.246 14.07 5.379 1 78.81 107 LEU B O 1
ATOM 5325 N N . ALA B 1 108 ? 4.141 12.742 3.564 1 82.88 108 ALA B N 1
ATOM 5326 C CA . ALA B 1 108 ? 5.168 13.445 2.803 1 82.88 108 ALA B CA 1
ATOM 5327 C C . ALA B 1 108 ? 4.781 14.906 2.564 1 82.88 108 ALA B C 1
ATOM 5329 O O . ALA B 1 108 ? 3.609 15.266 2.68 1 82.88 108 ALA B O 1
ATOM 5330 N N . ASP B 1 109 ? 5.688 15.664 2.24 1 83.19 109 ASP B N 1
ATOM 5331 C CA . ASP B 1 109 ? 5.457 17.094 2.035 1 83.19 109 ASP B CA 1
ATOM 5332 C C . ASP B 1 109 ? 4.398 17.328 0.961 1 83.19 109 ASP B C 1
ATOM 5334 O O . ASP B 1 109 ? 3.475 18.125 1.157 1 83.19 109 ASP B O 1
ATOM 5338 N N . PRO B 1 110 ? 4.508 16.594 -0.098 1 88.81 110 PRO B N 1
ATOM 5339 C CA . PRO B 1 110 ? 3.492 16.828 -1.126 1 88.81 110 PRO B CA 1
ATOM 5340 C C . PRO B 1 110 ? 2.094 16.391 -0.68 1 88.81 110 PRO B C 1
ATOM 5342 O O . PRO B 1 110 ? 1.101 17 -1.093 1 88.81 110 PRO B O 1
ATOM 5345 N N . VAL B 1 111 ? 1.998 15.344 0.108 1 88.81 111 VAL B N 1
ATOM 5346 C CA . VAL B 1 111 ? 0.708 14.898 0.629 1 88.81 111 VAL B CA 1
ATOM 5347 C C . VAL B 1 111 ? 0.105 15.992 1.509 1 88.81 111 VAL B C 1
ATOM 5349 O O . VAL B 1 111 ? -1.061 16.359 1.342 1 88.81 111 VAL B O 1
ATOM 5352 N N . VAL B 1 112 ? 0.908 16.531 2.408 1 83.12 112 VAL B N 1
ATOM 5353 C CA . VAL B 1 112 ? 0.455 17.562 3.342 1 83.12 112 VAL B CA 1
ATOM 5354 C C . VAL B 1 112 ? 0.056 18.812 2.572 1 83.12 112 VAL B C 1
ATOM 5356 O O . VAL B 1 112 ? -0.957 19.453 2.885 1 83.12 112 VAL B O 1
ATOM 5359 N N . GLY B 1 113 ? 0.878 19.188 1.589 1 85.25 113 GLY B N 1
ATOM 5360 C CA . GLY B 1 113 ? 0.586 20.375 0.795 1 85.25 113 GLY B CA 1
ATOM 5361 C C . GLY B 1 113 ? -0.745 20.281 0.072 1 85.25 113 GLY B C 1
ATOM 5362 O O . GLY B 1 113 ? -1.599 21.156 0.231 1 85.25 113 GLY B O 1
ATOM 5363 N N . GLY B 1 114 ? -0.956 19.25 -0.698 1 90.12 114 GLY B N 1
ATOM 5364 C CA . GLY B 1 114 ? -2.197 19.062 -1.434 1 90.12 114 GLY B CA 1
ATOM 5365 C C . GLY B 1 114 ? -3.41 18.922 -0.534 1 90.12 114 GLY B C 1
ATOM 5366 O O . GLY B 1 114 ? -4.457 19.516 -0.79 1 90.12 114 GLY B O 1
ATOM 5367 N N . PHE B 1 115 ? -3.25 18.188 0.461 1 87 115 PHE B N 1
ATOM 5368 C CA . PHE B 1 115 ? -4.32 17.953 1.421 1 87 115 PHE B CA 1
ATOM 5369 C C . PHE B 1 115 ? -4.746 19.25 2.092 1 87 115 PHE B C 1
ATOM 5371 O O . PHE B 1 115 ? -5.941 19.5 2.271 1 87 115 PHE B O 1
ATOM 5378 N N . THR B 1 116 ? -3.77 20.016 2.516 1 83.56 116 THR B N 1
ATOM 5379 C CA . THR B 1 116 ? -4.039 21.266 3.215 1 83.56 116 THR B CA 1
ATOM 5380 C C . THR B 1 116 ? -4.875 22.203 2.346 1 83.56 116 THR B C 1
ATOM 5382 O O . THR B 1 116 ? -5.836 22.812 2.826 1 83.56 116 THR B O 1
ATOM 5385 N N . ILE B 1 117 ? -4.574 22.297 1.122 1 89.56 117 ILE B N 1
ATOM 5386 C CA . ILE B 1 117 ? -5.336 23.156 0.225 1 89.56 117 ILE B CA 1
ATOM 5387 C C . ILE B 1 117 ? -6.734 22.578 0.015 1 89.56 117 ILE B C 1
ATOM 5389 O O . ILE B 1 117 ? -7.719 23.328 -0.013 1 89.56 117 ILE B O 1
ATOM 5393 N N . GLY B 1 118 ? -6.766 21.312 -0.224 1 90.75 118 GLY B N 1
ATOM 5394 C CA . GLY B 1 118 ? -8.07 20.672 -0.351 1 90.75 118 GLY B CA 1
ATOM 5395 C C . GLY B 1 118 ? -8.953 20.875 0.866 1 90.75 118 GLY B C 1
ATOM 5396 O O . GLY B 1 118 ? -10.133 21.203 0.734 1 90.75 118 GLY B O 1
ATOM 5397 N N . ALA B 1 119 ? -8.359 20.688 2.002 1 86.81 119 ALA B N 1
ATOM 5398 C CA . ALA B 1 119 ? -9.094 20.875 3.252 1 86.81 119 ALA B CA 1
ATOM 5399 C C . ALA B 1 119 ? -9.516 22.344 3.42 1 86.81 119 ALA B C 1
ATOM 5401 O O . ALA B 1 119 ? -10.609 22.609 3.924 1 86.81 119 ALA B O 1
ATOM 5402 N N . ALA B 1 120 ? -8.641 23.25 3.064 1 88.88 120 ALA B N 1
ATOM 5403 C CA . ALA B 1 120 ? -8.961 24.672 3.133 1 88.88 120 ALA B CA 1
ATOM 5404 C C . ALA B 1 120 ? -10.188 25 2.283 1 88.88 120 ALA B C 1
ATOM 5406 O O . ALA B 1 120 ? -11.031 25.812 2.678 1 88.88 120 ALA B O 1
ATOM 5407 N N . CYS B 1 121 ? -10.281 24.375 1.171 1 91.06 121 CYS B N 1
ATOM 5408 C CA . CYS B 1 121 ? -11.438 24.578 0.306 1 91.06 121 CYS B CA 1
ATOM 5409 C C . CYS B 1 121 ? -12.719 24.109 0.99 1 91.06 121 CYS B C 1
ATOM 5411 O O . CYS B 1 121 ? -13.758 24.781 0.896 1 91.06 121 CYS B O 1
ATOM 5413 N N . HIS B 1 122 ? -12.617 23.031 1.614 1 88.12 122 HIS B N 1
ATOM 5414 C CA . HIS B 1 122 ? -13.789 22.531 2.326 1 88.12 122 HIS B CA 1
ATOM 5415 C C . HIS B 1 122 ? -14.172 23.453 3.477 1 88.12 122 HIS B C 1
ATOM 5417 O O . HIS B 1 122 ? -15.359 23.688 3.707 1 88.12 122 HIS B O 1
ATOM 5423 N N . VAL B 1 123 ? -13.195 23.891 4.219 1 86.38 123 VAL B N 1
ATOM 5424 C CA . VAL B 1 123 ? -13.453 24.812 5.328 1 86.38 123 VAL B CA 1
ATOM 5425 C C . VAL B 1 123 ? -14.078 26.094 4.801 1 86.38 123 VAL B C 1
ATOM 5427 O O . VAL B 1 123 ? -15.078 26.578 5.344 1 86.38 123 VAL B O 1
ATOM 5430 N N . PHE B 1 124 ? -13.547 26.578 3.771 1 89.5 124 PHE B N 1
ATOM 5431 C CA . PHE B 1 124 ? -14.055 27.812 3.17 1 89.5 124 PHE B CA 1
ATOM 5432 C C . PHE B 1 124 ? -15.492 27.641 2.709 1 89.5 124 PHE B C 1
ATOM 5434 O O . PHE B 1 124 ? -16.344 28.484 2.967 1 89.5 124 PHE B O 1
ATOM 5441 N N . ALA B 1 125 ? -15.734 26.578 2.053 1 88.12 125 ALA B N 1
ATOM 5442 C CA . ALA B 1 125 ? -17.078 26.297 1.555 1 88.12 125 ALA B CA 1
ATOM 5443 C C . ALA B 1 125 ? -18.078 26.188 2.705 1 88.12 125 ALA B C 1
ATOM 5445 O O . ALA B 1 125 ? -19.219 26.641 2.594 1 88.12 125 ALA B O 1
ATOM 5446 N N . SER B 1 126 ? -17.656 25.609 3.74 1 84.31 126 SER B N 1
ATOM 5447 C CA . SER B 1 126 ? -18.531 25.422 4.891 1 84.31 126 SER B CA 1
ATOM 5448 C C . SER B 1 126 ? -18.859 26.75 5.559 1 84.31 126 SER B C 1
ATOM 5450 O O . SER B 1 126 ? -19.906 26.875 6.199 1 84.31 126 SER B O 1
ATOM 5452 N N . GLN B 1 127 ? -18 27.703 5.391 1 85.56 127 GLN B N 1
ATOM 5453 C CA . GLN B 1 127 ? -18.188 28.984 6.062 1 85.56 127 GLN B CA 1
ATOM 5454 C C . GLN B 1 127 ? -18.906 29.984 5.152 1 85.56 127 GLN B C 1
ATOM 5456 O O . GLN B 1 127 ? -19.5 30.953 5.629 1 85.56 127 GLN B O 1
ATOM 5461 N N . MET B 1 128 ? -19 29.781 3.941 1 88.56 128 MET B N 1
ATOM 5462 C CA . MET B 1 128 ? -19.516 30.719 2.945 1 88.56 128 MET B CA 1
ATOM 5463 C C . MET B 1 128 ? -20.969 31.078 3.236 1 88.56 128 MET B C 1
ATOM 5465 O O . MET B 1 128 ? -21.344 32.25 3.195 1 88.56 128 MET B O 1
ATOM 5469 N N . PRO B 1 129 ? -21.812 30.125 3.578 1 88.75 129 PRO B N 1
ATOM 5470 C CA . PRO B 1 129 ? -23.203 30.484 3.852 1 88.75 129 PRO B CA 1
ATOM 5471 C C . PRO B 1 129 ? -23.344 31.422 5.047 1 88.75 129 PRO B C 1
ATOM 5473 O O . PRO B 1 129 ? -24.219 32.312 5.043 1 88.75 129 PRO B O 1
ATOM 5476 N N . LYS B 1 130 ? -22.516 31.328 5.984 1 88.12 130 LYS B N 1
ATOM 5477 C CA . LYS B 1 130 ? -22.562 32.156 7.191 1 88.12 130 LYS B CA 1
ATOM 5478 C C . LYS B 1 130 ? -22.109 33.594 6.906 1 88.12 130 LYS B C 1
ATOM 5480 O O . LYS B 1 130 ? -22.453 34.5 7.637 1 88.12 130 LYS B O 1
ATOM 5485 N N . LEU B 1 131 ? -21.344 33.719 5.852 1 90.62 131 LEU B N 1
ATOM 5486 C CA . LEU B 1 131 ? -20.859 35.031 5.453 1 90.62 131 LEU B CA 1
ATOM 5487 C C . LEU B 1 131 ? -21.984 35.844 4.809 1 90.62 131 LEU B C 1
ATOM 5489 O O . LEU B 1 131 ? -21.938 37.094 4.793 1 90.62 131 LEU B O 1
ATOM 5493 N N . ILE B 1 132 ? -23 35.094 4.324 1 91.06 132 ILE B N 1
ATOM 5494 C CA . ILE B 1 132 ? -24.094 35.781 3.631 1 91.06 132 ILE B CA 1
ATOM 5495 C C . ILE B 1 132 ? -25.406 35.562 4.383 1 91.06 132 ILE B C 1
ATOM 5497 O O . ILE B 1 132 ? -26.453 36.062 3.965 1 91.06 132 ILE B O 1
ATOM 5501 N N . GLY B 1 133 ? -25.391 34.875 5.445 1 88.75 133 GLY B N 1
ATOM 5502 C CA . GLY B 1 133 ? -26.547 34.719 6.328 1 88.75 133 GLY B CA 1
ATOM 5503 C C . GLY B 1 133 ? -27.594 33.75 5.777 1 88.75 133 GLY B C 1
ATOM 5504 O O . GLY B 1 133 ? -28.781 34 5.906 1 88.75 133 GLY B O 1
ATOM 5505 N N . ILE B 1 134 ? -27.172 32.781 5.031 1 85.69 134 ILE B N 1
ATOM 5506 C CA . ILE B 1 134 ? -28.109 31.797 4.484 1 85.69 134 ILE B CA 1
ATOM 5507 C C . ILE B 1 134 ? -27.766 30.406 5.004 1 85.69 134 ILE B C 1
ATOM 5509 O O . ILE B 1 134 ? -26.672 30.172 5.512 1 85.69 134 ILE B O 1
ATOM 5513 N N . GLN B 1 135 ? -28.781 29.609 5.047 1 82.31 135 GLN B N 1
ATOM 5514 C CA . GLN B 1 135 ? -28.562 28.203 5.402 1 82.31 135 GLN B CA 1
ATOM 5515 C C . GLN B 1 135 ? -28.688 27.297 4.176 1 82.31 135 GLN B C 1
ATOM 5517 O O . GLN B 1 135 ? -29.656 27.406 3.42 1 82.31 135 GLN B O 1
ATOM 5522 N N . ILE B 1 136 ? -27.641 26.578 3.926 1 80.44 136 ILE B N 1
ATOM 5523 C CA . ILE B 1 136 ? -27.641 25.656 2.793 1 80.44 136 ILE B CA 1
ATOM 5524 C C . ILE B 1 136 ? -27.547 24.219 3.297 1 80.44 136 ILE B C 1
ATOM 5526 O O . ILE B 1 136 ? -26.609 23.859 4.02 1 80.44 136 ILE B O 1
ATOM 5530 N N . PRO B 1 137 ? -28.5 23.453 3 1 73.44 137 PRO B N 1
ATOM 5531 C CA . PRO B 1 137 ? -28.438 22.047 3.42 1 73.44 137 PRO B CA 1
ATOM 5532 C C . PRO B 1 137 ? -27.312 21.281 2.713 1 73.44 137 PRO B C 1
ATOM 5534 O O . PRO B 1 137 ? -26.969 21.594 1.575 1 73.44 137 PRO B O 1
ATOM 5537 N N . SER B 1 138 ? -26.719 20.344 3.359 1 69.62 138 SER B N 1
ATOM 5538 C CA . SER B 1 138 ? -25.625 19.562 2.795 1 69.62 138 SER B CA 1
ATOM 5539 C C . SER B 1 138 ? -26.141 18.516 1.819 1 69.62 138 SER B C 1
ATOM 5541 O O . SER B 1 138 ? -27.125 17.828 2.102 1 69.62 138 SER B O 1
ATOM 5543 N N . ARG B 1 139 ? -25.734 18.547 0.516 1 68.25 139 ARG B N 1
ATOM 5544 C CA . ARG B 1 139 ? -26.047 17.547 -0.496 1 68.25 139 ARG B CA 1
ATOM 5545 C C . ARG B 1 139 ? -24.812 16.734 -0.867 1 68.25 139 ARG B C 1
ATOM 5547 O O . ARG B 1 139 ? -23.703 17.266 -0.9 1 68.25 139 ARG B O 1
ATOM 5554 N N . TYR B 1 140 ? -25.047 15.445 -0.81 1 65.75 140 TYR B N 1
ATOM 5555 C CA . TYR B 1 140 ? -23.922 14.586 -1.186 1 65.75 140 TYR B CA 1
ATOM 5556 C C . TYR B 1 140 ? -24.219 13.852 -2.49 1 65.75 140 TYR B C 1
ATOM 5558 O O . TYR B 1 140 ? -25.375 13.57 -2.809 1 65.75 140 TYR B O 1
ATOM 5566 N N . GLY B 1 141 ? -23.203 13.836 -3.398 1 62.34 141 GLY B N 1
ATOM 5567 C CA . GLY B 1 141 ? -23.344 13.031 -4.598 1 62.34 141 GLY B CA 1
ATOM 5568 C C . GLY B 1 141 ? -23.188 11.539 -4.332 1 62.34 141 GLY B C 1
ATOM 5569 O O . GLY B 1 141 ? -23.109 11.117 -3.18 1 62.34 141 GLY B O 1
ATOM 5570 N N . PRO B 1 142 ? -23.203 10.82 -5.477 1 64.38 142 PRO B N 1
ATOM 5571 C CA . PRO B 1 142 ? -22.984 9.383 -5.316 1 64.38 142 PRO B CA 1
ATOM 5572 C C . PRO B 1 142 ? -21.625 9.07 -4.68 1 64.38 142 PRO B C 1
ATOM 5574 O O . PRO B 1 142 ? -20.625 9.75 -4.969 1 64.38 142 PRO B O 1
ATOM 5577 N N . PHE B 1 143 ? -21.578 8.266 -3.727 1 60.34 143 PHE B N 1
ATOM 5578 C CA . PHE B 1 143 ? -20.406 7.824 -2.988 1 60.34 143 PHE B CA 1
ATOM 5579 C C . PHE B 1 143 ? -19.812 8.969 -2.18 1 60.34 143 PHE B C 1
ATOM 5581 O O . PHE B 1 143 ? -18.641 8.938 -1.814 1 60.34 143 PHE B O 1
ATOM 5588 N N . GLY B 1 144 ? -20.625 10.039 -2.033 1 66.69 144 GLY B N 1
ATOM 5589 C CA . GLY B 1 144 ? -20.172 11.172 -1.243 1 66.69 144 GLY B CA 1
ATOM 5590 C C . GLY B 1 144 ? -19.234 12.086 -2.002 1 66.69 144 GLY B C 1
ATOM 5591 O O . GLY B 1 144 ? -18.578 12.945 -1.405 1 66.69 144 GLY B O 1
ATOM 5592 N N . LEU B 1 145 ? -19.219 11.781 -3.365 1 74.56 145 LEU B N 1
ATOM 5593 C CA . LEU B 1 145 ? -18.297 12.539 -4.199 1 74.56 145 LEU B CA 1
ATOM 5594 C C . LEU B 1 145 ? -18.922 13.844 -4.668 1 74.56 145 LEU B C 1
ATOM 5596 O O . LEU B 1 145 ? -20.156 13.977 -4.684 1 74.56 145 LEU B O 1
ATOM 5600 N N . PHE B 1 146 ? -18.141 14.844 -4.906 1 79.56 146 PHE B N 1
ATOM 5601 C CA . PHE B 1 146 ? -18.5 16.125 -5.516 1 79.56 146 PHE B CA 1
ATOM 5602 C C . PHE B 1 146 ? -19.328 16.969 -4.555 1 79.56 146 PHE B C 1
ATOM 5604 O O . PHE B 1 146 ? -20.281 17.625 -4.965 1 79.56 146 PHE B O 1
ATOM 5611 N N . LYS B 1 147 ? -19.047 16.828 -3.361 1 79.88 147 LYS B N 1
ATOM 5612 C CA . LYS B 1 147 ? -19.734 17.625 -2.344 1 79.88 147 LYS B CA 1
ATOM 5613 C C . LYS B 1 147 ? -19.547 19.125 -2.605 1 79.88 147 LYS B C 1
ATOM 5615 O O . LYS B 1 147 ? -20.5 19.891 -2.555 1 79.88 147 LYS B O 1
ATOM 5620 N N . LEU B 1 148 ? -18.375 19.5 -2.955 1 85.19 148 LEU B N 1
ATOM 5621 C CA . LEU B 1 148 ? -18.031 20.906 -3.088 1 85.19 148 LEU B CA 1
ATOM 5622 C C . LEU B 1 148 ? -18.656 21.5 -4.348 1 85.19 148 LEU B C 1
ATOM 5624 O O . LEU B 1 148 ? -19.25 22.594 -4.305 1 85.19 148 LEU B O 1
ATOM 5628 N N . PRO B 1 149 ? -18.594 20.75 -5.457 1 81.81 149 PRO B N 1
ATOM 5629 C CA . PRO B 1 149 ? -19.25 21.297 -6.645 1 81.81 149 PRO B CA 1
ATOM 5630 C C . PRO B 1 149 ? -20.766 21.469 -6.469 1 81.81 149 PRO B C 1
ATOM 5632 O O . PRO B 1 149 ? -21.344 22.453 -6.941 1 81.81 149 PRO B O 1
ATOM 5635 N N . TYR B 1 150 ? -21.422 20.547 -5.855 1 82.88 150 TYR B N 1
ATOM 5636 C CA . TYR B 1 150 ? -22.844 20.672 -5.578 1 82.88 150 TYR B CA 1
ATOM 5637 C C . TYR B 1 150 ? -23.125 21.859 -4.66 1 82.88 150 TYR B C 1
ATOM 5639 O O . TYR B 1 150 ? -24.094 22.594 -4.859 1 82.88 150 TYR B O 1
ATOM 5647 N N . PHE B 1 151 ? -22.281 22 -3.67 1 84.38 151 PHE B N 1
ATOM 5648 C CA . PHE B 1 151 ? -22.438 23.109 -2.738 1 84.38 151 PHE B CA 1
ATOM 5649 C C . PHE B 1 151 ? -22.312 24.438 -3.465 1 84.38 151 PHE B C 1
ATOM 5651 O O . PHE B 1 151 ? -23.094 25.359 -3.215 1 84.38 151 PHE B O 1
ATOM 5658 N N . LEU B 1 152 ? -21.344 24.5 -4.383 1 84.69 152 LEU B N 1
ATOM 5659 C CA . LEU B 1 152 ? -21.125 25.75 -5.109 1 84.69 152 LEU B CA 1
ATOM 5660 C C . LEU B 1 152 ? -22.328 26.094 -5.984 1 84.69 152 LEU B C 1
ATOM 5662 O O . LEU B 1 152 ? -22.703 27.266 -6.105 1 84.69 152 LEU B O 1
ATOM 5666 N N . PHE B 1 153 ? -22.875 25.062 -6.504 1 84.06 153 PHE B N 1
ATOM 5667 C CA . PHE B 1 153 ? -24.062 25.266 -7.32 1 84.06 153 PHE B CA 1
ATOM 5668 C C . PHE B 1 153 ? -25.219 25.797 -6.477 1 84.06 153 PHE B C 1
ATOM 5670 O O . PHE B 1 153 ? -25.906 26.75 -6.867 1 84.06 153 PHE B O 1
ATOM 5677 N N . ASP B 1 154 ? -25.406 25.219 -5.355 1 85.62 154 ASP B N 1
ATOM 5678 C CA . ASP B 1 154 ? -26.484 25.641 -4.465 1 85.62 154 ASP B CA 1
ATOM 5679 C C . ASP B 1 154 ? -26.219 27.031 -3.908 1 85.62 154 ASP B C 1
ATOM 5681 O O . ASP B 1 154 ? -27.156 27.812 -3.721 1 85.62 154 ASP B O 1
ATOM 5685 N N . PHE B 1 155 ? -25.062 27.297 -3.646 1 88.56 155 PHE B N 1
ATOM 5686 C CA . PHE B 1 155 ? -24.688 28.594 -3.098 1 88.56 155 PHE B CA 1
ATOM 5687 C C . PHE B 1 155 ? -25 29.719 -4.082 1 88.56 155 PHE B C 1
ATOM 5689 O O . PHE B 1 155 ? -25.531 30.75 -3.695 1 88.56 155 PHE B O 1
ATOM 5696 N N . VAL B 1 156 ? -24.703 29.484 -5.34 1 87.44 156 VAL B N 1
ATOM 5697 C CA . VAL B 1 156 ? -24.922 30.5 -6.367 1 87.44 156 VAL B CA 1
ATOM 5698 C C . VAL B 1 156 ? -26.422 30.719 -6.555 1 87.44 156 VAL B C 1
ATOM 5700 O O . VAL B 1 156 ? -26.875 31.859 -6.77 1 87.44 156 VAL B O 1
ATOM 5703 N N . THR B 1 157 ? -27.172 29.672 -6.402 1 86.62 157 THR B N 1
ATOM 5704 C CA . THR B 1 157 ? -28.625 29.766 -6.59 1 86.62 157 THR B CA 1
ATOM 5705 C C . THR B 1 157 ? -29.266 30.516 -5.438 1 86.62 157 THR B C 1
ATOM 5707 O O . THR B 1 157 ? -30.297 31.172 -5.621 1 86.62 157 THR B O 1
ATOM 5710 N N . LEU B 1 158 ? -28.672 30.5 -4.242 1 87.25 158 LEU B N 1
ATOM 5711 C CA . LEU B 1 158 ? -29.297 31.078 -3.062 1 87.25 158 LEU B CA 1
ATOM 5712 C C . LEU B 1 158 ? -28.688 32.438 -2.75 1 87.25 158 LEU B C 1
ATOM 5714 O O . LEU B 1 158 ? -29.031 33.062 -1.739 1 87.25 158 LEU B O 1
ATOM 5718 N N . LEU B 1 159 ? -27.844 32.906 -3.594 1 88.19 159 LEU B N 1
ATOM 5719 C CA . LEU B 1 159 ? -27.188 34.188 -3.396 1 88.19 159 LEU B CA 1
ATOM 5720 C C . LEU B 1 159 ? -28.188 35.312 -3.357 1 88.19 159 LEU B C 1
ATOM 5722 O O . LEU B 1 159 ? -27.969 36.344 -2.693 1 88.19 159 LEU B O 1
ATOM 5726 N N . LYS B 1 160 ? -29.297 35.094 -3.992 1 87.19 160 LYS B N 1
ATOM 5727 C CA . LYS B 1 160 ? -30.328 36.125 -4.055 1 87.19 160 LYS B CA 1
ATOM 5728 C C . LYS B 1 160 ? -31 36.312 -2.701 1 87.19 160 LYS B C 1
ATOM 5730 O O . LYS B 1 160 ? -31.531 37.375 -2.402 1 87.19 160 LYS B O 1
ATOM 5735 N N . ASP B 1 161 ? -30.953 35.312 -1.894 1 88.62 161 ASP B N 1
ATOM 5736 C CA . ASP B 1 161 ? -31.594 35.344 -0.586 1 88.62 161 ASP B CA 1
ATOM 5737 C C . ASP B 1 161 ? -30.625 35.812 0.497 1 88.62 161 ASP B C 1
ATOM 5739 O O . ASP B 1 161 ? -30.922 35.688 1.689 1 88.62 161 ASP B O 1
ATOM 5743 N N . ALA B 1 162 ? -29.578 36.438 0.086 1 91.69 162 ALA B N 1
ATOM 5744 C CA . ALA B 1 162 ? -28.547 36.844 1.038 1 91.69 162 ALA B CA 1
ATOM 5745 C C . ALA B 1 162 ? -29 38 1.899 1 91.69 162 ALA B C 1
ATOM 5747 O O . ALA B 1 162 ? -29.719 38.875 1.423 1 91.69 162 ALA B O 1
ATOM 5748 N N . ASN B 1 163 ? -28.672 37.938 3.172 1 92.06 163 ASN B N 1
ATOM 5749 C CA . ASN B 1 163 ? -28.906 39.062 4.078 1 92.06 163 ASN B CA 1
ATOM 5750 C C . ASN B 1 163 ? -27.859 40.156 3.889 1 92.06 163 ASN B C 1
ATOM 5752 O O . ASN B 1 163 ? -26.703 40 4.262 1 92.06 163 ASN B O 1
ATOM 5756 N N . LEU B 1 164 ? -28.219 41.188 3.416 1 92.06 164 LEU B N 1
ATOM 5757 C CA . LEU B 1 164 ? -27.312 42.281 3.043 1 92.06 164 LEU B CA 1
ATOM 5758 C C . LEU B 1 164 ? -26.562 42.812 4.258 1 92.06 164 LEU B C 1
ATOM 5760 O O . LEU B 1 164 ? -25.406 43.219 4.148 1 92.06 164 LEU B O 1
ATOM 5764 N N . CYS B 1 165 ? -27.234 42.812 5.359 1 92.31 165 CYS B N 1
ATOM 5765 C CA . CYS B 1 165 ? -26.594 43.281 6.582 1 92.31 165 CYS B CA 1
ATOM 5766 C C . CYS B 1 165 ? -25.422 42.375 6.965 1 92.31 165 CYS B C 1
ATOM 5768 O O . CYS B 1 165 ? -24.359 42.844 7.336 1 92.31 165 CYS B O 1
ATOM 5770 N N . VAL B 1 166 ? -25.672 41.125 6.836 1 93.81 166 VAL B N 1
ATOM 5771 C CA . VAL B 1 166 ? -24.641 40.125 7.172 1 93.81 166 VAL B CA 1
ATOM 5772 C C . VAL B 1 166 ? -23.484 40.25 6.195 1 93.81 166 VAL B C 1
ATOM 5774 O O . VAL B 1 166 ? -22.312 40.188 6.598 1 93.81 166 VAL B O 1
ATOM 5777 N N . VAL B 1 167 ? -23.734 40.531 4.969 1 94.12 167 VAL B N 1
ATOM 5778 C CA . VAL B 1 167 ? -22.719 40.625 3.938 1 94.12 167 VAL B CA 1
ATOM 5779 C C . VAL B 1 167 ? -21.844 41.844 4.215 1 94.12 167 VAL B C 1
ATOM 5781 O O . VAL B 1 167 ? -20.609 41.781 4.098 1 94.12 167 VAL B O 1
ATOM 5784 N N . ILE B 1 168 ? -22.453 42.875 4.602 1 94.19 168 ILE B N 1
ATOM 5785 C CA . ILE B 1 168 ? -21.734 44.125 4.859 1 94.19 168 ILE B CA 1
ATOM 5786 C C . ILE B 1 168 ? -20.812 43.938 6.066 1 94.19 168 ILE B C 1
ATOM 5788 O O . ILE B 1 168 ? -19.656 44.344 6.031 1 94.19 168 ILE B O 1
ATOM 5792 N N . ILE B 1 169 ? -21.375 43.375 7.078 1 93.81 169 ILE B N 1
ATOM 5793 C CA . ILE B 1 169 ? -20.578 43.125 8.273 1 93.81 169 ILE B CA 1
ATOM 5794 C C . ILE B 1 169 ? -19.391 42.25 7.938 1 93.81 169 ILE B C 1
ATOM 5796 O O . ILE B 1 169 ? -18.266 42.5 8.391 1 93.81 169 ILE B O 1
ATOM 5800 N N . SER B 1 170 ? -19.609 41.25 7.156 1 95.06 170 SER B N 1
ATOM 5801 C CA . SER B 1 170 ? -18.562 40.312 6.777 1 95.06 170 SER B CA 1
ATOM 5802 C C . SER B 1 170 ? -17.484 41 5.949 1 95.06 170 SER B C 1
ATOM 5804 O O . SER B 1 170 ? -16.297 40.844 6.211 1 95.06 170 SER B O 1
ATOM 5806 N N . VAL B 1 171 ? -17.844 41.75 4.988 1 95.19 171 VAL B N 1
ATOM 5807 C CA . VAL B 1 171 ? -16.906 42.406 4.105 1 95.19 171 VAL B CA 1
ATOM 5808 C C . VAL B 1 171 ? -16.062 43.406 4.906 1 95.19 171 VAL B C 1
ATOM 5810 O O . VAL B 1 171 ? -14.844 43.469 4.742 1 95.19 171 VAL B O 1
ATOM 5813 N N . ILE B 1 172 ? -16.75 44.094 5.754 1 94.62 172 ILE B N 1
ATOM 5814 C CA . ILE B 1 172 ? -16.047 45.094 6.57 1 94.62 172 ILE B CA 1
ATOM 5815 C C . ILE B 1 172 ? -15.055 44.375 7.496 1 94.62 172 ILE B C 1
ATOM 5817 O O . ILE B 1 172 ? -13.922 44.844 7.66 1 94.62 172 ILE B O 1
ATOM 5821 N N . SER B 1 173 ? -15.555 43.375 8.109 1 94.56 173 SER B N 1
ATOM 5822 C CA . SER B 1 173 ? -14.695 42.594 9 1 94.56 173 SER B CA 1
ATOM 5823 C C . SER B 1 173 ? -13.477 42.062 8.266 1 94.56 173 SER B C 1
ATOM 5825 O O . SER B 1 173 ? -12.344 42.156 8.758 1 94.56 173 SER B O 1
ATOM 5827 N N . ILE B 1 174 ? -13.625 41.531 7.109 1 94.06 174 ILE B N 1
ATOM 5828 C CA . ILE B 1 174 ? -12.547 40.938 6.316 1 94.06 174 ILE B CA 1
ATOM 5829 C C . ILE B 1 174 ? -11.57 42.062 5.906 1 94.06 174 ILE B C 1
ATOM 5831 O O . ILE B 1 174 ? -10.352 41.875 5.98 1 94.06 174 ILE B O 1
ATOM 5835 N N . VAL B 1 175 ? -12.078 43.125 5.504 1 94.12 175 VAL B N 1
ATOM 5836 C CA . VAL B 1 175 ? -11.25 44.25 5.059 1 94.12 175 VAL B CA 1
ATOM 5837 C C . VAL B 1 175 ? -10.398 44.75 6.223 1 94.12 175 VAL B C 1
ATOM 5839 O O . VAL B 1 175 ? -9.203 45 6.055 1 94.12 175 VAL B O 1
ATOM 5842 N N . ILE B 1 176 ? -11 44.906 7.391 1 93.25 176 ILE B N 1
ATOM 5843 C CA . ILE B 1 176 ? -10.273 45.406 8.562 1 93.25 176 ILE B CA 1
ATOM 5844 C C . ILE B 1 176 ? -9.172 44.406 8.922 1 93.25 176 ILE B C 1
ATOM 5846 O O . ILE B 1 176 ? -8.039 44.781 9.234 1 93.25 176 ILE B O 1
ATOM 5850 N N . LEU B 1 177 ? -9.5 43.188 8.891 1 91.62 177 LEU B N 1
ATOM 5851 C CA . LEU B 1 177 ? -8.531 42.156 9.227 1 91.62 177 LEU B CA 1
ATOM 5852 C C . LEU B 1 177 ? -7.391 42.125 8.211 1 91.62 177 LEU B C 1
ATOM 5854 O O . LEU B 1 177 ? -6.223 42 8.586 1 91.62 177 LEU B O 1
ATOM 5858 N N . MET B 1 178 ? -7.727 42.281 6.969 1 91.31 178 MET B N 1
ATOM 5859 C CA . MET B 1 178 ? -6.715 42.25 5.918 1 91.31 178 MET B CA 1
ATOM 5860 C C . MET B 1 178 ? -5.816 43.5 6.016 1 91.31 178 MET B C 1
ATOM 5862 O O . MET B 1 178 ? -4.602 43.406 5.852 1 91.31 178 MET B O 1
ATOM 5866 N N . LEU B 1 179 ? -6.418 44.594 6.23 1 90.25 179 LEU B N 1
ATOM 5867 C CA . LEU B 1 179 ? -5.66 45.844 6.406 1 90.25 179 LEU B CA 1
ATOM 5868 C C . LEU B 1 179 ? -4.766 45.75 7.637 1 90.25 179 LEU B C 1
ATOM 5870 O O . LEU B 1 179 ? -3.635 46.25 7.621 1 90.25 179 LEU B O 1
ATOM 5874 N N . GLY B 1 180 ? -5.281 45.25 8.617 1 87.38 180 GLY B N 1
ATOM 5875 C CA . GLY B 1 180 ? -4.488 45.062 9.82 1 87.38 180 GLY B CA 1
ATOM 5876 C C . GLY B 1 180 ? -3.309 44.125 9.609 1 87.38 180 GLY B C 1
ATOM 5877 O O . GLY B 1 180 ? -2.189 44.438 10.023 1 87.38 180 GLY B O 1
ATOM 5878 N N . LYS B 1 181 ? -3.568 43.094 8.953 1 82.5 181 LYS B N 1
ATOM 5879 C CA . LYS B 1 181 ? -2.557 42.062 8.75 1 82.5 181 LYS B CA 1
ATOM 5880 C C . LYS B 1 181 ? -1.465 42.562 7.797 1 82.5 181 LYS B C 1
ATOM 5882 O O . LYS B 1 181 ? -0.278 42.312 8.031 1 82.5 181 LYS B O 1
ATOM 5887 N N . TYR B 1 182 ? -1.736 43.25 6.754 1 83.62 182 TYR B N 1
ATOM 5888 C CA . TYR B 1 182 ? -0.772 43.531 5.695 1 83.62 182 TYR B CA 1
ATOM 5889 C C . TYR B 1 182 ? -0.244 44.938 5.801 1 83.62 182 TYR B C 1
ATOM 5891 O O . TYR B 1 182 ? 0.89 45.219 5.402 1 83.62 182 TYR B O 1
ATOM 5899 N N . ILE B 1 183 ? -0.963 45.812 6.348 1 82.81 183 ILE B N 1
ATOM 5900 C CA . ILE B 1 183 ? -0.554 47.219 6.312 1 82.81 183 ILE B CA 1
ATOM 5901 C C . ILE B 1 183 ? -0.165 47.656 7.715 1 82.81 183 ILE B C 1
ATOM 5903 O O . ILE B 1 183 ? 0.92 48.219 7.914 1 82.81 183 ILE B O 1
ATOM 5907 N N . LEU B 1 184 ? -1.009 47.406 8.617 1 82.56 184 LEU B N 1
ATOM 5908 C CA . LEU B 1 184 ? -0.824 48 9.93 1 82.56 184 LEU B CA 1
ATOM 5909 C C . LEU B 1 184 ? 0.173 47.219 10.766 1 82.56 184 LEU B C 1
ATOM 5911 O O . LEU B 1 184 ? 1.002 47.781 11.469 1 82.56 184 LEU B O 1
ATOM 5915 N N . ASN B 1 185 ? 0.06 45.938 10.695 1 79.94 185 ASN B N 1
ATOM 5916 C CA . ASN B 1 185 ? 0.897 45.094 11.555 1 79.94 185 ASN B CA 1
ATOM 5917 C C . ASN B 1 185 ? 2.377 45.25 11.211 1 79.94 185 ASN B C 1
ATOM 5919 O O . ASN B 1 185 ? 3.213 45.375 12.109 1 79.94 185 ASN B O 1
ATOM 5923 N N . PRO B 1 186 ? 2.77 45.219 9.906 1 77.25 186 PRO B N 1
ATOM 5924 C CA . PRO B 1 186 ? 4.191 45.406 9.609 1 77.25 186 PRO B CA 1
ATOM 5925 C C . PRO B 1 186 ? 4.727 46.75 10.109 1 77.25 186 PRO B C 1
ATOM 5927 O O . PRO B 1 186 ? 5.871 46.812 10.57 1 77.25 186 PRO B O 1
ATOM 5930 N N . SER B 1 187 ? 3.959 47.719 10.086 1 76.19 187 SER B N 1
ATOM 5931 C CA . SER B 1 187 ? 4.363 49.031 10.539 1 76.19 187 SER B CA 1
ATOM 5932 C C . SER B 1 187 ? 4.398 49.125 12.062 1 76.19 187 SER B C 1
ATOM 5934 O O . SER B 1 187 ? 5.273 49.781 12.633 1 76.19 187 SER B O 1
ATOM 5936 N N . ILE B 1 188 ? 3.471 48.531 12.648 1 76.5 188 ILE B N 1
ATOM 5937 C CA . ILE B 1 188 ? 3.373 48.562 14.102 1 76.5 188 ILE B CA 1
ATOM 5938 C C . ILE B 1 188 ? 4.473 47.688 14.719 1 76.5 188 ILE B C 1
ATOM 5940 O O . ILE B 1 188 ? 5.043 48.062 15.758 1 76.5 188 ILE B O 1
ATOM 5944 N N . GLN B 1 189 ? 4.652 46.531 14.109 1 73.06 189 GLN B N 1
ATOM 5945 C CA . GLN B 1 189 ? 5.66 45.594 14.609 1 73.06 189 GLN B CA 1
ATOM 5946 C C . GLN B 1 189 ? 7.047 46.25 14.586 1 73.06 189 GLN B C 1
ATOM 5948 O O . GLN B 1 189 ? 7.918 45.875 15.375 1 73.06 189 GLN B O 1
ATOM 5953 N N . GLN B 1 190 ? 7.332 47.125 13.625 1 65.94 190 GLN B N 1
ATOM 5954 C CA . GLN B 1 190 ? 8.594 47.844 13.609 1 65.94 190 GLN B CA 1
ATOM 5955 C C . GLN B 1 190 ? 8.734 48.719 14.859 1 65.94 190 GLN B C 1
ATOM 5957 O O . GLN B 1 190 ? 9.852 48.969 15.336 1 65.94 190 GLN B O 1
ATOM 5962 N N . ARG B 1 191 ? 7.637 49.094 15.32 1 65.38 191 ARG B N 1
ATOM 5963 C CA . ARG B 1 191 ? 7.688 50 16.469 1 65.38 191 ARG B CA 1
ATOM 5964 C C . ARG B 1 191 ? 7.496 49.219 17.781 1 65.38 191 ARG B C 1
ATOM 5966 O O . ARG B 1 191 ? 8.242 49.438 18.734 1 65.38 191 ARG B O 1
ATOM 5973 N N . ILE B 1 192 ? 6.445 48.312 17.734 1 68.38 192 ILE B N 1
ATOM 5974 C CA . ILE B 1 192 ? 6.16 47.5 18.922 1 68.38 192 ILE B CA 1
ATOM 5975 C C . ILE B 1 192 ? 6.336 46.031 18.594 1 68.38 192 ILE B C 1
ATOM 5977 O O . ILE B 1 192 ? 5.844 45.531 17.578 1 68.38 192 ILE B O 1
ATOM 5981 N N . ARG B 1 193 ? 7.094 45.344 19.047 1 63.34 193 ARG B N 1
ATOM 5982 C CA . ARG B 1 193 ? 7.527 43.969 18.781 1 63.34 193 ARG B CA 1
ATOM 5983 C C . ARG B 1 193 ? 6.359 43 18.891 1 63.34 193 ARG B C 1
ATOM 5985 O O . ARG B 1 193 ? 6.512 41.812 18.609 1 63.34 193 ARG B O 1
ATOM 5992 N N . ILE B 1 194 ? 5.148 43.688 19.391 1 66.81 194 ILE B N 1
ATOM 5993 C CA . ILE B 1 194 ? 4.016 42.781 19.594 1 66.81 194 ILE B CA 1
ATOM 5994 C C . ILE B 1 194 ? 2.969 43.031 18.5 1 66.81 194 ILE B C 1
ATOM 5996 O O . ILE B 1 194 ? 2.531 44.156 18.297 1 66.81 194 ILE B O 1
ATOM 6000 N N . PRO B 1 195 ? 2.6 42 17.812 1 70.44 195 PRO B N 1
ATOM 6001 C CA . PRO B 1 195 ? 1.556 42.219 16.797 1 70.44 195 PRO B CA 1
ATOM 6002 C C . PRO B 1 195 ? 0.194 42.531 17.422 1 70.44 195 PRO B C 1
ATOM 6004 O O . PRO B 1 195 ? -0.154 41.969 18.469 1 70.44 195 PRO B O 1
ATOM 6007 N N . MET B 1 196 ? -0.442 43.562 16.984 1 73.44 196 MET B N 1
ATOM 6008 C CA . MET B 1 196 ? -1.771 43.938 17.453 1 73.44 196 MET B CA 1
ATOM 6009 C C . MET B 1 196 ? -2.803 42.875 17.078 1 73.44 196 MET B C 1
ATOM 6011 O O . MET B 1 196 ? -2.834 42.406 15.938 1 73.44 196 MET B O 1
ATOM 6015 N N . PRO B 1 197 ? -3.531 42.375 18.078 1 78.5 197 PRO B N 1
ATOM 6016 C CA . PRO B 1 197 ? -4.566 41.375 17.797 1 78.5 197 PRO B CA 1
ATOM 6017 C C . PRO B 1 197 ? -5.793 41.969 17.109 1 78.5 197 PRO B C 1
ATOM 6019 O O . PRO B 1 197 ? -6.832 42.156 17.75 1 78.5 197 PRO B O 1
ATOM 6022 N N . PHE B 1 198 ? -5.738 42.25 15.797 1 82.38 198 PHE B N 1
ATOM 6023 C CA . PHE B 1 198 ? -6.832 42.844 15.047 1 82.38 198 PHE B CA 1
ATOM 6024 C C . PHE B 1 198 ? -8.086 42 15.125 1 82.38 198 PHE B C 1
ATOM 6026 O O . PHE B 1 198 ? -9.203 42.5 15.031 1 82.38 198 PHE B O 1
ATOM 6033 N N . GLU B 1 199 ? -7.934 40.719 15.273 1 84.56 199 GLU B N 1
ATOM 6034 C CA . GLU B 1 199 ? -9.07 39.812 15.414 1 84.56 199 GLU B CA 1
ATOM 6035 C C . GLU B 1 199 ? -9.906 40.188 16.641 1 84.56 199 GLU B C 1
ATOM 6037 O O . GLU B 1 199 ? -11.141 40.188 16.578 1 84.56 199 GLU B O 1
ATOM 6042 N N . LEU B 1 200 ? -9.211 40.5 17.703 1 81.88 200 LEU B N 1
ATOM 6043 C CA . LEU B 1 200 ? -9.914 40.906 18.922 1 81.88 200 LEU B CA 1
ATOM 6044 C C . LEU B 1 200 ? -10.672 42.219 18.719 1 81.88 200 LEU B C 1
ATOM 6046 O O . LEU B 1 200 ? -11.797 42.344 19.203 1 81.88 200 LEU B O 1
ATOM 6050 N N . PHE B 1 201 ? -10.023 43.062 18.047 1 85.75 201 PHE B N 1
ATOM 6051 C CA . PHE B 1 201 ? -10.641 44.344 17.812 1 85.75 201 PHE B CA 1
ATOM 6052 C C . PHE B 1 201 ? -11.914 44.188 16.984 1 85.75 201 PHE B C 1
ATOM 6054 O O . PHE B 1 201 ? -12.93 44.812 17.297 1 85.75 201 PHE B O 1
ATOM 6061 N N . VAL B 1 202 ? -11.789 43.438 15.945 1 90.12 202 VAL B N 1
ATOM 6062 C CA . VAL B 1 202 ? -12.938 43.25 15.078 1 90.12 202 VAL B CA 1
ATOM 6063 C C . VAL B 1 202 ? -14.062 42.562 15.852 1 90.12 202 VAL B C 1
ATOM 6065 O O . VAL B 1 202 ? -15.242 42.875 15.656 1 90.12 202 VAL B O 1
ATOM 6068 N N . MET B 1 203 ? -13.773 41.719 16.719 1 88.25 203 MET B N 1
ATOM 6069 C CA . MET B 1 203 ? -14.773 41 17.516 1 88.25 203 MET B CA 1
ATOM 6070 C C . MET B 1 203 ? -15.453 41.969 18.484 1 88.25 203 MET B C 1
ATOM 6072 O O . MET B 1 203 ? -16.672 41.938 18.656 1 88.25 203 MET B O 1
ATOM 6076 N N . ILE B 1 204 ? -14.672 42.812 19.109 1 87.88 204 ILE B N 1
ATOM 6077 C CA . ILE B 1 204 ? -15.211 43.781 20.047 1 87.88 204 ILE B CA 1
ATOM 6078 C C . ILE B 1 204 ? -16.109 44.75 19.297 1 87.88 204 ILE B C 1
ATOM 6080 O O . ILE B 1 204 ? -17.234 45.031 19.75 1 87.88 204 ILE B O 1
ATOM 6084 N N . LEU B 1 205 ? -15.547 45.188 18.234 1 91.19 205 LEU B N 1
ATOM 6085 C CA . LEU B 1 205 ? -16.312 46.156 17.453 1 91.19 205 LEU B CA 1
ATOM 6086 C C . LEU B 1 205 ? -17.609 45.531 16.938 1 91.19 205 LEU B C 1
ATOM 6088 O O . LEU B 1 205 ? -18.656 46.188 16.953 1 91.19 205 LEU B O 1
ATOM 6092 N N . GLY B 1 206 ? -17.516 44.344 16.422 1 91.62 206 GLY B N 1
ATOM 6093 C CA . GLY B 1 206 ? -18.703 43.656 15.961 1 91.62 206 GLY B CA 1
ATOM 6094 C C . GLY B 1 206 ? -19.734 43.438 17.047 1 91.62 206 GLY B C 1
ATOM 6095 O O . GLY B 1 206 ? -20.938 43.625 16.828 1 91.62 206 GLY B O 1
ATOM 6096 N N . THR B 1 207 ? -19.297 43.125 18.219 1 91 207 THR B N 1
ATOM 6097 C CA . THR B 1 207 ? -20.172 42.906 19.359 1 91 207 THR B CA 1
ATOM 6098 C C . THR B 1 207 ? -20.859 44.188 19.766 1 91 207 THR B C 1
ATOM 6100 O O . THR B 1 207 ? -22.078 44.219 20 1 91 207 THR B O 1
ATOM 6103 N N . LEU B 1 208 ? -20.109 45.25 19.828 1 92.38 208 LEU B N 1
ATOM 6104 C CA . LEU B 1 208 ? -20.641 46.531 20.234 1 92.38 208 LEU B CA 1
ATOM 6105 C C . LEU B 1 208 ? -21.656 47.062 19.234 1 92.38 208 LEU B C 1
ATOM 6107 O O . LEU B 1 208 ? -22.703 47.594 19.609 1 92.38 208 LEU B O 1
ATOM 6111 N N . MET B 1 209 ? -21.328 46.875 18.031 1 93 209 MET B N 1
ATOM 6112 C CA . MET B 1 209 ? -22.234 47.344 16.984 1 93 209 MET B CA 1
ATOM 6113 C C . MET B 1 209 ? -23.547 46.594 17.016 1 93 209 MET B C 1
ATOM 6115 O O . MET B 1 209 ? -24.625 47.188 16.875 1 93 209 MET B O 1
ATOM 6119 N N . THR B 1 210 ? -23.5 45.312 17.141 1 92.19 210 THR B N 1
ATOM 6120 C CA . THR B 1 210 ? -24.703 44.5 17.172 1 92.19 210 THR B CA 1
ATOM 6121 C C . THR B 1 210 ? -25.531 44.781 18.422 1 92.19 210 THR B C 1
ATOM 6123 O O . THR B 1 210 ? -26.766 44.781 18.375 1 92.19 210 THR B O 1
ATOM 6126 N N . TYR B 1 211 ? -24.844 45.062 19.5 1 90.56 211 TYR B N 1
ATOM 6127 C CA . TYR B 1 211 ? -25.516 45.406 20.734 1 90.56 211 TYR B CA 1
ATOM 6128 C C . TYR B 1 211 ? -26.219 46.75 20.641 1 90.56 211 TYR B C 1
ATOM 6130 O O . TYR B 1 211 ? -27.391 46.875 21 1 90.56 211 TYR B O 1
ATOM 6138 N N . MET B 1 212 ? -25.578 47.719 20.109 1 92.75 212 MET B N 1
ATOM 6139 C CA . MET B 1 212 ? -26.094 49.094 20.047 1 92.75 212 MET B CA 1
ATOM 6140 C C . MET B 1 212 ? -27.203 49.219 19 1 92.75 212 MET B C 1
ATOM 6142 O O . MET B 1 212 ? -28.188 49.906 19.219 1 92.75 212 MET B O 1
ATOM 6146 N N . LEU B 1 213 ? -27.047 48.5 17.922 1 92.62 213 LEU B N 1
ATOM 6147 C CA . LEU B 1 213 ? -27.984 48.656 16.828 1 92.62 213 LEU B CA 1
ATOM 6148 C C . LEU B 1 213 ? -29.016 47.531 16.828 1 92.62 213 LEU B C 1
ATOM 6150 O O . LEU B 1 213 ? -29.922 47.5 15.992 1 92.62 213 LEU B O 1
ATOM 6154 N N . GLU B 1 214 ? -28.953 46.562 17.781 1 90.19 214 GLU B N 1
ATOM 6155 C CA . GLU B 1 214 ? -29.859 45.438 17.891 1 90.19 214 GLU B CA 1
ATOM 6156 C C . GLU B 1 214 ? -30 44.719 16.562 1 90.19 214 GLU B C 1
ATOM 6158 O O . GLU B 1 214 ? -31.125 44.469 16.109 1 90.19 214 GLU B O 1
ATOM 6163 N N . LEU B 1 215 ? -29 44.469 16 1 89.06 215 LEU B N 1
ATOM 6164 C CA . LEU B 1 215 ? -29 43.906 14.664 1 89.06 215 LEU B CA 1
ATOM 6165 C C . LEU B 1 215 ? -29.516 42.469 14.703 1 89.06 215 LEU B C 1
ATOM 6167 O O . LEU B 1 215 ? -30 41.938 13.688 1 89.06 215 LEU B O 1
ATOM 6171 N N . ASN B 1 216 ? -29.422 41.781 15.766 1 87.56 216 ASN B N 1
ATOM 6172 C CA . ASN B 1 216 ? -29.906 40.406 15.914 1 87.56 216 ASN B CA 1
ATOM 6173 C C . ASN B 1 216 ? -31.422 40.312 15.773 1 87.56 216 ASN B C 1
ATOM 6175 O O . ASN B 1 216 ? -31.953 39.375 15.203 1 87.56 216 ASN B O 1
ATOM 6179 N N . VAL B 1 217 ? -32.062 41.25 16.219 1 85.25 217 VAL B N 1
ATOM 6180 C CA . VAL B 1 217 ? -33.531 41.25 16.203 1 85.25 217 VAL B CA 1
ATOM 6181 C C . VAL B 1 217 ? -34.031 41.938 14.938 1 85.25 217 VAL B C 1
ATOM 6183 O O . VAL B 1 217 ? -34.875 41.375 14.234 1 85.25 217 VAL B O 1
ATOM 6186 N N . LYS B 1 218 ? -33.406 43.031 14.609 1 87 218 LYS B N 1
ATOM 6187 C CA . LYS B 1 218 ? -33.906 43.844 13.508 1 87 218 LYS B CA 1
ATOM 6188 C C . LYS B 1 218 ? -33.5 43.25 12.156 1 87 218 LYS B C 1
ATOM 6190 O O . LYS B 1 218 ? -34.281 43.312 11.195 1 87 218 LYS B O 1
ATOM 6195 N N . GLN B 1 219 ? -32.344 42.75 12.094 1 87.38 219 GLN B N 1
ATOM 6196 C CA . GLN B 1 219 ? -31.828 42.344 10.797 1 87.38 219 GLN B CA 1
ATOM 6197 C C . GLN B 1 219 ? -31.547 40.844 10.773 1 87.38 219 GLN B C 1
ATOM 6199 O O . GLN B 1 219 ? -30.953 40.312 9.82 1 87.38 219 GLN B O 1
ATOM 6204 N N . LYS B 1 220 ? -31.812 40.156 11.758 1 88.25 220 LYS B N 1
ATOM 6205 C CA . LYS B 1 220 ? -31.703 38.688 11.852 1 88.25 220 LYS B CA 1
ATOM 6206 C C . LYS B 1 220 ? -30.25 38.25 11.688 1 88.25 220 LYS B C 1
ATOM 6208 O O . LYS B 1 220 ? -29.969 37.281 10.977 1 88.25 220 LYS B O 1
ATOM 6213 N N . VAL B 1 221 ? -29.438 39.062 12.227 1 89 221 VAL B N 1
ATOM 6214 C CA . VAL B 1 221 ? -28.031 38.656 12.242 1 89 221 VAL B CA 1
ATOM 6215 C C . VAL B 1 221 ? -27.797 37.594 13.305 1 89 221 VAL B C 1
ATOM 6217 O O . VAL B 1 221 ? -28.172 37.75 14.461 1 89 221 VAL B O 1
ATOM 6220 N N . ALA B 1 222 ? -27.25 36.5 12.859 1 88.69 222 ALA B N 1
ATOM 6221 C CA . ALA B 1 222 ? -26.969 35.406 13.789 1 88.69 222 ALA B CA 1
ATOM 6222 C C . ALA B 1 222 ? -25.875 35.812 14.773 1 88.69 222 ALA B C 1
ATOM 6224 O O . ALA B 1 222 ? -24.859 36.375 14.391 1 88.69 222 ALA B O 1
ATOM 6225 N N . ILE B 1 223 ? -26.094 35.562 16.031 1 88.25 223 ILE B N 1
ATOM 6226 C CA . ILE B 1 223 ? -25.109 35.875 17.078 1 88.25 223 ILE B CA 1
ATOM 6227 C C . ILE B 1 223 ? -24.672 34.594 17.797 1 88.25 223 ILE B C 1
ATOM 6229 O O . ILE B 1 223 ? -25.328 33.562 17.656 1 88.25 223 ILE B O 1
ATOM 6233 N N . VAL B 1 224 ? -23.609 34.594 18.5 1 84.94 224 VAL B N 1
ATOM 6234 C CA . VAL B 1 224 ? -23.016 33.469 19.203 1 84.94 224 VAL B CA 1
ATOM 6235 C C . VAL B 1 224 ? -23.938 33.031 20.359 1 84.94 224 VAL B C 1
ATOM 6237 O O . VAL B 1 224 ? -24.156 31.828 20.562 1 84.94 224 VAL B O 1
ATOM 6240 N N . GLY B 1 225 ? -24.5 33.938 21.062 1 81.12 225 GLY B N 1
ATOM 6241 C CA . GLY B 1 225 ? -25.438 33.625 22.141 1 81.12 225 GLY B CA 1
ATOM 6242 C C . GLY B 1 225 ? -24.75 33.469 23.484 1 81.12 225 GLY B C 1
ATOM 6243 O O . GLY B 1 225 ? -23.688 34.062 23.719 1 81.12 225 GLY B O 1
ATOM 6244 N N . PHE B 1 226 ? -25.266 32.625 24.312 1 79.44 226 PHE B N 1
ATOM 6245 C CA . PHE B 1 226 ? -24.859 32.531 25.703 1 79.44 226 PHE B CA 1
ATOM 6246 C C . PHE B 1 226 ? -23.578 31.719 25.844 1 79.44 226 PHE B C 1
ATOM 6248 O O . PHE B 1 226 ? -23.5 30.594 25.344 1 79.44 226 PHE B O 1
ATOM 6255 N N . ILE B 1 227 ? -22.531 32.344 26.391 1 80.06 227 ILE B N 1
ATOM 6256 C CA . ILE B 1 227 ? -21.281 31.656 26.734 1 80.06 227 ILE B CA 1
ATOM 6257 C C . ILE B 1 227 ? -21.188 31.5 28.25 1 80.06 227 ILE B C 1
ATOM 6259 O O . ILE B 1 227 ? -21.078 32.5 28.984 1 80.06 227 ILE B O 1
ATOM 6263 N N . PRO B 1 228 ? -21.234 30.281 28.734 1 80.25 228 PRO B N 1
ATOM 6264 C CA . PRO B 1 228 ? -21.156 30.078 30.172 1 80.25 228 PRO B CA 1
ATOM 6265 C C . PRO B 1 228 ? -19.828 30.562 30.766 1 80.25 228 PRO B C 1
ATOM 6267 O O . PRO B 1 228 ? -18.781 30.391 30.141 1 80.25 228 PRO B O 1
ATOM 6270 N N . SER B 1 229 ? -19.891 31.234 31.875 1 82.56 229 SER B N 1
ATOM 6271 C CA . SER B 1 229 ? -18.688 31.719 32.562 1 82.56 229 SER B CA 1
ATOM 6272 C C . SER B 1 229 ? -18.219 30.719 33.594 1 82.56 229 SER B C 1
ATOM 6274 O O . SER B 1 229 ? -17.953 31.078 34.75 1 82.56 229 SER B O 1
ATOM 6276 N N . LYS B 1 230 ? -18.312 29.469 33.281 1 84.19 230 LYS B N 1
ATOM 6277 C CA . LYS B 1 230 ? -17.875 28.422 34.188 1 84.19 230 LYS B CA 1
ATOM 6278 C C . LYS B 1 230 ? -17.016 27.391 33.469 1 84.19 230 LYS B C 1
ATOM 6280 O O . LYS B 1 230 ? -17.047 27.281 32.25 1 84.19 230 LYS B O 1
ATOM 6285 N N . LEU B 1 231 ? -16.25 26.828 34.281 1 89.31 231 LEU B N 1
ATOM 6286 C CA . LEU B 1 231 ? -15.438 25.734 33.75 1 89.31 231 LEU B CA 1
ATOM 6287 C C . LEU B 1 231 ? -16.281 24.469 33.594 1 89.31 231 LEU B C 1
ATOM 6289 O O . LEU B 1 231 ? -17.25 24.266 34.312 1 89.31 231 LEU B O 1
ATOM 6293 N N . PRO B 1 232 ? -15.992 23.75 32.594 1 88.5 232 PRO B N 1
ATOM 6294 C CA . PRO B 1 232 ? -16.781 22.531 32.375 1 88.5 232 PRO B CA 1
ATOM 6295 C C . PRO B 1 232 ? -16.609 21.5 33.5 1 88.5 232 PRO B C 1
ATOM 6297 O O . PRO B 1 232 ? -15.516 21.391 34.062 1 88.5 232 PRO B O 1
ATOM 6300 N N . MET B 1 233 ? -17.625 20.844 33.812 1 88.5 233 MET B N 1
ATOM 6301 C CA . MET B 1 233 ? -17.547 19.734 34.75 1 88.5 233 MET B CA 1
ATOM 6302 C C . MET B 1 233 ? -17.047 18.469 34.062 1 88.5 233 MET B C 1
ATOM 6304 O O . MET B 1 233 ? -17.453 18.156 32.938 1 88.5 233 MET B O 1
ATOM 6308 N N . PRO B 1 234 ? -16.094 17.859 34.719 1 92.25 234 PRO B N 1
ATOM 6309 C CA . PRO B 1 234 ? -15.602 16.609 34.125 1 92.25 234 PRO B CA 1
ATOM 6310 C C . PRO B 1 234 ? -16.703 15.586 33.938 1 92.25 234 PRO B C 1
ATOM 6312 O O . PRO B 1 234 ? -17.547 15.391 34.812 1 92.25 234 PRO B O 1
ATOM 6315 N N . THR B 1 235 ? -16.844 15.172 32.781 1 89.31 235 THR B N 1
ATOM 6316 C CA . THR B 1 235 ? -17.844 14.156 32.438 1 89.31 235 THR B CA 1
ATOM 6317 C C . THR B 1 235 ? -17.203 12.977 31.719 1 89.31 235 THR B C 1
ATOM 6319 O O . THR B 1 235 ? -16.266 13.164 30.938 1 89.31 235 THR B O 1
ATOM 6322 N N . LEU B 1 236 ? -17.734 11.812 32.031 1 89.94 236 LEU B N 1
ATOM 6323 C CA . LEU B 1 236 ? -17.219 10.625 31.375 1 89.94 236 LEU B CA 1
ATOM 6324 C C . LEU B 1 236 ? -17.812 10.484 29.984 1 89.94 236 LEU B C 1
ATOM 6326 O O . LEU B 1 236 ? -18.984 10.812 29.766 1 89.94 236 LEU B O 1
ATOM 6330 N N . PRO B 1 237 ? -17.016 10.078 29.109 1 88.81 237 PRO B N 1
ATOM 6331 C CA . PRO B 1 237 ? -17.531 9.875 27.75 1 88.81 237 PRO B CA 1
ATOM 6332 C C . PRO B 1 237 ? -18.641 8.82 27.688 1 88.81 237 PRO B C 1
ATOM 6334 O O . PRO B 1 237 ? -18.719 7.961 28.578 1 88.81 237 PRO B O 1
ATOM 6337 N N . GLU B 1 238 ? -19.438 8.984 26.766 1 90.44 238 GLU B N 1
ATOM 6338 C CA . GLU B 1 238 ? -20.469 7.977 26.516 1 90.44 238 GLU B CA 1
ATOM 6339 C C . GLU B 1 238 ? -19.906 6.797 25.734 1 90.44 238 GLU B C 1
ATOM 6341 O O . GLU B 1 238 ? -19.922 6.809 24.5 1 90.44 238 GLU B O 1
ATOM 6346 N N . PHE B 1 239 ? -19.672 5.766 26.344 1 89.5 239 PHE B N 1
ATOM 6347 C CA . PHE B 1 239 ? -18.953 4.633 25.766 1 89.5 239 PHE B CA 1
ATOM 6348 C C . PHE B 1 239 ? -19.812 3.91 24.734 1 89.5 239 PHE B C 1
ATOM 6350 O O . PHE B 1 239 ? -19.297 3.182 23.891 1 89.5 239 PHE B O 1
ATOM 6357 N N . LYS B 1 240 ? -21.125 4.133 24.797 1 88.5 240 LYS B N 1
ATOM 6358 C CA . LYS B 1 240 ? -22.031 3.49 23.844 1 88.5 240 LYS B CA 1
ATOM 6359 C C . LYS B 1 240 ? -21.719 3.912 22.422 1 88.5 240 LYS B C 1
ATOM 6361 O O . LYS B 1 240 ? -21.953 3.158 21.469 1 88.5 240 LYS B O 1
ATOM 6366 N N . TYR B 1 241 ? -21.172 5.094 22.391 1 88.5 241 TYR B N 1
ATOM 6367 C CA . TYR B 1 241 ? -20.906 5.613 21.047 1 88.5 241 TYR B CA 1
ATOM 6368 C C . TYR B 1 241 ? -19.438 5.414 20.672 1 88.5 241 TYR B C 1
ATOM 6370 O O . TYR B 1 241 ? -19.016 5.82 19.578 1 88.5 241 TYR B O 1
ATOM 6378 N N . PHE B 1 242 ? -18.734 4.742 21.406 1 89.88 242 PHE B N 1
ATOM 6379 C CA . PHE B 1 242 ? -17.297 4.562 21.234 1 89.88 242 PHE B CA 1
ATOM 6380 C C . PHE B 1 242 ? -17 3.803 19.953 1 89.88 242 PHE B C 1
ATOM 6382 O O . PHE B 1 242 ? -16.141 4.211 19.172 1 89.88 242 PHE B O 1
ATOM 6389 N N . SER B 1 243 ? -17.719 2.775 19.672 1 87.81 243 SER B N 1
ATOM 6390 C CA . SER B 1 243 ? -17.469 1.936 18.5 1 87.81 243 SER B CA 1
ATOM 6391 C C . SER B 1 243 ? -17.812 2.666 17.203 1 87.81 243 SER B C 1
ATOM 6393 O O . SER B 1 243 ? -17.141 2.48 16.188 1 87.81 243 SER B O 1
ATOM 6395 N N . ALA B 1 244 ? -18.781 3.473 17.328 1 88.06 244 ALA B N 1
ATOM 6396 C CA . ALA B 1 244 ? -19.234 4.195 16.141 1 88.06 244 ALA B CA 1
ATOM 6397 C C . ALA B 1 244 ? -18.219 5.27 15.742 1 88.06 244 ALA B C 1
ATOM 6399 O O . ALA B 1 244 ? -18.141 5.656 14.57 1 88.06 244 ALA B O 1
ATOM 6400 N N . PHE B 1 245 ? -17.438 5.766 16.719 1 93.06 245 PHE B N 1
ATOM 6401 C CA . PHE B 1 245 ? -16.531 6.883 16.453 1 93.06 245 PHE B CA 1
ATOM 6402 C C . PHE B 1 245 ? -15.125 6.383 16.156 1 93.06 245 PHE B C 1
ATOM 6404 O O . PHE B 1 245 ? -14.234 7.172 15.828 1 93.06 245 PHE B O 1
ATOM 6411 N N . ILE B 1 246 ? -14.859 5.148 16.156 1 92.06 246 ILE B N 1
ATOM 6412 C CA . ILE B 1 246 ? -13.5 4.609 16.109 1 92.06 246 ILE B CA 1
ATOM 6413 C C . ILE B 1 246 ? -12.859 4.965 14.773 1 92.06 246 ILE B C 1
ATOM 6415 O O . ILE B 1 246 ? -11.688 5.352 14.727 1 92.06 246 ILE B O 1
ATOM 6419 N N . LEU B 1 247 ? -13.578 4.84 13.711 1 86.88 247 LEU B N 1
ATOM 6420 C CA . LEU B 1 247 ? -13 5.121 12.398 1 86.88 247 LEU B CA 1
ATOM 6421 C C . LEU B 1 247 ? -12.711 6.609 12.242 1 86.88 247 LEU B C 1
ATOM 6423 O O . LEU B 1 247 ? -11.656 6.988 11.719 1 86.88 247 LEU B O 1
ATOM 6427 N N . ASP B 1 248 ? -13.648 7.434 12.664 1 90.69 248 ASP B N 1
ATOM 6428 C CA . ASP B 1 248 ? -13.414 8.875 12.641 1 90.69 248 ASP B CA 1
ATOM 6429 C C . ASP B 1 248 ? -12.227 9.258 13.508 1 90.69 248 ASP B C 1
ATOM 6431 O O . ASP B 1 248 ? -11.398 10.086 13.117 1 90.69 248 ASP B O 1
ATOM 6435 N N . ALA B 1 249 ? -12.234 8.57 14.656 1 95.31 249 ALA B N 1
ATOM 6436 C CA . ALA B 1 249 ? -11.18 8.875 15.617 1 95.31 249 ALA B CA 1
ATOM 6437 C C . ALA B 1 249 ? -9.812 8.508 15.062 1 95.31 249 ALA B C 1
ATOM 6439 O O . ALA B 1 249 ? -8.828 9.211 15.305 1 95.31 249 ALA B O 1
ATOM 6440 N N . LEU B 1 250 ? -9.727 7.484 14.344 1 91.25 250 LEU B N 1
ATOM 6441 C CA . LEU B 1 250 ? -8.469 7.035 13.758 1 91.25 250 LEU B CA 1
ATOM 6442 C C . LEU B 1 250 ? -7.926 8.07 12.773 1 91.25 250 LEU B C 1
ATOM 6444 O O . LEU B 1 250 ? -6.75 8.438 12.836 1 91.25 250 LEU B O 1
ATOM 6448 N N . VAL B 1 251 ? -8.75 8.57 11.945 1 86.88 251 VAL B N 1
ATOM 6449 C CA . VAL B 1 251 ? -8.344 9.516 10.914 1 86.88 251 VAL B CA 1
ATOM 6450 C C . VAL B 1 251 ? -7.961 10.852 11.555 1 86.88 251 VAL B C 1
ATOM 6452 O O . VAL B 1 251 ? -6.934 11.438 11.203 1 86.88 251 VAL B O 1
ATOM 6455 N N . ILE B 1 252 ? -8.758 11.266 12.477 1 93.5 252 ILE B N 1
ATOM 6456 C CA . ILE B 1 252 ? -8.508 12.531 13.156 1 93.5 252 ILE B CA 1
ATOM 6457 C C . ILE B 1 252 ? -7.203 12.438 13.938 1 93.5 252 ILE B C 1
ATOM 6459 O O . ILE B 1 252 ? -6.41 13.383 13.945 1 93.5 252 ILE B O 1
ATOM 6463 N N . ALA B 1 253 ? -7.004 11.281 14.539 1 94.5 253 ALA B N 1
ATOM 6464 C CA . ALA B 1 253 ? -5.781 11.07 15.312 1 94.5 253 ALA B CA 1
ATOM 6465 C C . ALA B 1 253 ? -4.547 11.195 14.422 1 94.5 253 ALA B C 1
ATOM 6467 O O . ALA B 1 253 ? -3.564 11.836 14.805 1 94.5 253 ALA B O 1
ATOM 6468 N N . ILE B 1 254 ? -4.621 10.664 13.297 1 88.81 254 ILE B N 1
ATOM 6469 C CA . ILE B 1 254 ? -3.486 10.688 12.383 1 88.81 254 ILE B CA 1
ATOM 6470 C C . ILE B 1 254 ? -3.229 12.117 11.906 1 88.81 254 ILE B C 1
ATOM 6472 O O . ILE B 1 254 ? -2.082 12.562 11.867 1 88.81 254 ILE B O 1
ATOM 6476 N N . VAL B 1 255 ? -4.246 12.828 11.664 1 86.62 255 VAL B N 1
ATOM 6477 C CA . VAL B 1 255 ? -4.125 14.203 11.172 1 86.62 255 VAL B CA 1
ATOM 6478 C C . VAL B 1 255 ? -3.537 15.094 12.266 1 86.62 255 VAL B C 1
ATOM 6480 O O . VAL B 1 255 ? -2.594 15.844 12.016 1 86.62 255 VAL B O 1
ATOM 6483 N N . ILE B 1 256 ? -4.098 14.938 13.406 1 93.06 256 ILE B N 1
ATOM 6484 C CA . ILE B 1 256 ? -3.658 15.781 14.508 1 93.06 256 ILE B CA 1
ATOM 6485 C C . ILE B 1 256 ? -2.189 15.508 14.82 1 93.06 256 ILE B C 1
ATOM 6487 O O . ILE B 1 256 ? -1.389 16.438 14.938 1 93.06 256 ILE B O 1
ATOM 6491 N N . TYR B 1 257 ? -1.849 14.281 14.898 1 91.75 257 TYR B N 1
ATOM 6492 C CA . TYR B 1 257 ? -0.474 13.945 15.25 1 91.75 257 TYR B CA 1
ATOM 6493 C C . TYR B 1 257 ? 0.493 14.391 14.156 1 91.75 257 TYR B C 1
ATOM 6495 O O . TYR B 1 257 ? 1.521 15.008 14.445 1 91.75 257 TYR B O 1
ATOM 6503 N N . SER B 1 258 ? 0.162 14.07 12.984 1 82.81 258 SER B N 1
ATOM 6504 C CA . SER B 1 258 ? 1.056 14.383 11.867 1 82.81 258 SER B CA 1
ATOM 6505 C C . SER B 1 258 ? 1.262 15.883 11.727 1 82.81 258 SER B C 1
ATOM 6507 O O . SER B 1 258 ? 2.389 16.344 11.539 1 82.81 258 SER B O 1
ATOM 6509 N N . PHE B 1 259 ? 0.195 16.594 11.852 1 82.25 259 PHE B N 1
ATOM 6510 C CA . PHE B 1 259 ? 0.279 18.047 11.703 1 82.25 259 PHE B CA 1
ATOM 6511 C C . PHE B 1 259 ? 1.01 18.672 12.883 1 82.25 259 PHE B C 1
ATOM 6513 O O . PHE B 1 259 ? 1.866 19.531 12.703 1 82.25 259 PHE B O 1
ATOM 6520 N N . THR B 1 260 ? 0.67 18.219 14.031 1 90.44 260 THR B N 1
ATOM 6521 C CA . THR B 1 260 ? 1.285 18.781 15.234 1 90.44 260 THR B CA 1
ATOM 6522 C C . THR B 1 260 ? 2.777 18.469 15.273 1 90.44 260 THR B C 1
ATOM 6524 O O . THR B 1 260 ? 3.592 19.328 15.594 1 90.44 260 THR B O 1
ATOM 6527 N N . ALA B 1 261 ? 3.117 17.266 14.93 1 85.19 261 ALA B N 1
ATOM 6528 C CA . ALA B 1 261 ? 4.523 16.859 14.906 1 85.19 261 ALA B CA 1
ATOM 6529 C C . ALA B 1 261 ? 5.293 17.641 13.844 1 85.19 261 ALA B C 1
ATOM 6531 O O . ALA B 1 261 ? 6.438 18.047 14.078 1 85.19 261 ALA B O 1
ATOM 6532 N N . SER B 1 262 ? 4.699 17.875 12.781 1 77.81 262 SER B N 1
ATOM 6533 C CA . SER B 1 262 ? 5.344 18.609 11.703 1 77.81 262 SER B CA 1
ATOM 6534 C C . SER B 1 262 ? 5.598 20.062 12.094 1 77.81 262 SER B C 1
ATOM 6536 O O . SER B 1 262 ? 6.68 20.594 11.844 1 77.81 262 SER B O 1
ATOM 6538 N N . VAL B 1 263 ? 4.617 20.672 12.672 1 82.94 263 VAL B N 1
ATOM 6539 C CA . VAL B 1 263 ? 4.758 22.047 13.133 1 82.94 263 VAL B CA 1
ATOM 6540 C C . VAL B 1 263 ? 5.848 22.125 14.203 1 82.94 263 VAL B C 1
ATOM 6542 O O . VAL B 1 263 ? 6.676 23.047 14.188 1 82.94 263 VAL B O 1
ATOM 6545 N N . GLY B 1 264 ? 5.812 21.172 15.055 1 85.44 264 GLY B N 1
ATOM 6546 C CA . GLY B 1 264 ? 6.848 21.125 16.078 1 85.44 264 GLY B CA 1
ATOM 6547 C C . GLY B 1 264 ? 8.25 21.016 15.508 1 85.44 264 GLY B C 1
ATOM 6548 O O . GLY B 1 264 ? 9.164 21.688 15.977 1 85.44 264 GLY B O 1
ATOM 6549 N N . LYS B 1 265 ? 8.438 20.266 14.539 1 76.69 265 LYS B N 1
ATOM 6550 C CA . LYS B 1 265 ? 9.742 20.062 13.922 1 76.69 265 LYS B CA 1
ATOM 6551 C C . LYS B 1 265 ? 10.234 21.328 13.227 1 76.69 265 LYS B C 1
ATOM 6553 O O . LYS B 1 265 ? 11.422 21.641 13.258 1 76.69 265 LYS B O 1
ATOM 6558 N N . VAL B 1 266 ? 9.359 22.031 12.641 1 75.31 266 VAL B N 1
ATOM 6559 C CA . VAL B 1 266 ? 9.695 23.25 11.93 1 75.31 266 VAL B CA 1
ATOM 6560 C C . VAL B 1 266 ? 10.297 24.266 12.906 1 75.31 266 VAL B C 1
ATOM 6562 O O . VAL B 1 266 ? 11.352 24.859 12.625 1 75.31 266 VAL B O 1
ATOM 6565 N N . PHE B 1 267 ? 9.734 24.422 14.008 1 82.69 267 PHE B N 1
ATOM 6566 C CA . PHE B 1 267 ? 10.188 25.453 14.93 1 82.69 267 PHE B CA 1
ATOM 6567 C C . PHE B 1 267 ? 11.344 24.953 15.789 1 82.69 267 PHE B C 1
ATOM 6569 O O . PHE B 1 267 ? 12.172 25.734 16.234 1 82.69 267 PHE B O 1
ATOM 6576 N N . ALA B 1 268 ? 11.32 23.609 15.945 1 81.5 268 ALA B N 1
ATOM 6577 C CA . ALA B 1 268 ? 12.492 23.047 16.609 1 81.5 268 ALA B CA 1
ATOM 6578 C C . ALA B 1 268 ? 13.758 23.297 15.789 1 81.5 268 ALA B C 1
ATOM 6580 O O . ALA B 1 268 ? 14.797 23.672 16.328 1 81.5 268 ALA B O 1
ATOM 6581 N N . LYS B 1 269 ? 13.656 23.156 14.617 1 70.75 269 LYS B N 1
ATOM 6582 C CA . LYS B 1 269 ? 14.773 23.391 13.703 1 70.75 269 LYS B CA 1
ATOM 6583 C C . LYS B 1 269 ? 15.164 24.875 13.688 1 70.75 269 LYS B C 1
ATOM 6585 O O . LYS B 1 269 ? 16.344 25.203 13.734 1 70.75 269 LYS B O 1
ATOM 6590 N N . LYS B 1 270 ? 14.18 25.656 13.586 1 75 270 LYS B N 1
ATOM 6591 C CA . LYS B 1 270 ? 14.398 27.094 13.523 1 75 270 LYS B CA 1
ATOM 6592 C C . LYS B 1 270 ? 15.117 27.609 14.781 1 75 270 LYS B C 1
ATOM 6594 O O . LYS B 1 270 ? 15.953 28.5 14.703 1 75 270 LYS B O 1
ATOM 6599 N N . HIS B 1 271 ? 14.805 27.016 15.836 1 81.56 271 HIS B N 1
ATOM 6600 C CA . HIS B 1 271 ? 15.336 27.547 17.094 1 81.56 271 HIS B CA 1
ATOM 6601 C C . HIS B 1 271 ? 16.406 26.625 17.656 1 81.56 271 HIS B C 1
ATOM 6603 O O . HIS B 1 271 ? 16.844 26.797 18.797 1 81.56 271 HIS B O 1
ATOM 6609 N N . GLY B 1 272 ? 16.703 25.562 16.953 1 73 272 GLY B N 1
ATOM 6610 C CA . GLY B 1 272 ? 17.891 24.766 17.266 1 73 272 GLY B CA 1
ATOM 6611 C C . GLY B 1 272 ? 17.656 23.781 18.391 1 73 272 GLY B C 1
ATOM 6612 O O . GLY B 1 272 ? 18.469 23.703 19.328 1 73 272 GLY B O 1
ATOM 6613 N N . TYR B 1 273 ? 16.484 23.25 18.594 1 79.31 273 TYR B N 1
ATOM 6614 C CA . TYR B 1 273 ? 16.25 22.172 19.547 1 79.31 273 TYR B CA 1
ATOM 6615 C C . TYR B 1 273 ? 15.602 20.969 18.875 1 79.31 273 TYR B C 1
ATOM 6617 O O . TYR B 1 273 ? 15.445 20.953 17.656 1 79.31 273 TYR B O 1
ATOM 6625 N N . HIS B 1 274 ? 15.43 19.828 19.656 1 77.94 274 HIS B N 1
ATOM 6626 C CA . HIS B 1 274 ? 14.867 18.625 19.062 1 77.94 274 HIS B CA 1
ATOM 6627 C C . HIS B 1 274 ? 13.602 18.188 19.797 1 77.94 274 HIS B C 1
ATOM 6629 O O . HIS B 1 274 ? 13.469 18.391 21 1 77.94 274 HIS B O 1
ATOM 6635 N N . ILE B 1 275 ? 12.703 17.703 19 1 84.5 275 ILE B N 1
ATOM 6636 C CA . ILE B 1 275 ? 11.484 17.141 19.578 1 84.5 275 ILE B CA 1
ATOM 6637 C C . ILE B 1 275 ? 11.539 15.617 19.531 1 84.5 275 ILE B C 1
ATOM 6639 O O . ILE B 1 275 ? 12.094 15.047 18.578 1 84.5 275 ILE B O 1
ATOM 6643 N N . ASN B 1 276 ? 11.055 14.992 20.516 1 86.56 276 ASN B N 1
ATOM 6644 C CA . ASN B 1 276 ? 10.953 13.539 20.562 1 86.56 276 ASN B CA 1
ATOM 6645 C C . ASN B 1 276 ? 9.594 13.047 20.078 1 86.56 276 ASN B C 1
ATOM 6647 O O . ASN B 1 276 ? 8.594 13.188 20.781 1 86.56 276 ASN B O 1
ATOM 6651 N N . PRO B 1 277 ? 9.586 12.445 19 1 85.56 277 PRO B N 1
ATOM 6652 C CA . PRO B 1 277 ? 8.297 12.047 18.422 1 85.56 277 PRO B CA 1
ATOM 6653 C C . PRO B 1 277 ? 7.504 11.109 19.312 1 85.56 277 PRO B C 1
ATOM 6655 O O . PRO B 1 277 ? 6.277 11.211 19.391 1 85.56 277 PRO B O 1
ATOM 6658 N N . SER B 1 278 ? 8.141 10.211 19.969 1 88.75 278 SER B N 1
ATOM 6659 C CA . SER B 1 278 ? 7.457 9.273 20.844 1 88.75 278 SER B CA 1
ATOM 6660 C C . SER B 1 278 ? 6.797 10 22.016 1 88.75 278 SER B C 1
ATOM 6662 O O . SER B 1 278 ? 5.652 9.703 22.375 1 88.75 278 SER B O 1
ATOM 6664 N N . GLN B 1 279 ? 7.516 10.93 22.516 1 92.5 279 GLN B N 1
ATOM 6665 C CA . GLN B 1 279 ? 6.98 11.711 23.625 1 92.5 279 GLN B CA 1
ATOM 6666 C C . GLN B 1 279 ? 5.867 12.641 23.156 1 92.5 279 GLN B C 1
ATOM 6668 O O . GLN B 1 279 ? 4.906 12.883 23.906 1 92.5 279 GLN B O 1
ATOM 6673 N N . GLU B 1 280 ? 6.035 13.156 22.031 1 93.44 280 GLU B N 1
ATOM 6674 C CA . GLU B 1 280 ? 4.996 14.016 21.484 1 93.44 280 GLU B CA 1
ATOM 6675 C C . GLU B 1 280 ? 3.68 13.266 21.328 1 93.44 280 GLU B C 1
ATOM 6677 O O . GLU B 1 280 ? 2.611 13.789 21.641 1 93.44 280 GLU B O 1
ATOM 6682 N N . LEU B 1 281 ? 3.783 12.062 20.828 1 94.75 281 LEU B N 1
ATOM 6683 C CA . LEU B 1 281 ? 2.586 11.25 20.641 1 94.75 281 LEU B CA 1
ATOM 6684 C C . LEU B 1 281 ? 1.898 10.977 21.969 1 94.75 281 LEU B C 1
ATOM 6686 O O . LEU B 1 281 ? 0.674 11.07 22.078 1 94.75 281 LEU B O 1
ATOM 6690 N N . LYS B 1 282 ? 2.654 10.664 22.969 1 96.12 282 LYS B N 1
ATOM 6691 C CA . LYS B 1 282 ? 2.109 10.422 24.297 1 96.12 282 LYS B CA 1
ATOM 6692 C C . LYS B 1 282 ? 1.468 11.688 24.859 1 96.12 282 LYS B C 1
ATOM 6694 O O . LYS B 1 282 ? 0.388 11.625 25.453 1 96.12 282 LYS B O 1
ATOM 6699 N N . ALA B 1 283 ? 2.168 12.75 24.688 1 96.25 283 ALA B N 1
ATOM 6700 C CA . ALA B 1 283 ? 1.679 14.023 25.203 1 96.25 283 ALA B CA 1
ATOM 6701 C C . ALA B 1 283 ? 0.352 14.406 24.547 1 96.25 283 ALA B C 1
ATOM 6703 O O . ALA B 1 283 ? -0.596 14.789 25.234 1 96.25 283 ALA B O 1
ATOM 6704 N N . ILE B 1 284 ? 0.232 14.312 23.281 1 96.69 284 ILE B N 1
ATOM 6705 C CA . ILE B 1 284 ? -0.976 14.703 22.547 1 96.69 284 ILE B CA 1
ATOM 6706 C C . ILE B 1 284 ? -2.113 13.742 22.906 1 96.69 284 ILE B C 1
ATOM 6708 O O . ILE B 1 284 ? -3.273 14.156 23 1 96.69 284 ILE B O 1
ATOM 6712 N N . ALA B 1 285 ? -1.752 12.445 23.078 1 97.5 285 ALA B N 1
ATOM 6713 C CA . ALA B 1 285 ? -2.756 11.477 23.5 1 97.5 285 ALA B CA 1
ATOM 6714 C C . ALA B 1 285 ? -3.373 11.875 24.844 1 97.5 285 ALA B C 1
ATOM 6716 O O . ALA B 1 285 ? -4.594 11.852 25 1 97.5 285 ALA B O 1
ATOM 6717 N N . LEU B 1 286 ? -2.545 12.227 25.719 1 97.38 286 LEU B N 1
ATOM 6718 C CA . LEU B 1 286 ? -3.014 12.625 27.047 1 97.38 286 LEU B CA 1
ATOM 6719 C C . LEU B 1 286 ? -3.85 13.898 26.953 1 97.38 286 LEU B C 1
ATOM 6721 O O . LEU B 1 286 ? -4.812 14.062 27.703 1 97.38 286 LEU B O 1
ATOM 6725 N N . CYS B 1 287 ? -3.438 14.812 26.125 1 97.5 287 CYS B N 1
ATOM 6726 C CA . CYS B 1 287 ? -4.195 16.047 25.922 1 97.5 287 CYS B CA 1
ATOM 6727 C C . CYS B 1 287 ? -5.621 15.734 25.469 1 97.5 287 CYS B C 1
ATOM 6729 O O . CYS B 1 287 ? -6.574 16.344 25.953 1 97.5 287 CYS B O 1
ATOM 6731 N N . GLN B 1 288 ? -5.742 14.781 24.547 1 98.12 288 GLN B N 1
ATOM 6732 C CA . GLN B 1 288 ? -7.066 14.422 24.047 1 98.12 288 GLN B CA 1
ATOM 6733 C C . GLN B 1 288 ? -7.879 13.695 25.125 1 98.12 288 GLN B C 1
ATOM 6735 O O . GLN B 1 288 ? -9.086 13.938 25.25 1 98.12 288 GLN B O 1
ATOM 6740 N N . LEU B 1 289 ? -7.258 12.781 25.875 1 97.25 289 LEU B N 1
ATOM 6741 C CA . LEU B 1 289 ? -7.957 12.016 26.906 1 97.25 289 LEU B CA 1
ATOM 6742 C C . LEU B 1 289 ? -8.508 12.945 27.984 1 97.25 289 LEU B C 1
ATOM 6744 O O . LEU B 1 289 ? -9.688 12.867 28.328 1 97.25 289 LEU B O 1
ATOM 6748 N N . ILE B 1 290 ? -7.668 13.812 28.438 1 96.69 290 ILE B N 1
ATOM 6749 C CA . ILE B 1 290 ? -8.078 14.75 29.484 1 96.69 290 ILE B CA 1
ATOM 6750 C C . ILE B 1 290 ? -9.062 15.766 28.906 1 96.69 290 ILE B C 1
ATOM 6752 O O . ILE B 1 290 ? -10.047 16.125 29.547 1 96.69 290 ILE B O 1
ATOM 6756 N N . GLY B 1 291 ? -8.797 16.219 27.719 1 96.12 291 GLY B N 1
ATOM 6757 C CA . GLY B 1 291 ? -9.711 17.125 27.047 1 96.12 291 GLY B CA 1
ATOM 6758 C C . GLY B 1 291 ? -11.102 16.547 26.859 1 96.12 291 GLY B C 1
ATOM 6759 O O . GLY B 1 291 ? -12.102 17.234 27.016 1 96.12 291 GLY B O 1
ATOM 6760 N N . GLY B 1 292 ? -11.109 15.242 26.484 1 96 292 GLY B N 1
ATOM 6761 C CA . GLY B 1 292 ? -12.391 14.57 26.312 1 96 292 GLY B CA 1
ATOM 6762 C C . GLY B 1 292 ? -13.211 14.531 27.594 1 96 292 GLY B C 1
ATOM 6763 O O . GLY B 1 292 ? -14.438 14.656 27.547 1 96 292 GLY B O 1
ATOM 6764 N N . ILE B 1 293 ? -12.602 14.469 28.688 1 95.94 293 ILE B N 1
ATOM 6765 C CA . ILE B 1 293 ? -13.281 14.422 29.984 1 95.94 293 ILE B CA 1
ATOM 6766 C C . ILE B 1 293 ? -13.75 15.82 30.375 1 95.94 293 ILE B C 1
ATOM 6768 O O . ILE B 1 293 ? -14.766 15.977 31.047 1 95.94 293 ILE B O 1
ATOM 6772 N N . LEU B 1 294 ? -13.086 16.828 29.844 1 95.81 294 LEU B N 1
ATOM 6773 C CA . LEU B 1 294 ? -13.391 18.219 30.203 1 95.81 294 LEU B CA 1
ATOM 6774 C C . LEU B 1 294 ? -14.133 18.922 29.062 1 95.81 294 LEU B C 1
ATOM 6776 O O . LEU B 1 294 ? -14 20.125 28.891 1 95.81 294 LEU B O 1
ATOM 6780 N N . SER B 1 295 ? -14.734 18.141 28.188 1 93.69 295 SER B N 1
ATOM 6781 C CA . SER B 1 295 ? -15.617 18.625 27.125 1 93.69 295 SER B CA 1
ATOM 6782 C C . SER B 1 295 ? -14.859 19.484 26.125 1 93.69 295 SER B C 1
ATOM 6784 O O . SER B 1 295 ? -15.359 20.531 25.703 1 93.69 295 SER B O 1
ATOM 6786 N N . CYS B 1 296 ? -13.672 19.125 25.875 1 95.88 296 CYS B N 1
ATOM 6787 C CA . CYS B 1 296 ? -12.875 19.828 24.875 1 95.88 296 CYS B CA 1
ATOM 6788 C C . CYS B 1 296 ? -13 19.156 23.5 1 95.88 296 CYS B C 1
ATOM 6790 O O . CYS B 1 296 ? -13.359 17.984 23.422 1 95.88 296 CYS B O 1
ATOM 6792 N N . HIS B 1 297 ? -12.844 19.938 22.531 1 96.44 297 HIS B N 1
ATOM 6793 C CA . HIS B 1 297 ? -12.656 19.484 21.172 1 96.44 297 HIS B CA 1
ATOM 6794 C C . HIS B 1 297 ? -11.273 18.875 20.969 1 96.44 297 HIS B C 1
ATOM 6796 O O . HIS B 1 297 ? -10.359 19.141 21.75 1 96.44 297 HIS B O 1
ATOM 6802 N N . PRO B 1 298 ? -11.133 17.906 20.016 1 97.12 298 PRO B N 1
ATOM 6803 C CA . PRO B 1 298 ? -9.766 17.469 19.734 1 97.12 298 PRO B CA 1
ATOM 6804 C C . PRO B 1 298 ? -8.812 18.625 19.469 1 97.12 298 PRO B C 1
ATOM 6806 O O . PRO B 1 298 ? -9.086 19.453 18.594 1 97.12 298 PRO B O 1
ATOM 6809 N N . ALA B 1 299 ? -7.793 18.594 20.172 1 96.75 299 ALA B N 1
ATOM 6810 C CA . ALA B 1 299 ? -6.859 19.719 20.109 1 96.75 299 ALA B CA 1
ATOM 6811 C C . ALA B 1 299 ? -5.695 19.422 19.172 1 96.75 299 ALA B C 1
ATOM 6813 O O . ALA B 1 299 ? -5.223 18.281 19.109 1 96.75 299 ALA B O 1
ATOM 6814 N N . SER B 1 300 ? -5.277 20.375 18.453 1 94.38 300 SER B N 1
ATOM 6815 C CA . SER B 1 300 ? -4.168 20.25 17.5 1 94.38 300 SER B CA 1
ATOM 6816 C C . SER B 1 300 ? -3.312 21.516 17.5 1 94.38 300 SER B C 1
ATOM 6818 O O . SER B 1 300 ? -3.725 22.562 18.016 1 94.38 300 SER B O 1
ATOM 6820 N N . ALA B 1 301 ? -2.131 21.344 16.938 1 91.12 301 ALA B N 1
ATOM 6821 C CA . ALA B 1 301 ? -1.27 22.5 16.734 1 91.12 301 ALA B CA 1
ATOM 6822 C C . ALA B 1 301 ? -1.713 23.312 15.516 1 91.12 301 ALA B C 1
ATOM 6824 O O . ALA B 1 301 ? -2.518 22.828 14.711 1 91.12 301 ALA B O 1
ATOM 6825 N N . SER B 1 302 ? -1.315 24.531 15.523 1 84.31 302 SER B N 1
ATOM 6826 C CA . SER B 1 302 ? -1.54 25.422 14.391 1 84.31 302 SER B CA 1
ATOM 6827 C C . SER B 1 302 ? -0.258 26.156 14 1 84.31 302 SER B C 1
ATOM 6829 O O . SER B 1 302 ? 0.524 26.562 14.859 1 84.31 302 SER B O 1
ATOM 6831 N N . LEU B 1 303 ? -0.076 26.219 12.734 1 77 303 LEU B N 1
ATOM 6832 C CA . LEU B 1 303 ? 1.12 26.906 12.242 1 77 303 LEU B CA 1
ATOM 6833 C C . LEU B 1 303 ? 1.098 28.375 12.609 1 77 303 LEU B C 1
ATOM 6835 O O . LEU B 1 303 ? 2.127 28.953 12.984 1 77 303 LEU B O 1
ATOM 6839 N N . SER B 1 304 ? -0.065 28.984 12.461 1 74.56 304 SER B N 1
ATOM 6840 C CA . SER B 1 304 ? -0.203 30.422 12.727 1 74.56 304 SER B CA 1
ATOM 6841 C C . SER B 1 304 ? 0.074 30.734 14.195 1 74.56 304 SER B C 1
ATOM 6843 O O . SER B 1 304 ? 0.797 31.672 14.508 1 74.56 304 SER B O 1
ATOM 6845 N N . ARG B 1 305 ? -0.41 29.938 15.094 1 82.25 305 ARG B N 1
ATOM 6846 C CA . ARG B 1 305 ? -0.199 30.156 16.516 1 82.25 305 ARG B CA 1
ATOM 6847 C C . ARG B 1 305 ? 1.258 29.906 16.906 1 82.25 305 ARG B C 1
ATOM 6849 O O . ARG B 1 305 ? 1.825 30.641 17.703 1 82.25 305 ARG B O 1
ATOM 6856 N N . ALA B 1 306 ? 1.792 28.891 16.328 1 85.31 306 ALA B N 1
ATOM 6857 C CA . ALA B 1 306 ? 3.189 28.578 16.625 1 85.31 306 ALA B CA 1
ATOM 6858 C C . ALA B 1 306 ? 4.117 29.672 16.094 1 85.31 306 ALA B C 1
ATOM 6860 O O . ALA B 1 306 ? 5.109 30.016 16.734 1 85.31 306 ALA B O 1
ATOM 6861 N N . LEU B 1 307 ? 3.809 30.156 14.961 1 79.06 307 LEU B N 1
ATOM 6862 C CA . LEU B 1 307 ? 4.594 31.234 14.367 1 79.06 307 LEU B CA 1
ATOM 6863 C C . LEU B 1 307 ? 4.543 32.5 15.227 1 79.06 307 LEU B C 1
ATOM 6865 O O . LEU B 1 307 ? 5.566 33.156 15.438 1 79.06 307 LEU B O 1
ATOM 6869 N N . LEU B 1 308 ? 3.385 32.781 15.641 1 76.19 308 LEU B N 1
ATOM 6870 C CA . LEU B 1 308 ? 3.223 33.938 16.516 1 76.19 308 LEU B CA 1
ATOM 6871 C C . LEU B 1 308 ? 4.031 33.781 17.797 1 76.19 308 LEU B C 1
ATOM 6873 O O . LEU B 1 308 ? 4.68 34.719 18.25 1 76.19 308 LEU B O 1
ATOM 6877 N N . ASN B 1 309 ? 3.943 32.625 18.344 1 84.44 309 ASN B N 1
ATOM 6878 C CA . ASN B 1 309 ? 4.711 32.312 19.547 1 84.44 309 ASN B CA 1
ATOM 6879 C C . ASN B 1 309 ? 6.211 32.469 19.297 1 84.44 309 ASN B C 1
ATOM 6881 O O . ASN B 1 309 ? 6.941 32.969 20.156 1 84.44 309 ASN B O 1
ATOM 6885 N N . SER B 1 310 ? 6.68 32 18.219 1 82.62 310 SER B N 1
ATOM 6886 C CA . SER B 1 310 ? 8.086 32.094 17.844 1 82.62 310 SER B CA 1
ATOM 6887 C C . SER B 1 310 ? 8.516 33.531 17.641 1 82.62 310 SER B C 1
ATOM 6889 O O . SER B 1 310 ? 9.586 33.938 18.109 1 82.62 310 SER B O 1
ATOM 6891 N N . GLU B 1 311 ? 7.66 34.281 17 1 76.38 311 GLU B N 1
ATOM 6892 C CA . GLU B 1 311 ? 7.984 35.688 16.688 1 76.38 311 GLU B CA 1
ATOM 6893 C C . GLU B 1 311 ? 7.98 36.562 17.938 1 76.38 311 GLU B C 1
ATOM 6895 O O . GLU B 1 311 ? 8.719 37.531 18.016 1 76.38 311 GLU B O 1
ATOM 6900 N N . LEU B 1 312 ? 7.188 36.156 18.844 1 78.69 312 LEU B N 1
ATOM 6901 C CA . LEU B 1 312 ? 7.109 36.906 20.094 1 78.69 312 LEU B CA 1
ATOM 6902 C C . LEU B 1 312 ? 8.273 36.531 21.016 1 78.69 312 LEU B C 1
ATOM 6904 O O . LEU B 1 312 ? 8.406 37.094 22.109 1 78.69 312 LEU B O 1
ATOM 6908 N N . GLY B 1 313 ? 9.086 35.594 20.531 1 75.69 313 GLY B N 1
ATOM 6909 C CA . GLY B 1 313 ? 10.32 35.281 21.234 1 75.69 313 GLY B CA 1
ATOM 6910 C C . GLY B 1 313 ? 10.133 34.281 22.344 1 75.69 313 GLY B C 1
ATOM 6911 O O . GLY B 1 313 ? 10.867 34.281 23.344 1 75.69 313 GLY B O 1
ATOM 6912 N N . ALA B 1 314 ? 9.117 33.531 22.219 1 80 314 ALA B N 1
ATOM 6913 C CA . ALA B 1 314 ? 8.898 32.5 23.25 1 80 314 ALA B CA 1
ATOM 6914 C C . ALA B 1 314 ? 10.102 31.562 23.344 1 80 314 ALA B C 1
ATOM 6916 O O . ALA B 1 314 ? 10.641 31.125 22.328 1 80 314 ALA B O 1
ATOM 6917 N N . THR B 1 315 ? 10.625 31.406 24.578 1 77.12 315 THR B N 1
ATOM 6918 C CA . THR B 1 315 ? 11.812 30.578 24.766 1 77.12 315 THR B CA 1
ATOM 6919 C C . THR B 1 315 ? 11.484 29.344 25.594 1 77.12 315 THR B C 1
ATOM 6921 O O . THR B 1 315 ? 12.297 28.422 25.688 1 77.12 315 THR B O 1
ATOM 6924 N N . SER B 1 316 ? 10.352 29.406 26.188 1 81.12 316 SER B N 1
ATOM 6925 C CA . SER B 1 316 ? 10 28.266 27.031 1 81.12 316 SER B CA 1
ATOM 6926 C C . SER B 1 316 ? 8.516 27.953 26.938 1 81.12 316 SER B C 1
ATOM 6928 O O . SER B 1 316 ? 7.742 28.719 26.375 1 81.12 316 SER B O 1
ATOM 6930 N N . GLU B 1 317 ? 8.156 26.844 27.547 1 82.56 317 GLU B N 1
ATOM 6931 C CA . GLU B 1 317 ? 6.77 26.391 27.562 1 82.56 317 GLU B CA 1
ATOM 6932 C C . GLU B 1 317 ? 5.914 27.281 28.469 1 82.56 317 GLU B C 1
ATOM 6934 O O . GLU B 1 317 ? 4.684 27.25 28.391 1 82.56 317 GLU B O 1
ATOM 6939 N N . LEU B 1 318 ? 6.535 28.172 29.141 1 82.69 318 LEU B N 1
ATOM 6940 C CA . LEU B 1 318 ? 5.832 29.047 30.062 1 82.69 318 LEU B CA 1
ATOM 6941 C C . LEU B 1 318 ? 4.945 30.031 29.312 1 82.69 318 LEU B C 1
ATOM 6943 O O . LEU B 1 318 ? 3.926 30.484 29.828 1 82.69 318 LEU B O 1
ATOM 6947 N N . SER B 1 319 ? 5.363 30.344 28.125 1 84.12 319 SER B N 1
ATOM 6948 C CA . SER B 1 319 ? 4.539 31.219 27.281 1 84.12 319 SER B CA 1
ATOM 6949 C C . SER B 1 319 ? 3.158 30.609 27.047 1 84.12 319 SER B C 1
ATOM 6951 O O . SER 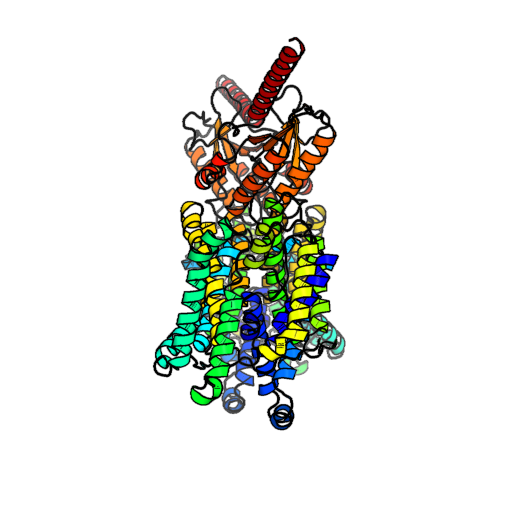B 1 319 ? 2.16 31.328 27.016 1 84.12 319 SER B O 1
ATOM 6953 N N . SER B 1 320 ? 3.121 29.328 26.969 1 88 320 SER B N 1
ATOM 6954 C CA . SER B 1 320 ? 1.85 28.641 26.766 1 88 320 SER B CA 1
ATOM 6955 C C . SER B 1 320 ? 0.995 28.656 28.016 1 88 320 SER B C 1
ATOM 6957 O O . SER B 1 320 ? -0.235 28.688 27.938 1 88 320 SER B O 1
ATOM 6959 N N . VAL B 1 321 ? 1.617 28.688 29.141 1 90.81 321 VAL B N 1
ATOM 6960 C CA . VAL B 1 321 ? 0.896 28.75 30.422 1 90.81 321 VAL B CA 1
ATOM 6961 C C . VAL B 1 321 ? 0.233 30.109 30.562 1 90.81 321 VAL B C 1
ATOM 6963 O O . VAL B 1 321 ? -0.923 30.203 30.984 1 90.81 321 VAL B O 1
ATOM 6966 N N . VAL B 1 322 ? 0.94 31.078 30.203 1 88.5 322 VAL B N 1
ATOM 6967 C CA . VAL B 1 322 ? 0.405 32.438 30.266 1 88.5 322 VAL B CA 1
ATOM 6968 C C . VAL B 1 322 ? -0.774 32.562 29.312 1 88.5 322 VAL B C 1
ATOM 6970 O O . VAL B 1 322 ? -1.809 33.125 29.656 1 88.5 322 VAL B O 1
ATOM 6973 N N . ALA B 1 323 ? -0.553 32.062 28.141 1 87 323 ALA B N 1
ATOM 6974 C CA . ALA B 1 323 ? -1.637 32.094 27.156 1 87 323 ALA B CA 1
ATOM 6975 C C . ALA B 1 323 ? -2.879 31.391 27.703 1 87 323 ALA B C 1
ATOM 6977 O O . ALA B 1 323 ? -4 31.875 27.516 1 87 323 ALA B O 1
ATOM 6978 N N . ALA B 1 324 ? -2.652 30.266 28.328 1 90.81 324 ALA B N 1
ATOM 6979 C CA . ALA B 1 324 ? -3.76 29.5 28.891 1 90.81 324 ALA B CA 1
ATOM 6980 C C . ALA B 1 324 ? -4.453 30.266 30.016 1 90.81 324 ALA B C 1
ATOM 6982 O O . ALA B 1 324 ? -5.68 30.234 30.141 1 90.81 324 ALA B O 1
ATOM 6983 N N . LEU B 1 325 ? -3.721 30.922 30.781 1 90.88 325 LEU B N 1
ATOM 6984 C CA . LEU B 1 325 ? -4.273 31.703 31.891 1 90.88 325 LEU B CA 1
ATOM 6985 C C . LEU B 1 325 ? -5.09 32.875 31.359 1 90.88 325 LEU B C 1
ATOM 6987 O O . LEU B 1 325 ? -6.113 33.25 31.953 1 90.88 325 LEU B O 1
ATOM 6991 N N . VAL B 1 326 ? -4.617 33.438 30.359 1 87.88 326 VAL B N 1
ATOM 6992 C CA . VAL B 1 326 ? -5.363 34.531 29.75 1 87.88 326 VAL B CA 1
ATOM 6993 C C . VAL B 1 326 ? -6.707 34 29.219 1 87.88 326 VAL B C 1
ATOM 6995 O O . VAL B 1 326 ? -7.734 34.688 29.375 1 87.88 326 VAL B O 1
ATOM 6998 N N . VAL B 1 327 ? -6.684 32.906 28.594 1 89.81 327 VAL B N 1
ATOM 6999 C CA . VAL B 1 327 ? -7.914 32.312 28.094 1 89.81 327 VAL B CA 1
ATOM 7000 C C . VAL B 1 327 ? -8.852 32 29.266 1 89.81 327 VAL B C 1
ATOM 7002 O O . VAL B 1 327 ? -10.07 32.188 29.156 1 89.81 327 VAL B O 1
ATOM 7005 N N . LEU B 1 328 ? -8.297 31.531 30.344 1 90.5 328 LEU B N 1
ATOM 7006 C CA . LEU B 1 328 ? -9.086 31.266 31.547 1 90.5 328 LEU B CA 1
ATOM 7007 C C . LEU B 1 328 ? -9.773 32.531 32.031 1 90.5 328 LEU B C 1
ATOM 7009 O O . LEU B 1 328 ? -10.953 32.531 32.375 1 90.5 328 LEU B O 1
ATOM 7013 N N . LEU B 1 329 ? -9.062 33.594 31.984 1 88.19 329 LEU B N 1
ATOM 7014 C CA . LEU B 1 329 ? -9.625 34.875 32.406 1 88.19 329 LEU B CA 1
ATOM 7015 C C . LEU B 1 329 ? -10.734 35.312 31.453 1 88.19 329 LEU B C 1
ATOM 7017 O O . LEU B 1 329 ? -11.742 35.875 31.891 1 88.19 329 LEU B O 1
ATOM 7021 N N . VAL B 1 330 ? -10.492 35.062 30.25 1 85.25 330 VAL B N 1
ATOM 7022 C CA . VAL B 1 330 ? -11.508 35.406 29.25 1 85.25 330 VAL B CA 1
ATOM 7023 C C . VAL B 1 330 ? -12.781 34.625 29.516 1 85.25 330 VAL B C 1
ATOM 7025 O O . VAL B 1 330 ? -13.883 35.156 29.422 1 85.25 330 VAL B O 1
ATOM 7028 N N . ILE B 1 331 ? -12.664 33.375 29.797 1 86.56 331 ILE B N 1
ATOM 7029 C CA . ILE B 1 331 ? -13.805 32.531 30.062 1 86.56 331 ILE B CA 1
ATOM 7030 C C . ILE B 1 331 ? -14.578 33.031 31.266 1 86.56 331 ILE B C 1
ATOM 7032 O O . ILE B 1 331 ? -15.805 33.125 31.25 1 86.56 331 ILE B O 1
ATOM 7036 N N . LEU B 1 332 ? -13.883 33.469 32.281 1 86.19 332 LEU B N 1
ATOM 7037 C CA . LEU B 1 332 ? -14.5 33.781 33.562 1 86.19 332 LEU B CA 1
ATOM 7038 C C . LEU B 1 332 ? -15.047 35.219 33.531 1 86.19 332 LEU B C 1
ATOM 7040 O O . LEU B 1 332 ? -16.078 35.5 34.156 1 86.19 332 LEU B O 1
ATOM 7044 N N . LEU B 1 333 ? -14.367 36.125 32.75 1 85.06 333 LEU B N 1
ATOM 7045 C CA . LEU B 1 333 ? -14.711 37.531 32.875 1 85.06 333 LEU B CA 1
ATOM 7046 C C . LEU B 1 333 ? -15.367 38.031 31.578 1 85.06 333 LEU B C 1
ATOM 7048 O O . LEU B 1 333 ? -16.25 38.906 31.641 1 85.06 333 LEU B O 1
ATOM 7052 N N . VAL B 1 334 ? -14.961 37.594 30.484 1 81.75 334 VAL B N 1
ATOM 7053 C CA . VAL B 1 334 ? -15.328 38.188 29.203 1 81.75 334 VAL B CA 1
ATOM 7054 C C . VAL B 1 334 ? -16.422 37.375 28.531 1 81.75 334 VAL B C 1
ATOM 7056 O O . VAL B 1 334 ? -17.125 37.875 27.641 1 81.75 334 VAL B O 1
ATOM 7059 N N . GLY B 1 335 ? -16.609 36.219 28.875 1 78.25 335 GLY B N 1
ATOM 7060 C CA . GLY B 1 335 ? -17.547 35.281 28.25 1 78.25 335 GLY B CA 1
ATOM 7061 C C . GLY B 1 335 ? -18.922 35.875 28.031 1 78.25 335 GLY B C 1
ATOM 7062 O O . GLY B 1 335 ? -19.375 36 26.891 1 78.25 335 GLY B O 1
ATOM 7063 N N . PRO B 1 336 ? -19.562 36.406 29.016 1 79.38 336 PRO B N 1
ATOM 7064 C CA . PRO B 1 336 ? -20.922 36.938 28.891 1 79.38 336 PRO B CA 1
ATOM 7065 C C . PRO B 1 336 ? -20.984 38.156 28 1 79.38 336 PRO B C 1
ATOM 7067 O O . PRO B 1 336 ? -22.016 38.438 27.391 1 79.38 336 PRO B O 1
ATOM 7070 N N . LEU B 1 337 ? -19.859 38.781 27.875 1 82.94 337 LEU B N 1
ATOM 7071 C CA . LEU B 1 337 ? -19.828 40.031 27.094 1 82.94 337 LEU B CA 1
ATOM 7072 C C . LEU B 1 337 ? -19.828 39.719 25.594 1 82.94 337 LEU B C 1
ATOM 7074 O O . LEU B 1 337 ? -20.125 40.562 24.781 1 82.94 337 LEU B O 1
ATOM 7078 N N . LEU B 1 338 ? -19.547 38.5 25.297 1 83.75 338 LEU B N 1
ATOM 7079 C CA . LEU B 1 338 ? -19.453 38.125 23.891 1 83.75 338 LEU B CA 1
ATOM 7080 C C . LEU B 1 338 ? -20.766 37.562 23.391 1 83.75 338 LEU B C 1
ATOM 7082 O O . LEU B 1 338 ? -20.828 37 22.281 1 83.75 338 LEU B O 1
ATOM 7086 N N . TYR B 1 339 ? -21.797 37.75 24.078 1 85 339 TYR B N 1
ATOM 7087 C CA . TYR B 1 339 ? -23.125 37.25 23.75 1 85 339 TYR B CA 1
ATOM 7088 C C . TYR B 1 339 ? -23.578 37.781 22.391 1 85 339 TYR B C 1
ATOM 7090 O O . TYR B 1 339 ? -24.109 37.031 21.562 1 85 339 TYR B O 1
ATOM 7098 N N . TYR B 1 340 ? -23.312 39 22.109 1 89.56 340 TYR B N 1
ATOM 7099 C CA . TYR B 1 340 ? -23.859 39.656 20.922 1 89.56 340 TYR B CA 1
ATOM 7100 C C . TYR B 1 340 ? -22.859 39.594 19.766 1 89.56 340 TYR B C 1
ATOM 7102 O O . TYR B 1 340 ? -23.047 40.281 18.75 1 89.56 340 TYR B O 1
ATOM 7110 N N . LEU B 1 341 ? -21.891 38.812 19.906 1 90.5 341 LEU B N 1
ATOM 7111 C CA . LEU B 1 341 ? -20.906 38.688 18.828 1 90.5 341 LEU B CA 1
ATOM 7112 C C . LEU B 1 341 ? -21.531 38.031 17.609 1 90.5 341 LEU B C 1
ATOM 7114 O O . LEU B 1 341 ? -22.047 36.938 17.688 1 90.5 341 LEU B O 1
ATOM 7118 N N . PRO B 1 342 ? -21.547 38.781 16.516 1 91.5 342 PRO B N 1
ATOM 7119 C CA . PRO B 1 342 ? -22.109 38.188 15.297 1 91.5 342 PRO B CA 1
ATOM 7120 C C . PRO B 1 342 ? -21.281 37.031 14.773 1 91.5 342 PRO B C 1
ATOM 7122 O O . PRO B 1 342 ? -20.062 37.094 14.727 1 91.5 342 PRO B O 1
ATOM 7125 N N . THR B 1 343 ? -21.906 36 14.344 1 89.44 343 THR B N 1
ATOM 7126 C CA . THR B 1 343 ? -21.25 34.812 13.82 1 89.44 343 THR B CA 1
ATOM 7127 C C . THR B 1 343 ? -20.469 35.125 12.555 1 89.44 343 THR B C 1
ATOM 7129 O O . THR B 1 343 ? -19.422 34.531 12.297 1 89.44 343 THR B O 1
ATOM 7132 N N . CYS B 1 344 ? -20.906 36 11.805 1 91.44 344 CYS B N 1
ATOM 7133 C CA . CYS B 1 344 ? -20.25 36.375 10.547 1 91.44 344 CYS B CA 1
ATOM 7134 C C . CYS B 1 344 ? -18.875 36.969 10.797 1 91.44 344 CYS B C 1
ATOM 7136 O O . CYS B 1 344 ? -17.984 36.875 9.961 1 91.44 344 CYS B O 1
ATOM 7138 N N . VAL B 1 345 ? -18.734 37.625 11.93 1 91.06 345 VAL B N 1
ATOM 7139 C CA . VAL B 1 345 ? -17.438 38.156 12.289 1 91.06 345 VAL B CA 1
ATOM 7140 C C . VAL B 1 345 ? -16.438 37.031 12.555 1 91.06 345 VAL B C 1
ATOM 7142 O O . VAL B 1 345 ? -15.297 37.094 12.109 1 91.06 345 VAL B O 1
ATOM 7145 N N . LEU B 1 346 ? -16.891 36.062 13.242 1 85.75 346 LEU B N 1
ATOM 7146 C CA . LEU B 1 346 ? -16.062 34.906 13.523 1 85.75 346 LEU B CA 1
ATOM 7147 C C . LEU B 1 346 ? -15.672 34.188 12.227 1 85.75 346 LEU B C 1
ATOM 7149 O O . LEU B 1 346 ? -14.516 33.781 12.07 1 85.75 346 LEU B O 1
ATOM 7153 N N . VAL B 1 347 ? -16.547 34.062 11.359 1 89.38 347 VAL B N 1
ATOM 7154 C CA . VAL B 1 347 ? -16.312 33.375 10.078 1 89.38 347 VAL B CA 1
ATOM 7155 C C . VAL B 1 347 ? -15.289 34.188 9.266 1 89.38 347 VAL B C 1
ATOM 7157 O O . VAL B 1 347 ? -14.453 33.594 8.578 1 89.38 347 VAL B O 1
ATOM 7160 N N . SER B 1 348 ? -15.414 35.469 9.375 1 91.19 348 SER B N 1
ATOM 7161 C CA . SER B 1 348 ? -14.477 36.344 8.664 1 91.19 348 SER B CA 1
ATOM 7162 C C . SER B 1 348 ? -13.047 36.125 9.141 1 91.19 348 SER B C 1
ATOM 7164 O O . SER B 1 348 ? -12.109 36.125 8.344 1 91.19 348 SER B O 1
ATOM 7166 N N . VAL B 1 349 ? -12.969 35.875 10.391 1 86.25 349 VAL B N 1
ATOM 7167 C CA . VAL B 1 349 ? -11.656 35.594 10.953 1 86.25 349 VAL B CA 1
ATOM 7168 C C . VAL B 1 349 ? -11.117 34.281 10.367 1 86.25 349 VAL B C 1
ATOM 7170 O O . VAL B 1 349 ? -9.938 34.219 10.023 1 86.25 349 VAL B O 1
ATOM 7173 N N . ILE B 1 350 ? -11.898 33.312 10.203 1 85.25 350 ILE B N 1
ATOM 7174 C CA . ILE B 1 350 ? -11.5 32.031 9.656 1 85.25 350 ILE B CA 1
ATOM 7175 C C . ILE B 1 350 ? -11.039 32.188 8.211 1 85.25 350 ILE B C 1
ATOM 7177 O O . ILE B 1 350 ? -10.008 31.656 7.816 1 85.25 350 ILE B O 1
ATOM 7181 N N . VAL B 1 351 ? -11.789 32.906 7.484 1 88.62 351 VAL B N 1
ATOM 7182 C CA . VAL B 1 351 ? -11.531 33.062 6.059 1 88.62 351 VAL B CA 1
ATOM 7183 C C . VAL B 1 351 ? -10.164 33.719 5.852 1 88.62 351 VAL B C 1
ATOM 7185 O O . VAL B 1 351 ? -9.398 33.312 4.984 1 88.62 351 VAL B O 1
ATOM 7188 N N . VAL B 1 352 ? -9.914 34.719 6.688 1 86.88 352 VAL B N 1
ATOM 7189 C CA . VAL B 1 352 ? -8.633 35.406 6.562 1 86.88 352 VAL B CA 1
ATOM 7190 C C . VAL B 1 352 ? -7.5 34.5 7 1 86.88 352 VAL B C 1
ATOM 7192 O O . VAL B 1 352 ? -6.41 34.531 6.426 1 86.88 352 VAL B O 1
ATOM 7195 N N . ALA B 1 353 ? -7.777 33.719 7.98 1 80.31 353 ALA B N 1
ATOM 7196 C CA . ALA B 1 353 ? -6.773 32.781 8.484 1 80.31 353 ALA B CA 1
ATOM 7197 C C . ALA B 1 353 ? -6.445 31.719 7.438 1 80.31 353 ALA B C 1
ATOM 7199 O O . ALA B 1 353 ? -5.336 31.188 7.418 1 80.31 353 ALA B O 1
ATOM 7200 N N . LEU B 1 354 ? -7.336 31.391 6.574 1 86.38 354 LEU B N 1
ATOM 7201 C CA . LEU B 1 354 ? -7.18 30.344 5.562 1 86.38 354 LEU B CA 1
ATOM 7202 C C . LEU B 1 354 ? -6.23 30.797 4.461 1 86.38 354 LEU B C 1
ATOM 7204 O O . LEU B 1 354 ? -5.75 29.984 3.676 1 86.38 354 LEU B O 1
ATOM 7208 N N . GLN B 1 355 ? -5.949 32.062 4.41 1 85.94 355 GLN B N 1
ATOM 7209 C CA . GLN B 1 355 ? -5.109 32.625 3.342 1 85.94 355 GLN B CA 1
ATOM 7210 C C . GLN B 1 355 ? -3.742 31.938 3.326 1 85.94 355 GLN B C 1
ATOM 7212 O O . GLN B 1 355 ? -3.209 31.625 2.26 1 85.94 355 GLN B O 1
ATOM 7217 N N . GLY B 1 356 ? -3.207 31.703 4.5 1 79.12 356 GLY B N 1
ATOM 7218 C CA . GLY B 1 356 ? -1.916 31.031 4.59 1 79.12 356 GLY B CA 1
ATOM 7219 C C . GLY B 1 356 ? -1.925 29.625 4.012 1 79.12 356 GLY B C 1
ATOM 7220 O O . GLY B 1 356 ? -0.942 29.203 3.404 1 79.12 356 GLY B O 1
ATOM 7221 N N . MET B 1 357 ? -2.977 29 4.156 1 81.81 357 MET B N 1
ATOM 7222 C CA . MET B 1 357 ? -3.105 27.641 3.643 1 81.81 357 MET B CA 1
ATOM 7223 C C . MET B 1 357 ? -3.221 27.641 2.121 1 81.81 357 MET B C 1
ATOM 7225 O O . MET B 1 357 ? -2.621 26.797 1.449 1 81.81 357 MET B O 1
ATOM 7229 N N . PHE B 1 358 ? -3.877 28.656 1.581 1 87.12 358 PHE B N 1
ATOM 7230 C CA . PHE B 1 358 ? -4.09 28.734 0.141 1 87.12 358 PHE B CA 1
ATOM 7231 C C . PHE B 1 358 ? -2.799 29.094 -0.58 1 87.12 358 PHE B C 1
ATOM 7233 O O . PHE B 1 358 ? -2.604 28.719 -1.74 1 87.12 358 PHE B O 1
ATOM 7240 N N . LEU B 1 359 ? -1.921 29.75 0.115 1 84.69 359 LEU B N 1
ATOM 7241 C CA . LEU B 1 359 ? -0.651 30.141 -0.483 1 84.69 359 LEU B CA 1
ATOM 7242 C C . LEU B 1 359 ? 0.229 28.938 -0.752 1 84.69 359 LEU B C 1
ATOM 7244 O O . LEU B 1 359 ? 1.16 29 -1.559 1 84.69 359 LEU B O 1
ATOM 7248 N N . ARG B 1 360 ? -0.042 27.844 -0.132 1 82.06 360 ARG B N 1
ATOM 7249 C CA . ARG B 1 360 ? 0.731 26.625 -0.348 1 82.06 360 ARG B CA 1
ATOM 7250 C C . ARG B 1 360 ? 0.46 26.047 -1.731 1 82.06 360 ARG B C 1
ATOM 7252 O O . ARG B 1 360 ? 1.142 25.109 -2.162 1 82.06 360 ARG B O 1
ATOM 7259 N N . ALA B 1 361 ? -0.458 26.609 -2.416 1 88.56 361 ALA B N 1
ATOM 7260 C CA . ALA B 1 361 ? -0.752 26.156 -3.777 1 88.56 361 ALA B CA 1
ATOM 7261 C C . ALA B 1 361 ? 0.448 26.375 -4.695 1 88.56 361 ALA B C 1
ATOM 7263 O O . ALA B 1 361 ? 0.61 25.672 -5.691 1 88.56 361 ALA B O 1
ATOM 7264 N N . ASN B 1 362 ? 1.316 27.297 -4.254 1 89.56 362 ASN B N 1
ATOM 7265 C CA . ASN B 1 362 ? 2.51 27.594 -5.039 1 89.56 362 ASN B CA 1
ATOM 7266 C C . ASN B 1 362 ? 3.479 26.422 -5.055 1 89.56 362 ASN B C 1
ATOM 7268 O O . ASN B 1 362 ? 4.348 26.328 -5.922 1 89.56 362 ASN B O 1
ATOM 7272 N N . GLU B 1 363 ? 3.318 25.578 -4.133 1 88.56 363 GLU B N 1
ATOM 7273 C CA . GLU B 1 363 ? 4.18 24.406 -4.07 1 88.56 363 GLU B CA 1
ATOM 7274 C C . GLU B 1 363 ? 4.004 23.531 -5.305 1 88.56 363 GLU B C 1
ATOM 7276 O O . GLU B 1 363 ? 4.934 22.828 -5.711 1 88.56 363 GLU B O 1
ATOM 7281 N N . ALA B 1 364 ? 2.803 23.594 -5.887 1 91.62 364 ALA B N 1
ATOM 7282 C CA . ALA B 1 364 ? 2.531 22.797 -7.082 1 91.62 364 ALA B CA 1
ATOM 7283 C C . ALA B 1 364 ? 3.469 23.172 -8.219 1 91.62 364 ALA B C 1
ATOM 7285 O O . ALA B 1 364 ? 3.924 22.312 -8.977 1 91.62 364 ALA B O 1
ATOM 7286 N N . VAL B 1 365 ? 3.76 24.453 -8.273 1 90.44 365 VAL B N 1
ATOM 7287 C CA . VAL B 1 365 ? 4.652 24.938 -9.312 1 90.44 365 VAL B CA 1
ATOM 7288 C C . VAL B 1 365 ? 6.074 24.453 -9.055 1 90.44 365 VAL B C 1
ATOM 7290 O O . VAL B 1 365 ? 6.793 24.094 -9.984 1 90.44 365 VAL B O 1
ATOM 7293 N N . HIS B 1 366 ? 6.363 24.469 -7.84 1 87.88 366 HIS B N 1
ATOM 7294 C CA . HIS B 1 366 ? 7.688 23.984 -7.461 1 87.88 366 HIS B CA 1
ATOM 7295 C C . HIS B 1 366 ? 7.855 22.516 -7.793 1 87.88 366 HIS B C 1
ATOM 7297 O O . HIS B 1 366 ? 8.883 22.094 -8.336 1 87.88 366 HIS B O 1
ATOM 7303 N N . TYR B 1 367 ? 6.855 21.734 -7.492 1 90.5 367 TYR B N 1
ATOM 7304 C CA . TYR B 1 367 ? 6.93 20.312 -7.773 1 90.5 367 TYR B CA 1
ATOM 7305 C C . TYR B 1 367 ? 6.938 20.047 -9.273 1 90.5 367 TYR B C 1
ATOM 7307 O O . TYR B 1 367 ? 7.57 19.094 -9.742 1 90.5 367 TYR B O 1
ATOM 7315 N N . TRP B 1 368 ? 6.242 20.922 -10.016 1 89.94 368 TRP B N 1
ATOM 7316 C CA . TRP B 1 368 ? 6.207 20.781 -11.469 1 89.94 368 TRP B CA 1
ATOM 7317 C C . TRP B 1 368 ? 7.605 20.922 -12.062 1 89.94 368 TRP B C 1
ATOM 7319 O O . TRP B 1 368 ? 7.949 20.219 -13.016 1 89.94 368 TRP B O 1
ATOM 7329 N N . LYS B 1 369 ? 8.422 21.688 -11.398 1 88.62 369 LYS B N 1
ATOM 7330 C CA . LYS B 1 369 ? 9.766 21.953 -11.898 1 88.62 369 LYS B CA 1
ATOM 7331 C C . LYS B 1 369 ? 10.758 20.922 -11.375 1 88.62 369 LYS B C 1
ATOM 7333 O O . LYS B 1 369 ? 11.836 20.734 -11.945 1 88.62 369 LYS B O 1
ATOM 7338 N N . THR B 1 370 ? 10.43 20.281 -10.383 1 87.12 370 THR B N 1
ATOM 7339 C CA . THR B 1 370 ? 11.43 19.453 -9.719 1 87.12 370 THR B CA 1
ATOM 7340 C C . THR B 1 370 ? 11.141 17.969 -9.953 1 87.12 370 THR B C 1
ATOM 7342 O O . THR B 1 370 ? 12.016 17.219 -10.375 1 87.12 370 THR B O 1
ATOM 7345 N N . SER B 1 371 ? 9.875 17.516 -9.633 1 88.06 371 SER B N 1
ATOM 7346 C CA . SER B 1 371 ? 9.578 16.094 -9.719 1 88.06 371 SER B CA 1
ATOM 7347 C C . SER B 1 371 ? 8.133 15.852 -10.125 1 88.06 371 SER B C 1
ATOM 7349 O O . SER B 1 371 ? 7.207 16.266 -9.422 1 88.06 371 SER B O 1
ATOM 7351 N N . LYS B 1 372 ? 7.953 15.086 -11.094 1 87.75 372 LYS B N 1
ATOM 7352 C CA . LYS B 1 372 ? 6.613 14.805 -11.594 1 87.75 372 LYS B CA 1
ATOM 7353 C C . LYS B 1 372 ? 5.867 13.852 -10.664 1 87.75 372 LYS B C 1
ATOM 7355 O O . LYS B 1 372 ? 4.648 13.945 -10.516 1 87.75 372 LYS B O 1
ATOM 7360 N N . ILE B 1 373 ? 6.574 12.984 -10.062 1 87.06 373 ILE B N 1
ATOM 7361 C CA . ILE B 1 373 ? 5.941 12.039 -9.156 1 87.06 373 ILE B CA 1
ATOM 7362 C C . ILE B 1 373 ? 5.434 12.766 -7.918 1 87.06 373 ILE B C 1
ATOM 7364 O O . ILE B 1 373 ? 4.312 12.523 -7.457 1 87.06 373 ILE B O 1
ATOM 7368 N N . ASP B 1 374 ? 6.23 13.641 -7.422 1 90.19 374 ASP B N 1
ATOM 7369 C CA . ASP B 1 374 ? 5.816 14.406 -6.246 1 90.19 374 ASP B CA 1
ATOM 7370 C C . ASP B 1 374 ? 4.652 15.344 -6.582 1 90.19 374 ASP B C 1
ATOM 7372 O O . ASP B 1 374 ? 3.787 15.586 -5.742 1 90.19 374 ASP B O 1
ATOM 7376 N N . LEU B 1 375 ? 4.668 15.82 -7.812 1 93.06 375 LEU B N 1
ATOM 7377 C CA . LEU B 1 375 ? 3.535 16.625 -8.266 1 93.06 375 LEU B CA 1
ATOM 7378 C C . LEU B 1 375 ? 2.258 15.789 -8.289 1 93.06 375 LEU B C 1
ATOM 7380 O O . LEU B 1 375 ? 1.194 16.266 -7.887 1 93.06 375 LEU B O 1
ATOM 7384 N N . LEU B 1 376 ? 2.379 14.617 -8.758 1 93.44 376 LEU B N 1
ATOM 7385 C CA . LEU B 1 376 ? 1.215 13.742 -8.82 1 93.44 376 LEU B CA 1
ATOM 7386 C C . LEU B 1 376 ? 0.677 13.445 -7.426 1 93.44 376 LEU B C 1
ATOM 7388 O O . LEU B 1 376 ? -0.538 13.359 -7.227 1 93.44 376 LEU B O 1
ATOM 7392 N N . ILE B 1 377 ? 1.595 13.242 -6.5 1 92.38 377 ILE B N 1
ATOM 7393 C CA . ILE B 1 377 ? 1.177 13.016 -5.121 1 92.38 377 ILE B CA 1
ATOM 7394 C C . ILE B 1 377 ? 0.411 14.234 -4.609 1 92.38 377 ILE B C 1
ATOM 7396 O O . ILE B 1 377 ? -0.651 14.094 -3.998 1 92.38 377 ILE B O 1
ATOM 7400 N N . TRP B 1 378 ? 0.956 15.391 -4.902 1 93.19 378 TRP B N 1
ATOM 7401 C CA . TRP B 1 378 ? 0.322 16.641 -4.488 1 93.19 378 TRP B CA 1
ATOM 7402 C C . TRP B 1 378 ? -1.056 16.781 -5.129 1 93.19 378 TRP B C 1
ATOM 7404 O O . TRP B 1 378 ? -2.031 17.109 -4.445 1 93.19 378 TRP B O 1
ATOM 7414 N N . LEU B 1 379 ? -1.211 16.5 -6.391 1 95.69 379 LEU B N 1
ATOM 7415 C CA . LEU B 1 379 ? -2.451 16.656 -7.141 1 95.69 379 LEU B CA 1
ATOM 7416 C C . LEU B 1 379 ? -3.51 15.672 -6.668 1 95.69 379 LEU B C 1
ATOM 7418 O O . LEU B 1 379 ? -4.68 16.031 -6.527 1 95.69 379 LEU B O 1
ATOM 7422 N N . ILE B 1 380 ? -3.135 14.484 -6.461 1 94.44 380 ILE B N 1
ATOM 7423 C CA . ILE B 1 380 ? -4.078 13.469 -6.008 1 94.44 380 ILE B CA 1
ATOM 7424 C C . ILE B 1 380 ? -4.543 13.797 -4.59 1 94.44 380 ILE B C 1
ATOM 7426 O O . ILE B 1 380 ? -5.715 13.594 -4.254 1 94.44 380 ILE B O 1
ATOM 7430 N N . SER B 1 381 ? -3.59 14.18 -3.807 1 92.12 381 SER B N 1
ATOM 7431 C CA . SER B 1 381 ? -3.953 14.609 -2.461 1 92.12 381 SER B CA 1
ATOM 7432 C C . SER B 1 381 ? -4.961 15.758 -2.5 1 92.12 381 SER B C 1
ATOM 7434 O O . SER B 1 381 ? -5.965 15.734 -1.786 1 92.12 381 SER B O 1
ATOM 7436 N N . PHE B 1 382 ? -4.766 16.766 -3.377 1 93.38 382 PHE B N 1
ATOM 7437 C CA . PHE B 1 382 ? -5.645 17.922 -3.521 1 93.38 382 PHE B CA 1
ATOM 7438 C C . PHE B 1 382 ? -6.996 17.5 -4.098 1 93.38 382 PHE B C 1
ATOM 7440 O O . PHE B 1 382 ? -8.039 17.781 -3.504 1 93.38 382 PHE B O 1
ATOM 7447 N N . LEU B 1 383 ? -6.949 16.781 -5.164 1 94.19 383 LEU B N 1
ATOM 7448 C CA . LEU B 1 383 ? -8.172 16.406 -5.867 1 94.19 383 LEU B CA 1
ATOM 7449 C C . LEU B 1 383 ? -8.992 15.414 -5.055 1 94.19 383 LEU B C 1
ATOM 7451 O O . LEU B 1 383 ? -10.219 15.461 -5.059 1 94.19 383 LEU B O 1
ATOM 7455 N N . GLY B 1 384 ? -8.273 14.461 -4.422 1 91.69 384 GLY B N 1
ATOM 7456 C CA . GLY B 1 384 ? -8.984 13.523 -3.559 1 91.69 384 GLY B CA 1
ATOM 7457 C C . GLY B 1 384 ? -9.734 14.203 -2.428 1 91.69 384 GLY B C 1
ATOM 7458 O O . GLY B 1 384 ? -10.883 13.867 -2.143 1 91.69 384 GLY B O 1
ATOM 7459 N N . THR B 1 385 ? -9.102 15.172 -1.805 1 89.06 385 THR B N 1
ATOM 7460 C CA . THR B 1 385 ? -9.734 15.906 -0.714 1 89.06 385 THR B CA 1
ATOM 7461 C C . THR B 1 385 ? -10.812 16.844 -1.248 1 89.06 385 THR B C 1
ATOM 7463 O O . THR B 1 385 ? -11.914 16.906 -0.7 1 89.06 385 THR B O 1
ATOM 7466 N N . PHE B 1 386 ? -10.547 17.5 -2.352 1 90.5 386 PHE B N 1
ATOM 7467 C CA . PHE B 1 386 ? -11.453 18.484 -2.934 1 90.5 386 PHE B CA 1
ATOM 7468 C C . PHE B 1 386 ? -12.719 17.812 -3.457 1 90.5 386 PHE B C 1
ATOM 7470 O O . PHE B 1 386 ? -13.82 18.328 -3.26 1 90.5 386 PHE B O 1
ATOM 7477 N N . LEU B 1 387 ? -12.586 16.656 -4.078 1 89.56 387 LEU B N 1
ATOM 7478 C CA . LEU B 1 387 ? -13.711 16.031 -4.754 1 89.56 387 LEU B CA 1
ATOM 7479 C C . LEU B 1 387 ? -14.469 15.109 -3.805 1 89.56 387 LEU B C 1
ATOM 7481 O O . LEU B 1 387 ? -15.656 14.828 -4.02 1 89.56 387 LEU B O 1
ATOM 7485 N N . TRP B 1 388 ? -13.867 14.594 -2.791 1 87 388 TRP B N 1
ATOM 7486 C CA . TRP B 1 388 ? -14.531 13.688 -1.855 1 87 388 TRP B CA 1
ATOM 7487 C C . TRP B 1 388 ? -14.773 14.375 -0.515 1 87 388 TRP B C 1
ATOM 7489 O O . TRP B 1 388 ? -15.594 15.289 -0.419 1 87 388 TRP B O 1
ATOM 7499 N N . ASN B 1 389 ? -14.016 14.18 0.497 1 84.31 389 ASN B N 1
ATOM 7500 C CA . ASN B 1 389 ? -14.008 14.773 1.828 1 84.31 389 ASN B CA 1
ATOM 7501 C C . ASN B 1 389 ? -12.617 14.75 2.447 1 84.31 389 ASN B C 1
ATOM 7503 O O . ASN B 1 389 ? -11.711 14.102 1.923 1 84.31 389 ASN B O 1
ATOM 7507 N N . VAL B 1 390 ? -12.547 15.422 3.449 1 83.69 390 VAL B N 1
ATOM 7508 C CA . VAL B 1 390 ? -11.25 15.609 4.086 1 83.69 390 VAL B CA 1
ATOM 7509 C C . VAL B 1 390 ? -10.711 14.266 4.566 1 83.69 390 VAL B C 1
ATOM 7511 O O . VAL B 1 390 ? -9.547 13.938 4.324 1 83.69 390 VAL B O 1
ATOM 7514 N N . SER B 1 391 ? -11.555 13.453 5.188 1 82.25 391 SER B N 1
ATOM 7515 C CA . SER B 1 391 ? -11.109 12.188 5.75 1 82.25 391 SER B CA 1
ATOM 7516 C C . SER B 1 391 ? -10.742 11.195 4.656 1 82.25 391 SER B C 1
ATOM 7518 O O . SER B 1 391 ? -9.656 10.602 4.684 1 82.25 391 SER B O 1
ATOM 7520 N N . GLU B 1 392 ? -11.609 11.047 3.678 1 83.56 392 GLU B N 1
ATOM 7521 C CA . GLU B 1 392 ? -11.367 10.117 2.576 1 83.56 392 GLU B CA 1
ATOM 7522 C C . GLU B 1 392 ? -10.219 10.594 1.694 1 83.56 392 GLU B C 1
ATOM 7524 O O . GLU B 1 392 ? -9.438 9.781 1.187 1 83.56 392 GLU B O 1
ATOM 7529 N N . GLY B 1 393 ? -10.18 11.883 1.546 1 86.75 393 GLY B N 1
ATOM 7530 C CA . GLY B 1 393 ? -9.102 12.438 0.746 1 86.75 393 GLY B CA 1
ATOM 7531 C C . GLY B 1 393 ? -7.727 12.141 1.312 1 86.75 393 GLY B C 1
ATOM 7532 O O . GLY B 1 393 ? -6.805 11.805 0.567 1 86.75 393 GLY B O 1
ATOM 7533 N N . LEU B 1 394 ? -7.633 12.234 2.592 1 84.75 394 LEU B N 1
ATOM 7534 C CA . LEU B 1 394 ? -6.359 11.922 3.229 1 84.75 394 LEU B CA 1
ATOM 7535 C C . LEU B 1 394 ? -5.996 10.461 3.027 1 84.75 394 LEU B C 1
ATOM 7537 O O . LEU B 1 394 ? -4.84 10.133 2.75 1 84.75 394 LEU B O 1
ATOM 7541 N N . GLY B 1 395 ? -6.988 9.625 3.248 1 85.31 395 GLY B N 1
ATOM 7542 C CA . GLY B 1 395 ? -6.754 8.211 3.02 1 85.31 395 GLY B CA 1
ATOM 7543 C C . GLY B 1 395 ? -6.238 7.91 1.625 1 85.31 395 GLY B C 1
ATOM 7544 O O . GLY B 1 395 ? -5.254 7.184 1.465 1 85.31 395 GLY B O 1
ATOM 7545 N N . VAL B 1 396 ? -6.828 8.523 0.665 1 88 396 VAL B N 1
ATOM 7546 C CA . VAL B 1 396 ? -6.438 8.328 -0.728 1 88 396 VAL B CA 1
ATOM 7547 C C . VAL B 1 396 ? -5.023 8.859 -0.946 1 88 396 VAL B C 1
ATOM 7549 O O . VAL B 1 396 ? -4.23 8.242 -1.666 1 88 396 VAL B O 1
ATOM 7552 N N . ALA B 1 397 ? -4.773 9.969 -0.374 1 89.81 397 ALA B N 1
ATOM 7553 C CA . ALA B 1 397 ? -3.463 10.594 -0.531 1 89.81 397 ALA B CA 1
ATOM 7554 C C . ALA B 1 397 ? -2.357 9.703 0.035 1 89.81 397 ALA B C 1
ATOM 7556 O O . ALA B 1 397 ? -1.324 9.508 -0.606 1 89.81 397 ALA B O 1
ATOM 7557 N N . ILE B 1 398 ? -2.58 9.148 1.18 1 85.81 398 ILE B N 1
ATOM 7558 C CA . ILE B 1 398 ? -1.586 8.305 1.839 1 85.81 398 ILE B CA 1
ATOM 7559 C C . ILE B 1 398 ? -1.379 7.027 1.034 1 85.81 398 ILE B C 1
ATOM 7561 O O . ILE B 1 398 ? -0.241 6.621 0.783 1 85.81 398 ILE B O 1
ATOM 7565 N N . ILE B 1 399 ? -2.436 6.438 0.593 1 86.5 399 ILE B N 1
ATOM 7566 C CA . ILE B 1 399 ? -2.365 5.207 -0.187 1 86.5 399 ILE B CA 1
ATOM 7567 C C . ILE B 1 399 ? -1.591 5.461 -1.479 1 86.5 399 ILE B C 1
ATOM 7569 O O . ILE B 1 399 ? -0.744 4.652 -1.87 1 86.5 399 ILE B O 1
ATOM 7573 N N . PHE B 1 400 ? -1.863 6.551 -2.061 1 89 400 PHE B N 1
ATOM 7574 C CA . PHE B 1 400 ? -1.182 6.867 -3.311 1 89 400 PHE B CA 1
ATOM 7575 C C . PHE B 1 400 ? 0.303 7.113 -3.068 1 89 400 PHE B C 1
ATOM 7577 O O . PHE B 1 400 ? 1.146 6.688 -3.863 1 89 400 PHE B O 1
ATOM 7584 N N . ALA B 1 401 ? 0.568 7.836 -2.037 1 88.69 401 ALA B N 1
ATOM 7585 C CA . ALA B 1 401 ? 1.97 8.078 -1.704 1 88.69 401 ALA B CA 1
ATOM 7586 C C . ALA B 1 401 ? 2.725 6.766 -1.523 1 88.69 401 ALA B C 1
ATOM 7588 O O . ALA B 1 401 ? 3.848 6.617 -2.012 1 88.69 401 ALA B O 1
ATOM 7589 N N . ILE B 1 402 ? 2.104 5.855 -0.871 1 84.12 402 ILE B N 1
ATOM 7590 C CA . ILE B 1 402 ? 2.709 4.547 -0.638 1 84.12 402 ILE B CA 1
ATOM 7591 C C . ILE B 1 402 ? 2.881 3.816 -1.967 1 84.12 402 ILE B C 1
ATOM 7593 O O . ILE B 1 402 ? 3.914 3.189 -2.207 1 84.12 402 ILE B O 1
ATOM 7597 N N . LEU B 1 403 ? 1.889 3.932 -2.799 1 84.5 403 LEU B N 1
ATOM 7598 C CA . LEU B 1 403 ? 1.931 3.273 -4.102 1 84.5 403 LEU B CA 1
ATOM 7599 C C . LEU B 1 403 ? 3.068 3.824 -4.953 1 84.5 403 LEU B C 1
ATOM 7601 O O . LEU B 1 403 ? 3.643 3.104 -5.773 1 84.5 403 LEU B O 1
ATOM 7605 N N . THR B 1 404 ? 3.395 5.082 -4.789 1 85.62 404 THR B N 1
ATOM 7606 C CA . THR B 1 404 ? 4.469 5.676 -5.578 1 85.62 404 THR B CA 1
ATOM 7607 C C . THR B 1 404 ? 5.82 5.078 -5.191 1 85.62 404 THR B C 1
ATOM 7609 O O . THR B 1 404 ? 6.738 5.023 -6.008 1 85.62 404 THR B O 1
ATOM 7612 N N . VAL B 1 405 ? 5.969 4.672 -3.992 1 82.5 405 VAL B N 1
ATOM 7613 C CA . VAL B 1 405 ? 7.199 4.012 -3.568 1 82.5 405 VAL B CA 1
ATOM 7614 C C . VAL B 1 405 ? 7.355 2.682 -4.301 1 82.5 405 VAL B C 1
ATOM 7616 O O . VAL B 1 405 ? 8.453 2.33 -4.734 1 82.5 405 VAL B O 1
ATOM 7619 N N . ILE B 1 406 ? 6.273 2.066 -4.438 1 82 406 ILE B N 1
ATOM 7620 C CA . ILE B 1 406 ? 6.262 0.791 -5.145 1 82 406 ILE B CA 1
ATOM 7621 C C . ILE B 1 406 ? 6.555 1.021 -6.625 1 82 406 ILE B C 1
ATOM 7623 O O . ILE B 1 406 ? 7.355 0.299 -7.227 1 82 406 ILE B O 1
ATOM 7627 N N . ILE B 1 407 ? 5.977 2.049 -7.137 1 79.12 407 ILE B N 1
ATOM 7628 C CA . ILE B 1 407 ? 6.133 2.357 -8.555 1 79.12 407 ILE B CA 1
ATOM 7629 C C . ILE B 1 407 ? 7.574 2.768 -8.836 1 79.12 407 ILE B C 1
ATOM 7631 O O . ILE B 1 407 ? 8.141 2.406 -9.875 1 79.12 407 ILE B O 1
ATOM 7635 N N . ARG B 1 408 ? 8.141 3.455 -7.898 1 76.88 408 ARG B N 1
ATOM 7636 C CA . ARG B 1 408 ? 9.531 3.873 -8.047 1 76.88 408 ARG B CA 1
ATOM 7637 C C . ARG B 1 408 ? 10.469 2.672 -8.047 1 76.88 408 ARG B C 1
ATOM 7639 O O . ARG B 1 408 ? 11.5 2.686 -8.711 1 76.88 408 ARG B O 1
ATOM 7646 N N . THR B 1 409 ? 10.086 1.758 -7.316 1 73.62 409 THR B N 1
ATOM 7647 C CA . THR B 1 409 ? 10.906 0.553 -7.23 1 73.62 409 THR B CA 1
ATOM 7648 C C . THR B 1 409 ? 10.711 -0.321 -8.469 1 73.62 409 THR B C 1
ATOM 7650 O O . THR B 1 409 ? 11.641 -1 -8.906 1 73.62 409 THR B O 1
ATOM 7653 N N . GLN B 1 410 ? 9.5 -0.288 -8.992 1 70.62 410 GLN B N 1
ATOM 7654 C CA . GLN B 1 410 ? 9.156 -1.189 -10.086 1 70.62 410 GLN B CA 1
ATOM 7655 C C . GLN B 1 410 ? 9.516 -0.579 -11.438 1 70.62 410 GLN B C 1
ATOM 7657 O O . GLN B 1 410 ? 10 -1.276 -12.328 1 70.62 410 GLN B O 1
ATOM 7662 N N . TRP B 1 411 ? 9.133 0.671 -11.648 1 62.47 411 TRP B N 1
ATOM 7663 C CA . TRP B 1 411 ? 9.109 1.214 -13.008 1 62.47 411 TRP B CA 1
ATOM 7664 C C . TRP B 1 411 ? 10.508 1.661 -13.43 1 62.47 411 TRP B C 1
ATOM 7666 O O . TRP B 1 411 ? 11.312 2.092 -12.602 1 62.47 411 TRP B O 1
ATOM 7676 N N . PHE B 1 412 ? 10.719 1.307 -14.594 1 58.5 412 PHE B N 1
ATOM 7677 C CA . PHE B 1 412 ? 11.891 1.295 -15.453 1 58.5 412 PHE B CA 1
ATOM 7678 C C . PHE B 1 412 ? 12.672 2.598 -15.328 1 58.5 412 PHE B C 1
ATOM 7680 O O . PHE B 1 412 ? 13.906 2.596 -15.367 1 58.5 412 PHE B O 1
ATOM 7687 N N . GLU B 1 413 ? 11.852 3.564 -15.195 1 56.09 413 GLU B N 1
ATOM 7688 C CA . GLU B 1 413 ? 12.578 4.832 -15.25 1 56.09 413 GLU B CA 1
ATOM 7689 C C . GLU B 1 413 ? 13.414 5.047 -13.992 1 56.09 413 GLU B C 1
ATOM 7691 O O . GLU B 1 413 ? 14.43 5.746 -14.031 1 56.09 413 GLU B O 1
ATOM 7696 N N . PHE B 1 414 ? 13.078 4.102 -13.117 1 51.5 414 PHE B N 1
ATOM 7697 C CA . PHE B 1 414 ? 13.766 4.363 -11.859 1 51.5 414 PHE B CA 1
ATOM 7698 C C . PHE B 1 414 ? 14.711 3.219 -11.508 1 51.5 414 PHE B C 1
ATOM 7700 O O . PHE B 1 414 ? 15.789 3.441 -10.953 1 51.5 414 PHE B O 1
ATOM 7707 N N . ALA B 1 415 ? 14.273 2.051 -11.898 1 56.72 415 ALA B N 1
ATOM 7708 C CA . ALA B 1 415 ? 15.188 0.92 -11.789 1 56.72 415 ALA B CA 1
ATOM 7709 C C . ALA B 1 415 ? 16.125 0.854 -12.992 1 56.72 415 ALA B C 1
ATOM 7711 O O . ALA B 1 415 ? 15.867 0.103 -13.938 1 56.72 415 ALA B O 1
ATOM 7712 N N . LYS B 1 416 ? 17.125 1.731 -12.977 1 66.25 416 LYS B N 1
ATOM 7713 C CA . LYS B 1 416 ? 17.969 1.938 -14.148 1 66.25 416 LYS B CA 1
ATOM 7714 C C . LYS B 1 416 ? 18.969 0.794 -14.32 1 66.25 416 LYS B C 1
ATOM 7716 O O . LYS B 1 416 ? 19.609 0.372 -13.359 1 66.25 416 LYS B O 1
ATOM 7721 N N . ALA B 1 417 ? 18.781 0.179 -15.438 1 71.19 417 ALA B N 1
ATOM 7722 C CA . ALA B 1 417 ? 19.734 -0.835 -15.883 1 71.19 417 ALA B CA 1
ATOM 7723 C C . ALA B 1 417 ? 20.75 -0.248 -16.875 1 71.19 417 ALA B C 1
ATOM 7725 O O . ALA B 1 417 ? 20.359 0.241 -17.938 1 71.19 417 ALA B O 1
ATOM 7726 N N . VAL B 1 418 ? 22.016 -0.099 -16.344 1 75.5 418 VAL B N 1
ATOM 7727 C CA . VAL B 1 418 ? 23 0.58 -17.172 1 75.5 418 VAL B CA 1
ATOM 7728 C C . VAL B 1 418 ? 24.156 -0.362 -17.469 1 75.5 418 VAL B C 1
ATOM 7730 O O . VAL B 1 418 ? 24.469 -1.251 -16.672 1 75.5 418 VAL B O 1
ATOM 7733 N N . THR B 1 419 ? 24.641 -0.21 -18.594 1 81 419 THR B N 1
ATOM 7734 C CA . THR B 1 419 ? 25.875 -0.896 -18.953 1 81 419 THR B CA 1
ATOM 7735 C C . THR B 1 419 ? 27.078 -0.017 -18.656 1 81 419 THR B C 1
ATOM 7737 O O . THR B 1 419 ? 27.078 1.181 -18.953 1 81 419 THR B O 1
ATOM 7740 N N . LEU B 1 420 ? 28 -0.554 -17.969 1 82.5 420 LEU B N 1
ATOM 7741 C CA . LEU B 1 420 ? 29.141 0.235 -17.516 1 82.5 420 LEU B CA 1
ATOM 7742 C C . LEU B 1 420 ? 30.344 0.003 -18.422 1 82.5 420 LEU B C 1
ATOM 7744 O O . LEU B 1 420 ? 30.484 -1.062 -19.031 1 82.5 420 LEU B O 1
ATOM 7748 N N . GLY B 1 421 ? 31.047 1.06 -18.594 1 82.62 421 GLY B N 1
ATOM 7749 C CA . GLY B 1 421 ? 32.344 1.027 -19.25 1 82.62 421 GLY B CA 1
ATOM 7750 C C . GLY B 1 421 ? 33.469 1.59 -18.391 1 82.62 421 GLY B C 1
ATOM 7751 O O . GLY B 1 421 ? 33.188 2.324 -17.438 1 82.62 421 GLY B O 1
ATOM 7752 N N . GLU B 1 422 ? 34.594 1.155 -18.594 1 85.25 422 GLU B N 1
ATOM 7753 C CA . GLU B 1 422 ? 35.75 1.598 -17.797 1 85.25 422 GLU B CA 1
ATOM 7754 C C . GLU B 1 422 ? 36.219 2.984 -18.219 1 85.25 422 GLU B C 1
ATOM 7756 O O . GLU B 1 422 ? 36.281 3.277 -19.422 1 85.25 422 GLU B O 1
ATOM 7761 N N . ILE B 1 423 ? 36.375 3.854 -17.234 1 79.06 423 ILE B N 1
ATOM 7762 C CA . ILE B 1 423 ? 37 5.145 -17.516 1 79.06 423 ILE B CA 1
ATOM 7763 C C . ILE B 1 423 ? 38.5 4.984 -17.641 1 79.06 423 ILE B C 1
ATOM 7765 O O . ILE B 1 423 ? 39.156 4.438 -16.75 1 79.06 423 ILE B O 1
ATOM 7769 N N . LYS B 1 424 ? 39.031 5.512 -18.656 1 77.44 424 LYS B N 1
ATOM 7770 C CA . LYS B 1 424 ? 40.438 5.32 -18.984 1 77.44 424 LYS B CA 1
ATOM 7771 C C . LYS B 1 424 ? 41.344 5.699 -17.812 1 77.44 424 LYS B C 1
ATOM 7773 O O . LYS B 1 424 ? 41.125 6.73 -17.172 1 77.44 424 LYS B O 1
ATOM 7778 N N . ASP B 1 425 ? 42.25 4.859 -17.438 1 72.94 425 ASP B N 1
ATOM 7779 C CA . ASP B 1 425 ? 43.312 5.082 -16.469 1 72.94 425 ASP B CA 1
ATOM 7780 C C . ASP B 1 425 ? 42.75 5.16 -15.047 1 72.94 425 ASP B C 1
ATOM 7782 O O . ASP B 1 425 ? 43.344 5.816 -14.18 1 72.94 425 ASP B O 1
ATOM 7786 N N . THR B 1 426 ? 41.531 4.656 -14.922 1 74.94 426 THR B N 1
ATOM 7787 C CA . THR B 1 426 ? 40.969 4.613 -13.578 1 74.94 426 THR B CA 1
ATOM 7788 C C . THR B 1 426 ? 40.375 3.244 -13.289 1 74.94 426 THR B C 1
ATOM 7790 O O . THR B 1 426 ? 40.312 2.381 -14.164 1 74.94 426 THR B O 1
ATOM 7793 N N . GLU B 1 427 ? 40.031 2.994 -12.125 1 77.06 427 GLU B N 1
ATOM 7794 C CA . GLU B 1 427 ? 39.344 1.763 -11.734 1 77.06 427 GLU B CA 1
ATOM 7795 C C . GLU B 1 427 ? 37.844 1.998 -11.539 1 77.06 427 GLU B C 1
ATOM 7797 O O . GLU B 1 427 ? 37.188 1.255 -10.812 1 77.06 427 GLU B O 1
ATOM 7802 N N . LEU B 1 428 ? 37.469 3.098 -12.281 1 79.81 428 LEU B N 1
ATOM 7803 C CA . LEU B 1 428 ? 36.062 3.453 -12.133 1 79.81 428 LEU B CA 1
ATOM 7804 C C . LEU B 1 428 ? 35.281 3.029 -13.359 1 79.81 428 LEU B C 1
ATOM 7806 O O . LEU B 1 428 ? 35.75 3.129 -14.484 1 79.81 428 LEU B O 1
ATOM 7810 N N . TYR B 1 429 ? 34.219 2.516 -13.164 1 83.5 429 TYR B N 1
ATOM 7811 C CA . TYR B 1 429 ? 33.281 2.092 -14.211 1 83.5 429 TYR B CA 1
ATOM 7812 C C . TYR B 1 429 ? 32 2.936 -14.188 1 83.5 429 TYR B C 1
ATOM 7814 O O . TYR B 1 429 ? 31.391 3.102 -13.133 1 83.5 429 TYR B O 1
ATOM 7822 N N . ARG B 1 430 ? 31.703 3.525 -15.305 1 80.69 430 ARG B N 1
ATOM 7823 C CA . ARG B 1 430 ? 30.562 4.434 -15.375 1 80.69 430 ARG B CA 1
ATOM 7824 C C . ARG B 1 430 ? 29.672 4.102 -16.562 1 80.69 430 ARG B C 1
ATOM 7826 O O . ARG B 1 430 ? 30.047 3.311 -17.438 1 80.69 430 ARG B O 1
ATOM 7833 N N . ASP B 1 431 ? 28.562 4.719 -16.562 1 80.69 431 ASP B N 1
ATOM 7834 C CA . ASP B 1 431 ? 27.562 4.492 -17.594 1 80.69 431 ASP B CA 1
ATOM 7835 C C . ASP B 1 431 ? 28.078 4.879 -18.969 1 80.69 431 ASP B C 1
ATOM 7837 O O . ASP B 1 431 ? 28.5 6.023 -19.188 1 80.69 431 ASP B O 1
ATOM 7841 N N . ILE B 1 432 ? 27.938 3.945 -19.859 1 79.06 432 ILE B N 1
ATOM 7842 C CA . ILE B 1 432 ? 28.5 4.145 -21.188 1 79.06 432 ILE B CA 1
ATOM 7843 C C . ILE B 1 432 ? 27.703 5.207 -21.938 1 79.06 432 ILE B C 1
ATOM 7845 O O . ILE B 1 432 ? 28.25 5.906 -22.797 1 79.06 432 ILE B O 1
ATOM 7849 N N . CYS B 1 433 ? 26.469 5.289 -21.625 1 75 433 CYS B N 1
ATOM 7850 C CA . CYS B 1 433 ? 25.609 6.234 -22.328 1 75 433 CYS B CA 1
ATOM 7851 C C . CYS B 1 433 ? 25.891 7.664 -21.875 1 75 433 CYS B C 1
ATOM 7853 O O . CYS B 1 433 ? 25.672 8.609 -22.641 1 75 433 CYS B O 1
ATOM 7855 N N . ARG B 1 434 ? 26.438 7.832 -20.75 1 77.62 434 ARG B N 1
ATOM 7856 C CA . ARG B 1 434 ? 26.656 9.172 -20.219 1 77.62 434 ARG B CA 1
ATOM 7857 C C . ARG B 1 434 ? 28.109 9.609 -20.375 1 77.62 434 ARG B C 1
ATOM 7859 O O . ARG B 1 434 ? 28.391 10.805 -20.469 1 77.62 434 ARG B O 1
ATOM 7866 N N . TYR B 1 435 ? 28.938 8.578 -20.375 1 74.31 435 TYR B N 1
ATOM 7867 C CA . TYR B 1 435 ? 30.359 8.875 -20.516 1 74.31 435 TYR B CA 1
ATOM 7868 C C . TYR B 1 435 ? 30.922 8.289 -21.812 1 74.31 435 TYR B C 1
ATOM 7870 O O . TYR B 1 435 ? 31.203 7.094 -21.875 1 74.31 435 TYR B O 1
ATOM 7878 N N . SER B 1 436 ? 31.031 9.031 -22.766 1 73.25 436 SER B N 1
ATOM 7879 C CA . SER B 1 436 ? 31.406 8.617 -24.109 1 73.25 436 SER B CA 1
ATOM 7880 C C . SER B 1 436 ? 32.844 8.078 -24.156 1 73.25 436 SER B C 1
ATOM 7882 O O . SER B 1 436 ? 33.188 7.289 -25.047 1 73.25 436 SER B O 1
ATOM 7884 N N . GLU B 1 437 ? 33.625 8.398 -23.25 1 73.44 437 GLU B N 1
ATOM 7885 C CA . GLU B 1 437 ? 35.031 7.996 -23.328 1 73.44 437 GLU B CA 1
ATOM 7886 C C . GLU B 1 437 ? 35.25 6.672 -22.609 1 73.44 437 GLU B C 1
ATOM 7888 O O . GLU B 1 437 ? 36.406 6.277 -22.375 1 73.44 437 GLU B O 1
ATOM 7893 N N . SER B 1 438 ? 34.25 5.949 -22.438 1 79.31 438 SER B N 1
ATOM 7894 C CA . SER B 1 438 ? 34.406 4.691 -21.703 1 79.31 438 SER B CA 1
ATOM 7895 C C . SER B 1 438 ? 34.844 3.566 -22.641 1 79.31 438 SER B C 1
ATOM 7897 O O . SER B 1 438 ? 34.438 3.529 -23.812 1 79.31 438 SER B O 1
ATOM 7899 N N . LEU B 1 439 ? 35.781 2.789 -22.156 1 79.31 439 LEU B N 1
ATOM 7900 C CA . LEU B 1 439 ? 36.25 1.619 -22.891 1 79.31 439 LEU B CA 1
ATOM 7901 C C . LEU B 1 439 ? 35.312 0.436 -22.688 1 79.31 439 LEU B C 1
ATOM 7903 O O . LEU B 1 439 ? 34.969 0.089 -21.562 1 79.31 439 LEU B O 1
ATOM 7907 N N . VAL B 1 440 ? 34.844 -0.04 -23.844 1 82.81 440 VAL B N 1
ATOM 7908 C CA . VAL B 1 440 ? 33.938 -1.167 -23.781 1 82.81 440 VAL B CA 1
ATOM 7909 C C . VAL B 1 440 ? 34.594 -2.408 -24.391 1 82.81 440 VAL B C 1
ATOM 7911 O O . VAL B 1 440 ? 35.156 -2.35 -25.484 1 82.81 440 VAL B O 1
ATOM 7914 N N . SER B 1 441 ? 34.656 -3.408 -23.594 1 84.19 441 SER B N 1
ATOM 7915 C CA . SER B 1 441 ? 35.188 -4.688 -24.078 1 84.19 441 SER B CA 1
ATOM 7916 C C . SER B 1 441 ? 34.156 -5.398 -24.953 1 84.19 441 SER B C 1
ATOM 7918 O O . SER B 1 441 ? 32.938 -5.348 -24.672 1 84.19 441 SER B O 1
ATOM 7920 N N . PRO B 1 442 ? 34.594 -6.039 -25.953 1 83.94 442 PRO B N 1
ATOM 7921 C CA . PRO B 1 442 ? 33.656 -6.758 -26.812 1 83.94 442 PRO B CA 1
ATOM 7922 C C . PRO B 1 442 ? 33.094 -8.016 -26.172 1 83.94 442 PRO B C 1
ATOM 7924 O O . PRO B 1 442 ? 32 -8.469 -26.531 1 83.94 442 PRO B O 1
ATOM 7927 N N . THR B 1 443 ? 33.781 -8.57 -25.203 1 89.88 443 THR B N 1
ATOM 7928 C CA . THR B 1 443 ? 33.375 -9.859 -24.656 1 89.88 443 THR B CA 1
ATOM 7929 C C . THR B 1 443 ? 32.875 -9.703 -23.219 1 89.88 443 THR B C 1
ATOM 7931 O O . THR B 1 443 ? 32.469 -10.688 -22.578 1 89.88 443 THR B O 1
ATOM 7934 N N . ILE B 1 444 ? 32.906 -8.523 -22.766 1 91.94 444 ILE B N 1
ATOM 7935 C CA . ILE B 1 444 ? 32.469 -8.297 -21.391 1 91.94 444 ILE B CA 1
ATOM 7936 C C . ILE B 1 444 ? 31.375 -7.238 -21.375 1 91.94 444 ILE B C 1
ATOM 7938 O O . ILE B 1 444 ? 31.5 -6.188 -22 1 91.94 444 ILE B O 1
ATOM 7942 N N . VAL B 1 445 ? 30.359 -7.566 -20.719 1 91.88 445 VAL B N 1
ATOM 7943 C CA . VAL B 1 445 ? 29.281 -6.605 -20.516 1 91.88 445 VAL B CA 1
ATOM 7944 C C . VAL B 1 445 ? 29 -6.453 -19.016 1 91.88 445 VAL B C 1
ATOM 7946 O O . VAL B 1 445 ? 28.891 -7.449 -18.297 1 91.88 445 VAL B O 1
ATOM 7949 N N . ILE B 1 446 ? 29.016 -5.242 -18.531 1 92.19 446 ILE B N 1
ATOM 7950 C CA . ILE B 1 446 ? 28.734 -4.945 -17.125 1 92.19 446 ILE B CA 1
ATOM 7951 C C . ILE B 1 446 ? 27.344 -4.352 -16.984 1 92.19 446 ILE B C 1
ATOM 7953 O O . ILE B 1 446 ? 27.047 -3.312 -17.578 1 92.19 446 ILE B O 1
ATOM 7957 N N . TYR B 1 447 ? 26.516 -5.07 -16.266 1 91.5 447 TYR B N 1
ATOM 7958 C CA . TYR B 1 447 ? 25.109 -4.695 -16.047 1 91.5 447 TYR B CA 1
ATOM 7959 C C . TYR B 1 447 ? 24.906 -4.211 -14.609 1 91.5 447 TYR B C 1
ATOM 7961 O O . TYR B 1 447 ? 25.047 -4.984 -13.656 1 91.5 447 TYR B O 1
ATOM 7969 N N . ARG B 1 448 ? 24.656 -2.939 -14.445 1 89.06 448 ARG B N 1
ATOM 7970 C CA . ARG B 1 448 ? 24.344 -2.402 -13.125 1 89.06 448 ARG B CA 1
ATOM 7971 C C . ARG B 1 448 ? 22.859 -2.152 -12.961 1 89.06 448 ARG B C 1
ATOM 7973 O O . ARG B 1 448 ? 22.219 -1.547 -13.828 1 89.06 448 ARG B O 1
ATOM 7980 N N . TYR B 1 449 ? 22.328 -2.645 -11.922 1 86.62 449 TYR B N 1
ATOM 7981 C CA . TYR B 1 449 ? 20.922 -2.461 -11.586 1 86.62 449 TYR B CA 1
ATOM 7982 C C . TYR B 1 449 ? 20.766 -1.602 -10.336 1 86.62 449 TYR B C 1
ATOM 7984 O O . TYR B 1 449 ? 21.125 -2.025 -9.234 1 86.62 449 TYR B O 1
ATOM 7992 N N . ASP B 1 450 ? 20.219 -0.356 -10.484 1 84.31 450 ASP B N 1
ATOM 7993 C CA . ASP B 1 450 ? 20.141 0.603 -9.383 1 84.31 450 ASP B CA 1
ATOM 7994 C C . ASP B 1 450 ? 18.797 0.5 -8.656 1 84.31 450 ASP B C 1
ATOM 7996 O O . ASP B 1 450 ? 18.047 1.476 -8.586 1 84.31 450 ASP B O 1
ATOM 8000 N N . ALA B 1 451 ? 18.516 -0.615 -8.141 1 85.19 451 ALA B N 1
ATOM 8001 C CA . ALA B 1 451 ? 17.297 -0.882 -7.375 1 85.19 451 ALA B CA 1
ATOM 8002 C C . ALA B 1 451 ? 17.453 -2.139 -6.52 1 85.19 451 ALA B C 1
ATOM 8004 O O . ALA B 1 451 ? 18.312 -2.979 -6.789 1 85.19 451 ALA B O 1
ATOM 8005 N N . PRO B 1 452 ? 16.656 -2.158 -5.473 1 84.94 452 PRO B N 1
ATOM 8006 C CA . PRO B 1 452 ? 16.625 -3.449 -4.785 1 84.94 452 PRO B CA 1
ATOM 8007 C C . PRO B 1 452 ? 16.094 -4.578 -5.672 1 84.94 452 PRO B C 1
ATOM 8009 O O . PRO B 1 452 ? 15.391 -4.32 -6.652 1 84.94 452 PRO B O 1
ATOM 8012 N N . LEU B 1 453 ? 16.547 -5.719 -5.438 1 88.81 453 LEU B N 1
ATOM 8013 C CA . LEU B 1 453 ? 16.062 -6.871 -6.195 1 88.81 453 LEU B CA 1
ATOM 8014 C C . LEU B 1 453 ? 14.977 -7.617 -5.422 1 88.81 453 LEU B C 1
ATOM 8016 O O . LEU B 1 453 ? 15.281 -8.547 -4.664 1 88.81 453 LEU B O 1
ATOM 8020 N N . LEU B 1 454 ? 13.812 -7.234 -5.652 1 88.69 454 LEU B N 1
ATOM 8021 C CA . LEU B 1 454 ? 12.648 -7.77 -4.953 1 88.69 454 LEU B CA 1
ATOM 8022 C C . LEU B 1 454 ? 11.695 -8.461 -5.926 1 88.69 454 LEU B C 1
ATOM 8024 O O . LEU B 1 454 ? 11.906 -8.422 -7.141 1 88.69 454 LEU B O 1
ATOM 8028 N N . PHE B 1 455 ? 10.727 -9.078 -5.406 1 85.31 455 PHE B N 1
ATOM 8029 C CA . PHE B 1 455 ? 9.742 -9.766 -6.238 1 85.31 455 PHE B CA 1
ATOM 8030 C C . PHE B 1 455 ? 9.086 -8.797 -7.211 1 85.31 455 PHE B C 1
ATOM 8032 O O . PHE B 1 455 ? 8.688 -9.188 -8.312 1 85.31 455 PHE B O 1
ATOM 8039 N N . LEU B 1 456 ? 9.055 -7.523 -6.91 1 82 456 LEU B N 1
ATOM 8040 C CA . LEU B 1 456 ? 8.359 -6.488 -7.668 1 82 456 LEU B CA 1
ATOM 8041 C C . LEU B 1 456 ? 9.07 -6.199 -8.984 1 82 456 LEU B C 1
ATOM 8043 O O . LEU B 1 456 ? 8.438 -5.82 -9.969 1 82 456 LEU B O 1
ATOM 8047 N N . ASN B 1 457 ? 10.398 -6.324 -8.961 1 86.38 457 ASN B N 1
ATOM 8048 C CA . ASN B 1 457 ? 11.141 -5.848 -10.125 1 86.38 457 ASN B CA 1
ATOM 8049 C C . ASN B 1 457 ? 12.086 -6.914 -10.672 1 86.38 457 ASN B C 1
ATOM 8051 O O . ASN B 1 457 ? 12.852 -6.656 -11.594 1 86.38 457 ASN B O 1
ATOM 8055 N N . SER B 1 458 ? 12.062 -8.07 -10.117 1 86.31 458 SER B N 1
ATOM 8056 C CA . SER B 1 458 ? 12.984 -9.133 -10.508 1 86.31 458 SER B CA 1
ATOM 8057 C C . SER B 1 458 ? 12.781 -9.539 -11.961 1 86.31 458 SER B C 1
ATOM 8059 O O . SER B 1 458 ? 13.742 -9.836 -12.672 1 86.31 458 SER B O 1
ATOM 8061 N N . ASP B 1 459 ? 11.539 -9.516 -12.422 1 80.94 459 ASP B N 1
ATOM 8062 C CA . ASP B 1 459 ? 11.266 -9.875 -13.812 1 80.94 459 ASP B CA 1
ATOM 8063 C C . ASP B 1 459 ? 11.852 -8.844 -14.773 1 80.94 459 ASP B C 1
ATOM 8065 O O . ASP B 1 459 ? 12.375 -9.195 -15.828 1 80.94 459 ASP B O 1
ATOM 8069 N N . LEU B 1 460 ? 11.711 -7.641 -14.398 1 82.5 460 LEU B N 1
ATOM 8070 C CA . LEU B 1 460 ? 12.273 -6.574 -15.219 1 82.5 460 LEU B CA 1
ATOM 8071 C C . LEU B 1 460 ? 13.797 -6.668 -15.258 1 82.5 460 LEU B C 1
ATOM 8073 O O . LEU B 1 460 ? 14.406 -6.441 -16.297 1 82.5 460 LEU B O 1
ATOM 8077 N N . PHE B 1 461 ? 14.359 -7.004 -14.164 1 88.81 461 PHE B N 1
ATOM 8078 C CA . PHE B 1 461 ? 15.797 -7.191 -14.055 1 88.81 461 PHE B CA 1
ATOM 8079 C C . PHE B 1 461 ? 16.281 -8.25 -15.039 1 88.81 461 PHE B C 1
ATOM 8081 O O . PHE B 1 461 ? 17.25 -8.039 -15.766 1 88.81 461 PHE B O 1
ATOM 8088 N N . ILE B 1 462 ? 15.602 -9.336 -15.078 1 87.19 462 ILE B N 1
ATOM 8089 C CA . ILE B 1 462 ? 15.984 -10.453 -15.938 1 87.19 462 ILE B CA 1
ATOM 8090 C C . ILE B 1 462 ? 15.773 -10.062 -17.406 1 87.19 462 ILE B C 1
ATOM 8092 O O . ILE B 1 462 ? 16.641 -10.328 -18.25 1 87.19 462 ILE B O 1
ATOM 8096 N N . LYS B 1 463 ? 14.672 -9.445 -17.641 1 83.75 463 LYS B N 1
ATOM 8097 C CA . LYS B 1 463 ? 14.359 -9.055 -19.016 1 83.75 463 LYS B CA 1
ATOM 8098 C C . LYS B 1 463 ? 15.414 -8.102 -19.562 1 83.75 463 LYS B C 1
ATOM 8100 O O . LYS B 1 463 ? 15.852 -8.258 -20.703 1 83.75 463 LYS B O 1
ATOM 8105 N N . LYS B 1 464 ? 15.859 -7.207 -18.781 1 87.94 464 LYS B N 1
ATOM 8106 C CA . LYS B 1 464 ? 16.859 -6.246 -19.219 1 87.94 464 LYS B CA 1
ATOM 8107 C C . LYS B 1 464 ? 18.234 -6.914 -19.375 1 87.94 464 LYS B C 1
ATOM 8109 O O . LYS B 1 464 ? 18.969 -6.613 -20.312 1 87.94 464 LYS B O 1
ATOM 8114 N N . ALA B 1 465 ? 18.547 -7.738 -18.438 1 91.06 465 ALA B N 1
ATOM 8115 C CA . ALA B 1 465 ? 19.812 -8.461 -18.516 1 91.06 465 ALA B CA 1
ATOM 8116 C C . ALA B 1 465 ? 19.891 -9.289 -19.797 1 91.06 465 ALA B C 1
ATOM 8118 O O . ALA B 1 465 ? 20.891 -9.258 -20.5 1 91.06 465 ALA B O 1
ATOM 8119 N N . LEU B 1 466 ? 18.844 -9.969 -20.094 1 89.25 466 LEU B N 1
ATOM 8120 C CA . LEU B 1 466 ? 18.812 -10.828 -21.281 1 89.25 466 LEU B CA 1
ATOM 8121 C C . LEU B 1 466 ? 18.844 -9.992 -22.562 1 89.25 466 LEU B C 1
ATOM 8123 O O . LEU B 1 466 ? 19.469 -10.383 -23.547 1 89.25 466 LEU B O 1
ATOM 8127 N N . ALA B 1 467 ? 18.188 -8.867 -22.5 1 87.81 467 ALA B N 1
ATOM 8128 C CA . ALA B 1 467 ? 18.203 -7.98 -23.656 1 87.81 467 ALA B CA 1
ATOM 8129 C C . ALA B 1 467 ? 19.625 -7.484 -23.938 1 87.81 467 ALA B C 1
ATOM 8131 O O . ALA B 1 467 ? 20.031 -7.41 -25.094 1 87.81 467 ALA B O 1
ATOM 8132 N N . ILE B 1 468 ? 20.328 -7.164 -22.891 1 88.94 468 ILE B N 1
ATOM 8133 C CA . ILE B 1 468 ? 21.703 -6.688 -23.016 1 88.94 468 ILE B CA 1
ATOM 8134 C C . ILE B 1 468 ? 22.578 -7.797 -23.578 1 88.94 468 ILE B C 1
ATOM 8136 O O . ILE B 1 468 ? 23.406 -7.555 -24.453 1 88.94 468 ILE B O 1
ATOM 8140 N N . VAL B 1 469 ? 22.422 -8.961 -23.094 1 90.94 469 VAL B N 1
ATOM 8141 C CA . VAL B 1 469 ? 23.203 -10.117 -23.516 1 90.94 469 VAL B CA 1
ATOM 8142 C C . VAL B 1 469 ? 22.891 -10.43 -24.984 1 90.94 469 VAL B C 1
ATOM 8144 O O . VAL B 1 469 ? 23.812 -10.688 -25.766 1 90.94 469 VAL B O 1
ATOM 8147 N N . ASP B 1 470 ? 21.625 -10.375 -25.344 1 88.5 470 ASP B N 1
ATOM 8148 C CA . ASP B 1 470 ? 21.219 -10.664 -26.719 1 88.5 470 ASP B CA 1
ATOM 8149 C C . ASP B 1 470 ? 21.828 -9.672 -27.703 1 88.5 470 ASP B C 1
ATOM 8151 O O . ASP B 1 470 ? 22.281 -10.047 -28.781 1 88.5 470 ASP B O 1
ATOM 8155 N N . ASP B 1 471 ? 21.844 -8.469 -27.312 1 87.44 471 ASP B N 1
ATOM 8156 C CA . ASP B 1 471 ? 22.391 -7.422 -28.156 1 87.44 471 ASP B CA 1
ATOM 8157 C C . ASP B 1 471 ? 23.906 -7.609 -28.344 1 87.44 471 ASP B C 1
ATOM 8159 O O . ASP B 1 471 ? 24.422 -7.398 -29.438 1 87.44 471 ASP B O 1
ATOM 8163 N N . LYS B 1 472 ? 24.547 -8.023 -27.297 1 87.88 472 LYS B N 1
ATOM 8164 C CA . LYS B 1 472 ? 26 -8.203 -27.359 1 87.88 472 LYS B CA 1
ATOM 8165 C C . LYS B 1 472 ? 26.359 -9.477 -28.109 1 87.88 472 LYS B C 1
ATOM 8167 O O . LYS B 1 472 ? 27.391 -9.523 -28.797 1 87.88 472 LYS B O 1
ATOM 8172 N N . MET B 1 473 ? 25.625 -10.453 -28 1 88.81 473 MET B N 1
ATOM 8173 C CA . MET B 1 473 ? 25.906 -11.734 -28.641 1 88.81 473 MET B CA 1
ATOM 8174 C C . MET B 1 473 ? 25.844 -11.594 -30.156 1 88.81 473 MET B C 1
ATOM 8176 O O . MET B 1 473 ? 26.547 -12.297 -30.891 1 88.81 473 MET B O 1
ATOM 8180 N N . LYS B 1 474 ? 25.047 -10.695 -30.594 1 86.44 474 LYS B N 1
ATOM 8181 C CA . LYS B 1 474 ? 24.922 -10.461 -32.031 1 86.44 474 LYS B CA 1
ATOM 8182 C C . LYS B 1 474 ? 26.25 -9.945 -32.594 1 86.44 474 LYS B C 1
ATOM 8184 O O . LYS B 1 474 ? 26.516 -10.125 -33.781 1 86.44 474 LYS B O 1
ATOM 8189 N N . MET B 1 475 ? 26.969 -9.352 -31.734 1 83.19 475 MET B N 1
ATOM 8190 C CA . MET B 1 475 ? 28.188 -8.695 -32.188 1 83.19 475 MET B CA 1
ATOM 8191 C C . MET B 1 475 ? 29.391 -9.609 -32 1 83.19 475 MET B C 1
ATOM 8193 O O . MET B 1 475 ? 30.5 -9.273 -32.406 1 83.19 475 MET B O 1
ATOM 8197 N N . LEU B 1 476 ? 29.156 -10.75 -31.359 1 83.81 476 LEU B N 1
ATOM 8198 C CA . LEU B 1 476 ? 30.266 -11.641 -31.031 1 83.81 476 LEU B CA 1
ATOM 8199 C C . LEU B 1 476 ? 30.391 -12.758 -32.062 1 83.81 476 LEU B C 1
ATOM 8201 O O . LEU B 1 476 ? 29.406 -13.148 -32.688 1 83.81 476 LEU B O 1
ATOM 8205 N N . ASN B 1 477 ? 31.625 -13.203 -32.156 1 78.69 477 ASN B N 1
ATOM 8206 C CA . ASN B 1 477 ? 31.875 -14.375 -32.969 1 78.69 477 ASN B CA 1
ATOM 8207 C C . ASN B 1 477 ? 31.547 -15.664 -32.25 1 78.69 477 ASN B C 1
ATOM 8209 O O . ASN B 1 477 ? 31.484 -15.695 -31.016 1 78.69 477 ASN B O 1
ATOM 8213 N N . GLU B 1 478 ? 31.25 -16.734 -32.938 1 73.12 478 GLU B N 1
ATOM 8214 C CA . GLU B 1 478 ? 30.781 -18.016 -32.406 1 73.12 478 GLU B CA 1
ATOM 8215 C C . GLU B 1 478 ? 31.797 -18.609 -31.438 1 73.12 478 GLU B C 1
ATOM 8217 O O . GLU B 1 478 ? 31.422 -19.328 -30.5 1 73.12 478 GLU B O 1
ATOM 8222 N N . SER B 1 479 ? 33.031 -18.25 -31.516 1 75.38 479 SER B N 1
ATOM 8223 C CA . SER B 1 479 ? 34.062 -18.875 -30.703 1 75.38 479 SER B CA 1
ATOM 8224 C C . SER B 1 479 ? 34.312 -18.109 -29.422 1 75.38 479 SER B C 1
ATOM 8226 O O . SER B 1 479 ? 34.969 -18.594 -28.5 1 75.38 479 SER B O 1
ATOM 8228 N N . GLU B 1 480 ? 33.656 -16.984 -29.312 1 83.5 480 GLU B N 1
ATOM 8229 C CA . GLU B 1 480 ? 33.938 -16.125 -28.172 1 83.5 480 GLU B CA 1
ATOM 8230 C C . GLU B 1 480 ? 32.906 -16.328 -27.062 1 83.5 480 GLU B C 1
ATOM 8232 O O . GLU B 1 480 ? 31.734 -16.562 -27.328 1 83.5 480 GLU B O 1
ATOM 8237 N N . THR B 1 481 ? 33.438 -16.375 -25.859 1 88.19 481 THR B N 1
ATOM 8238 C CA . THR B 1 481 ? 32.562 -16.469 -24.672 1 88.19 481 THR B CA 1
ATOM 8239 C C . THR B 1 481 ? 32.219 -15.094 -24.125 1 88.19 481 THR B C 1
ATOM 8241 O O . THR B 1 481 ? 33.125 -14.242 -23.984 1 88.19 481 THR B O 1
ATOM 8244 N N . LEU B 1 482 ? 31.031 -14.906 -23.938 1 92.94 482 LEU B N 1
ATOM 8245 C CA . LEU B 1 482 ? 30.578 -13.633 -23.375 1 92.94 482 LEU B CA 1
ATOM 8246 C C . LEU B 1 482 ? 30.516 -13.711 -21.859 1 92.94 482 LEU B C 1
ATOM 8248 O O . LEU B 1 482 ? 30.062 -14.719 -21.297 1 92.94 482 LEU B O 1
ATOM 8252 N N . TYR B 1 483 ? 31.047 -12.68 -21.203 1 93.94 483 TYR B N 1
ATOM 8253 C CA . TYR B 1 483 ? 30.984 -12.57 -19.75 1 93.94 483 TYR B CA 1
ATOM 8254 C C . TYR B 1 483 ? 30.047 -11.453 -19.312 1 93.94 483 TYR B C 1
ATOM 8256 O O . TYR B 1 483 ? 30.219 -10.297 -19.703 1 93.94 483 TYR B O 1
ATOM 8264 N N . LEU B 1 484 ? 29.047 -11.828 -18.562 1 95.31 484 LEU B N 1
ATOM 8265 C CA . LEU B 1 484 ? 28.141 -10.844 -17.984 1 95.31 484 LEU B CA 1
ATOM 8266 C C . LEU B 1 484 ? 28.484 -10.57 -16.531 1 95.31 484 LEU B C 1
ATOM 8268 O O . LEU B 1 484 ? 28.391 -11.461 -15.688 1 95.31 484 LEU B O 1
ATOM 8272 N N . ILE B 1 485 ? 28.875 -9.367 -16.234 1 94.69 485 ILE B N 1
ATOM 8273 C CA . ILE B 1 485 ? 29.156 -8.953 -14.867 1 94.69 485 ILE B CA 1
ATOM 8274 C C . ILE B 1 485 ? 28 -8.148 -14.305 1 94.69 485 ILE B C 1
ATOM 8276 O O . ILE B 1 485 ? 27.672 -7.07 -14.812 1 94.69 485 ILE B O 1
ATOM 8280 N N . ILE B 1 486 ? 27.359 -8.703 -13.273 1 94.81 486 ILE B N 1
ATOM 8281 C CA . ILE B 1 486 ? 26.266 -7.992 -12.602 1 94.81 486 ILE B CA 1
ATOM 8282 C C . ILE B 1 486 ? 26.828 -7.16 -11.453 1 94.81 486 ILE B C 1
ATOM 8284 O O . ILE B 1 486 ? 27.438 -7.699 -10.523 1 94.81 486 ILE B O 1
ATOM 8288 N N . ASP B 1 487 ? 26.688 -5.867 -11.586 1 92.62 487 ASP B N 1
ATOM 8289 C CA . ASP B 1 487 ? 27.031 -4.969 -10.484 1 92.62 487 ASP B CA 1
ATOM 8290 C C . ASP B 1 487 ? 25.906 -4.918 -9.445 1 92.62 487 ASP B C 1
ATOM 8292 O O . ASP B 1 487 ? 24.906 -4.223 -9.641 1 92.62 487 ASP B O 1
ATOM 8296 N N . ALA B 1 488 ? 26.156 -5.555 -8.336 1 90.38 488 ALA B N 1
ATOM 8297 C CA . ALA B 1 488 ? 25.125 -5.676 -7.305 1 90.38 488 ALA B CA 1
ATOM 8298 C C . ALA B 1 488 ? 25.25 -4.566 -6.266 1 90.38 488 ALA B C 1
ATOM 8300 O O . ALA B 1 488 ? 24.703 -4.664 -5.168 1 90.38 488 ALA B O 1
ATOM 8301 N N . SER B 1 489 ? 25.969 -3.535 -6.598 1 84.75 489 SER B N 1
ATOM 8302 C CA . SER B 1 489 ? 26.156 -2.428 -5.664 1 84.75 489 SER B CA 1
ATOM 8303 C C . SER B 1 489 ? 24.828 -1.71 -5.387 1 84.75 489 SER B C 1
ATOM 8305 O O . SER B 1 489 ? 24.641 -1.138 -4.312 1 84.75 489 SER B O 1
ATOM 8307 N N . GLY B 1 490 ? 23.953 -1.812 -6.34 1 82.19 490 GLY B N 1
ATOM 8308 C CA . GLY B 1 490 ? 22.672 -1.144 -6.207 1 82.19 490 GLY B CA 1
ATOM 8309 C C . GLY B 1 490 ? 21.625 -1.982 -5.484 1 82.19 490 GLY B C 1
ATOM 8310 O O . GLY B 1 490 ? 20.547 -1.496 -5.164 1 82.19 490 GLY B O 1
ATOM 8311 N N . PHE B 1 491 ? 22 -3.268 -5.156 1 86.38 491 PHE B N 1
ATOM 8312 C CA . PHE B 1 491 ? 21.078 -4.133 -4.438 1 86.38 491 PHE B CA 1
ATOM 8313 C C . PHE B 1 491 ? 21 -3.734 -2.967 1 86.38 491 PHE B C 1
ATOM 8315 O O . PHE B 1 491 ? 21.688 -4.309 -2.125 1 86.38 491 PHE B O 1
ATOM 8322 N N . THR B 1 492 ? 20.188 -2.775 -2.689 1 82 492 THR B N 1
ATOM 8323 C CA . THR B 1 492 ? 20.062 -2.344 -1.302 1 82 492 THR B CA 1
ATOM 8324 C C . THR B 1 492 ? 19.359 -3.406 -0.467 1 82 492 THR B C 1
ATOM 8326 O O . THR B 1 492 ? 19.594 -3.521 0.736 1 82 492 THR B O 1
ATOM 8329 N N . CYS B 1 493 ? 18.5 -4.125 -1.105 1 83.88 493 CYS B N 1
ATOM 8330 C CA . CYS B 1 493 ? 17.797 -5.238 -0.478 1 83.88 493 CYS B CA 1
ATOM 8331 C C . CYS B 1 493 ? 17.453 -6.309 -1.505 1 83.88 493 CYS B C 1
ATOM 8333 O O . CYS B 1 493 ? 17.266 -6.004 -2.684 1 83.88 493 CYS B O 1
ATOM 8335 N N . ILE B 1 494 ? 17.469 -7.559 -1.015 1 87.38 494 ILE B N 1
ATOM 8336 C CA . ILE B 1 494 ? 17.094 -8.672 -1.877 1 87.38 494 ILE B CA 1
ATOM 8337 C C . ILE B 1 494 ? 16.156 -9.609 -1.131 1 87.38 494 ILE B C 1
ATOM 8339 O O . ILE B 1 494 ? 16.328 -9.859 0.066 1 87.38 494 ILE B O 1
ATOM 8343 N N . ASP B 1 495 ? 15.18 -10.062 -1.782 1 87.88 495 ASP B N 1
ATOM 8344 C CA . ASP B 1 495 ? 14.273 -11.016 -1.147 1 87.88 495 ASP B CA 1
ATOM 8345 C C . ASP B 1 495 ? 14.406 -12.398 -1.775 1 87.88 495 ASP B C 1
ATOM 8347 O O . ASP B 1 495 ? 15.234 -12.609 -2.66 1 87.88 495 ASP B O 1
ATOM 8351 N N . TYR B 1 496 ? 13.672 -13.305 -1.27 1 87.38 496 TYR B N 1
ATOM 8352 C CA . TYR B 1 496 ? 13.75 -14.695 -1.71 1 87.38 496 TYR B CA 1
ATOM 8353 C C . TYR B 1 496 ? 13.422 -14.812 -3.193 1 87.38 496 TYR B C 1
ATOM 8355 O O . TYR B 1 496 ? 14.125 -15.5 -3.938 1 87.38 496 TYR B O 1
ATOM 8363 N N . THR B 1 497 ? 12.359 -14.211 -3.615 1 86.38 497 THR B N 1
ATOM 8364 C CA . THR B 1 497 ? 11.953 -14.273 -5.016 1 86.38 497 THR B CA 1
ATOM 8365 C C . THR B 1 497 ? 13.039 -13.695 -5.914 1 86.38 497 THR B C 1
ATOM 8367 O O . THR B 1 497 ? 13.289 -14.211 -7.008 1 86.38 497 THR B O 1
ATOM 8370 N N . GLY B 1 498 ? 13.648 -12.625 -5.434 1 88.69 498 GLY B N 1
ATOM 8371 C CA . GLY B 1 498 ? 14.75 -12.047 -6.18 1 88.69 498 GLY B CA 1
ATOM 8372 C C . GLY B 1 498 ? 15.898 -13.008 -6.391 1 88.69 498 GLY B C 1
ATOM 8373 O O . GLY B 1 498 ? 16.469 -13.086 -7.484 1 88.69 498 GLY B O 1
ATOM 8374 N N . ILE B 1 499 ? 16.25 -13.727 -5.391 1 90.38 499 ILE B N 1
ATOM 8375 C CA . ILE B 1 499 ? 17.344 -14.688 -5.469 1 90.38 499 ILE B CA 1
ATOM 8376 C C . ILE B 1 499 ? 16.969 -15.82 -6.418 1 90.38 499 ILE B C 1
ATOM 8378 O O . ILE B 1 499 ? 17.797 -16.266 -7.211 1 90.38 499 ILE B O 1
ATOM 8382 N N . GLU B 1 500 ? 15.766 -16.266 -6.297 1 86.5 500 GLU B N 1
ATOM 8383 C CA . GLU B 1 500 ? 15.32 -17.344 -7.176 1 86.5 500 GLU B CA 1
ATOM 8384 C C . GLU B 1 500 ? 15.359 -16.922 -8.641 1 86.5 500 GLU B C 1
ATOM 8386 O O . GLU B 1 500 ? 15.719 -17.703 -9.516 1 86.5 500 GLU B O 1
ATOM 8391 N N . ARG B 1 501 ? 15.016 -15.719 -8.844 1 87.56 501 ARG B N 1
ATOM 8392 C CA . ARG B 1 501 ? 15.055 -15.195 -10.203 1 87.56 501 ARG B CA 1
ATOM 8393 C C . ARG B 1 501 ? 16.484 -15.055 -10.695 1 87.56 501 ARG B C 1
ATOM 8395 O O . ARG B 1 501 ? 16.766 -15.227 -11.883 1 87.56 501 ARG B O 1
ATOM 8402 N N . LEU B 1 502 ? 17.359 -14.688 -9.797 1 91.5 502 LEU B N 1
ATOM 8403 C CA . LEU B 1 502 ? 18.781 -14.625 -10.133 1 91.5 502 LEU B CA 1
ATOM 8404 C C . LEU B 1 502 ? 19.312 -16 -10.523 1 91.5 502 LEU B C 1
ATOM 8406 O O . LEU B 1 502 ? 20.109 -16.125 -11.453 1 91.5 502 LEU B O 1
ATOM 8410 N N . LYS B 1 503 ? 18.875 -17.016 -9.82 1 90.69 503 LYS B N 1
ATOM 8411 C CA . LYS B 1 503 ? 19.219 -18.375 -10.172 1 90.69 503 LYS B CA 1
ATOM 8412 C C . LYS B 1 503 ? 18.703 -18.75 -11.555 1 90.69 503 LYS B C 1
ATOM 8414 O O . LYS B 1 503 ? 19.406 -19.375 -12.352 1 90.69 503 LYS B O 1
ATOM 8419 N N . ASP B 1 504 ? 17.5 -18.312 -11.797 1 86.19 504 ASP B N 1
ATOM 8420 C CA . ASP B 1 504 ? 16.891 -18.562 -13.109 1 86.19 504 ASP B CA 1
ATOM 8421 C C . ASP B 1 504 ? 17.703 -17.891 -14.219 1 86.19 504 ASP B C 1
ATOM 8423 O O . ASP B 1 504 ? 17.891 -18.469 -15.289 1 86.19 504 ASP B O 1
ATOM 8427 N N . LEU B 1 505 ? 18.141 -16.719 -13.945 1 91 505 LEU B N 1
ATOM 8428 C CA . LEU B 1 505 ? 18.938 -15.992 -14.914 1 91 505 LEU B CA 1
ATOM 8429 C C . LEU B 1 505 ? 20.25 -16.734 -15.203 1 91 505 LEU B C 1
ATOM 8431 O O . LEU B 1 505 ? 20.656 -16.844 -16.359 1 91 505 LEU B O 1
ATOM 8435 N N . SER B 1 506 ? 20.859 -17.203 -14.172 1 93.12 506 SER B N 1
ATOM 8436 C CA . SER B 1 506 ? 22.125 -17.938 -14.328 1 93.12 506 SER B CA 1
ATOM 8437 C C . SER B 1 506 ? 21.922 -19.172 -15.203 1 93.12 506 SER B C 1
ATOM 8439 O O . SER B 1 506 ? 22.766 -19.469 -16.062 1 93.12 506 SER B O 1
ATOM 8441 N N . GLN B 1 507 ? 20.875 -19.859 -14.961 1 87.25 507 GLN B N 1
ATOM 8442 C CA . GLN B 1 507 ? 20.578 -21.047 -15.75 1 87.25 507 GLN B CA 1
ATOM 8443 C C . GLN B 1 507 ? 20.328 -20.703 -17.203 1 87.25 507 GLN B C 1
ATOM 8445 O O . GLN B 1 507 ? 20.797 -21.391 -18.109 1 87.25 507 GLN B O 1
ATOM 8450 N N . GLU B 1 508 ? 19.625 -19.688 -17.406 1 86.88 508 GLU B N 1
ATOM 8451 C CA . GLU B 1 508 ? 19.344 -19.25 -18.766 1 86.88 508 GLU B CA 1
ATOM 8452 C C . GLU B 1 508 ? 20.625 -18.844 -19.5 1 86.88 508 GLU B C 1
ATOM 8454 O O . GLU B 1 508 ? 20.781 -19.109 -20.688 1 86.88 508 GLU B O 1
ATOM 8459 N N . LEU B 1 509 ? 21.484 -18.172 -18.797 1 91.81 509 LEU B N 1
ATOM 8460 C CA . LEU B 1 509 ? 22.734 -17.719 -19.375 1 91.81 509 LEU B CA 1
ATOM 8461 C C . LEU B 1 509 ? 23.656 -18.906 -19.688 1 91.81 509 LEU B C 1
ATOM 8463 O O . LEU B 1 509 ? 24.359 -18.906 -20.688 1 91.81 509 LEU B O 1
ATOM 8467 N N . ARG B 1 510 ? 23.578 -19.844 -18.828 1 88.38 510 ARG B N 1
ATOM 8468 C CA . ARG B 1 510 ? 24.359 -21.047 -19.062 1 88.38 510 ARG B CA 1
ATOM 8469 C C . ARG B 1 510 ? 23.938 -21.734 -20.359 1 88.38 510 ARG B C 1
ATOM 8471 O O . ARG B 1 510 ? 24.766 -22.219 -21.109 1 88.38 510 ARG B O 1
ATOM 8478 N N . ASN B 1 511 ? 22.688 -21.781 -20.578 1 83.94 511 ASN B N 1
ATOM 8479 C CA . ASN B 1 511 ? 22.156 -22.375 -21.797 1 83.94 511 ASN B CA 1
ATOM 8480 C C . ASN B 1 511 ? 22.609 -21.609 -23.031 1 83.94 511 ASN B C 1
ATOM 8482 O O . ASN B 1 511 ? 22.688 -22.172 -24.125 1 83.94 511 ASN B O 1
ATOM 8486 N N . ARG B 1 512 ? 22.984 -20.375 -22.859 1 85.44 512 ARG B N 1
ATOM 8487 C CA . ARG B 1 512 ? 23.406 -19.531 -23.969 1 85.44 512 ARG B CA 1
ATOM 8488 C C . ARG B 1 512 ? 24.938 -19.453 -24.031 1 85.44 512 ARG B C 1
ATOM 8490 O O . ARG B 1 512 ? 25.484 -18.656 -24.797 1 85.44 512 ARG B O 1
ATOM 8497 N N . ASN B 1 513 ? 25.609 -20.125 -23.188 1 88.31 513 ASN B N 1
ATOM 8498 C CA . ASN B 1 513 ? 27.062 -20.156 -23.094 1 88.31 513 ASN B CA 1
ATOM 8499 C C . ASN B 1 513 ? 27.625 -18.812 -22.641 1 88.31 513 ASN B C 1
ATOM 8501 O O . ASN B 1 513 ? 28.578 -18.312 -23.234 1 88.31 513 ASN B O 1
ATOM 8505 N N . VAL B 1 514 ? 26.922 -18.156 -21.812 1 93.38 514 VAL B N 1
ATOM 8506 C CA . VAL B 1 514 ? 27.359 -16.906 -21.188 1 93.38 514 VAL B CA 1
ATOM 8507 C C . VAL B 1 514 ? 27.703 -17.141 -19.719 1 93.38 514 VAL B C 1
ATOM 8509 O O . VAL B 1 514 ? 26.953 -17.828 -19.016 1 93.38 514 VAL B O 1
ATOM 8512 N N . GLU B 1 515 ? 28.828 -16.641 -19.312 1 94 515 GLU B N 1
ATOM 8513 C CA . GLU B 1 515 ? 29.219 -16.781 -17.906 1 94 515 GLU B CA 1
ATOM 8514 C C . GLU B 1 515 ? 28.797 -15.562 -17.094 1 94 515 GLU B C 1
ATOM 8516 O O . GLU B 1 515 ? 29 -14.422 -17.516 1 94 515 GLU B O 1
ATOM 8521 N N . ILE B 1 516 ? 28.25 -15.844 -15.953 1 95.56 516 ILE B N 1
ATOM 8522 C CA . ILE B 1 516 ? 27.734 -14.766 -15.109 1 95.56 516 ILE B CA 1
ATOM 8523 C C . ILE B 1 516 ? 28.688 -14.539 -13.93 1 95.56 516 ILE B C 1
ATOM 8525 O O . ILE B 1 516 ? 29.156 -15.492 -13.32 1 95.56 516 ILE B O 1
ATOM 8529 N N . PHE B 1 517 ? 29.078 -13.305 -13.68 1 95.81 517 PHE B N 1
ATOM 8530 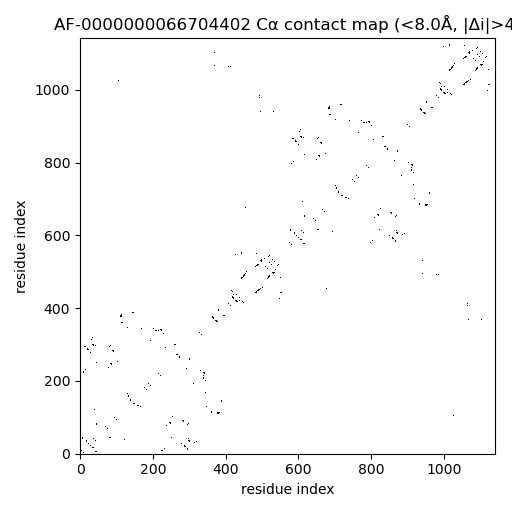C CA . PHE B 1 517 ? 29.859 -12.867 -12.523 1 95.81 517 PHE B CA 1
ATOM 8531 C C . PHE B 1 517 ? 29.062 -11.875 -11.68 1 95.81 517 PHE B C 1
ATOM 8533 O O . PHE B 1 517 ? 28.344 -11.039 -12.211 1 95.81 517 PHE B O 1
ATOM 8540 N N . MET B 1 518 ? 29.141 -12.023 -10.398 1 95.19 518 MET B N 1
ATOM 8541 C CA . MET B 1 518 ? 28.547 -11.07 -9.469 1 95.19 518 MET B CA 1
ATOM 8542 C C . MET B 1 518 ? 29.609 -10.219 -8.797 1 95.19 518 MET B C 1
ATOM 8544 O O . MET B 1 518 ? 30.609 -10.742 -8.281 1 95.19 518 MET B O 1
ATOM 8548 N N . ALA B 1 519 ? 29.422 -8.93 -8.859 1 93.31 519 ALA B N 1
ATOM 8549 C CA . ALA B 1 519 ? 30.406 -8.031 -8.273 1 93.31 519 ALA B CA 1
ATOM 8550 C C . ALA B 1 519 ? 29.766 -7.066 -7.289 1 93.31 519 ALA B C 1
ATOM 8552 O O . ALA B 1 519 ? 28.609 -6.668 -7.473 1 93.31 519 ALA B O 1
ATOM 8553 N N . ALA B 1 520 ? 30.453 -6.707 -6.199 1 89.75 520 ALA B N 1
ATOM 8554 C CA . ALA B 1 520 ? 30.125 -5.625 -5.273 1 89.75 520 ALA B CA 1
ATOM 8555 C C . ALA B 1 520 ? 28.828 -5.91 -4.523 1 89.75 520 ALA B C 1
ATOM 8557 O O . ALA B 1 520 ? 28.016 -5.012 -4.336 1 89.75 520 ALA B O 1
ATOM 8558 N N . SER B 1 521 ? 28.641 -7.16 -4.184 1 88.69 521 SER B N 1
ATOM 8559 C CA . SER B 1 521 ? 27.469 -7.516 -3.396 1 88.69 521 SER B CA 1
ATOM 8560 C C . SER B 1 521 ? 27.609 -7.062 -1.948 1 88.69 521 SER B C 1
ATOM 8562 O O . SER B 1 521 ? 28.672 -7.238 -1.34 1 88.69 521 SER B O 1
ATOM 8564 N N . LYS B 1 522 ? 26.625 -6.477 -1.466 1 84.94 522 LYS B N 1
ATOM 8565 C CA . LYS B 1 522 ? 26.641 -6.027 -0.077 1 84.94 522 LYS B CA 1
ATOM 8566 C C . LYS B 1 522 ? 26.531 -7.211 0.884 1 84.94 522 LYS B C 1
ATOM 8568 O O . LYS B 1 522 ? 26.172 -8.312 0.478 1 84.94 522 LYS B O 1
ATOM 8573 N N . ALA B 1 523 ? 26.828 -6.988 2.137 1 81.88 523 ALA B N 1
ATOM 8574 C CA . ALA B 1 523 ? 26.891 -8.047 3.139 1 81.88 523 ALA B CA 1
ATOM 8575 C C . ALA B 1 523 ? 25.531 -8.719 3.312 1 81.88 523 ALA B C 1
ATOM 8577 O O . ALA B 1 523 ? 25.438 -9.945 3.402 1 81.88 523 ALA B O 1
ATOM 8578 N N . GLU B 1 524 ? 24.578 -7.949 3.348 1 79.81 524 GLU B N 1
ATOM 8579 C CA . GLU B 1 524 ? 23.234 -8.484 3.559 1 79.81 524 GLU B CA 1
ATOM 8580 C C . GLU B 1 524 ? 22.812 -9.391 2.4 1 79.81 524 GLU B C 1
ATOM 8582 O O . GLU B 1 524 ? 22.141 -10.398 2.607 1 79.81 524 GLU B O 1
ATOM 8587 N N . ALA B 1 525 ? 23.141 -9 1.25 1 85.56 525 ALA B N 1
ATOM 8588 C CA . ALA B 1 525 ? 22.844 -9.828 0.082 1 85.56 525 ALA B CA 1
ATOM 8589 C C . ALA B 1 525 ? 23.609 -11.141 0.124 1 85.56 525 ALA B C 1
ATOM 8591 O O . ALA B 1 525 ? 23.062 -12.203 -0.192 1 85.56 525 ALA B O 1
ATOM 8592 N N . ARG B 1 526 ? 24.859 -11.047 0.557 1 86.94 526 ARG B N 1
ATOM 8593 C CA . ARG B 1 526 ? 25.703 -12.234 0.602 1 86.94 526 ARG B CA 1
ATOM 8594 C C . ARG B 1 526 ? 25.172 -13.25 1.612 1 86.94 526 ARG B C 1
ATOM 8596 O O . ARG B 1 526 ? 25.234 -14.453 1.385 1 86.94 526 ARG B O 1
ATOM 8603 N N . ILE B 1 527 ? 24.672 -12.727 2.664 1 85.88 527 ILE B N 1
ATOM 8604 C CA . ILE B 1 527 ? 24.094 -13.602 3.68 1 85.88 527 ILE B CA 1
ATOM 8605 C C . ILE B 1 527 ? 22.922 -14.375 3.092 1 85.88 527 ILE B C 1
ATOM 8607 O O . ILE B 1 527 ? 22.812 -15.586 3.27 1 85.88 527 ILE B O 1
ATOM 8611 N N . LEU B 1 528 ? 22.141 -13.703 2.4 1 86.88 528 LEU B N 1
ATOM 8612 C CA . LEU B 1 528 ? 20.969 -14.352 1.82 1 86.88 528 LEU B CA 1
ATOM 8613 C C . LEU B 1 528 ? 21.375 -15.281 0.683 1 86.88 528 LEU B C 1
ATOM 8615 O O . LEU B 1 528 ? 20.734 -16.312 0.469 1 86.88 528 LEU B O 1
ATOM 8619 N N . PHE B 1 529 ? 22.453 -14.898 -0.031 1 90.19 529 PHE B N 1
ATOM 8620 C CA . PHE B 1 529 ? 22.984 -15.773 -1.062 1 90.19 529 PHE B CA 1
ATOM 8621 C C . PHE B 1 529 ? 23.344 -17.141 -0.481 1 90.19 529 PHE B C 1
ATOM 8623 O O . PHE B 1 529 ? 22.969 -18.172 -1.038 1 90.19 529 PHE B O 1
ATOM 8630 N N . ALA B 1 530 ? 23.953 -17.047 0.618 1 89.06 530 ALA B N 1
ATOM 8631 C CA . ALA B 1 530 ? 24.406 -18.281 1.271 1 89.06 530 ALA B CA 1
ATOM 8632 C C . ALA B 1 530 ? 23.234 -19.094 1.791 1 89.06 530 ALA B C 1
ATOM 8634 O O . ALA B 1 530 ? 23.188 -20.312 1.62 1 89.06 530 ALA B O 1
ATOM 8635 N N . LYS B 1 531 ? 22.312 -18.422 2.314 1 89.06 531 LYS B N 1
ATOM 8636 C CA . LYS B 1 531 ? 21.156 -19.094 2.906 1 89.06 531 LYS B CA 1
ATOM 8637 C C . LYS B 1 531 ? 20.281 -19.75 1.833 1 89.06 531 LYS B C 1
ATOM 8639 O O . LYS B 1 531 ? 19.656 -20.781 2.08 1 89.06 531 LYS B O 1
ATOM 8644 N N . CYS B 1 532 ? 20.312 -19.172 0.676 1 89.56 532 CYS B N 1
ATOM 8645 C CA . CYS B 1 532 ? 19.453 -19.672 -0.391 1 89.56 532 CYS B CA 1
ATOM 8646 C C . CYS B 1 532 ? 20.219 -20.609 -1.317 1 89.56 532 CYS B C 1
ATOM 8648 O O . CYS B 1 532 ? 19.75 -20.938 -2.404 1 89.56 532 CYS B O 1
ATOM 8650 N N . ASN B 1 533 ? 21.375 -20.969 -1.055 1 89.19 533 ASN B N 1
ATOM 8651 C CA . ASN B 1 533 ? 22.203 -21.906 -1.788 1 89.19 533 ASN B CA 1
ATOM 8652 C C . ASN B 1 533 ? 22.422 -21.469 -3.23 1 89.19 533 ASN B C 1
ATOM 8654 O O . ASN B 1 533 ? 22.281 -22.25 -4.16 1 89.19 533 ASN B O 1
ATOM 8658 N N . ILE B 1 534 ? 22.734 -20.234 -3.369 1 90.25 534 ILE B N 1
ATOM 8659 C CA . ILE B 1 534 ? 22.969 -19.703 -4.707 1 90.25 534 ILE B CA 1
ATOM 8660 C C . ILE B 1 534 ? 24.281 -20.266 -5.258 1 90.25 534 ILE B C 1
ATOM 8662 O O . ILE B 1 534 ? 24.453 -20.344 -6.477 1 90.25 534 ILE B O 1
ATOM 8666 N N . TYR B 1 535 ? 25.156 -20.656 -4.426 1 90.31 535 TYR B N 1
ATOM 8667 C CA . TYR B 1 535 ? 26.5 -21.094 -4.805 1 90.31 535 TYR B CA 1
ATOM 8668 C C . TYR B 1 535 ? 26.453 -22.438 -5.516 1 90.31 535 TYR B C 1
ATOM 8670 O O . TYR B 1 535 ? 27.422 -22.844 -6.16 1 90.31 535 TYR B O 1
ATOM 8678 N N . GLU B 1 536 ? 25.297 -23.094 -5.426 1 90.19 536 GLU B N 1
ATOM 8679 C CA . GLU B 1 536 ? 25.094 -24.344 -6.164 1 90.19 536 GLU B CA 1
ATOM 8680 C C . GLU B 1 536 ? 24.828 -24.062 -7.645 1 90.19 536 GLU B C 1
ATOM 8682 O O . GLU B 1 536 ? 25.109 -24.906 -8.492 1 90.19 536 GLU B O 1
ATOM 8687 N N . VAL B 1 537 ? 24.422 -22.938 -7.902 1 90.31 537 VAL B N 1
ATOM 8688 C CA . VAL B 1 537 ? 24.062 -22.578 -9.273 1 90.31 537 VAL B CA 1
ATOM 8689 C C . VAL B 1 537 ? 25.141 -21.656 -9.859 1 90.31 537 VAL B C 1
ATOM 8691 O O . VAL B 1 537 ? 25.547 -21.828 -11.008 1 90.31 537 VAL B O 1
ATOM 8694 N N . ILE B 1 538 ? 25.578 -20.672 -9.047 1 92.38 538 ILE B N 1
ATOM 8695 C CA . ILE B 1 538 ? 26.688 -19.781 -9.383 1 92.38 538 ILE B CA 1
ATOM 8696 C C . ILE B 1 538 ? 27.875 -20.062 -8.469 1 92.38 538 ILE B C 1
ATOM 8698 O O . ILE B 1 538 ? 27.828 -19.781 -7.27 1 92.38 538 ILE B O 1
ATOM 8702 N N . PRO B 1 539 ? 28.875 -20.531 -9.039 1 91.5 539 PRO B N 1
ATOM 8703 C CA . PRO B 1 539 ? 30.016 -20.891 -8.203 1 91.5 539 PRO B CA 1
ATOM 8704 C C . PRO B 1 539 ? 30.547 -19.719 -7.379 1 91.5 539 PRO B C 1
ATOM 8706 O O . PRO B 1 539 ? 30.531 -18.578 -7.852 1 91.5 539 PRO B O 1
ATOM 8709 N N . SER B 1 540 ? 31.047 -19.953 -6.227 1 91.69 540 SER B N 1
ATOM 8710 C CA . SER B 1 540 ? 31.531 -18.938 -5.297 1 91.69 540 SER B CA 1
ATOM 8711 C C . SER B 1 540 ? 32.688 -18.141 -5.898 1 91.69 540 SER B C 1
ATOM 8713 O O . SER B 1 540 ? 32.844 -16.969 -5.582 1 91.69 540 SER B O 1
ATOM 8715 N N . ILE B 1 541 ? 33.406 -18.734 -6.824 1 90.38 541 ILE B N 1
ATOM 8716 C CA . ILE B 1 541 ? 34.562 -18.109 -7.449 1 90.38 541 ILE B CA 1
ATOM 8717 C C . ILE B 1 541 ? 34.094 -16.984 -8.367 1 90.38 541 ILE B C 1
ATOM 8719 O O . ILE B 1 541 ? 34.875 -16.094 -8.711 1 90.38 541 ILE B O 1
ATOM 8723 N N . ASN B 1 542 ? 32.844 -17 -8.727 1 94.25 542 ASN B N 1
ATOM 8724 C CA . ASN B 1 542 ? 32.312 -16 -9.648 1 94.25 542 ASN B CA 1
ATOM 8725 C C . ASN B 1 542 ? 31.781 -14.789 -8.906 1 94.25 542 ASN B C 1
ATOM 8727 O O . ASN B 1 542 ? 31.109 -13.938 -9.492 1 94.25 542 ASN B O 1
ATOM 8731 N N . PHE B 1 543 ? 32.062 -14.688 -7.59 1 94.25 543 PHE B N 1
ATOM 8732 C CA . PHE B 1 543 ? 31.688 -13.523 -6.793 1 94.25 543 PHE B CA 1
ATOM 8733 C C . PHE B 1 543 ? 32.906 -12.68 -6.457 1 94.25 543 PHE B C 1
ATOM 8735 O O . PHE B 1 543 ? 33.875 -13.188 -5.895 1 94.25 543 PHE B O 1
ATOM 8742 N N . PHE B 1 544 ? 32.812 -11.414 -6.77 1 92.5 544 PHE B N 1
ATOM 8743 C CA . PHE B 1 544 ? 34 -10.539 -6.625 1 92.5 544 PHE B CA 1
ATOM 8744 C C . PHE B 1 544 ? 33.656 -9.344 -5.738 1 92.5 544 PHE B C 1
ATOM 8746 O O . PHE B 1 544 ? 32.531 -8.875 -5.715 1 92.5 544 PHE B O 1
ATOM 8753 N N . PRO B 1 545 ? 34.562 -8.859 -5.051 1 87.06 545 PRO B N 1
ATOM 8754 C CA . PRO B 1 545 ? 34.312 -7.699 -4.191 1 87.06 545 PRO B CA 1
ATOM 8755 C C . PRO B 1 545 ? 34.125 -6.414 -4.98 1 87.06 545 PRO B C 1
ATOM 8757 O O . PRO B 1 545 ? 33.438 -5.504 -4.516 1 87.06 545 PRO B O 1
ATOM 8760 N N . SER B 1 546 ? 34.781 -6.344 -6.152 1 88.5 546 SER B N 1
ATOM 8761 C CA . SER B 1 546 ? 34.656 -5.145 -6.973 1 88.5 546 SER B CA 1
ATOM 8762 C C . SER B 1 546 ? 34.438 -5.5 -8.438 1 88.5 546 SER B C 1
ATOM 8764 O O . SER B 1 546 ? 34.75 -6.621 -8.859 1 88.5 546 SER B O 1
ATOM 8766 N N . ILE B 1 547 ? 33.969 -4.523 -9.18 1 90.38 547 ILE B N 1
ATOM 8767 C CA . ILE B 1 547 ? 33.75 -4.699 -10.609 1 90.38 547 ILE B CA 1
ATOM 8768 C C . ILE B 1 547 ? 35.094 -4.902 -11.305 1 90.38 547 ILE B C 1
ATOM 8770 O O . ILE B 1 547 ? 35.219 -5.734 -12.211 1 90.38 547 ILE B O 1
ATOM 8774 N N . HIS B 1 548 ? 36.031 -4.148 -10.836 1 88.19 548 HIS B N 1
ATOM 8775 C CA . HIS B 1 548 ? 37.375 -4.211 -11.438 1 88.19 548 HIS B CA 1
ATOM 8776 C C . HIS B 1 548 ? 37.969 -5.609 -11.312 1 88.19 548 HIS B C 1
ATOM 8778 O O . HIS B 1 548 ? 38.562 -6.125 -12.266 1 88.19 548 HIS B O 1
ATOM 8784 N N . ASP B 1 549 ? 37.812 -6.25 -10.195 1 90.44 549 ASP B N 1
ATOM 8785 C CA . ASP B 1 549 ? 38.312 -7.605 -9.984 1 90.44 549 ASP B CA 1
ATOM 8786 C C . ASP B 1 549 ? 37.625 -8.586 -10.938 1 90.44 549 ASP B C 1
ATOM 8788 O O . ASP B 1 549 ? 38.281 -9.508 -11.445 1 90.44 549 ASP B O 1
ATOM 8792 N N . ALA B 1 550 ? 36.375 -8.391 -11.133 1 93.06 550 ALA B N 1
ATOM 8793 C CA . ALA B 1 550 ? 35.625 -9.266 -12.023 1 93.06 550 ALA B CA 1
ATOM 8794 C C . ALA B 1 550 ? 36.094 -9.117 -13.469 1 93.06 550 ALA B C 1
ATOM 8796 O O . ALA B 1 550 ? 36.219 -10.109 -14.188 1 93.06 550 ALA B O 1
ATOM 8797 N N . VAL B 1 551 ? 36.344 -7.871 -13.852 1 91.75 551 VAL B N 1
ATOM 8798 C CA . VAL B 1 551 ? 36.781 -7.598 -15.211 1 91.75 551 VAL B CA 1
ATOM 8799 C C . VAL B 1 551 ? 38.156 -8.211 -15.422 1 91.75 551 VAL B C 1
ATOM 8801 O O . VAL B 1 551 ? 38.438 -8.805 -16.469 1 91.75 551 VAL B O 1
ATOM 8804 N N . LEU B 1 552 ? 39.062 -8.055 -14.43 1 90.75 552 LEU B N 1
ATOM 8805 C CA . LEU B 1 552 ? 40.406 -8.617 -14.523 1 90.75 552 LEU B CA 1
ATOM 8806 C C . LEU B 1 552 ? 40.344 -10.133 -14.656 1 90.75 552 LEU B C 1
ATOM 8808 O O . LEU B 1 552 ? 41.094 -10.727 -15.445 1 90.75 552 LEU B O 1
ATOM 8812 N N . PHE B 1 553 ? 39.531 -10.688 -13.93 1 92.88 553 PHE B N 1
ATOM 8813 C CA . PHE B 1 553 ? 39.344 -12.141 -13.969 1 92.88 553 PHE B CA 1
ATOM 8814 C C . PHE B 1 553 ? 38.844 -12.586 -15.328 1 92.88 553 PHE B C 1
ATOM 8816 O O . PHE B 1 553 ? 39.312 -13.578 -15.891 1 92.88 553 PHE B O 1
ATOM 8823 N N . ALA B 1 554 ? 37.844 -11.945 -15.82 1 92.12 554 ALA B N 1
ATOM 8824 C CA . ALA B 1 554 ? 37.281 -12.266 -17.125 1 92.12 554 ALA B CA 1
ATOM 8825 C C . ALA B 1 554 ? 38.312 -12.133 -18.234 1 92.12 554 ALA B C 1
ATOM 8827 O O . ALA B 1 554 ? 38.344 -12.961 -19.141 1 92.12 554 ALA B O 1
ATOM 8828 N N . ASN B 1 555 ? 39.062 -11.031 -18.172 1 90.25 555 ASN B N 1
ATOM 8829 C CA . ASN B 1 555 ? 40.125 -10.805 -19.156 1 90.25 555 ASN B CA 1
ATOM 8830 C C . ASN B 1 555 ? 41.156 -11.922 -19.141 1 90.25 555 ASN B C 1
ATOM 8832 O O . ASN B 1 555 ? 41.625 -12.359 -20.188 1 90.25 555 ASN B O 1
ATOM 8836 N N . ASN B 1 556 ? 41.5 -12.289 -17.938 1 90.12 556 ASN B N 1
ATOM 8837 C CA . ASN B 1 556 ? 42.469 -13.375 -17.781 1 90.12 556 ASN B CA 1
ATOM 8838 C C . ASN B 1 556 ? 41.938 -14.695 -18.328 1 90.12 556 ASN B C 1
ATOM 8840 O O . ASN B 1 556 ? 42.656 -15.461 -18.953 1 90.12 556 ASN B O 1
ATOM 8844 N N . ALA B 1 557 ? 40.719 -14.938 -18.062 1 88.19 557 ALA B N 1
ATOM 8845 C CA . ALA B 1 557 ? 40.062 -16.156 -18.547 1 88.19 557 ALA B CA 1
ATOM 8846 C C . ALA B 1 557 ? 40 -16.188 -20.062 1 88.19 557 ALA B C 1
ATOM 8848 O O . ALA B 1 557 ? 40.156 -17.234 -20.688 1 88.19 557 ALA B O 1
ATOM 8849 N N . GLN B 1 558 ? 39.781 -15.078 -20.609 1 85.19 558 GLN B N 1
ATOM 8850 C CA . GLN B 1 558 ? 39.719 -14.969 -22.062 1 85.19 558 GLN B CA 1
ATOM 8851 C C . GLN B 1 558 ? 41.094 -15.219 -22.688 1 85.19 558 GLN B C 1
ATOM 8853 O O . GLN B 1 558 ? 41.188 -15.852 -23.734 1 85.19 558 GLN B O 1
ATOM 8858 N N . GLN B 1 559 ? 42.062 -14.68 -22.031 1 82.75 559 GLN B N 1
ATOM 8859 C CA . GLN B 1 559 ? 43.438 -14.836 -22.547 1 82.75 559 GLN B CA 1
ATOM 8860 C C . GLN B 1 559 ? 43.875 -16.297 -22.516 1 82.75 559 GLN B C 1
ATOM 8862 O O . GLN B 1 559 ? 44.531 -16.781 -23.438 1 82.75 559 GLN B O 1
ATOM 8867 N N . ILE B 1 560 ? 43.438 -16.953 -21.516 1 82.88 560 ILE B N 1
ATOM 8868 C CA . ILE B 1 560 ? 43.781 -18.359 -21.375 1 82.88 560 ILE B CA 1
ATOM 8869 C C . ILE B 1 560 ? 43.094 -19.172 -22.453 1 82.88 560 ILE B C 1
ATOM 8871 O O . ILE B 1 560 ? 43.688 -20.078 -23.047 1 82.88 560 ILE B O 1
ATOM 8875 N N . LYS B 1 561 ? 41.906 -18.828 -22.75 1 80.12 561 LYS B N 1
ATOM 8876 C CA . LYS B 1 561 ? 41.156 -19.547 -23.75 1 80.12 561 LYS B CA 1
ATOM 8877 C C . LYS B 1 561 ? 41.688 -19.281 -25.156 1 80.12 561 LYS B C 1
ATOM 8879 O O . LYS B 1 561 ? 41.719 -20.188 -25.984 1 80.12 561 LYS B O 1
ATOM 8884 N N . GLN B 1 562 ? 42.125 -18.047 -25.359 1 77.06 562 GLN B N 1
ATOM 8885 C CA . GLN B 1 562 ? 42.688 -17.703 -26.656 1 77.06 562 GLN B CA 1
ATOM 8886 C C . GLN B 1 562 ? 44.031 -18.406 -26.875 1 77.06 562 GLN B C 1
ATOM 8888 O O . GLN B 1 562 ? 44.344 -18.844 -28 1 77.06 562 GLN B O 1
ATOM 8893 N N . LYS B 1 563 ? 44.781 -18.578 -25.859 1 71.19 563 LYS B N 1
ATOM 8894 C CA . LYS B 1 563 ? 46.062 -19.266 -25.969 1 71.19 563 LYS B CA 1
ATOM 8895 C C . LYS B 1 563 ? 45.875 -20.75 -26.234 1 71.19 563 LYS B C 1
ATOM 8897 O O . LYS B 1 563 ? 46.625 -21.344 -27.031 1 71.19 563 LYS B O 1
ATOM 8902 N N . LYS B 1 564 ? 44.781 -21.219 -25.609 1 70.69 564 LYS B N 1
ATOM 8903 C CA . LYS B 1 564 ? 44.5 -22.625 -25.797 1 70.69 564 LYS B CA 1
ATOM 8904 C C . LYS B 1 564 ? 44 -22.906 -27.203 1 70.69 564 LYS B C 1
ATOM 8906 O O . LYS B 1 564 ? 44.344 -23.953 -27.797 1 70.69 564 LYS B O 1
ATOM 8911 N N . ASN B 1 565 ? 43.344 -22.016 -27.75 1 73.44 565 ASN B N 1
ATOM 8912 C CA . ASN B 1 565 ? 42.844 -22.188 -29.109 1 73.44 565 ASN B CA 1
ATOM 8913 C C . ASN B 1 565 ? 43.969 -22.047 -30.141 1 73.44 565 ASN B C 1
ATOM 8915 O O . ASN B 1 565 ? 44 -22.766 -31.141 1 73.44 565 ASN B O 1
ATOM 8919 N N . ILE B 1 566 ? 44.875 -21.094 -29.891 1 71.75 566 ILE B N 1
ATOM 8920 C CA . ILE B 1 566 ? 46 -20.906 -30.781 1 71.75 566 ILE B CA 1
ATOM 8921 C C . ILE B 1 566 ? 46.906 -22.156 -30.766 1 71.75 566 ILE B C 1
ATOM 8923 O O . ILE B 1 566 ? 47.375 -22.594 -31.812 1 71.75 566 ILE B O 1
ATOM 8927 N N . CYS B 1 567 ? 47.094 -22.625 -29.609 1 70.69 567 CYS B N 1
ATOM 8928 C CA . CYS B 1 567 ? 47.906 -23.828 -29.484 1 70.69 567 CYS B CA 1
ATOM 8929 C C . CYS B 1 567 ? 47.25 -25.016 -30.156 1 70.69 567 CYS B C 1
ATOM 8931 O O . CYS B 1 567 ? 47.938 -25.875 -30.734 1 70.69 567 CYS B O 1
ATOM 8933 N N . LYS B 1 568 ? 46.031 -25.141 -30.188 1 70.06 568 LYS B N 1
ATOM 8934 C CA . LYS B 1 568 ? 45.312 -26.25 -30.828 1 70.06 568 LYS B CA 1
ATOM 8935 C C . LYS B 1 568 ? 45.375 -26.125 -32.344 1 70.06 568 LYS B C 1
ATOM 8937 O O . LYS B 1 568 ? 45.438 -27.141 -33.062 1 70.06 568 LYS B O 1
ATOM 8942 N N . GLU B 1 569 ? 45.375 -25 -32.812 1 67.69 569 GLU B N 1
ATOM 8943 C CA . GLU B 1 569 ? 45.469 -24.797 -34.25 1 67.69 569 GLU B CA 1
ATOM 8944 C C . GLU B 1 569 ? 46.875 -25.078 -34.781 1 67.69 569 GLU B C 1
ATOM 8946 O O . GLU B 1 569 ? 47.062 -25.484 -35.906 1 67.69 569 GLU B O 1
ATOM 8951 N N . GLN B 1 570 ? 47.781 -24.844 -33.969 1 62.31 570 GLN B N 1
ATOM 8952 C CA . GLN B 1 570 ? 49.156 -25.109 -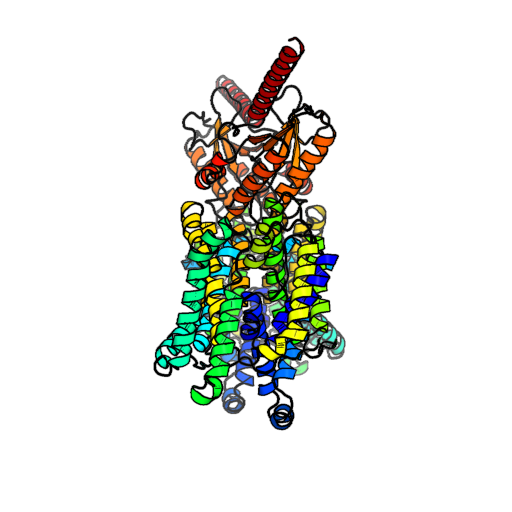34.406 1 62.31 570 GLN B CA 1
ATOM 8953 C C . GLN B 1 570 ? 49.5 -26.594 -34.281 1 62.31 570 GLN B C 1
ATOM 8955 O O . GLN B 1 570 ? 50.5 -27.062 -34.844 1 62.31 570 GLN B O 1
ATOM 8960 N N . LYS B 1 571 ? 48.688 -27.375 -33.75 1 50.25 571 LYS B N 1
ATOM 8961 C CA . LYS B 1 571 ? 48.938 -28.812 -33.75 1 50.25 571 LYS B CA 1
ATOM 8962 C C . LYS B 1 571 ? 48.125 -29.531 -34.812 1 50.25 571 LYS B C 1
ATOM 8964 O O . LYS B 1 571 ? 46.938 -29.188 -35.031 1 50.25 571 LYS B O 1
#

InterPro domains:
  IPR001902 SLC26A/SulP transporter [PTHR11814] (1-561)
  IPR002645 STAS domain [PF01740] (440-550)
  IPR002645 STAS domain [PS50801] (434-554)
  IPR011547 SLC26A/SulP transporter domain [PF00916] (1-380)
  IPR018045 Sulphate anion transporter, conserved site [PS01130] (11-32)
  IPR036513 STAS domain superfamily [G3DSA:3.30.750.24] (416-558)
  IPR036513 STAS domain superfamily [SSF52091] (443-554)

Radius of gyration: 35.81 Å; Cα contacts (8 Å, |Δi|>4): 1929; chains: 2; bounding box: 99×102×69 Å

Secondary structure (DSSP, 8-state):
-HHHHHTTS-THHHHHHHHHHHHHHHHH---SS---B--HHHHHHHHHHHHHHHHHHHHH-STTHHHHSSS-HHHHHHHHHHHHHHHHHHHHHHHHHTT-GGGGGGS-HHHHHHHHHHHHHHHHHHHHHHHHT--------GGG--HHHHHHHHHHHTGGG--HHHHHHHHHHHHHHHHIIIIIHHHHHHH-SS---HHHHHHHHHHHHHHHHTHHHHS---B-----SSPPPP----GGGHHHHHHHHHHHHHHHHHHHHHHHHHHHHHHT----HHHHHHHHHHHHHHHHHTTPPPPB--HHHHHHHHHTT--STHHHHHHHHHHHHIIIIIGGGGGG-BHHHHHHHHHHHTHHHHGGGGHHHHHHHH-HHHHHHHHHHHHHHHHS-HHHHHHHHHHHHHHHHHHHHHSTTTS-EEEEEEETTSS-EEETTT-TTEE--SSEEEEEE-S-B-TTTHHHHHHHHHHHHHHHHTTS-TTPPEEEEEEGGG-S-B-HHHHHHHHHHHHHHHHTTEEEEEES--HHHHHHHHHTTGGGTS-GGGEESSHHHHHHHHHHHHHHHHHHHHHHHH-/-HHHHHTTS-HHHHHHHHHHHHHHHHHH---SS---B--HHHHHHHHHHHHHHHHHHHHH-STTHHHHSSS-HHHHHHHHHHHHHHHHHHHHHHHHHTT-GGGGGGS-HHHHHHHHHHHHHHHHHHHHHHHHT--------GGG--HHHHHHHHHHHTGGG--HHHHHHHHHHHHHHHHIIIIIHHHHHHHSSS---HHHHHHHHHHHHHHHHTHHHHS---B-----SSPPPP----GGGHHHHHHHHHHHHHHHHHHHHHHHHHHHHHHT----HHHHHHHHHHHHHHHHHTTPPPPB--HHHHHHHHHTT--STHHHHHHHHHHHHIIIIIGGGGTT-BHHHHHHHHHHHTHHHHGGGGHHHHHHHH-HHHHHHHHHHHHHHHHS-HHHHHHHHHHHHHHHHHHHHHSTTTS-EEEEEEETTSS-EEETTT-TTEE--SSEEEEEE-S-B-TTTHHHHHHHHHHHHHHHHTTS-TTPPEEEEEEGGG-S-B-HHHHHHHHHHHHHHHHTTEEEEEES--HHHHHHHHHTTGGGTS-GGGEESSHHHHHHHHHHHHHHHHHHHHHHHH-